Protein 3FG9 (pdb70)

Secondary structure (DSSP, 8-state):
-------------SSEEEE--S---HHHHHHHHHHHHHHHHHT--EEEEEEEPPPPTT---SSHHHHHHHHHHHHHHHHHHHHHHHHHHT-SSEEEEEEE-S-HHHHIIIIIHHHH--SEEEEETT---TTSSS-S-HHHHHHHH-SSEEEEE-/------------SSEEEE--S---HHHHHHHHHHHHHHHHHT--EEEEEEEEP--HHHHHHHHHHHHHHHHHHHHHHHHT-SSEEEEEEEES-HHHHIIIIIHHHH--SEEEEETT---TT-SS-S-HHHHHHHH-SSEEEEE-/--------SSEEEE--S---HHHHHHHHHHHHHHHHHT--EEEEEEE----TT---SSHHHHHHHHHHHHHHHHHHHHHHHHHTT-SSEEEEEEE-S-HHHHIIIIIHHHH--SEEEEETT-B-TTSSS-SBHHHHHHHH-SSEEEEE-/-----------SEEEE--S---HHHHHHHHHHHHHHHHHT--EEEEEEEEPPSS----HHHHHHHHHHHHHHHHHHHHHHHHHHT-SSEEEEEEEESSHHHHIIIIIHHHH--SEEEEETT---TT-SS-S-HHHHHHHH-SSEEEEE-/--------S-EEEE--S---HHHHHHHHHHHHHHHHHT--EEEEEEEPPP-TT---SSHHHHHHHHHHHHHHHHHHHHHHHHHHT-SSEEEEEEE-S-HHHHIIIIIHHHH--SEEEEETT-B-TTSSS-SBHHHHHHHH-SSEEEEE-/-----------SEEEE--S---HHHHHHHHHHHHHHHHHT--EEEEEEEE--HHHHHHHHHHHHHHHHHHHHHHHT-S-EEEEEEEES-HHHHIIIIIHHHH--SEEEEETT---TT-SS-S-HHHHHHHH-SSEEEEE-

Sequence (885 aa):
SNAENQKKQQEPLVYRRRIILLTTVDEDDNTTSSSERAFRYATTLAHDYDVPLGICCSVLESEDINIFDSLTPSKIQAKKRKHVEDVVAEYVQLAEQRGVNQVEPLVYEGGDVDDVILEQVIPEFKPDLLVTGADTEFPHSKIIAGAIGPRLARRKAPISVIVVRNAEENQKQEPLVYRRILLTVDEEDDNTSSSSERAFRYATTLAHDYDVPLGICCSVLESEPSKIQAKRKHVEDVVAEYVQLAEQRGVNQQVEPLVYEGGDVVDDVILEQVIPEFKPDLLVTGADTEFPHSKIAGAIGPRLARKAPISVIVVRQKQEPLVYRRILLTVDEDDNTTSSSERAFRYATTLAHDYDVPLGICCSVLESSEDINIFDSLTPSKIQAKRKHVEDVVAEYVQLAEQRGVNQVEPLVYEEGGDVDDVILEQVIPEFKKPDLLVTGADTEFPHSKIIAGAIGPRLARKAPISVIVVRENQKQEPLVYRRILLTVDEDDNTSSSERAFRYATTLAHDYDVPLGICCSVLESEDINIFLTPSKIQAKRKHVEDVVAEYVQLAEQRGVNQVVEPLVYEGGDVVDDVILEQVIPEFKPDLLVTGADTEFPHSKIAGAIGPRLARKAPISVIVVRQKQEPLVYRRRILLTVDEDDNTSSSERAFRYATTLLAHDYDVPLGICCSVLESEDINIFDSLTPSKKIQAKRRKKHVEDVVAEYVQLAEQRGVNQVEPLVYEGGDVDDVILEQVIPEFKPDLLVTGADTEFPHSKIAGAIGPRLARRKAPISSVIVVRENQKQEPLVYRRILLTVDEDDNTTSSSSERAFRYATTLAHDYDVPLGICCSSVLESSKIQAKRKHVEDVVAEYVQLAEQQRGVNQQVEPLVYEGGDVVDDVILEQVIPEFKPDLLVTGADTEFPHSKIAGAIGPRLARKAPISVIVVR

Radius of gyration: 36.17 Å; Cα contacts (8 Å, |Δi|>4): 1937; chains: 6; bounding box: 65×92×107 Å

InterPro domains:
  IPR006015 Universal stress protein A family [PR01438] (12-30)
  IPR006015 Universal stress protein A family [PR01438] (114-126)
  IPR006015 Universal stress protein A family [PR01438] (131-153)
  IPR006016 UspA [PF00582] (12-153)
  IPR014729 Rossmann-like alpha/beta/alpha sandwich fold [G3DSA:3.40.50.620] (14-153)

B-factor: mean 20.37, std 8.1, range [4.71, 50.46]

Organism: Lactiplantibacillus plantarum (strain ATCC BAA-793 / NCIMB 8826 / WCFS1) (NCBI:txid220668)

Structure (mmCIF, N/CA/C/O backbone):
data_3FG9
#
_entry.id   3FG9
#
_cell.length_a   38.355
_cell.length_b   118.949
_cell.length_c   191.974
_cell.angle_alpha   90.00
_cell.angle_beta   90.00
_cell.angle_gamma   90.00
#
_symmetry.space_group_name_H-M   'P 21 21 21'
#
loop_
_entity.id
_entity.type
_entity.pdbx_description
1 polymer 'protein of universal stress protein UspA family'
2 non-polymer 'MAGNESIUM ION'
3 non-polymer 'FORMIC ACID'
4 non-polymer 'ACETATE ION'
5 water water
#
loop_
_atom_site.group_PDB
_atom_site.id
_atom_site.type_symbol
_atom_site.label_atom_id
_atom_site.label_alt_id
_atom_site.label_comp_id
_atom_site.label_asym_id
_atom_site.label_entity_id
_atom_site.label_seq_id
_atom_site.pdbx_PDB_ins_code
_atom_site.Cartn_x
_atom_site.Cartn_y
_atom_site.Cartn_z
_atom_site.occupancy
_atom_site.B_iso_or_equiv
_atom_site.auth_seq_id
_atom_site.auth_comp_id
_atom_site.auth_asym_id
_atom_site.auth_atom_id
_atom_site.pdbx_PDB_model_num
ATOM 1 N N . SER A 1 1 ? 22.503 89.850 -0.895 1.00 27.14 -2 SER A N 1
ATOM 2 C CA . SER A 1 1 ? 22.321 88.532 -1.567 1.00 25.71 -2 SER A CA 1
ATOM 3 C C . SER A 1 1 ? 22.089 88.751 -3.060 1.00 24.39 -2 SER A C 1
ATOM 4 O O . SER A 1 1 ? 21.357 89.679 -3.460 1.00 25.70 -2 SER A O 1
ATOM 7 N N . ASN A 1 2 ? 22.697 87.902 -3.888 1.00 22.39 -1 ASN A N 1
ATOM 8 C CA . ASN A 1 2 ? 22.359 87.895 -5.316 1.00 20.66 -1 ASN A CA 1
ATOM 9 C C . ASN A 1 2 ? 20.962 87.274 -5.536 1.00 20.81 -1 ASN A C 1
ATOM 10 O O . ASN A 1 2 ? 20.305 86.864 -4.571 1.00 20.25 -1 ASN A O 1
ATOM 15 N N . ALA A 1 3 ? 20.483 87.240 -6.779 1.00 19.13 0 ALA A N 1
ATOM 16 C CA . ALA A 1 3 ? 19.110 86.756 -7.030 1.00 19.52 0 ALA A CA 1
ATOM 17 C C . ALA A 1 3 ? 18.877 85.303 -6.586 1.00 19.96 0 ALA A C 1
ATOM 18 O O . ALA A 1 3 ? 17.871 84.992 -5.910 1.00 20.56 0 ALA A O 1
ATOM 28 N N . GLU A 1 5 ? 20.696 83.517 -4.409 1.00 20.59 2 GLU A N 1
ATOM 29 C CA . GLU A 1 5 ? 20.815 83.504 -2.932 1.00 21.36 2 GLU A CA 1
ATOM 30 C C . GLU A 1 5 ? 19.547 83.991 -2.259 1.00 20.36 2 GLU A C 1
ATOM 31 O O . GLU A 1 5 ? 19.051 83.376 -1.305 1.00 19.24 2 GLU A O 1
ATOM 37 N N . ASN A 1 6 ? 19.027 85.128 -2.711 1.00 19.75 3 ASN A N 1
ATOM 38 C CA . ASN A 1 6 ? 17.795 85.680 -2.157 1.00 19.60 3 ASN A CA 1
ATOM 39 C C . ASN A 1 6 ? 16.681 84.650 -2.197 1.00 19.73 3 ASN A C 1
ATOM 40 O O . ASN A 1 6 ? 16.026 84.399 -1.170 1.00 20.83 3 ASN A O 1
ATOM 45 N N . GLN A 1 7 ? 16.516 83.983 -3.341 1.00 18.66 4 GLN A N 1
ATOM 46 C CA . GLN A 1 7 ? 15.439 83.018 -3.533 1.00 18.88 4 GLN A CA 1
ATOM 47 C C . GLN A 1 7 ? 15.659 81.849 -2.579 1.00 17.79 4 GLN A C 1
ATOM 48 O O . GLN A 1 7 ? 14.718 81.399 -1.922 1.00 18.18 4 GLN A O 1
ATOM 54 N N . LYS A 1 8 ? 16.897 81.381 -2.471 1.00 16.47 5 LYS A N 1
ATOM 55 C CA A LYS A 1 8 ? 17.174 80.242 -1.607 0.50 16.54 5 LYS A CA 1
ATOM 56 C CA B LYS A 1 8 ? 17.261 80.266 -1.599 0.50 16.48 5 LYS A CA 1
ATOM 57 C C . LYS A 1 8 ? 16.928 80.598 -0.149 1.00 15.24 5 LYS A C 1
ATOM 58 O O . LYS A 1 8 ? 16.377 79.775 0.584 1.00 14.72 5 LYS A O 1
ATOM 77 N N . GLN A 1 10 ? 14.724 82.505 1.022 1.00 13.29 7 GLN A N 1
ATOM 78 C CA A GLN A 1 10 ? 13.281 82.643 1.137 0.50 12.77 7 GLN A CA 1
ATOM 79 C CA B GLN A 1 10 ? 13.289 82.624 1.260 0.50 13.67 7 GLN A CA 1
ATOM 80 C C . GLN A 1 10 ? 12.519 81.305 1.146 1.00 12.38 7 GLN A C 1
ATOM 81 O O . GLN A 1 10 ? 11.327 81.270 1.467 1.00 12.97 7 GLN A O 1
ATOM 92 N N . GLU A 1 11 ? 13.185 80.225 0.720 1.00 12.47 8 GLU A N 1
ATOM 93 C CA . GLU A 1 11 ? 12.517 78.934 0.549 1.00 12.75 8 GLU A CA 1
ATOM 94 C C . GLU A 1 11 ? 12.010 78.490 1.933 1.00 11.14 8 GLU A C 1
ATOM 95 O O . GLU A 1 11 ? 12.778 78.467 2.893 1.00 11.70 8 GLU A O 1
ATOM 101 N N . PRO A 1 12 ? 10.742 78.098 2.044 1.00 11.62 9 PRO A N 1
ATOM 102 C CA . PRO A 1 12 ? 10.281 77.566 3.343 1.00 11.42 9 PRO A CA 1
ATOM 103 C C . PRO A 1 12 ? 11.114 76.380 3.805 1.00 11.55 9 PRO A C 1
ATOM 104 O O . PRO A 1 12 ? 11.581 75.576 2.984 1.00 11.26 9 PRO A O 1
ATOM 108 N N . LEU A 1 13 ? 11.285 76.248 5.124 1.00 10.37 10 LEU A N 1
ATOM 109 C CA . LEU A 1 13 ? 11.889 75.061 5.702 1.00 10.44 10 LEU A CA 1
ATOM 110 C C . LEU A 1 13 ? 10.909 74.469 6.675 1.00 10.77 10 LEU A C 1
ATOM 111 O O . LEU A 1 13 ? 10.515 75.103 7.655 1.00 12.60 10 LEU A O 1
ATOM 116 N N . VAL A 1 14 ? 10.438 73.287 6.314 1.00 10.76 11 VAL A N 1
ATOM 117 C CA . VAL A 1 14 ? 9.545 72.499 7.146 1.00 10.95 11 VAL A CA 1
ATOM 118 C C . VAL A 1 14 ? 10.216 71.131 7.253 1.00 10.50 11 VAL A C 1
ATOM 119 O O . VAL A 1 14 ? 10.435 70.462 6.239 1.00 12.31 11 VAL A O 1
ATOM 123 N N . TYR A 1 15 ? 10.552 70.715 8.465 1.00 10.24 12 TYR A N 1
ATOM 124 C CA . TYR A 1 15 ? 11.211 69.410 8.624 1.00 10.02 12 TYR A CA 1
ATOM 125 C C . TYR A 1 15 ? 10.298 68.263 8.139 1.00 10.36 12 TYR A C 1
ATOM 126 O O . TYR A 1 15 ? 9.069 68.312 8.327 1.00 11.49 12 TYR A O 1
ATOM 135 N N . ARG A 1 16 ? 10.911 67.297 7.471 1.00 10.55 13 ARG A N 1
ATOM 136 C CA B ARG A 1 16 ? 10.174 66.253 6.777 0.38 10.65 13 ARG A CA 1
ATOM 137 C CA C ARG A 1 16 ? 10.146 66.255 6.792 0.62 11.13 13 ARG A CA 1
ATOM 138 C C . ARG A 1 16 ? 9.921 64.984 7.594 1.00 10.83 13 ARG A C 1
ATOM 139 O O . ARG A 1 16 ? 8.985 64.256 7.309 1.00 10.87 13 ARG A O 1
ATOM 154 N N . ARG A 1 17 ? 10.778 64.700 8.571 1.00 10.08 14 ARG A N 1
ATOM 155 C CA . ARG A 1 17 ? 10.707 63.405 9.305 1.00 10.70 14 ARG A CA 1
ATOM 156 C C . ARG A 1 17 ? 11.263 63.664 10.689 1.00 8.91 14 ARG A C 1
ATOM 157 O O . ARG A 1 17 ? 12.452 64.011 10.856 1.00 10.17 14 ARG A O 1
ATOM 165 N N . ILE A 1 18 ? 10.387 63.538 11.683 1.00 8.86 15 ILE A N 1
ATOM 166 C CA A ILE A 1 18 ? 10.706 63.997 13.040 0.50 8.80 15 ILE A CA 1
ATOM 167 C CA B ILE A 1 18 ? 10.728 63.988 13.047 0.50 9.15 15 ILE A CA 1
ATOM 168 C C . ILE A 1 18 ? 11.002 62.786 13.936 1.00 8.67 15 ILE A C 1
ATOM 169 O O . ILE A 1 18 ? 10.184 61.853 13.988 1.00 9.95 15 ILE A O 1
ATOM 178 N N . LEU A 1 19 ? 12.125 62.838 14.661 1.00 8.27 16 LEU A N 1
ATOM 179 C CA . LEU A 1 19 ? 12.458 61.771 15.585 1.00 9.46 16 LEU A CA 1
ATOM 180 C C . LEU A 1 19 ? 12.424 62.329 17.004 1.00 8.51 16 LEU A C 1
ATOM 181 O O . LEU A 1 19 ? 13.230 63.169 17.343 1.00 10.86 16 LEU A O 1
ATOM 186 N N . LEU A 1 20 ? 11.484 61.853 17.821 1.00 8.94 17 LEU A N 1
ATOM 187 C CA . LEU A 1 20 ? 11.418 62.243 19.237 1.00 8.99 17 LEU A CA 1
ATOM 188 C C . LEU A 1 20 ? 12.108 61.183 20.066 1.00 9.80 17 LEU A C 1
ATOM 189 O O . LEU A 1 20 ? 11.781 60.027 19.930 1.00 11.29 17 LEU A O 1
ATOM 194 N N . THR A 1 21 ? 13.097 61.576 20.853 1.00 8.95 18 THR A N 1
ATOM 195 C CA A THR A 1 21 ? 13.834 60.662 21.732 0.50 9.30 18 THR A CA 1
ATOM 196 C CA B THR A 1 21 ? 13.783 60.629 21.723 0.50 10.49 18 THR A CA 1
ATOM 197 C C . THR A 1 21 ? 13.345 60.841 23.158 1.00 10.41 18 THR A C 1
ATOM 198 O O . THR A 1 21 ? 13.309 61.962 23.660 1.00 10.39 18 THR A O 1
ATOM 205 N N . VAL A 1 22 ? 12.956 59.741 23.806 1.00 10.19 19 VAL A N 1
ATOM 206 C CA . VAL A 1 22 ? 12.399 59.799 25.167 1.00 10.85 19 VAL A CA 1
ATOM 207 C C . VAL A 1 22 ? 13.078 58.809 26.107 1.00 11.27 19 VAL A C 1
ATOM 208 O O . VAL A 1 22 ? 13.633 57.792 25.667 1.00 12.14 19 VAL A O 1
ATOM 212 N N . ASP A 1 23 ? 13.023 59.129 27.400 1.00 11.88 20 ASP A N 1
ATOM 213 C CA . ASP A 1 23 ? 13.299 58.109 28.459 1.00 12.16 20 ASP A CA 1
ATOM 214 C C . ASP A 1 23 ? 11.989 57.875 29.212 1.00 13.00 20 ASP A C 1
ATOM 215 O O . ASP A 1 23 ? 10.912 58.257 28.738 1.00 13.94 20 ASP A O 1
ATOM 220 N N . GLU A 1 24 ? 12.058 57.240 30.379 1.00 13.97 21 GLU A N 1
ATOM 221 C CA . GLU A 1 24 ? 10.807 56.872 31.079 1.00 14.74 21 GLU A CA 1
ATOM 222 C C . GLU A 1 24 ? 10.233 57.991 31.955 1.00 15.32 21 GLU A C 1
ATOM 223 O O . GLU A 1 24 ? 9.119 57.870 32.476 1.00 17.00 21 GLU A O 1
ATOM 229 N N . ASP A 1 25 ? 10.996 59.064 32.136 1.00 14.82 22 ASP A N 1
ATOM 230 C CA . ASP A 1 25 ? 10.607 60.086 33.109 1.00 15.24 22 ASP A CA 1
ATOM 231 C C . ASP A 1 25 ? 9.634 61.082 32.519 1.00 15.19 22 ASP A C 1
ATOM 232 O O . ASP A 1 25 ? 9.813 61.525 31.384 1.00 16.89 22 ASP A O 1
ATOM 237 N N . ASP A 1 26 ? 8.656 61.457 33.325 1.00 15.45 23 ASP A N 1
ATOM 238 C CA . ASP A 1 26 ? 7.594 62.377 32.916 1.00 15.64 23 ASP A CA 1
ATOM 239 C C . ASP A 1 26 ? 7.859 63.705 33.636 1.00 15.79 23 ASP A C 1
ATOM 240 O O . ASP A 1 26 ? 7.596 63.868 34.824 1.00 17.98 23 ASP A O 1
ATOM 245 N N . ASN A 1 27 ? 8.402 64.674 32.898 1.00 13.30 24 ASN A N 1
ATOM 246 C CA . ASN A 1 27 ? 8.790 65.961 33.481 1.00 13.27 24 ASN A CA 1
ATOM 247 C C . ASN A 1 27 ? 8.374 67.105 32.532 1.00 13.41 24 ASN A C 1
ATOM 248 O O . ASN A 1 27 ? 7.810 66.857 31.468 1.00 13.90 24 ASN A O 1
ATOM 253 N N . THR A 1 28 ? 8.559 68.352 32.937 1.00 12.82 25 THR A N 1
ATOM 254 C CA A THR A 1 28 ? 8.131 69.488 32.103 0.50 13.13 25 THR A CA 1
ATOM 255 C CA B THR A 1 28 ? 8.078 69.428 32.071 0.50 13.86 25 THR A CA 1
ATOM 256 C C . THR A 1 28 ? 8.782 69.451 30.729 1.00 12.91 25 THR A C 1
ATOM 257 O O . THR A 1 28 ? 8.131 69.707 29.691 1.00 12.90 25 THR A O 1
ATOM 264 N N . SER A 1 29 ? 10.085 69.167 30.701 1.00 12.38 26 SER A N 1
ATOM 265 C CA A SER A 1 29 ? 10.792 69.150 29.417 0.50 11.74 26 SER A CA 1
ATOM 266 C CA B SER A 1 29 ? 10.788 69.157 29.408 0.50 11.43 26 SER A CA 1
ATOM 267 C C . SER A 1 29 ? 10.320 68.027 28.496 1.00 11.10 26 SER A C 1
ATOM 268 O O . SER A 1 29 ? 10.213 68.227 27.296 1.00 11.38 26 SER A O 1
ATOM 273 N N . SER A 1 30 ? 10.038 66.841 29.058 1.00 10.90 27 SER A N 1
ATOM 274 C CA . SER A 1 30 ? 9.592 65.757 28.202 1.00 10.69 27 SER A CA 1
ATOM 275 C C . SER A 1 30 ? 8.180 65.998 27.673 1.00 9.69 27 SER A C 1
ATOM 276 O O . SER A 1 30 ? 7.880 65.667 26.525 1.00 10.21 27 SER A O 1
ATOM 279 N N . GLU A 1 31 ? 7.331 66.610 28.499 1.00 9.60 28 GLU A N 1
ATOM 280 C CA . GLU A 1 31 ? 5.988 66.920 28.051 1.00 10.03 28 GLU A CA 1
ATOM 281 C C . GLU A 1 31 ? 6.057 67.927 26.912 1.00 9.55 28 GLU A C 1
ATOM 282 O O . GLU A 1 31 ? 5.386 67.760 25.882 1.00 10.38 28 GLU A O 1
ATOM 288 N N . ARG A 1 32 ? 6.859 68.965 27.104 1.00 10.05 29 ARG A N 1
ATOM 289 C CA . ARG A 1 32 ? 6.959 69.985 26.072 1.00 9.62 29 ARG A CA 1
ATOM 290 C C . ARG A 1 32 ? 7.632 69.452 24.817 1.00 9.10 29 ARG A C 1
ATOM 291 O O . ARG A 1 32 ? 7.242 69.810 23.712 1.00 9.56 29 ARG A O 1
ATOM 299 N N . ALA A 1 33 ? 8.617 68.564 24.970 1.00 8.68 30 ALA A N 1
ATOM 300 C CA . ALA A 1 33 ? 9.221 67.936 23.783 1.00 8.17 30 ALA A CA 1
ATOM 301 C C . ALA A 1 33 ? 8.179 67.149 22.966 1.00 9.42 30 ALA A C 1
ATOM 302 O O . ALA A 1 33 ? 8.138 67.251 21.714 1.00 8.64 30 ALA A O 1
ATOM 304 N N . PHE A 1 34 ? 7.362 66.367 23.681 1.00 8.69 31 PHE A N 1
ATOM 305 C CA . PHE A 1 34 ? 6.333 65.591 23.008 1.00 8.48 31 PHE A CA 1
ATOM 306 C C . PHE A 1 34 ? 5.323 66.521 22.318 1.00 8.74 31 PHE A C 1
ATOM 307 O O . PHE A 1 34 ? 4.941 66.293 21.177 1.00 9.12 31 PHE A O 1
ATOM 315 N N . ARG A 1 35 ? 4.896 67.566 23.025 1.00 8.87 32 ARG A N 1
ATOM 316 C CA . ARG A 1 35 ? 3.938 68.509 22.453 1.00 9.67 32 ARG A CA 1
ATOM 317 C C . ARG A 1 35 ? 4.515 69.251 21.242 1.00 8.90 32 ARG A C 1
ATOM 318 O O . ARG A 1 35 ? 3.806 69.399 20.255 1.00 8.73 32 ARG A O 1
ATOM 326 N N . TYR A 1 36 ? 5.791 69.651 21.290 1.00 8.76 33 TYR A N 1
ATOM 327 C CA . TYR A 1 36 ? 6.362 70.321 20.128 1.00 8.44 33 TYR A CA 1
ATOM 328 C C . TYR A 1 36 ? 6.415 69.343 18.935 1.00 9.35 33 TYR A C 1
ATOM 329 O O . TYR A 1 36 ? 6.026 69.678 17.824 1.00 10.03 33 TYR A O 1
ATOM 338 N N . ALA A 1 37 ? 6.944 68.132 19.160 1.00 8.56 34 ALA A N 1
ATOM 339 C CA . ALA A 1 37 ? 7.085 67.162 18.060 1.00 8.44 34 ALA A CA 1
ATOM 340 C C . ALA A 1 37 ? 5.762 66.808 17.434 1.00 8.92 34 ALA A C 1
ATOM 341 O O . ALA A 1 37 ? 5.667 66.675 16.200 1.00 9.96 34 ALA A O 1
ATOM 343 N N . THR A 1 38 ? 4.742 66.640 18.273 1.00 9.21 35 THR A N 1
ATOM 344 C CA . THR A 1 38 ? 3.437 66.239 17.733 1.00 9.13 35 THR A CA 1
ATOM 345 C C . THR A 1 38 ? 2.690 67.420 17.114 1.00 9.66 35 THR A C 1
ATOM 346 O O . THR A 1 38 ? 1.933 67.231 16.160 1.00 9.51 35 THR A O 1
ATOM 350 N N . THR A 1 39 ? 2.892 68.625 17.661 1.00 9.09 36 THR A N 1
ATOM 351 C CA . THR A 1 39 ? 2.317 69.792 17.015 1.00 9.84 36 THR A CA 1
ATOM 352 C C . THR A 1 39 ? 2.924 69.987 15.628 1.00 9.80 36 THR A C 1
ATOM 353 O O . THR A 1 39 ? 2.204 70.272 14.663 1.00 10.41 36 THR A O 1
ATOM 357 N N . LEU A 1 40 ? 4.244 69.873 15.527 1.00 10.21 37 LEU A N 1
ATOM 358 C CA . LEU A 1 40 ? 4.893 69.960 14.217 1.00 9.94 37 LEU A CA 1
ATOM 359 C C . LEU A 1 40 ? 4.363 68.888 13.266 1.00 9.47 37 LEU A C 1
ATOM 360 O O . LEU A 1 40 ? 3.939 69.199 12.121 1.00 11.29 37 LEU A O 1
ATOM 365 N N . ALA A 1 41 ? 4.336 67.632 13.710 1.00 9.63 38 ALA A N 1
ATOM 366 C CA . ALA A 1 41 ? 3.916 66.553 12.833 1.00 10.03 38 ALA A CA 1
ATOM 367 C C . ALA A 1 41 ? 2.458 66.721 12.412 1.00 10.57 38 ALA A C 1
ATOM 368 O O . ALA A 1 41 ? 2.100 66.391 11.275 1.00 11.84 38 ALA A O 1
ATOM 370 N N . HIS A 1 42 ? 1.616 67.187 13.334 1.00 10.45 39 HIS A N 1
ATOM 371 C CA . HIS A 1 42 ? 0.209 67.423 12.995 1.00 10.72 39 HIS A CA 1
ATOM 372 C C . HIS A 1 42 ? 0.039 68.626 12.056 1.00 11.66 39 HIS A C 1
ATOM 373 O O . HIS A 1 42 ? -0.682 68.555 11.051 1.00 12.46 39 HIS A O 1
ATOM 380 N N . ASP A 1 43 ? 0.663 69.746 12.394 1.00 10.84 40 ASP A N 1
ATOM 381 C CA . ASP A 1 43 ? 0.369 70.956 11.588 1.00 10.82 40 ASP A CA 1
ATOM 382 C C . ASP A 1 43 ? 0.929 70.849 10.184 1.00 12.35 40 ASP A C 1
ATOM 383 O O . ASP A 1 43 ? 0.345 71.398 9.237 1.00 13.20 40 ASP A O 1
ATOM 388 N N . TYR A 1 44 ? 2.054 70.145 10.038 1.00 11.82 41 TYR A N 1
ATOM 389 C CA . TYR A 1 44 ? 2.698 70.034 8.728 1.00 11.50 41 TYR A CA 1
ATOM 390 C C . TYR A 1 44 ? 2.487 68.691 8.020 1.00 11.83 41 TYR A C 1
ATOM 391 O O . TYR A 1 44 ? 2.934 68.509 6.872 1.00 13.09 41 TYR A O 1
ATOM 400 N N . ASP A 1 45 ? 1.797 67.771 8.700 1.00 11.99 42 ASP A N 1
ATOM 401 C CA . ASP A 1 45 ? 1.481 66.443 8.136 1.00 12.92 42 ASP A CA 1
ATOM 402 C C . ASP A 1 45 ? 2.751 65.696 7.699 1.00 12.74 42 ASP A C 1
ATOM 403 O O . ASP A 1 45 ? 2.938 65.316 6.523 1.00 14.41 42 ASP A O 1
ATOM 408 N N . VAL A 1 46 ? 3.627 65.497 8.680 1.00 11.39 43 VAL A N 1
ATOM 409 C CA . VAL A 1 46 ? 4.869 64.773 8.444 1.00 11.79 43 VAL A CA 1
ATOM 410 C C . VAL A 1 46 ? 5.029 63.626 9.450 1.00 11.15 43 VAL A C 1
ATOM 411 O O . VAL A 1 46 ? 4.459 63.654 10.538 1.00 11.62 43 VAL A O 1
ATOM 415 N N . PRO A 1 47 ? 5.767 62.578 9.055 1.00 10.89 44 PRO A N 1
ATOM 416 C CA . PRO A 1 47 ? 5.908 61.432 9.961 1.00 10.53 44 PRO A CA 1
ATOM 417 C C . PRO A 1 47 ? 6.700 61.709 11.220 1.00 10.60 44 PRO A C 1
ATOM 418 O O . PRO A 1 47 ? 7.626 62.545 11.210 1.00 10.54 44 PRO A O 1
ATOM 422 N N . LEU A 1 48 ? 6.320 60.980 12.273 1.00 10.20 45 LEU A N 1
ATOM 423 C CA . LEU A 1 48 ? 6.959 61.043 13.596 1.00 9.82 45 LEU A CA 1
ATOM 424 C C . LEU A 1 48 ? 7.401 59.643 14.005 1.00 10.29 45 LEU A C 1
ATOM 425 O O . LEU A 1 48 ? 6.628 58.670 13.883 1.00 11.69 45 LEU A O 1
ATOM 430 N N . GLY A 1 49 ? 8.621 59.545 14.523 1.00 9.31 46 GLY A N 1
ATOM 431 C CA . GLY A 1 49 ? 9.068 58.314 15.145 1.00 9.96 46 GLY A CA 1
ATOM 432 C C . GLY A 1 49 ? 9.384 58.609 16.575 1.00 10.03 46 GLY A C 1
ATOM 433 O O . GLY A 1 49 ? 9.890 59.687 16.881 1.00 11.31 46 GLY A O 1
ATOM 434 N N . ILE A 1 50 ? 9.072 57.674 17.475 1.00 10.07 47 ILE A N 1
ATOM 435 C CA . ILE A 1 50 ? 9.264 57.933 18.896 1.00 10.34 47 ILE A CA 1
ATOM 436 C C . ILE A 1 50 ? 10.188 56.843 19.373 1.00 10.22 47 ILE A C 1
ATOM 437 O O . ILE A 1 50 ? 9.797 55.660 19.382 1.00 12.22 47 ILE A O 1
ATOM 442 N N . CYS A 1 51 ? 11.374 57.240 19.801 1.00 10.61 48 CYS A N 1
ATOM 443 C CA A CYS A 1 51 ? 12.472 56.312 20.058 0.50 10.31 48 CYS A CA 1
ATOM 444 C CA B CYS A 1 51 ? 12.431 56.258 20.076 0.50 11.35 48 CYS A CA 1
ATOM 445 C C . CYS A 1 51 ? 12.902 56.273 21.514 1.00 11.12 48 CYS A C 1
ATOM 446 O O . CYS A 1 51 ? 12.894 57.293 22.173 1.00 11.20 48 CYS A O 1
ATOM 451 N N . SER A 1 52 ? 13.291 55.098 22.009 1.00 11.67 49 SER A N 1
ATOM 452 C CA . SER A 1 52 ? 14.075 55.022 23.211 1.00 12.96 49 SER A CA 1
ATOM 453 C C . SER A 1 52 ? 15.067 53.878 23.028 1.00 13.15 49 SER A C 1
ATOM 454 O O . SER A 1 52 ? 14.956 53.110 22.067 1.00 13.77 49 SER A O 1
ATOM 457 N N . VAL A 1 53 ? 16.060 53.824 23.918 1.00 12.93 50 VAL A N 1
ATOM 458 C CA . VAL A 1 53 ? 17.120 52.818 23.802 1.00 14.56 50 VAL A CA 1
ATOM 459 C C . VAL A 1 53 ? 17.186 52.123 25.139 1.00 14.89 50 VAL A C 1
ATOM 460 O O . VAL A 1 53 ? 17.420 52.763 26.189 1.00 16.28 50 VAL A O 1
ATOM 464 N N . LEU A 1 54 ? 16.980 50.808 25.078 1.00 15.41 51 LEU A N 1
ATOM 465 C CA . LEU A 1 54 ? 16.894 49.968 26.287 1.00 16.53 51 LEU A CA 1
ATOM 466 C C . LEU A 1 54 ? 18.257 49.499 26.770 1.00 16.61 51 LEU A C 1
ATOM 467 O O . LEU A 1 54 ? 19.137 49.280 25.962 1.00 16.91 51 LEU A O 1
ATOM 472 N N . GLU A 1 55 ? 18.399 49.260 28.079 1.00 17.82 52 GLU A N 1
ATOM 473 C CA . GLU A 1 55 ? 19.569 48.559 28.591 1.00 18.52 52 GLU A CA 1
ATOM 474 C C . GLU A 1 55 ? 19.370 47.039 28.341 1.00 18.66 52 GLU A C 1
ATOM 475 O O . GLU A 1 55 ? 18.255 46.524 28.439 1.00 18.12 52 GLU A O 1
ATOM 481 N N . SER A 1 56 ? 20.454 46.351 27.980 1.00 20.30 53 SER A N 1
ATOM 482 C CA . SER A 1 56 ? 20.407 44.905 27.811 1.00 21.73 53 SER A CA 1
ATOM 483 C C . SER A 1 56 ? 21.063 44.250 29.010 1.00 21.65 53 SER A C 1
ATOM 484 O O . SER A 1 56 ? 21.869 44.868 29.693 1.00 21.51 53 SER A O 1
ATOM 487 N N . GLU A 1 57 ? 20.707 42.998 29.262 1.00 21.73 54 GLU A N 1
ATOM 488 C CA . GLU A 1 57 ? 21.423 42.175 30.225 1.00 22.14 54 GLU A CA 1
ATOM 489 C C . GLU A 1 57 ? 22.871 41.944 29.763 1.00 22.58 54 GLU A C 1
ATOM 490 O O . GLU A 1 57 ? 23.142 41.848 28.551 1.00 22.31 54 GLU A O 1
ATOM 496 N N . ASP A 1 58 ? 23.782 41.921 30.729 1.00 23.25 55 ASP A N 1
ATOM 497 C CA . ASP A 1 58 ? 25.211 41.715 30.486 1.00 24.27 55 ASP A CA 1
ATOM 498 C C . ASP A 1 58 ? 25.503 40.256 30.792 1.00 25.17 55 ASP A C 1
ATOM 499 O O . ASP A 1 58 ? 25.231 39.780 31.894 1.00 22.79 55 ASP A O 1
ATOM 504 N N . ILE A 1 59 ? 26.075 39.556 29.812 1.00 26.43 56 ILE A N 1
ATOM 505 C CA . ILE A 1 59 ? 26.255 38.110 29.913 1.00 28.59 56 ILE A CA 1
ATOM 506 C C . ILE A 1 59 ? 27.245 37.719 31.026 1.00 28.74 56 ILE A C 1
ATOM 507 O O . ILE A 1 59 ? 27.235 36.577 31.484 1.00 30.82 56 ILE A O 1
ATOM 512 N N . ASN A 1 60 ? 28.063 38.679 31.461 1.00 28.81 57 ASN A N 1
ATOM 513 C CA . ASN A 1 60 ? 29.009 38.532 32.578 1.00 29.61 57 ASN A CA 1
ATOM 514 C C . ASN A 1 60 ? 28.464 38.891 33.978 1.00 29.34 57 ASN A C 1
ATOM 515 O O . ASN A 1 60 ? 29.195 38.844 34.998 1.00 29.33 57 ASN A O 1
ATOM 520 N N . ILE A 1 61 ? 27.193 39.280 34.045 1.00 28.38 58 ILE A N 1
ATOM 521 C CA . ILE A 1 61 ? 26.587 39.600 35.336 1.00 28.22 58 ILE A CA 1
ATOM 522 C C . ILE A 1 61 ? 25.493 38.591 35.550 1.00 27.14 58 ILE A C 1
ATOM 523 O O . ILE A 1 61 ? 24.480 38.615 34.822 1.00 28.42 58 ILE A O 1
ATOM 528 N N . PHE A 1 62 ? 25.704 37.694 36.515 1.00 25.40 59 PHE A N 1
ATOM 529 C CA . PHE A 1 62 ? 24.778 36.601 36.795 1.00 24.74 59 PHE A CA 1
ATOM 530 C C . PHE A 1 62 ? 24.389 36.575 38.254 1.00 22.06 59 PHE A C 1
ATOM 531 O O . PHE A 1 62 ? 25.213 36.297 39.096 1.00 20.98 59 PHE A O 1
ATOM 539 N N . ASP A 1 63 ? 23.119 36.861 38.534 1.00 20.00 60 ASP A N 1
ATOM 540 C CA . ASP A 1 63 ? 22.606 36.853 39.904 1.00 19.14 60 ASP A CA 1
ATOM 541 C C . ASP A 1 63 ? 21.082 36.753 39.825 1.00 18.69 60 ASP A C 1
ATOM 542 O O . ASP A 1 63 ? 20.521 36.732 38.733 1.00 20.14 60 ASP A O 1
ATOM 547 N N . SER A 1 64 ? 20.418 36.664 40.967 1.00 18.08 61 SER A N 1
ATOM 548 C CA . SER A 1 64 ? 18.983 36.407 40.939 1.00 18.62 61 SER A CA 1
ATOM 549 C C . SER A 1 64 ? 18.149 37.652 40.699 1.00 17.66 61 SER A C 1
ATOM 550 O O . SER A 1 64 ? 17.055 37.543 40.160 1.00 19.86 61 SER A O 1
ATOM 553 N N . LEU A 1 65 ? 18.658 38.825 41.073 1.00 15.58 62 LEU A N 1
ATOM 554 C CA . LEU A 1 65 ? 17.825 40.054 41.043 1.00 14.80 62 LEU A CA 1
ATOM 555 C C . LEU A 1 65 ? 17.997 40.864 39.752 1.00 14.14 62 LEU A C 1
ATOM 556 O O . LEU A 1 65 ? 17.018 41.385 39.211 1.00 14.01 62 LEU A O 1
ATOM 561 N N . THR A 1 66 ? 19.225 40.953 39.248 1.00 14.38 63 THR A N 1
ATOM 562 C CA . THR A 1 66 ? 19.494 41.721 38.015 1.00 14.78 63 THR A CA 1
ATOM 563 C C . THR A 1 66 ? 18.550 41.433 36.814 1.00 14.61 63 THR A C 1
ATOM 564 O O . THR A 1 66 ? 18.073 42.389 36.196 1.00 13.86 63 THR A O 1
ATOM 568 N N . PRO A 1 67 ? 18.246 40.154 36.488 1.00 14.53 64 PRO A N 1
ATOM 569 C CA . PRO A 1 67 ? 17.351 39.895 35.368 1.00 15.12 64 PRO A CA 1
ATOM 570 C C . PRO A 1 67 ? 15.979 40.513 35.559 1.00 14.05 64 PRO A C 1
ATOM 571 O O . PRO A 1 67 ? 15.441 41.116 34.608 1.00 15.49 64 PRO A O 1
ATOM 575 N N . SER A 1 68 ? 15.397 40.397 36.755 1.00 14.59 65 SER A N 1
ATOM 576 C CA . SER A 1 68 ? 14.110 41.046 37.010 1.00 13.95 65 SER A CA 1
ATOM 577 C C . SER A 1 68 ? 14.218 42.574 36.883 1.00 13.64 65 SER A C 1
ATOM 578 O O . SER A 1 68 ? 13.329 43.242 36.304 1.00 14.70 65 SER A O 1
ATOM 581 N N . LYS A 1 69 ? 15.281 43.147 37.434 1.00 12.91 66 LYS A N 1
ATOM 582 C CA . LYS A 1 69 ? 15.475 44.610 37.407 1.00 13.02 66 LYS A CA 1
ATOM 583 C C . LYS A 1 69 ? 15.549 45.084 35.966 1.00 13.64 66 LYS A C 1
ATOM 584 O O . LYS A 1 69 ? 14.868 46.045 35.578 1.00 14.80 66 LYS A O 1
ATOM 590 N N . ILE A 1 70 ? 16.337 44.387 35.135 1.00 13.41 67 ILE A N 1
ATOM 591 C CA . ILE A 1 70 ? 16.523 44.832 33.769 1.00 13.83 67 ILE A CA 1
ATOM 592 C C . ILE A 1 70 ? 15.271 44.592 32.931 1.00 13.45 67 ILE A C 1
ATOM 593 O O . ILE A 1 70 ? 14.838 45.468 32.168 1.00 14.15 67 ILE A O 1
ATOM 598 N N . GLN A 1 71 ? 14.655 43.432 33.091 1.00 13.60 68 GLN A N 1
ATOM 599 C CA . GLN A 1 71 ? 13.445 43.112 32.344 1.00 14.15 68 GLN A CA 1
ATOM 600 C C . GLN A 1 71 ? 12.306 44.068 32.679 1.00 14.13 68 GLN A C 1
ATOM 601 O O . GLN A 1 71 ? 11.590 44.515 31.764 1.00 14.67 68 GLN A O 1
ATOM 607 N N . ALA A 1 72 ? 12.150 44.405 33.950 1.00 14.11 69 ALA A N 1
ATOM 608 C CA . ALA A 1 72 ? 11.060 45.291 34.358 1.00 14.11 69 ALA A CA 1
ATOM 609 C C . ALA A 1 72 ? 11.322 46.703 33.810 1.00 14.84 69 ALA A C 1
ATOM 610 O O . ALA A 1 72 ? 10.366 47.380 33.410 1.00 15.76 69 ALA A O 1
ATOM 612 N N . LYS A 1 73 ? 12.586 47.140 33.781 1.00 14.57 70 LYS A N 1
ATOM 613 C CA A LYS A 1 73 ? 12.939 48.445 33.200 0.50 14.56 70 LYS A CA 1
ATOM 614 C CA B LYS A 1 73 ? 12.905 48.446 33.203 0.50 14.84 70 LYS A CA 1
ATOM 615 C C . LYS A 1 73 ? 12.619 48.481 31.706 1.00 15.02 70 LYS A C 1
ATOM 616 O O . LYS A 1 73 ? 12.048 49.477 31.197 1.00 14.35 70 LYS A O 1
ATOM 627 N N . ARG A 1 74 ? 12.988 47.413 30.994 1.00 14.14 71 ARG A N 1
ATOM 628 C CA . ARG A 1 74 ? 12.692 47.304 29.555 1.00 15.44 71 ARG A CA 1
ATOM 629 C C . ARG A 1 74 ? 11.197 47.403 29.294 1.00 15.43 71 ARG A C 1
ATOM 630 O O . ARG A 1 74 ? 10.765 48.160 28.405 1.00 15.78 71 ARG A O 1
ATOM 638 N N . LYS A 1 75 ? 10.394 46.657 30.052 1.00 14.78 72 LYS A N 1
ATOM 639 C CA . LYS A 1 75 ? 8.947 46.682 29.857 1.00 14.28 72 LYS A CA 1
ATOM 640 C C . LYS A 1 75 ? 8.396 48.082 30.151 1.00 14.46 72 LYS A C 1
ATOM 641 O O . LYS A 1 75 ? 7.467 48.532 29.450 1.00 14.95 72 LYS A O 1
ATOM 647 N N . HIS A 1 76 ? 8.938 48.754 31.174 1.00 14.34 73 HIS A N 1
ATOM 648 C CA . HIS A 1 76 ? 8.487 50.107 31.533 1.00 13.83 73 HIS A CA 1
ATOM 649 C C . HIS A 1 76 ? 8.743 51.065 30.373 1.00 13.97 73 HIS A C 1
ATOM 650 O O . HIS A 1 76 ? 7.833 51.812 29.964 1.00 14.51 73 HIS A O 1
ATOM 657 N N . VAL A 1 77 ? 9.953 51.029 29.817 1.00 13.91 74 VAL A N 1
ATOM 658 C CA . VAL A 1 77 ? 10.279 51.908 28.689 1.00 13.93 74 VAL A CA 1
ATOM 659 C C . VAL A 1 77 ? 9.416 51.587 27.461 1.00 14.12 74 VAL A C 1
ATOM 660 O O . VAL A 1 77 ? 8.932 52.524 26.780 1.00 13.97 74 VAL A O 1
ATOM 664 N N . GLU A 1 78 ? 9.212 50.292 27.167 1.00 13.92 75 GLU A N 1
ATOM 665 C CA . GLU A 1 78 ? 8.305 49.849 26.071 1.00 14.16 75 GLU A CA 1
ATOM 666 C C . GLU A 1 78 ? 6.892 50.402 26.279 1.00 14.19 75 GLU A C 1
ATOM 667 O O . GLU A 1 78 ? 6.257 50.920 25.311 1.00 14.35 75 GLU A O 1
ATOM 673 N N . ASP A 1 79 ? 6.418 50.383 27.535 1.00 14.43 76 ASP A N 1
ATOM 674 C CA . ASP A 1 79 ? 5.088 50.888 27.856 1.00 15.38 76 ASP A CA 1
ATOM 675 C C . ASP A 1 79 ? 5.022 52.394 27.599 1.00 14.24 76 ASP A C 1
ATOM 676 O O . ASP A 1 79 ? 4.027 52.908 27.065 1.00 14.48 76 ASP A O 1
ATOM 681 N N . VAL A 1 80 ? 6.063 53.097 28.025 1.00 13.77 77 VAL A N 1
ATOM 682 C CA . VAL A 1 80 ? 6.105 54.565 27.848 1.00 13.66 77 VAL A CA 1
ATOM 683 C C . VAL A 1 80 ? 6.115 54.933 26.367 1.00 13.46 77 VAL A C 1
ATOM 684 O O . VAL A 1 80 ? 5.361 55.800 25.945 1.00 12.70 77 VAL A O 1
ATOM 688 N N . VAL A 1 81 ? 6.928 54.243 25.573 1.00 11.88 78 VAL A N 1
ATOM 689 C CA . VAL A 1 81 ? 6.975 54.533 24.136 1.00 12.09 78 VAL A CA 1
ATOM 690 C C . VAL A 1 81 ? 5.594 54.244 23.522 1.00 11.68 78 VAL A C 1
ATOM 691 O O . VAL A 1 81 ? 5.100 55.037 22.709 1.00 13.01 78 VAL A O 1
ATOM 695 N N . ALA A 1 82 ? 4.987 53.105 23.870 1.00 12.86 79 ALA A N 1
ATOM 696 C CA . ALA A 1 82 ? 3.658 52.765 23.310 1.00 12.18 79 ALA A CA 1
ATOM 697 C C . ALA A 1 82 ? 2.592 53.796 23.689 1.00 12.71 79 ALA A C 1
ATOM 698 O O . ALA A 1 82 ? 1.700 54.126 22.861 1.00 13.18 79 ALA A O 1
ATOM 700 N N . GLU A 1 83 ? 2.698 54.339 24.901 1.00 12.99 80 GLU A N 1
ATOM 701 C CA . GLU A 1 83 ? 1.727 55.337 25.341 1.00 12.65 80 GLU A CA 1
ATOM 702 C C . GLU A 1 83 ? 1.933 56.656 24.582 1.00 11.92 80 GLU A C 1
ATOM 703 O O . GLU A 1 83 ? 0.944 57.294 24.171 1.00 13.16 80 GLU A O 1
ATOM 709 N N . TYR A 1 84 ? 3.192 57.068 24.420 1.00 11.73 81 TYR A N 1
ATOM 710 C CA . TYR A 1 84 ? 3.439 58.245 23.593 1.00 10.74 81 TYR A CA 1
ATOM 711 C C . TYR A 1 84 ? 2.886 58.075 22.173 1.00 11.37 81 TYR A C 1
ATOM 712 O O . TYR A 1 84 ? 2.330 59.020 21.611 1.00 11.50 81 TYR A O 1
ATOM 721 N N . VAL A 1 85 ? 3.051 56.893 21.584 1.00 11.14 82 VAL A N 1
ATOM 722 C CA . VAL A 1 85 ? 2.510 56.645 20.242 1.00 11.33 82 VAL A CA 1
ATOM 723 C C . VAL A 1 85 ? 0.992 56.807 20.243 1.00 11.63 82 VAL A C 1
ATOM 724 O O . VAL A 1 85 ? 0.447 57.473 19.368 1.00 11.70 82 VAL A O 1
ATOM 728 N N . GLN A 1 86 ? 0.302 56.225 21.215 1.00 12.15 83 GLN A N 1
ATOM 729 C CA . GLN A 1 86 ? -1.148 56.372 21.277 1.00 12.91 83 GLN A CA 1
ATOM 730 C C . GLN A 1 86 ? -1.573 57.826 21.472 1.00 12.74 83 GLN A C 1
ATOM 731 O O . GLN A 1 86 ? -2.542 58.291 20.838 1.00 12.81 83 GLN A O 1
ATOM 737 N N . LEU A 1 87 ? -0.860 58.556 22.331 1.00 11.72 84 LEU A N 1
ATOM 738 C CA . LEU A 1 87 ? -1.183 59.957 22.550 1.00 11.13 84 LEU A CA 1
ATOM 739 C C . LEU A 1 87 ? -0.984 60.770 21.272 1.00 11.63 84 LEU A C 1
ATOM 740 O O . LEU A 1 87 ? -1.769 61.674 20.992 1.00 11.97 84 LEU A O 1
ATOM 745 N N . ALA A 1 88 ? 0.032 60.428 20.496 1.00 11.65 85 ALA A N 1
ATOM 746 C CA . ALA A 1 88 ? 0.285 61.142 19.250 1.00 10.89 85 ALA A CA 1
ATOM 747 C C . ALA A 1 88 ? -0.814 60.839 18.224 1.00 11.99 85 ALA A C 1
ATOM 748 O O . ALA A 1 88 ? -1.238 61.714 17.463 1.00 11.72 85 ALA A O 1
ATOM 750 N N . GLU A 1 89 ? -1.279 59.591 18.174 1.00 12.37 86 GLU A N 1
ATOM 751 C CA . GLU A 1 89 ? -2.410 59.264 17.293 1.00 14.61 86 GLU A CA 1
ATOM 752 C C . GLU A 1 89 ? -3.665 60.029 17.723 1.00 13.95 86 GLU A C 1
ATOM 753 O O . GLU A 1 89 ? -4.389 60.605 16.864 1.00 15.19 86 GLU A O 1
ATOM 759 N N . GLN A 1 90 ? -3.924 60.100 19.032 1.00 14.43 87 GLN A N 1
ATOM 760 C CA . GLN A 1 90 ? -5.073 60.868 19.522 1.00 15.10 87 GLN A CA 1
ATOM 761 C C . GLN A 1 90 ? -4.961 62.363 19.165 1.00 14.68 87 GLN A C 1
ATOM 762 O O . GLN A 1 90 ? -5.963 63.024 18.921 1.00 16.82 87 GLN A O 1
ATOM 768 N N . ARG A 1 91 ? -3.734 62.878 19.183 1.00 13.83 88 ARG A N 1
ATOM 769 C CA . ARG A 1 91 ? -3.450 64.285 18.864 1.00 14.76 88 ARG A CA 1
ATOM 770 C C . ARG A 1 91 ? -3.757 64.580 17.397 1.00 15.80 88 ARG A C 1
ATOM 771 O O . ARG A 1 91 ? -3.888 65.764 17.019 1.00 17.01 88 ARG A O 1
ATOM 779 N N . GLY A 1 92 ? -3.854 63.539 16.581 1.00 15.29 89 GLY A N 1
ATOM 780 C CA . GLY A 1 92 ? -4.162 63.649 15.144 1.00 15.31 89 GLY A CA 1
ATOM 781 C C . GLY A 1 92 ? -2.965 63.480 14.247 1.00 14.03 89 GLY A C 1
ATOM 782 O O . GLY A 1 92 ? -3.038 63.799 13.065 1.00 17.73 89 GLY A O 1
ATOM 783 N N . VAL A 1 93 ? -1.841 62.981 14.780 1.00 12.83 90 VAL A N 1
ATOM 784 C CA . VAL A 1 93 ? -0.697 62.714 13.915 1.00 12.65 90 VAL A CA 1
ATOM 785 C C . VAL A 1 93 ? -1.005 61.531 13.037 1.00 13.85 90 VAL A C 1
ATOM 786 O O . VAL A 1 93 ? -1.332 60.467 13.552 1.00 15.11 90 VAL A O 1
ATOM 790 N N . ASN A 1 94 ? -0.899 61.721 11.725 1.00 13.82 91 ASN A N 1
ATOM 791 C CA . ASN A 1 94 ? -1.300 60.679 10.774 1.00 14.19 91 ASN A CA 1
ATOM 792 C C . ASN A 1 94 ? -0.325 59.512 10.697 1.00 14.78 91 ASN A C 1
ATOM 793 O O . ASN A 1 94 ? -0.738 58.362 10.488 1.00 17.85 91 ASN A O 1
ATOM 798 N N . GLN A 1 95 ? 0.971 59.783 10.845 1.00 14.03 92 GLN A N 1
ATOM 799 C CA . GLN A 1 95 ? 2.000 58.751 10.712 1.00 14.71 92 GLN A CA 1
ATOM 800 C C . GLN A 1 95 ? 2.909 58.809 11.911 1.00 14.08 92 GLN A C 1
ATOM 801 O O . GLN A 1 95 ? 3.723 59.716 12.021 1.00 13.69 92 GLN A O 1
ATOM 807 N N . VAL A 1 96 ? 2.746 57.856 12.817 1.00 13.47 93 VAL A N 1
ATOM 808 C CA . VAL A 1 96 ? 3.581 57.796 14.007 1.00 13.17 93 VAL A CA 1
ATOM 809 C C . VAL A 1 96 ? 3.951 56.353 14.279 1.00 13.02 93 VAL A C 1
ATOM 810 O O . VAL A 1 96 ? 3.133 55.421 14.091 1.00 15.40 93 VAL A O 1
ATOM 814 N N . GLU A 1 97 ? 5.219 56.142 14.615 1.00 12.58 94 GLU A N 1
ATOM 815 C CA . GLU A 1 97 ? 5.713 54.778 14.823 1.00 13.65 94 GLU A CA 1
ATOM 816 C C . GLU A 1 97 ? 6.670 54.705 15.970 1.00 13.56 94 GLU A C 1
ATOM 817 O O . GLU A 1 97 ? 7.429 55.639 16.231 1.00 13.60 94 GLU A O 1
ATOM 823 N N . PRO A 1 98 ? 6.636 53.590 16.688 1.00 13.47 95 PRO A N 1
ATOM 824 C CA . PRO A 1 98 ? 7.580 53.341 17.779 1.00 13.18 95 PRO A CA 1
ATOM 825 C C . PRO A 1 98 ? 8.931 52.906 17.236 1.00 13.49 95 PRO A C 1
ATOM 826 O O . PRO A 1 98 ? 8.980 52.179 16.240 1.00 14.74 95 PRO A O 1
ATOM 830 N N . LEU A 1 99 ? 10.012 53.299 17.902 1.00 12.71 96 LEU A N 1
ATOM 831 C CA . LEU A 1 99 ? 11.378 52.935 17.486 1.00 13.48 96 LEU A CA 1
ATOM 832 C C . LEU A 1 99 ? 12.151 52.560 18.732 1.00 13.86 96 LEU A C 1
ATOM 833 O O . LEU A 1 99 ? 12.912 53.344 19.287 1.00 14.29 96 LEU A O 1
ATOM 838 N N . VAL A 1 100 ? 11.943 51.319 19.182 1.00 14.82 97 VAL A N 1
ATOM 839 C CA . VAL A 1 100 ? 12.603 50.854 20.390 1.00 15.35 97 VAL A CA 1
ATOM 840 C C . VAL A 1 100 ? 13.842 50.064 20.013 1.00 15.09 97 VAL A C 1
ATOM 841 O O . VAL A 1 100 ? 13.762 49.008 19.311 1.00 17.70 97 VAL A O 1
ATOM 845 N N . TYR A 1 101 ? 14.985 50.570 20.453 1.00 14.17 98 TYR A N 1
ATOM 846 C CA . TYR A 1 101 ? 16.286 49.943 20.173 1.00 15.55 98 TYR A CA 1
ATOM 847 C C . TYR A 1 101 ? 16.960 49.586 21.509 1.00 16.23 98 TYR A C 1
ATOM 848 O O . TYR A 1 101 ? 16.420 49.867 22.570 1.00 16.66 98 TYR A O 1
ATOM 857 N N . GLU A 1 102 ? 18.154 49.008 21.463 1.00 18.55 99 GLU A N 1
ATOM 858 C CA . GLU A 1 102 ? 18.849 48.607 22.696 1.00 19.46 99 GLU A CA 1
ATOM 859 C C . GLU A 1 102 ? 20.356 48.703 22.509 1.00 19.22 99 GLU A C 1
ATOM 860 O O . GLU A 1 102 ? 20.859 48.586 21.382 1.00 20.53 99 GLU A O 1
ATOM 866 N N . GLY A 1 103 ? 21.052 48.921 23.617 1.00 19.41 100 GLY A N 1
ATOM 867 C CA . GLY A 1 103 ? 22.518 48.934 23.605 1.00 19.38 100 GLY A CA 1
ATOM 868 C C . GLY A 1 103 ? 23.111 49.754 24.725 1.00 20.25 100 GLY A C 1
ATOM 869 O O . GLY A 1 103 ? 22.438 50.607 25.340 1.00 20.12 100 GLY A O 1
ATOM 870 N N . GLY A 1 104 ? 24.389 49.514 24.987 1.00 19.88 101 GLY A N 1
ATOM 871 C CA . GLY A 1 104 ? 25.053 50.117 26.128 1.00 20.11 101 GLY A CA 1
ATOM 872 C C . GLY A 1 104 ? 25.568 51.504 25.908 1.00 19.56 101 GLY A C 1
ATOM 873 O O . GLY A 1 104 ? 25.869 52.217 26.870 1.00 22.12 101 GLY A O 1
ATOM 874 N N . ASP A 1 105 ? 25.666 51.893 24.636 1.00 19.68 102 ASP A N 1
ATOM 875 C CA . ASP A 1 105 ? 26.092 53.220 24.259 1.00 18.98 102 ASP A CA 1
ATOM 876 C C . ASP A 1 105 ? 24.955 53.864 23.473 1.00 17.50 102 ASP A C 1
ATOM 877 O O . ASP A 1 105 ? 24.831 53.688 22.253 1.00 18.03 102 ASP A O 1
ATOM 882 N N . VAL A 1 106 ? 24.138 54.616 24.195 1.00 16.88 103 VAL A N 1
ATOM 883 C CA . VAL A 1 106 ? 22.887 55.158 23.645 1.00 15.85 103 VAL A CA 1
ATOM 884 C C . VAL A 1 106 ? 23.191 56.199 22.568 1.00 15.14 103 VAL A C 1
ATOM 885 O O . VAL A 1 106 ? 22.553 56.178 21.543 1.00 14.94 103 VAL A O 1
ATOM 889 N N . ASP A 1 107 ? 24.194 57.060 22.778 1.00 15.72 104 ASP A N 1
ATOM 890 C CA . ASP A 1 107 ? 24.576 58.017 21.758 1.00 16.54 104 ASP A CA 1
ATOM 891 C C . ASP A 1 107 ? 24.872 57.284 20.444 1.00 16.12 104 ASP A C 1
ATOM 892 O O . ASP A 1 107 ? 24.410 57.689 19.369 1.00 16.75 104 ASP A O 1
ATOM 897 N N . ASP A 1 108 ? 25.667 56.212 20.526 1.00 16.76 105 ASP A N 1
ATOM 898 C CA . ASP A 1 108 ? 26.044 55.461 19.339 1.00 17.02 105 ASP A CA 1
ATOM 899 C C . ASP A 1 108 ? 24.862 54.751 18.674 1.00 16.27 105 ASP A C 1
ATOM 900 O O . ASP A 1 108 ? 24.767 54.717 17.451 1.00 16.09 105 ASP A O 1
ATOM 905 N N . VAL A 1 109 ? 23.966 54.171 19.482 1.00 15.16 106 VAL A N 1
ATOM 906 C CA . VAL A 1 109 ? 22.766 53.547 18.936 1.00 15.14 106 VAL A CA 1
ATOM 907 C C . VAL A 1 109 ? 21.929 54.562 18.153 1.00 14.25 106 VAL A C 1
ATOM 908 O O . VAL A 1 109 ? 21.474 54.283 17.063 1.00 13.74 106 VAL A O 1
ATOM 912 N N . ILE A 1 110 ? 21.737 55.753 18.727 1.00 14.38 107 ILE A N 1
ATOM 913 C CA . ILE A 1 110 ? 20.927 56.760 18.038 1.00 13.30 107 ILE A CA 1
ATOM 914 C C . ILE A 1 110 ? 21.635 57.223 16.754 1.00 13.54 107 ILE A C 1
ATOM 915 O O . ILE A 1 110 ? 21.008 57.251 15.698 1.00 13.55 107 ILE A O 1
ATOM 920 N N . LEU A 1 111 ? 22.931 57.509 16.856 1.00 13.80 108 LEU A N 1
ATOM 921 C CA . LEU A 1 111 ? 23.685 58.032 15.701 1.00 14.87 108 LEU A CA 1
ATOM 922 C C . LEU A 1 111 ? 23.907 57.006 14.593 1.00 15.43 108 LEU A C 1
ATOM 923 O O . LEU A 1 111 ? 23.895 57.357 13.407 1.00 17.22 108 LEU A O 1
ATOM 928 N N . GLU A 1 112 ? 24.135 55.741 14.963 1.00 16.31 109 GLU A N 1
ATOM 929 C CA . GLU A 1 112 ? 24.537 54.740 13.976 1.00 18.05 109 GLU A CA 1
ATOM 930 C C . GLU A 1 112 ? 23.439 53.758 13.583 1.00 17.59 109 GLU A C 1
ATOM 931 O O . GLU A 1 112 ? 23.546 53.124 12.521 1.00 20.00 109 GLU A O 1
ATOM 937 N N . GLN A 1 113 ? 22.393 53.614 14.409 1.00 16.45 110 GLN A N 1
ATOM 938 C CA . GLN A 1 113 ? 21.280 52.733 14.082 1.00 16.63 110 GLN A CA 1
ATOM 939 C C . GLN A 1 113 ? 19.998 53.512 13.817 1.00 15.67 110 GLN A C 1
ATOM 940 O O . GLN A 1 113 ? 19.433 53.416 12.721 1.00 17.93 110 GLN A O 1
ATOM 946 N N . VAL A 1 114 ? 19.555 54.339 14.784 1.00 13.94 111 VAL A N 1
ATOM 947 C CA . VAL A 1 114 ? 18.205 54.909 14.674 1.00 14.16 111 VAL A CA 1
ATOM 948 C C . VAL A 1 114 ? 18.137 55.939 13.542 1.00 14.01 111 VAL A C 1
ATOM 949 O O . VAL A 1 114 ? 17.237 55.879 12.702 1.00 15.02 111 VAL A O 1
ATOM 953 N N . ILE A 1 115 ? 19.077 56.888 13.535 1.00 14.46 112 ILE A N 1
ATOM 954 C CA . ILE A 1 115 ? 19.079 57.934 12.499 1.00 15.15 112 ILE A CA 1
ATOM 955 C C . ILE A 1 115 ? 19.245 57.338 11.085 1.00 15.22 112 ILE A C 1
ATOM 956 O O . ILE A 1 115 ? 18.478 57.690 10.189 1.00 15.27 112 ILE A O 1
ATOM 961 N N . PRO A 1 116 ? 20.210 56.413 10.869 1.00 16.00 113 PRO A N 1
ATOM 962 C CA . PRO A 1 116 ? 20.311 55.872 9.508 1.00 17.10 113 PRO A CA 1
ATOM 963 C C . PRO A 1 116 ? 19.115 55.031 9.060 1.00 17.08 113 PRO A C 1
ATOM 964 O O . PRO A 1 116 ? 18.847 54.959 7.844 1.00 19.53 113 PRO A O 1
ATOM 968 N N . GLU A 1 117 ? 18.431 54.379 10.002 1.00 17.27 114 GLU A N 1
ATOM 969 C CA . GLU A 1 117 ? 17.261 53.552 9.671 1.00 18.74 114 GLU A CA 1
ATOM 970 C C . GLU A 1 117 ? 15.970 54.353 9.458 1.00 17.99 114 GLU A C 1
ATOM 971 O O . GLU A 1 117 ? 15.239 54.160 8.458 1.00 19.02 114 GLU A O 1
ATOM 977 N N . PHE A 1 118 ? 15.684 55.270 10.392 1.00 15.33 115 PHE A N 1
ATOM 978 C CA . PHE A 1 118 ? 14.439 56.048 10.293 1.00 14.97 115 PHE A CA 1
ATOM 979 C C . PHE A 1 118 ? 14.593 57.290 9.386 1.00 12.98 115 PHE A C 1
ATOM 980 O O . PHE A 1 118 ? 13.605 57.788 8.834 1.00 13.90 115 PHE A O 1
ATOM 988 N N . LYS A 1 119 ? 15.823 57.768 9.247 1.00 13.62 116 LYS A N 1
ATOM 989 C CA . LYS A 1 119 ? 16.155 58.899 8.362 1.00 13.55 116 LYS A CA 1
ATOM 990 C C . LYS A 1 119 ? 15.387 60.189 8.719 1.00 12.09 116 LYS A C 1
ATOM 991 O O . LYS A 1 119 ? 14.782 60.853 7.862 1.00 12.07 116 LYS A O 1
ATOM 997 N N . PRO A 1 120 ? 15.425 60.575 10.002 1.00 10.97 117 PRO A N 1
ATOM 998 C CA . PRO A 1 120 ? 14.835 61.875 10.344 1.00 11.23 117 PRO A CA 1
ATOM 999 C C . PRO A 1 120 ? 15.696 63.024 9.877 1.00 10.23 117 PRO A C 1
ATOM 1000 O O . PRO A 1 120 ? 16.913 62.875 9.711 1.00 11.81 117 PRO A O 1
ATOM 1004 N N . ASP A 1 121 ? 15.082 64.189 9.745 1.00 10.28 118 ASP A N 1
ATOM 1005 C CA . ASP A 1 121 ? 15.869 65.416 9.582 1.00 9.47 118 ASP A CA 1
ATOM 1006 C C . ASP A 1 121 ? 15.837 66.340 10.789 1.00 9.20 118 ASP A C 1
ATOM 1007 O O . ASP A 1 121 ? 16.569 67.323 10.839 1.00 10.23 118 ASP A O 1
ATOM 1012 N N . LEU A 1 122 ? 15.041 65.968 11.784 1.00 8.99 119 LEU A N 1
ATOM 1013 C CA . LEU A 1 122 ? 15.042 66.691 13.068 1.00 8.40 119 LEU A CA 1
ATOM 1014 C C . LEU A 1 122 ? 14.956 65.689 14.194 1.00 8.13 119 LEU A C 1
ATOM 1015 O O . LEU A 1 122 ? 14.085 64.812 14.161 1.00 9.35 119 LEU A O 1
ATOM 1020 N N . LEU A 1 123 ? 15.845 65.831 15.173 1.00 8.31 120 LEU A N 1
ATOM 1021 C CA . LEU A 1 123 ? 15.737 65.073 16.425 1.00 8.17 120 LEU A CA 1
ATOM 1022 C C . LEU A 1 123 ? 15.267 66.041 17.531 1.00 8.11 120 LEU A C 1
ATOM 1023 O O . LEU A 1 123 ? 15.836 67.134 17.697 1.00 8.82 120 LEU A O 1
ATOM 1028 N N . VAL A 1 124 ? 14.205 65.634 18.237 1.00 8.22 121 VAL A N 1
ATOM 1029 C CA . VAL A 1 124 ? 13.622 66.409 19.327 1.00 7.30 121 VAL A CA 1
ATOM 1030 C C . VAL A 1 124 ? 13.858 65.616 20.605 1.00 7.16 121 VAL A C 1
ATOM 1031 O O . VAL A 1 124 ? 13.573 64.398 20.673 1.00 9.10 121 VAL A O 1
ATOM 1035 N N . THR A 1 125 ? 14.318 66.300 21.661 1.00 7.85 122 THR A N 1
ATOM 1036 C CA . THR A 1 125 ? 14.337 65.627 22.958 1.00 9.79 122 THR A CA 1
ATOM 1037 C C . THR A 1 125 ? 14.230 66.627 24.087 1.00 9.29 122 THR A C 1
ATOM 1038 O O . THR A 1 125 ? 14.675 67.745 23.938 1.00 10.28 122 THR A O 1
ATOM 1042 N N . GLY A 1 126 ? 13.640 66.218 25.211 1.00 9.65 123 GLY A N 1
ATOM 1043 C CA . GLY A 1 126 ? 13.639 67.112 26.353 1.00 9.48 123 GLY A CA 1
ATOM 1044 C C . GLY A 1 126 ? 15.016 67.283 26.958 1.00 11.10 123 GLY A C 1
ATOM 1045 O O . GLY A 1 126 ? 15.849 66.387 26.857 1.00 11.09 123 GLY A O 1
ATOM 1046 N N . ALA A 1 127 ? 15.230 68.446 27.572 1.00 10.04 124 ALA A N 1
ATOM 1047 C CA . ALA A 1 127 ? 16.502 68.760 28.173 1.00 11.21 124 ALA A CA 1
ATOM 1048 C C . ALA A 1 127 ? 16.868 67.827 29.332 1.00 11.07 124 ALA A C 1
ATOM 1049 O O . ALA A 1 127 ? 18.033 67.817 29.751 1.00 13.22 124 ALA A O 1
ATOM 1051 N N . ASP A 1 128 ? 15.892 67.121 29.882 1.00 12.05 125 ASP A N 1
ATOM 1052 C CA . ASP A 1 128 ? 16.183 66.217 30.994 1.00 12.83 125 ASP A CA 1
ATOM 1053 C C . ASP A 1 128 ? 16.419 64.775 30.585 1.00 13.07 125 ASP A C 1
ATOM 1054 O O . ASP A 1 128 ? 16.768 63.944 31.446 1.00 14.96 125 ASP A O 1
ATOM 1059 N N . THR A 1 129 ? 16.184 64.430 29.319 1.00 11.81 126 THR A N 1
ATOM 1060 C CA . THR A 1 129 ? 16.340 63.051 28.845 1.00 12.32 126 THR A CA 1
ATOM 1061 C C . THR A 1 129 ? 17.755 62.574 29.092 1.00 13.21 126 THR A C 1
ATOM 1062 O O . THR A 1 129 ? 18.730 63.226 28.724 1.00 12.55 126 THR A O 1
ATOM 1066 N N . GLU A 1 130 ? 17.840 61.421 29.747 1.00 13.87 127 GLU A N 1
ATOM 1067 C CA . GLU A 1 130 ? 19.129 60.863 30.120 1.00 15.06 127 GLU A CA 1
ATOM 1068 C C . GLU A 1 130 ? 19.052 59.358 30.248 1.00 15.45 127 GLU A C 1
ATOM 1069 O O . GLU A 1 130 ? 17.986 58.788 30.515 1.00 16.14 127 GLU A O 1
ATOM 1075 N N . PHE A 1 131 ? 20.189 58.735 29.982 1.00 15.57 128 PHE A N 1
ATOM 1076 C CA . PHE A 1 131 ? 20.319 57.279 30.046 1.00 16.58 128 PHE A CA 1
ATOM 1077 C C . PHE A 1 131 ? 21.502 56.926 30.956 1.00 17.10 128 PHE A C 1
ATOM 1078 O O . PHE A 1 131 ? 22.626 56.777 30.498 1.00 16.56 128 PHE A O 1
ATOM 1086 N N . PRO A 1 132 ? 21.235 56.789 32.272 1.00 17.95 129 PRO A N 1
ATOM 1087 C CA . PRO A 1 132 ? 22.324 56.480 33.202 1.00 18.72 129 PRO A CA 1
ATOM 1088 C C . PRO A 1 132 ? 23.044 55.160 32.889 1.00 19.37 129 PRO A C 1
ATOM 1089 O O . PRO A 1 132 ? 24.204 55.007 33.283 1.00 21.05 129 PRO A O 1
ATOM 1093 N N . HIS A 1 133 ? 22.401 54.266 32.142 1.00 18.97 130 HIS A N 1
ATOM 1094 C CA . HIS A 1 133 ? 23.045 52.985 31.808 1.00 19.41 130 HIS A CA 1
ATOM 1095 C C . HIS A 1 133 ? 24.125 53.122 30.756 1.00 20.07 130 HIS A C 1
ATOM 1096 O O . HIS A 1 133 ? 24.950 52.230 30.571 1.00 22.31 130 HIS A O 1
ATOM 1103 N N . SER A 1 134 ? 24.133 54.267 30.074 1.00 20.74 131 SER A N 1
ATOM 1104 C CA . SER A 1 134 ? 24.999 54.508 28.938 1.00 22.81 131 SER A CA 1
ATOM 1105 C C . SER A 1 134 ? 26.403 54.934 29.338 1.00 24.30 131 SER A C 1
ATOM 1106 O O . SER A 1 134 ? 26.633 55.327 30.465 1.00 25.38 131 SER A O 1
ATOM 1109 N N . LYS A 1 135 ? 27.323 54.844 28.383 1.00 26.11 132 LYS A N 1
ATOM 1110 C CA . LYS A 1 135 ? 28.735 55.219 28.549 1.00 28.14 132 LYS A CA 1
ATOM 1111 C C . LYS A 1 135 ? 28.957 56.615 29.121 1.00 28.12 132 LYS A C 1
ATOM 1112 O O . LYS A 1 135 ? 29.848 56.822 29.942 1.00 29.12 132 LYS A O 1
ATOM 1118 N N . ILE A 1 136 ? 28.160 57.585 28.675 1.00 27.38 133 ILE A N 1
ATOM 1119 C CA A ILE A 1 136 ? 28.319 58.981 29.101 0.50 26.96 133 ILE A CA 1
ATOM 1120 C CA B ILE A 1 136 ? 28.331 58.963 29.133 0.50 27.38 133 ILE A CA 1
ATOM 1121 C C . ILE A 1 136 ? 27.134 59.469 29.941 1.00 27.68 133 ILE A C 1
ATOM 1122 O O . ILE A 1 136 ? 25.985 59.304 29.538 1.00 27.92 133 ILE A O 1
ATOM 1131 N N . ALA A 1 137 ? 27.425 60.076 31.094 1.00 27.70 134 ALA A N 1
ATOM 1132 C CA . ALA A 1 137 ? 26.390 60.525 32.020 1.00 27.95 134 ALA A CA 1
ATOM 1133 C C . ALA A 1 137 ? 25.928 61.952 31.704 1.00 27.63 134 ALA A C 1
ATOM 1134 O O . ALA A 1 137 ? 26.685 62.768 31.140 1.00 28.49 134 ALA A O 1
ATOM 1136 N N . GLY A 1 138 ? 24.679 62.227 32.051 1.00 26.04 135 GLY A N 1
ATOM 1137 C CA . GLY A 1 138 ? 24.122 63.560 31.919 1.00 24.16 135 GLY A CA 1
ATOM 1138 C C . GLY A 1 138 ? 23.173 63.632 30.735 1.00 21.17 135 GLY A C 1
ATOM 1139 O O . GLY A 1 138 ? 22.987 62.647 30.004 1.00 21.67 135 GLY A O 1
ATOM 1140 N N . ALA A 1 139 ? 22.565 64.793 30.572 1.00 19.64 136 ALA A N 1
ATOM 1141 C CA . ALA A 1 139 ? 21.532 65.020 29.530 1.00 16.61 136 ALA A CA 1
ATOM 1142 C C . ALA A 1 139 ? 22.060 64.717 28.132 1.00 16.16 136 ALA A C 1
ATOM 1143 O O . ALA A 1 139 ? 23.070 65.282 27.696 1.00 16.40 136 ALA A O 1
ATOM 1145 N N . ILE A 1 140 ? 21.353 63.845 27.413 1.00 13.54 137 ILE A N 1
ATOM 1146 C CA . ILE A 1 140 ? 21.810 63.430 26.095 1.00 12.83 137 ILE A CA 1
ATOM 1147 C C . ILE A 1 140 ? 21.610 64.498 25.007 1.00 11.23 137 ILE A C 1
ATOM 1148 O O . ILE A 1 140 ? 22.368 64.534 24.032 1.00 11.85 137 ILE A O 1
ATOM 1153 N N . GLY A 1 141 ? 20.589 65.333 25.163 1.00 11.82 138 GLY A N 1
ATOM 1154 C CA . GLY A 1 141 ? 20.239 66.299 24.099 1.00 11.58 138 GLY A CA 1
ATOM 1155 C C . GLY A 1 141 ? 21.375 67.165 23.605 1.00 11.79 138 GLY A C 1
ATOM 1156 O O . GLY A 1 141 ? 21.626 67.234 22.402 1.00 11.24 138 GLY A O 1
ATOM 1157 N N . PRO A 1 142 ? 22.064 67.850 24.533 1.00 11.75 139 PRO A N 1
ATOM 1158 C CA . PRO A 1 142 ? 23.147 68.716 24.081 1.00 11.85 139 PRO A CA 1
ATOM 1159 C C . PRO A 1 142 ? 24.299 67.944 23.430 1.00 12.40 139 PRO A C 1
ATOM 1160 O O . PRO A 1 142 ? 24.908 68.465 22.507 1.00 13.96 139 PRO A O 1
ATOM 1164 N N . ARG A 1 143 ? 24.539 66.689 23.849 1.00 11.95 140 ARG A N 1
ATOM 1165 C CA . ARG A 1 143 ? 25.552 65.867 23.172 1.00 12.99 140 ARG A CA 1
ATOM 1166 C C . ARG A 1 143 ? 25.128 65.533 21.740 1.00 11.33 140 ARG A C 1
ATOM 1167 O O . ARG A 1 143 ? 25.936 65.592 20.800 1.00 12.05 140 ARG A O 1
ATOM 1175 N N . LEU A 1 144 ? 23.855 65.189 21.563 1.00 10.77 141 LEU A N 1
ATOM 1176 C CA . LEU A 1 144 ? 23.343 64.914 20.221 1.00 11.42 141 LEU A CA 1
ATOM 1177 C C . LEU A 1 144 ? 23.340 66.191 19.369 1.00 10.72 141 LEU A C 1
ATOM 1178 O O . LEU A 1 144 ? 23.652 66.157 18.170 1.00 10.92 141 LEU A O 1
ATOM 1183 N N . ALA A 1 145 ? 23.078 67.337 20.006 1.00 10.70 142 ALA A N 1
ATOM 1184 C CA . ALA A 1 145 ? 23.150 68.589 19.246 1.00 10.31 142 ALA A CA 1
ATOM 1185 C C . ALA A 1 145 ? 24.535 68.836 18.687 1.00 10.58 142 ALA A C 1
ATOM 1186 O O . ALA A 1 145 ? 24.676 69.366 17.583 1.00 11.71 142 ALA A O 1
ATOM 1188 N N . ARG A 1 146 ? 25.559 68.422 19.434 1.00 11.15 143 ARG A N 1
ATOM 1189 C CA A ARG A 1 146 ? 26.943 68.561 19.012 0.50 12.65 143 ARG A CA 1
ATOM 1190 C CA B ARG A 1 146 ? 26.924 68.589 18.975 0.50 12.89 143 ARG A CA 1
ATOM 1191 C C . ARG A 1 146 ? 27.315 67.537 17.937 1.00 11.90 143 ARG A C 1
ATOM 1192 O O . ARG A 1 146 ? 28.015 67.862 16.985 1.00 14.28 143 ARG A O 1
ATOM 1207 N N . LYS A 1 147 ? 26.890 66.279 18.143 1.00 12.52 144 LYS A N 1
ATOM 1208 C CA . LYS A 1 147 ? 27.410 65.162 17.344 1.00 12.46 144 LYS A CA 1
ATOM 1209 C C . LYS A 1 147 ? 26.571 64.740 16.127 1.00 12.69 144 LYS A C 1
ATOM 1210 O O . LYS A 1 147 ? 27.088 64.112 15.189 1.00 14.50 144 LYS A O 1
ATOM 1216 N N . ALA A 1 148 ? 25.271 65.009 16.147 1.00 12.24 145 ALA A N 1
ATOM 1217 C CA . ALA A 1 148 ? 24.414 64.491 15.081 1.00 11.91 145 ALA A CA 1
ATOM 1218 C C . ALA A 1 148 ? 24.658 65.196 13.753 1.00 11.70 145 ALA A C 1
ATOM 1219 O O . ALA A 1 148 ? 25.072 66.367 13.710 1.00 12.68 145 ALA A O 1
ATOM 1221 N N . PRO A 1 149 ? 24.359 64.516 12.651 1.00 11.89 146 PRO A N 1
ATOM 1222 C CA . PRO A 1 149 ? 24.493 65.127 11.315 1.00 12.16 146 PRO A CA 1
ATOM 1223 C C . PRO A 1 149 ? 23.253 65.870 10.876 1.00 12.72 146 PRO A C 1
ATOM 1224 O O . PRO A 1 149 ? 23.207 66.392 9.760 1.00 14.78 146 PRO A O 1
ATOM 1228 N N . ILE A 1 150 ? 22.248 65.912 11.764 1.00 10.87 147 ILE A N 1
ATOM 1229 C CA . ILE A 1 150 ? 20.963 66.549 11.464 1.00 10.48 147 ILE A CA 1
ATOM 1230 C C . ILE A 1 150 ? 20.666 67.608 12.524 1.00 8.90 147 ILE A C 1
ATOM 1231 O O . ILE A 1 150 ? 21.413 67.755 13.499 1.00 11.05 147 ILE A O 1
ATOM 1236 N N . SER A 1 151 ? 19.605 68.362 12.309 1.00 8.67 148 SER A N 1
ATOM 1237 C CA . SER A 1 151 ? 19.155 69.372 13.286 1.00 8.07 148 SER A CA 1
ATOM 1238 C C . SER A 1 151 ? 18.672 68.704 14.574 1.00 8.64 148 SER A C 1
ATOM 1239 O O . SER A 1 151 ? 18.093 67.611 14.517 1.00 9.03 148 SER A O 1
ATOM 1242 N N . VAL A 1 152 ? 18.943 69.335 15.715 1.00 7.85 149 VAL A N 1
ATOM 1243 C CA . VAL A 1 152 ? 18.554 68.803 17.023 1.00 7.45 149 VAL A CA 1
ATOM 1244 C C . VAL A 1 152 ? 17.958 69.950 17.849 1.00 7.76 149 VAL A C 1
ATOM 1245 O O . VAL A 1 152 ? 18.600 71.002 18.018 1.00 7.99 149 VAL A O 1
ATOM 1249 N N . ILE A 1 153 ? 16.736 69.736 18.351 1.00 7.28 150 ILE A N 1
ATOM 1250 C CA . ILE A 1 153 ? 16.154 70.703 19.297 1.00 7.23 150 ILE A CA 1
ATOM 1251 C C . ILE A 1 153 ? 16.098 70.059 20.681 1.00 6.97 150 ILE A C 1
ATOM 1252 O O . ILE A 1 153 ? 15.578 68.943 20.844 1.00 7.64 150 ILE A O 1
ATOM 1257 N N . VAL A 1 154 ? 16.668 70.783 21.646 1.00 7.16 151 VAL A N 1
ATOM 1258 C CA . VAL A 1 154 ? 16.652 70.393 23.045 1.00 7.14 151 VAL A CA 1
ATOM 1259 C C . VAL A 1 154 ? 15.577 71.273 23.699 1.00 8.03 151 VAL A C 1
ATOM 1260 O O . VAL A 1 154 ? 15.715 72.516 23.793 1.00 8.92 151 VAL A O 1
ATOM 1264 N N . VAL A 1 155 ? 14.492 70.637 24.108 1.00 8.53 152 VAL A N 1
ATOM 1265 C CA . VAL A 1 155 ? 13.295 71.345 24.557 1.00 9.57 152 VAL A CA 1
ATOM 1266 C C . VAL A 1 155 ? 13.252 71.503 26.059 1.00 9.92 152 VAL A C 1
ATOM 1267 O O . VAL A 1 155 ? 13.493 70.545 26.795 1.00 11.33 152 VAL A O 1
ATOM 1271 N N . ARG A 1 156 ? 12.937 72.727 26.504 1.00 11.32 153 ARG A N 1
ATOM 1272 C CA . ARG A 1 156 ? 12.673 73.055 27.906 1.00 13.19 153 ARG A CA 1
ATOM 1273 C C . ARG A 1 156 ? 11.317 73.642 28.062 1.00 15.90 153 ARG A C 1
ATOM 1274 O O . ARG A 1 156 ? 10.830 74.177 27.092 1.00 17.09 153 ARG A O 1
ATOM 1283 N N . ASN B 1 2 ? -2.707 54.490 30.411 1.00 32.29 -1 ASN B N 1
ATOM 1284 C CA . ASN B 1 2 ? -1.354 54.367 31.004 1.00 31.11 -1 ASN B CA 1
ATOM 1285 C C . ASN B 1 2 ? -1.170 55.576 31.969 1.00 29.98 -1 ASN B C 1
ATOM 1286 O O . ASN B 1 2 ? -2.132 56.018 32.627 1.00 31.67 -1 ASN B O 1
ATOM 1291 N N . ALA B 1 3 ? 0.033 56.126 32.048 1.00 28.61 0 ALA B N 1
ATOM 1292 C CA . ALA B 1 3 ? 0.465 56.887 33.225 1.00 27.25 0 ALA B CA 1
ATOM 1293 C C . ALA B 1 3 ? 0.594 58.412 33.056 1.00 26.88 0 ALA B C 1
ATOM 1294 O O . ALA B 1 3 ? 0.728 59.158 34.037 1.00 27.62 0 ALA B O 1
ATOM 1304 N N . GLU B 1 5 ? -0.783 62.249 31.890 1.00 25.56 2 GLU B N 1
ATOM 1305 C CA A GLU B 1 5 ? -2.050 62.969 31.934 0.50 25.88 2 GLU B CA 1
ATOM 1306 C CA B GLU B 1 5 ? -2.071 62.962 31.920 0.50 25.99 2 GLU B CA 1
ATOM 1307 C C . GLU B 1 5 ? -2.520 63.288 30.515 1.00 25.74 2 GLU B C 1
ATOM 1308 O O . GLU B 1 5 ? -1.991 64.196 29.871 1.00 25.29 2 GLU B O 1
ATOM 1319 N N . ASN B 1 6 ? -3.517 62.550 30.057 1.00 25.12 3 ASN B N 1
ATOM 1320 C CA . ASN B 1 6 ? -3.969 62.616 28.678 1.00 25.51 3 ASN B CA 1
ATOM 1321 C C . ASN B 1 6 ? -4.192 64.033 28.117 1.00 25.83 3 ASN B C 1
ATOM 1322 O O . ASN B 1 6 ? -3.581 64.397 27.108 1.00 25.18 3 ASN B O 1
ATOM 1327 N N . GLN B 1 7 ? -5.000 64.842 28.795 1.00 26.04 4 GLN B N 1
ATOM 1328 C CA . GLN B 1 7 ? -5.368 66.192 28.332 1.00 26.20 4 GLN B CA 1
ATOM 1329 C C . GLN B 1 7 ? -4.158 67.144 28.194 1.00 24.97 4 GLN B C 1
ATOM 1330 O O . GLN B 1 7 ? -4.016 67.837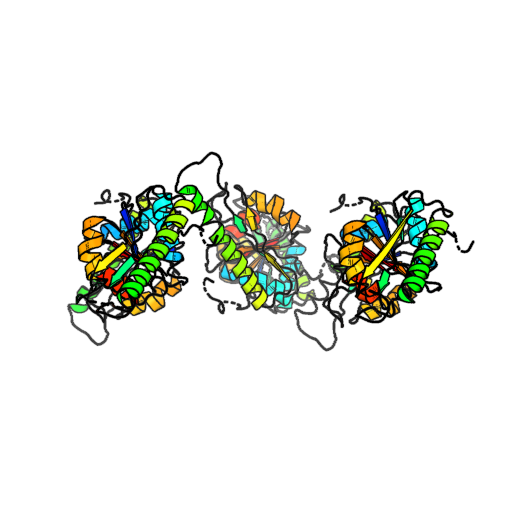 27.170 1.00 23.84 4 GLN B O 1
ATOM 1336 N N . LYS B 1 8 ? -3.295 67.171 29.207 1.00 22.97 5 LYS B N 1
ATOM 1337 C CA . LYS B 1 8 ? -2.112 68.020 29.215 1.00 22.17 5 LYS B CA 1
ATOM 1338 C C . LYS B 1 8 ? -1.184 67.648 28.044 1.00 20.55 5 LYS B C 1
ATOM 1339 O O . LYS B 1 8 ? -0.586 68.522 27.390 1.00 20.00 5 LYS B O 1
ATOM 1353 N N . GLN B 1 10 ? -1.973 66.566 25.203 1.00 15.55 7 GLN B N 1
ATOM 1354 C CA . GLN B 1 10 ? -2.602 66.926 23.935 1.00 14.99 7 GLN B CA 1
ATOM 1355 C C . GLN B 1 10 ? -2.497 68.416 23.604 1.00 13.98 7 GLN B C 1
ATOM 1356 O O . GLN B 1 10 ? -2.746 68.807 22.487 1.00 14.34 7 GLN B O 1
ATOM 1362 N N . GLU B 1 11 ? -2.170 69.258 24.568 1.00 13.24 8 GLU B N 1
ATOM 1363 C CA . GLU B 1 11 ? -2.228 70.707 24.299 1.00 12.64 8 GLU B CA 1
ATOM 1364 C C . GLU B 1 11 ? -1.181 71.070 23.224 1.00 11.99 8 GLU B C 1
ATOM 1365 O O . GLU B 1 11 ? -0.032 70.697 23.352 1.00 12.47 8 GLU B O 1
ATOM 1371 N N . PRO B 1 12 ? -1.580 71.823 22.193 1.00 11.77 9 PRO B N 1
ATOM 1372 C CA . PRO B 1 12 ? -0.558 72.269 21.222 1.00 11.23 9 PRO B CA 1
ATOM 1373 C C . PRO B 1 12 ? 0.559 73.069 21.863 1.00 11.80 9 PRO B C 1
ATOM 1374 O O . PRO B 1 12 ? 0.343 73.729 22.894 1.00 12.35 9 PRO B O 1
ATOM 1378 N N . LEU B 1 13 ? 1.749 73.010 21.260 1.00 10.68 10 LEU B N 1
ATOM 1379 C CA . LEU B 1 13 ? 2.855 73.832 21.698 1.00 9.71 10 LEU B CA 1
ATOM 1380 C C . LEU B 1 13 ? 3.379 74.601 20.517 1.00 10.30 10 LEU B C 1
ATOM 1381 O O . LEU B 1 13 ? 3.758 74.019 19.501 1.00 11.91 10 LEU B O 1
ATOM 1386 N N . VAL B 1 14 ? 3.333 75.929 20.655 1.00 9.50 11 VAL B N 1
ATOM 1387 C CA . VAL B 1 14 ? 3.871 76.865 19.640 1.00 11.17 11 VAL B CA 1
ATOM 1388 C C . VAL B 1 14 ? 4.839 77.779 20.386 1.00 10.51 11 VAL B C 1
ATOM 1389 O O . VAL B 1 14 ? 4.486 78.371 21.430 1.00 12.85 11 VAL B O 1
ATOM 1393 N N . TYR B 1 15 ? 6.055 77.898 19.873 1.00 10.03 12 TYR B N 1
ATOM 1394 C CA . TYR B 1 15 ? 6.992 78.876 20.414 1.00 10.44 12 TYR B CA 1
ATOM 1395 C C . TYR B 1 15 ? 6.542 80.301 20.085 1.00 11.64 12 TYR B C 1
ATOM 1396 O O . TYR B 1 15 ? 6.133 80.599 18.941 1.00 13.97 12 TYR B O 1
ATOM 1405 N N . ARG B 1 16 ? 6.582 81.156 21.104 1.00 11.79 13 ARG B N 1
ATOM 1406 C CA . ARG B 1 16 ? 5.968 82.481 21.056 1.00 12.07 13 ARG B CA 1
ATOM 1407 C C . ARG B 1 16 ? 6.911 83.617 20.716 1.00 10.63 13 ARG B C 1
ATOM 1408 O O . ARG B 1 16 ? 6.441 84.682 20.293 1.00 11.83 13 ARG B O 1
ATOM 1416 N N . ARG B 1 17 ? 8.218 83.441 20.930 1.00 10.11 14 ARG B N 1
ATOM 1417 C CA . ARG B 1 17 ? 9.166 84.538 20.692 1.00 9.66 14 ARG B CA 1
ATOM 1418 C C . ARG B 1 17 ? 10.504 83.861 20.318 1.00 9.33 14 ARG B C 1
ATOM 1419 O O . ARG B 1 17 ? 11.115 83.154 21.106 1.00 9.67 14 ARG B O 1
ATOM 1427 N N . ILE B 1 18 ? 10.944 84.092 19.084 1.00 9.19 15 ILE B N 1
ATOM 1428 C CA . ILE B 1 18 ? 12.045 83.345 18.512 1.00 8.86 15 ILE B CA 1
ATOM 1429 C C . ILE B 1 18 ? 13.283 84.225 18.432 1.00 8.76 15 ILE B C 1
ATOM 1430 O O . ILE B 1 18 ? 13.209 85.355 17.949 1.00 10.32 15 ILE B O 1
ATOM 1435 N N . LEU B 1 19 ? 14.411 83.710 18.888 1.00 8.80 16 LEU B N 1
ATOM 1436 C CA . LEU B 1 19 ? 15.694 84.394 18.796 1.00 8.44 16 LEU B CA 1
ATOM 1437 C C . LEU B 1 19 ? 16.622 83.594 17.884 1.00 8.06 16 LEU B C 1
ATOM 1438 O O . LEU B 1 19 ? 16.994 82.476 18.238 1.00 10.03 16 LEU B O 1
ATOM 1443 N N . LEU B 1 20 ? 16.984 84.188 16.750 1.00 8.33 17 LEU B N 1
ATOM 1444 C CA . LEU B 1 20 ? 17.957 83.613 15.836 1.00 9.03 17 LEU B CA 1
ATOM 1445 C C . LEU B 1 20 ? 19.308 84.242 16.078 1.00 8.69 17 LEU B C 1
ATOM 1446 O O . LEU B 1 20 ? 19.417 85.466 16.039 1.00 10.02 17 LEU B O 1
ATOM 1451 N N . THR B 1 21 ? 20.324 83.445 16.386 1.00 9.48 18 THR B N 1
ATOM 1452 C CA . THR B 1 21 ? 21.689 83.956 16.616 1.00 10.60 18 THR B CA 1
ATOM 1453 C C . THR B 1 21 ? 22.509 83.643 15.382 1.00 10.68 18 THR B C 1
ATOM 1454 O O . THR B 1 21 ? 22.487 82.517 14.860 1.00 10.77 18 THR B O 1
ATOM 1458 N N . VAL B 1 22 ? 23.167 84.656 14.851 1.00 10.31 19 VAL B N 1
ATOM 1459 C CA . VAL B 1 22 ? 23.936 84.546 13.611 1.00 10.22 19 VAL B CA 1
ATOM 1460 C C . VAL B 1 22 ? 25.361 85.040 13.788 1.00 11.14 19 VAL B C 1
ATOM 1461 O O . VAL B 1 22 ? 25.629 85.853 14.669 1.00 11.12 19 VAL B O 1
ATOM 1465 N N . ASP B 1 23 ? 26.272 84.504 12.975 1.00 12.76 20 ASP B N 1
ATOM 1466 C CA . ASP B 1 23 ? 27.622 85.095 12.824 1.00 14.02 20 ASP B CA 1
ATOM 1467 C C . ASP B 1 23 ? 27.733 85.628 11.407 1.00 14.98 20 ASP B C 1
ATOM 1468 O O . ASP B 1 23 ? 26.746 85.702 10.676 1.00 15.56 20 ASP B O 1
ATOM 1473 N N . GLU B 1 24 ? 28.952 85.982 10.993 1.00 16.69 21 GLU B N 1
ATOM 1474 C CA A GLU B 1 24 ? 29.145 86.600 9.680 0.50 17.67 21 GLU B CA 1
ATOM 1475 C CA B GLU B 1 24 ? 29.137 86.604 9.692 0.50 17.40 21 GLU B CA 1
ATOM 1476 C C . GLU B 1 24 ? 29.408 85.593 8.554 1.00 17.21 21 GLU B C 1
ATOM 1477 O O . GLU B 1 24 ? 29.601 85.981 7.395 1.00 20.37 21 GLU B O 1
ATOM 1488 N N . ASP B 1 25 ? 29.421 84.294 8.848 1.00 15.94 22 ASP B N 1
ATOM 1489 C CA . ASP B 1 25 ? 29.790 83.300 7.848 1.00 15.15 22 ASP B CA 1
ATOM 1490 C C . ASP B 1 25 ? 28.615 82.762 7.054 1.00 15.93 22 ASP B C 1
ATOM 1491 O O . ASP B 1 25 ? 27.466 82.748 7.535 1.00 18.05 22 ASP B O 1
ATOM 1496 N N . ASP B 1 26 ? 28.908 82.247 5.868 1.00 17.32 23 ASP B N 1
ATOM 1497 C CA . ASP B 1 26 ? 27.890 81.660 5.020 1.00 17.18 23 ASP B CA 1
ATOM 1498 C C . ASP B 1 26 ? 28.128 80.168 4.923 1.00 16.29 23 ASP B C 1
ATOM 1499 O O . ASP B 1 26 ? 29.261 79.742 4.700 1.00 16.12 23 ASP B O 1
ATOM 1504 N N . ASN B 1 27 ? 27.079 79.368 5.152 1.00 14.77 24 ASN B N 1
ATOM 1505 C CA . ASN B 1 27 ? 27.135 77.935 5.019 1.00 14.90 24 ASN B CA 1
ATOM 1506 C C . ASN B 1 27 ? 25.700 77.372 5.006 1.00 13.56 24 ASN B C 1
ATOM 1507 O O . ASN B 1 27 ? 24.716 78.096 5.223 1.00 13.72 24 ASN B O 1
ATOM 1512 N N . THR B 1 28 ? 25.574 76.077 4.740 1.00 14.15 25 THR B N 1
ATOM 1513 C CA . THR B 1 28 ? 24.264 75.463 4.662 1.00 14.46 25 THR B CA 1
ATOM 1514 C C . THR B 1 28 ? 23.543 75.539 6.015 1.00 12.68 25 THR B C 1
ATOM 1515 O O . THR B 1 28 ? 22.337 75.828 6.071 1.00 12.05 25 THR B O 1
ATOM 1519 N N . SER B 1 29 ? 24.257 75.341 7.131 1.00 12.08 26 SER B N 1
ATOM 1520 C CA A SER B 1 29 ? 23.573 75.413 8.421 0.50 12.49 26 SER B CA 1
ATOM 1521 C CA B SER B 1 29 ? 23.566 75.414 8.416 0.50 11.21 26 SER B CA 1
ATOM 1522 C C . SER B 1 29 ? 23.000 76.803 8.730 1.00 11.79 26 SER B C 1
ATOM 1523 O O . SER B 1 29 ? 21.919 76.903 9.290 1.00 10.73 26 SER B O 1
ATOM 1528 N N . SER B 1 30 ? 23.714 77.867 8.357 1.00 11.49 27 SER B N 1
ATOM 1529 C CA A SER B 1 30 ? 23.197 79.203 8.622 0.50 11.66 27 SER B CA 1
ATOM 1530 C CA B SER B 1 30 ? 23.234 79.235 8.553 0.50 11.70 27 SER B CA 1
ATOM 1531 C C . SER B 1 30 ? 21.981 79.492 7.735 1.00 11.13 27 SER B C 1
ATOM 1532 O O . SER B 1 30 ? 20.992 80.098 8.204 1.00 10.47 27 SER B O 1
ATOM 1537 N N . GLU B 1 31 ? 22.021 79.043 6.477 1.00 10.19 28 GLU B N 1
ATOM 1538 C CA . GLU B 1 31 ? 20.872 79.219 5.605 1.00 11.25 28 GLU B CA 1
ATOM 1539 C C . GLU B 1 31 ? 19.656 78.516 6.213 1.00 10.35 28 GLU B C 1
ATOM 1540 O O . GLU B 1 31 ? 18.560 79.092 6.298 1.00 10.50 28 GLU B O 1
ATOM 1546 N N . ARG B 1 32 ? 19.848 77.256 6.583 1.00 9.36 29 ARG B N 1
ATOM 1547 C CA . ARG B 1 32 ? 18.747 76.496 7.124 1.00 9.62 29 ARG B CA 1
ATOM 1548 C C . ARG B 1 32 ? 18.254 77.013 8.488 1.00 8.47 29 ARG B C 1
ATOM 1549 O O . ARG B 1 32 ? 17.055 77.022 8.714 1.00 9.37 29 ARG B O 1
ATOM 1557 N N . ALA B 1 33 ? 19.150 77.520 9.338 1.00 7.79 30 ALA B N 1
ATOM 1558 C CA . ALA B 1 33 ? 18.706 78.109 10.598 1.00 7.75 30 ALA B CA 1
ATOM 1559 C C . ALA B 1 33 ? 17.810 79.321 10.337 1.00 8.19 30 ALA B C 1
ATOM 1560 O O . ALA B 1 33 ? 16.757 79.471 10.977 1.00 8.82 30 ALA B O 1
ATOM 1562 N N . PHE B 1 34 ? 18.232 80.149 9.374 1.00 8.52 31 PHE B N 1
ATOM 1563 C CA . PHE B 1 34 ? 17.453 81.315 9.001 1.00 9.44 31 PHE B CA 1
ATOM 1564 C C . PHE B 1 34 ? 16.082 80.916 8.466 1.00 8.60 31 PHE B C 1
ATOM 1565 O O . PHE B 1 34 ? 15.046 81.512 8.862 1.00 9.31 31 PHE B O 1
ATOM 1573 N N . ARG B 1 35 ? 16.069 79.944 7.547 1.00 8.79 32 ARG B N 1
ATOM 1574 C CA . ARG B 1 35 ? 14.808 79.500 6.963 1.00 8.09 32 ARG B CA 1
ATOM 1575 C C . ARG B 1 35 ? 13.872 78.861 8.018 1.00 8.41 32 ARG B C 1
ATOM 1576 O O . ARG B 1 35 ? 12.648 79.061 7.982 1.00 8.50 32 ARG B O 1
ATOM 1584 N N . TYR B 1 36 ? 14.450 78.080 8.935 1.00 8.63 33 TYR B N 1
ATOM 1585 C CA . TYR B 1 36 ? 13.608 77.537 9.956 1.00 9.01 33 TYR B CA 1
ATOM 1586 C C . TYR B 1 36 ? 12.996 78.621 10.828 1.00 7.60 33 TYR B C 1
ATOM 1587 O O . TYR B 1 36 ? 11.775 78.612 11.104 1.00 9.02 33 TYR B O 1
ATOM 1596 N N . ALA B 1 37 ? 13.836 79.534 11.306 1.00 7.87 34 ALA B N 1
ATOM 1597 C CA . ALA B 1 37 ? 13.327 80.578 12.209 1.00 8.30 34 ALA B CA 1
ATOM 1598 C C . ALA B 1 37 ? 12.290 81.472 11.563 1.00 8.11 34 ALA B C 1
ATOM 1599 O O . ALA B 1 37 ? 11.284 81.835 12.197 1.00 8.95 34 ALA B O 1
ATOM 1601 N N . THR B 1 38 ? 12.532 81.806 10.303 1.00 7.99 35 THR B N 1
ATOM 1602 C CA . THR B 1 38 ? 11.599 82.712 9.632 1.00 8.57 35 THR B CA 1
ATOM 1603 C C . THR B 1 38 ? 10.349 81.989 9.149 1.00 8.42 35 THR B C 1
ATOM 1604 O O . THR B 1 38 ? 9.245 82.588 9.170 1.00 9.65 35 THR B O 1
ATOM 1608 N N . THR B 1 39 ? 10.482 80.705 8.757 1.00 8.81 36 THR B N 1
ATOM 1609 C CA . THR B 1 39 ? 9.271 79.911 8.479 1.00 8.98 36 THR B CA 1
ATOM 1610 C C . THR B 1 39 ? 8.394 79.786 9.713 1.00 8.74 36 THR B C 1
ATOM 1611 O O . THR B 1 39 ? 7.174 79.982 9.645 1.00 9.60 36 THR B O 1
ATOM 1615 N N . LEU B 1 40 ? 9.020 79.494 10.861 1.00 9.15 37 LEU B N 1
ATOM 1616 C CA . LEU B 1 40 ? 8.263 79.365 12.101 1.00 10.18 37 LEU B CA 1
ATOM 1617 C C . LEU B 1 40 ? 7.570 80.697 12.429 1.00 10.46 37 LEU B C 1
ATOM 1618 O O . LEU B 1 40 ? 6.351 80.749 12.711 1.00 11.65 37 LEU B O 1
ATOM 1623 N N . ALA B 1 41 ? 8.348 81.800 12.406 1.00 9.54 38 ALA B N 1
ATOM 1624 C CA . ALA B 1 41 ? 7.780 83.107 12.738 1.00 10.11 38 ALA B CA 1
ATOM 1625 C C . ALA B 1 41 ? 6.667 83.532 11.756 1.00 9.69 38 ALA B C 1
ATOM 1626 O O . ALA B 1 41 ? 5.643 84.125 12.158 1.00 11.00 38 ALA B O 1
ATOM 1628 N N . HIS B 1 42 ? 6.835 83.221 10.483 1.00 9.85 39 HIS B N 1
ATOM 1629 C CA . HIS B 1 42 ? 5.782 83.497 9.507 1.00 9.77 39 HIS B CA 1
ATOM 1630 C C . HIS B 1 42 ? 4.542 82.626 9.741 1.00 10.00 39 HIS B C 1
ATOM 1631 O O . HIS B 1 42 ? 3.401 83.128 9.799 1.00 10.96 39 HIS B O 1
ATOM 1638 N N . ASP B 1 43 ? 4.760 81.318 9.903 1.00 10.02 40 ASP B N 1
ATOM 1639 C CA . ASP B 1 43 ? 3.643 80.407 9.913 1.00 9.90 40 ASP B CA 1
ATOM 1640 C C . ASP B 1 43 ? 2.778 80.542 11.149 1.00 10.53 40 ASP B C 1
ATOM 1641 O O . ASP B 1 43 ? 1.579 80.345 11.055 1.00 11.90 40 ASP B O 1
ATOM 1646 N N . TYR B 1 44 ? 3.404 80.886 12.288 1.00 10.41 41 TYR B N 1
ATOM 1647 C CA . TYR B 1 44 ? 2.670 81.027 13.543 1.00 10.46 41 TYR B CA 1
ATOM 1648 C C . TYR B 1 44 ? 2.439 82.478 13.965 1.00 10.42 41 TYR B C 1
ATOM 1649 O O . TYR B 1 44 ? 1.822 82.739 15.000 1.00 11.91 41 TYR B O 1
ATOM 1658 N N . ASP B 1 45 ? 2.925 83.429 13.151 1.00 11.59 42 ASP B N 1
ATOM 1659 C CA . ASP B 1 45 ? 2.727 84.873 13.367 1.00 12.25 42 ASP B CA 1
ATOM 1660 C C . ASP B 1 45 ? 3.241 85.288 14.742 1.00 11.45 42 ASP B C 1
ATOM 1661 O O . ASP B 1 45 ? 2.507 85.815 15.585 1.00 12.69 42 ASP B O 1
ATOM 1666 N N . VAL B 1 46 ? 4.530 85.047 14.951 1.00 10.61 43 VAL B N 1
ATOM 1667 C CA . VAL B 1 46 ? 5.178 85.339 16.240 1.00 10.63 43 VAL B CA 1
ATOM 1668 C C . VAL B 1 46 ? 6.432 86.157 16.010 1.00 10.86 43 VAL B C 1
ATOM 1669 O O . VAL B 1 46 ? 7.032 86.070 14.939 1.00 10.56 43 VAL B O 1
ATOM 1673 N N . PRO B 1 47 ? 6.840 86.955 17.016 1.00 10.93 44 PRO B N 1
ATOM 1674 C CA . PRO B 1 47 ? 8.005 87.834 16.816 1.00 10.51 44 PRO B CA 1
ATOM 1675 C C . PRO B 1 47 ? 9.334 87.082 16.702 1.00 9.66 44 PRO B C 1
ATOM 1676 O O . PRO B 1 47 ? 9.534 86.021 17.317 1.00 10.14 44 PRO B O 1
ATOM 1680 N N . LEU B 1 48 ? 10.221 87.666 15.903 1.00 9.95 45 LEU B N 1
ATOM 1681 C CA . LEU B 1 48 ? 11.558 87.153 15.663 1.00 9.48 45 LEU B CA 1
ATOM 1682 C C . LEU B 1 48 ? 12.567 88.235 16.014 1.00 10.29 45 LEU B C 1
ATOM 1683 O O . LEU B 1 48 ? 12.395 89.400 15.618 1.00 12.76 45 LEU B O 1
ATOM 1688 N N . GLY B 1 49 ? 13.602 87.856 16.743 1.00 9.92 46 GLY B N 1
ATOM 1689 C CA . GLY B 1 49 ? 14.749 88.710 16.984 1.00 10.00 46 GLY B CA 1
ATOM 1690 C C . GLY B 1 49 ? 15.950 88.069 16.307 1.00 9.89 46 GLY B C 1
ATOM 1691 O O . GLY B 1 49 ? 16.105 86.846 16.369 1.00 10.29 46 GLY B O 1
ATOM 1692 N N . ILE B 1 50 ? 16.771 88.880 15.643 1.00 10.36 47 ILE B N 1
ATOM 1693 C CA . ILE B 1 50 ? 17.978 88.379 14.962 1.00 10.90 47 ILE B CA 1
ATOM 1694 C C . ILE B 1 50 ? 19.184 89.026 15.627 1.00 10.73 47 ILE B C 1
ATOM 1695 O O . ILE B 1 50 ? 19.359 90.254 15.588 1.00 11.94 47 ILE B O 1
ATOM 1700 N N . CYS B 1 51 ? 19.984 88.212 16.296 1.00 11.44 48 CYS B N 1
ATOM 1701 C CA A CYS B 1 51 ? 21.055 88.674 17.162 0.50 10.85 48 CYS B CA 1
ATOM 1702 C CA B CYS B 1 51 ? 21.064 88.749 17.101 0.50 12.24 48 CYS B CA 1
ATOM 1703 C C . CYS B 1 51 ? 22.441 88.338 16.626 1.00 11.97 48 CYS B C 1
ATOM 1704 O O . CYS B 1 51 ? 22.663 87.231 16.113 1.00 11.36 48 CYS B O 1
ATOM 1709 N N . SER B 1 52 ? 23.387 89.236 16.830 1.00 12.74 49 SER B N 1
ATOM 1710 C CA . SER B 1 52 ? 24.796 88.863 16.719 1.00 13.20 49 SER B CA 1
ATOM 1711 C C . SER B 1 52 ? 25.517 89.704 17.758 1.00 13.45 49 SER B C 1
ATOM 1712 O O . SER B 1 52 ? 24.941 90.653 18.363 1.00 14.50 49 SER B O 1
ATOM 1715 N N . VAL B 1 53 ? 26.771 89.358 17.996 1.00 13.98 50 VAL B N 1
ATOM 1716 C CA . VAL B 1 53 ? 27.532 89.947 19.082 1.00 16.26 50 VAL B CA 1
ATOM 1717 C C . VAL B 1 53 ? 28.867 90.431 18.556 1.00 17.14 50 VAL B C 1
ATOM 1718 O O . VAL B 1 53 ? 29.584 89.704 17.856 1.00 18.41 50 VAL B O 1
ATOM 1722 N N . LEU B 1 54 ? 29.192 91.672 18.909 1.00 19.07 51 LEU B N 1
ATOM 1723 C CA . LEU B 1 54 ? 30.491 92.253 18.603 1.00 20.94 51 LEU B CA 1
ATOM 1724 C C . LEU B 1 54 ? 31.391 91.900 19.760 1.00 21.56 51 LEU B C 1
ATOM 1725 O O . LEU B 1 54 ? 31.072 92.158 20.926 1.00 22.43 51 LEU B O 1
ATOM 1730 N N . GLU B 1 55 ? 32.524 91.291 19.452 1.00 23.65 52 GLU B N 1
ATOM 1731 C CA . GLU B 1 55 ? 33.397 90.833 20.516 1.00 25.44 52 GLU B CA 1
ATOM 1732 C C . GLU B 1 55 ? 34.358 91.941 20.858 1.00 26.71 52 GLU B C 1
ATOM 1733 O O . GLU B 1 55 ? 34.941 92.550 19.958 1.00 28.85 52 GLU B O 1
ATOM 1739 N N . SER B 1 56 ? 34.490 92.205 22.154 1.00 28.07 53 SER B N 1
ATOM 1740 C CA . SER B 1 56 ? 35.480 93.151 22.697 1.00 29.87 53 SER B CA 1
ATOM 1741 C C . SER B 1 56 ? 36.875 92.853 22.154 1.00 30.78 53 SER B C 1
ATOM 1742 O O . SER B 1 56 ? 37.236 91.687 21.969 1.00 32.64 53 SER B O 1
ATOM 1745 N N . GLU B 1 57 ? 37.652 93.901 21.867 1.00 31.67 54 GLU B N 1
ATOM 1746 C CA . GLU B 1 57 ? 38.883 93.700 21.093 1.00 32.21 54 GLU B CA 1
ATOM 1747 C C . GLU B 1 57 ? 40.004 92.996 21.861 1.00 32.40 54 GLU B C 1
ATOM 1748 O O . GLU B 1 57 ? 40.185 93.220 23.062 1.00 34.51 54 GLU B O 1
ATOM 1754 N N . PRO B 1 67 ? 40.427 102.054 15.350 1.00 33.57 64 PRO B N 1
ATOM 1755 C CA . PRO B 1 67 ? 39.249 102.597 16.052 1.00 32.94 64 PRO B CA 1
ATOM 1756 C C . PRO B 1 67 ? 38.243 103.122 15.021 1.00 33.40 64 PRO B C 1
ATOM 1757 O O . PRO B 1 67 ? 37.016 103.051 15.211 1.00 34.04 64 PRO B O 1
ATOM 1761 N N . SER B 1 68 ? 38.785 103.624 13.918 1.00 33.87 65 SER B N 1
ATOM 1762 C CA . SER B 1 68 ? 38.095 103.579 12.640 1.00 34.00 65 SER B CA 1
ATOM 1763 C C . SER B 1 68 ? 37.917 102.092 12.345 1.00 34.01 65 SER B C 1
ATOM 1764 O O . SER B 1 68 ? 36.973 101.693 11.662 1.00 34.51 65 SER B O 1
ATOM 1767 N N . LYS B 1 69 ? 38.849 101.287 12.863 1.00 34.35 66 LYS B N 1
ATOM 1768 C CA . LYS B 1 69 ? 38.748 99.833 12.831 1.00 33.93 66 LYS B CA 1
ATOM 1769 C C . LYS B 1 69 ? 37.576 99.331 13.689 1.00 33.67 66 LYS B C 1
ATOM 1770 O O . LYS B 1 69 ? 36.783 98.521 13.207 1.00 33.97 66 LYS B O 1
ATOM 1776 N N . ILE B 1 70 ? 37.444 99.801 14.936 1.00 32.72 67 ILE B N 1
ATOM 1777 C CA . ILE B 1 70 ? 36.316 99.344 15.769 1.00 32.57 67 ILE B CA 1
ATOM 1778 C C . ILE B 1 70 ? 34.953 99.742 15.206 1.00 32.11 67 ILE B C 1
ATOM 1779 O O . ILE B 1 70 ? 34.017 98.924 15.226 1.00 32.74 67 ILE B O 1
ATOM 1784 N N . GLN B 1 71 ? 34.826 100.965 14.691 1.00 31.53 68 GLN B N 1
ATOM 1785 C CA . GLN B 1 71 ? 33.570 101.353 14.063 1.00 30.95 68 GLN B CA 1
ATOM 1786 C C . GLN B 1 71 ? 33.307 100.576 12.773 1.00 29.78 68 GLN B C 1
ATOM 1787 O O . GLN B 1 71 ? 32.150 100.342 12.436 1.00 29.67 68 GLN B O 1
ATOM 1793 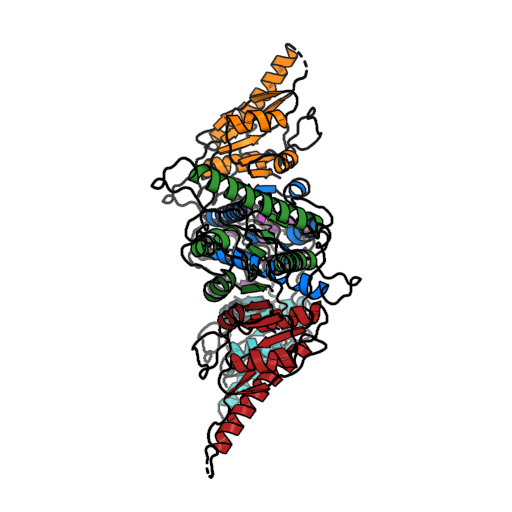N N . ALA B 1 72 ? 34.366 100.158 12.080 1.00 28.38 69 ALA B N 1
ATOM 1794 C CA . ALA B 1 72 ? 34.196 99.349 10.863 1.00 27.39 69 ALA B CA 1
ATOM 1795 C C . ALA B 1 72 ? 33.712 97.947 11.239 1.00 26.90 69 ALA B C 1
ATOM 1796 O O . ALA B 1 72 ? 32.833 97.398 10.554 1.00 25.54 69 ALA B O 1
ATOM 1798 N N . LYS B 1 73 ? 34.282 97.374 12.305 1.00 26.49 70 LYS B N 1
ATOM 1799 C CA . LYS B 1 73 ? 33.867 96.052 12.792 1.00 26.45 70 LYS B CA 1
ATOM 1800 C C . LYS B 1 73 ? 32.414 96.097 13.250 1.00 25.76 70 LYS B C 1
ATOM 1801 O O . LYS B 1 73 ? 31.624 95.192 12.952 1.00 24.72 70 LYS B O 1
ATOM 1807 N N . ARG B 1 74 ? 32.066 97.166 13.958 1.00 25.62 71 ARG B N 1
ATOM 1808 C CA . ARG B 1 74 ? 30.701 97.366 14.423 1.00 25.49 71 ARG B CA 1
ATOM 1809 C C . ARG B 1 74 ? 29.750 97.509 13.243 1.00 24.70 71 ARG B C 1
ATOM 1810 O O . ARG B 1 74 ? 28.706 96.851 13.185 1.00 23.78 71 ARG B O 1
ATOM 1818 N N . LYS B 1 75 ? 30.129 98.304 12.243 1.00 24.28 72 LYS B N 1
ATOM 1819 C CA . LYS B 1 75 ? 29.300 98.436 11.058 1.00 23.72 72 LYS B CA 1
ATOM 1820 C C . LYS B 1 75 ? 29.112 97.084 10.350 1.00 22.80 72 LYS B C 1
ATOM 1821 O O . LYS B 1 75 ? 28.020 96.791 9.847 1.00 21.28 72 LYS B O 1
ATOM 1827 N N . HIS B 1 76 ? 30.161 96.269 10.329 1.00 21.29 73 HIS B N 1
ATOM 1828 C CA . HIS B 1 76 ? 30.074 94.975 9.685 1.00 21.27 73 HIS B CA 1
ATOM 1829 C C . HIS B 1 76 ? 29.010 94.102 10.362 1.00 19.73 73 HIS B C 1
ATOM 1830 O O . HIS B 1 76 ? 28.166 93.488 9.665 1.00 19.20 73 HIS B O 1
ATOM 1837 N N . VAL B 1 77 ? 29.060 94.039 11.693 1.00 18.87 74 VAL B N 1
ATOM 1838 C CA . VAL B 1 77 ? 28.072 93.216 12.444 1.00 18.69 74 VAL B CA 1
ATOM 1839 C C . VAL B 1 77 ? 26.672 93.775 12.217 1.00 17.29 74 VAL B C 1
ATOM 1840 O O . VAL B 1 77 ? 25.704 93.022 11.976 1.00 16.09 74 VAL B O 1
ATOM 1844 N N . GLU B 1 78 ? 26.545 95.093 12.318 1.00 17.94 75 GLU B N 1
ATOM 1845 C CA . GLU B 1 78 ? 25.276 95.743 12.042 1.00 18.18 75 GLU B CA 1
ATOM 1846 C C . GLU B 1 78 ? 24.761 95.417 10.664 1.00 17.59 75 GLU B C 1
ATOM 1847 O O . GLU B 1 78 ? 23.569 95.135 10.507 1.00 16.93 75 GLU B O 1
ATOM 1853 N N . ASP B 1 79 ? 25.653 95.417 9.668 1.00 17.99 76 ASP B N 1
ATOM 1854 C CA . ASP B 1 79 ? 25.251 95.122 8.302 1.00 18.31 76 ASP B CA 1
ATOM 1855 C C . ASP B 1 79 ? 24.798 93.670 8.139 1.00 16.75 76 ASP B C 1
ATOM 1856 O O . ASP B 1 79 ? 23.844 93.402 7.407 1.00 16.07 76 ASP B O 1
ATOM 1861 N N . VAL B 1 80 ? 25.500 92.744 8.797 1.00 16.11 77 VAL B N 1
ATOM 1862 C CA . VAL B 1 80 ? 25.152 91.328 8.698 1.00 15.45 77 VAL B CA 1
ATOM 1863 C C . VAL B 1 80 ? 23.737 91.153 9.246 1.00 14.15 77 VAL B C 1
ATOM 1864 O O . VAL B 1 80 ? 22.873 90.548 8.593 1.00 14.32 77 VAL B O 1
ATOM 1868 N N . VAL B 1 81 ? 23.483 91.724 10.417 1.00 14.18 78 VAL B N 1
ATOM 1869 C CA . VAL B 1 81 ? 22.160 91.580 11.046 1.00 14.31 78 VAL B CA 1
ATOM 1870 C C . VAL B 1 81 ? 21.093 92.302 10.221 1.00 13.17 78 VAL B C 1
ATOM 1871 O O . VAL B 1 81 ? 20.010 91.748 10.001 1.00 14.62 78 VAL B O 1
ATOM 1875 N N . ALA B 1 82 ? 21.432 93.490 9.686 1.00 14.30 79 ALA B N 1
ATOM 1876 C CA . ALA B 1 82 ? 20.450 94.216 8.900 1.00 13.76 79 ALA B CA 1
ATOM 1877 C C . ALA B 1 82 ? 20.016 93.454 7.647 1.00 14.74 79 ALA B C 1
ATOM 1878 O O . ALA B 1 82 ? 18.838 93.482 7.273 1.00 14.66 79 ALA B O 1
ATOM 1880 N N . GLU B 1 83 ? 20.964 92.736 7.020 1.00 15.16 80 GLU B N 1
ATOM 1881 C CA . GLU B 1 83 ? 20.656 91.971 5.827 1.00 15.46 80 GLU B CA 1
ATOM 1882 C C . GLU B 1 83 ? 19.693 90.815 6.163 1.00 14.15 80 GLU B C 1
ATOM 1883 O O . GLU B 1 83 ? 18.743 90.561 5.449 1.00 14.51 80 GLU B O 1
ATOM 1889 N N . TYR B 1 84 ? 19.976 90.108 7.249 1.00 13.14 81 TYR B N 1
ATOM 1890 C CA . TYR B 1 84 ? 19.071 89.049 7.704 1.00 12.61 81 TYR B CA 1
ATOM 1891 C C . TYR B 1 84 ? 17.690 89.593 8.034 1.00 12.68 81 TYR B C 1
ATOM 1892 O O . TYR B 1 84 ? 16.691 88.954 7.700 1.00 12.27 81 TYR B O 1
ATOM 1901 N N . VAL B 1 85 ? 17.621 90.763 8.679 1.00 12.20 82 VAL B N 1
ATOM 1902 C CA . VAL B 1 85 ? 16.308 91.352 8.977 1.00 12.56 82 VAL B CA 1
ATOM 1903 C C . VAL B 1 85 ? 15.554 91.666 7.682 1.00 13.37 82 VAL B C 1
ATOM 1904 O O . VAL B 1 85 ? 14.349 91.389 7.547 1.00 12.70 82 VAL B O 1
ATOM 1908 N N . GLN B 1 86 ? 16.257 92.275 6.714 1.00 13.97 83 GLN B N 1
ATOM 1909 C CA . GLN B 1 86 ? 15.636 92.547 5.406 1.00 16.31 83 GLN B CA 1
ATOM 1910 C C . GLN B 1 86 ? 15.076 91.266 4.758 1.00 14.14 83 GLN B C 1
ATOM 1911 O O . GLN B 1 86 ? 13.948 91.246 4.260 1.00 14.90 83 GLN B O 1
ATOM 1917 N N . LEU B 1 87 ? 15.873 90.194 4.748 1.00 13.30 84 LEU B N 1
ATOM 1918 C CA . LEU B 1 87 ? 15.393 88.923 4.181 1.00 13.44 84 LEU B CA 1
ATOM 1919 C C . LEU B 1 87 ? 14.180 88.361 4.944 1.00 12.84 84 LEU B C 1
ATOM 1920 O O . LEU B 1 87 ? 13.261 87.820 4.331 1.00 12.14 84 LEU B O 1
ATOM 1925 N N . ALA B 1 88 ? 14.187 88.520 6.264 1.00 11.38 85 ALA B N 1
ATOM 1926 C CA . ALA B 1 88 ? 13.043 88.084 7.059 1.00 11.96 85 ALA B CA 1
ATOM 1927 C C . ALA B 1 88 ? 11.772 88.865 6.743 1.00 12.74 85 ALA B C 1
ATOM 1928 O O . ALA B 1 88 ? 10.676 88.313 6.697 1.00 12.25 85 ALA B O 1
ATOM 1930 N N . GLU B 1 89 ? 11.930 90.170 6.515 1.00 12.58 86 GLU B N 1
ATOM 1931 C CA . GLU B 1 89 ? 10.821 91.025 6.092 1.00 14.42 86 GLU B CA 1
ATOM 1932 C C . GLU B 1 89 ? 10.294 90.587 4.740 1.00 13.72 86 GLU B C 1
ATOM 1933 O O . GLU B 1 89 ? 9.067 90.427 4.548 1.00 14.45 86 GLU B O 1
ATOM 1939 N N . GLN B 1 90 ? 11.210 90.258 3.823 1.00 14.31 87 GLN B N 1
ATOM 1940 C CA . GLN B 1 90 ? 10.796 89.795 2.483 1.00 15.25 87 GLN B CA 1
ATOM 1941 C C . GLN B 1 90 ? 10.032 88.472 2.560 1.00 14.39 87 GLN B C 1
ATOM 1942 O O . GLN B 1 90 ? 9.093 88.261 1.783 1.00 15.93 87 GLN B O 1
ATOM 1948 N N . ARG B 1 91 ? 10.412 87.627 3.532 1.00 13.76 88 ARG B N 1
ATOM 1949 C CA . ARG B 1 91 ? 9.760 86.349 3.745 1.00 13.31 88 ARG B CA 1
ATOM 1950 C C . ARG B 1 91 ? 8.332 86.505 4.254 1.00 13.05 88 ARG B C 1
ATOM 1951 O O . ARG B 1 91 ? 7.538 85.561 4.154 1.00 13.78 88 ARG B O 1
ATOM 1959 N N . GLY B 1 92 ? 8.034 87.678 4.815 1.00 14.02 89 GLY B N 1
ATOM 1960 C CA . GLY B 1 92 ? 6.697 88.015 5.304 1.00 14.01 89 GLY B CA 1
ATOM 1961 C C . GLY B 1 92 ? 6.552 87.966 6.808 1.00 12.98 89 GLY B C 1
ATOM 1962 O O . GLY B 1 92 ? 5.446 88.051 7.318 1.00 13.79 89 GLY B O 1
ATOM 1963 N N . VAL B 1 93 ? 7.664 87.854 7.534 1.00 12.16 90 VAL B N 1
ATOM 1964 C CA . VAL B 1 93 ? 7.577 87.858 9.001 1.00 11.66 90 VAL B CA 1
ATOM 1965 C C . VAL B 1 93 ? 7.076 89.252 9.455 1.00 12.54 90 VAL B C 1
ATOM 1966 O O . VAL B 1 93 ? 7.656 90.279 9.098 1.00 13.18 90 VAL B O 1
ATOM 1970 N N . ASN B 1 94 ? 5.995 89.267 10.217 1.00 11.27 91 ASN B N 1
ATOM 1971 C CA . ASN B 1 94 ? 5.354 90.529 10.634 1.00 12.63 91 ASN B CA 1
ATOM 1972 C C . ASN B 1 94 ? 6.135 91.362 11.648 1.00 12.76 91 ASN B C 1
ATOM 1973 O O . ASN B 1 94 ? 6.123 92.601 11.610 1.00 16.19 91 ASN B O 1
ATOM 1978 N N . GLN B 1 95 ? 6.846 90.704 12.546 1.00 12.57 92 GLN B N 1
ATOM 1979 C CA A GLN B 1 95 ? 7.600 91.428 13.539 0.50 12.97 92 GLN B CA 1
ATOM 1980 C CA B GLN B 1 95 ? 7.561 91.393 13.589 0.50 12.90 92 GLN B CA 1
ATOM 1981 C C . GLN B 1 95 ? 8.972 90.836 13.665 1.00 12.77 92 GLN B C 1
ATOM 1982 O O . GLN B 1 95 ? 9.158 89.720 14.165 1.00 12.77 92 GLN B O 1
ATOM 1993 N N . VAL B 1 96 ? 9.947 91.577 13.173 1.00 12.55 93 VAL B N 1
ATOM 1994 C CA . VAL B 1 96 ? 11.334 91.143 13.177 1.00 14.35 93 VAL B CA 1
ATOM 1995 C C . VAL B 1 96 ? 12.200 92.307 13.634 1.00 14.64 93 VAL B C 1
ATOM 1996 O O . VAL B 1 96 ? 12.030 93.449 13.170 1.00 17.27 93 VAL B O 1
ATOM 2000 N N . GLU B 1 97 ? 13.101 92.054 14.568 1.00 15.06 94 GLU B N 1
ATOM 2001 C CA . GLU B 1 97 ? 13.982 93.137 14.997 1.00 16.38 94 GLU B CA 1
ATOM 2002 C C . GLU B 1 97 ? 15.439 92.755 15.136 1.00 15.45 94 GLU B C 1
ATOM 2003 O O . GLU B 1 97 ? 15.773 91.601 15.515 1.00 15.43 94 GLU B O 1
ATOM 2009 N N . PRO B 1 98 ? 16.323 93.718 14.836 1.00 14.57 95 PRO B N 1
ATOM 2010 C CA . PRO B 1 98 ? 17.752 93.510 14.997 1.00 14.77 95 PRO B CA 1
ATOM 2011 C C . PRO B 1 98 ? 18.161 93.600 16.449 1.00 15.08 95 PRO B C 1
ATOM 2012 O O . PRO B 1 98 ? 17.687 94.479 17.185 1.00 16.32 95 PRO B O 1
ATOM 2016 N N . LEU B 1 99 ? 19.078 92.725 16.853 1.00 13.70 96 LEU B N 1
ATOM 2017 C CA . LEU B 1 99 ? 19.590 92.677 18.224 1.00 13.49 96 LEU B CA 1
ATOM 2018 C C . LEU B 1 99 ? 21.123 92.597 18.210 1.00 15.09 96 LEU B C 1
ATOM 2019 O O . LEU B 1 99 ? 21.703 91.533 18.331 1.00 16.57 96 LEU B O 1
ATOM 2024 N N . VAL B 1 100 ? 21.800 93.733 18.080 1.00 13.71 97 VAL B N 1
ATOM 2025 C CA . VAL B 1 100 ? 23.250 93.764 18.075 1.00 15.07 97 VAL B CA 1
ATOM 2026 C C . VAL B 1 100 ? 23.746 94.095 19.471 1.00 14.96 97 VAL B C 1
ATOM 2027 O O . VAL B 1 100 ? 23.424 95.155 20.012 1.00 16.82 97 VAL B O 1
ATOM 2031 N N . TYR B 1 101 ? 24.498 93.172 20.066 1.00 15.23 98 TYR B N 1
ATOM 2032 C CA . TYR B 1 101 ? 25.025 93.310 21.412 1.00 16.36 98 TYR B CA 1
ATOM 2033 C C . TYR B 1 101 ? 26.540 93.267 21.422 1.00 18.70 98 TYR B C 1
ATOM 2034 O O . TYR B 1 101 ? 27.158 92.851 20.440 1.00 18.78 98 TYR B O 1
ATOM 2043 N N . GLU B 1 102 ? 27.141 93.721 22.517 1.00 20.99 99 GLU B N 1
ATOM 2044 C CA . GLU B 1 102 ? 28.598 93.828 22.575 1.00 23.52 99 GLU B CA 1
ATOM 2045 C C . GLU B 1 102 ? 29.083 93.202 23.873 1.00 23.98 99 GLU B C 1
ATOM 2046 O O . GLU B 1 102 ? 28.452 93.357 24.900 1.00 24.57 99 GLU B O 1
ATOM 2052 N N . GLY B 1 103 ? 30.193 92.471 23.839 1.00 24.56 100 GLY B N 1
ATOM 2053 C CA . GLY B 1 103 ? 30.717 91.959 25.100 1.00 25.17 100 GLY B CA 1
ATOM 2054 C C . GLY B 1 103 ? 31.960 91.110 24.964 1.00 26.14 100 GLY B C 1
ATOM 2055 O O . GLY B 1 103 ? 32.389 90.794 23.850 1.00 27.07 100 GLY B O 1
ATOM 2056 N N . GLY B 1 104 ? 32.500 90.726 26.114 1.00 26.50 101 GLY B N 1
ATOM 2057 C CA . GLY B 1 104 ? 33.715 89.906 26.232 1.00 26.96 101 GLY B CA 1
ATOM 2058 C C . GLY B 1 104 ? 33.548 88.457 25.834 1.00 26.48 101 GLY B C 1
ATOM 2059 O O . GLY B 1 104 ? 34.319 87.945 25.019 1.00 28.18 101 GLY B O 1
ATOM 2060 N N . ASP B 1 105 ? 32.554 87.795 26.422 1.00 25.54 102 ASP B N 1
ATOM 2061 C CA . ASP B 1 105 ? 32.239 86.427 26.064 1.00 23.41 102 ASP B CA 1
ATOM 2062 C C . ASP B 1 105 ? 30.837 86.371 25.515 1.00 20.80 102 ASP B C 1
ATOM 2063 O O . ASP B 1 105 ? 29.849 86.662 26.211 1.00 20.52 102 ASP B O 1
ATOM 2068 N N . VAL B 1 106 ? 30.773 85.942 24.272 1.00 18.71 103 VAL B N 1
ATOM 2069 C CA A VAL B 1 106 ? 29.501 85.846 23.569 0.50 17.91 103 VAL B CA 1
ATOM 2070 C CA B VAL B 1 106 ? 29.511 85.843 23.569 0.50 17.57 103 VAL B CA 1
ATOM 2071 C C . VAL B 1 106 ? 28.484 84.993 24.333 1.00 16.88 103 VAL B C 1
ATOM 2072 O O . VAL B 1 106 ? 27.303 85.319 24.351 1.00 14.66 103 VAL B O 1
ATOM 2079 N N . ASP B 1 107 ? 28.921 83.897 24.964 1.00 15.98 104 ASP B N 1
ATOM 2080 C CA . ASP B 1 107 ? 27.940 83.012 25.632 1.00 15.10 104 ASP B CA 1
ATOM 2081 C C . ASP B 1 107 ? 27.260 83.777 26.744 1.00 14.43 104 ASP B C 1
ATOM 2082 O O . ASP B 1 107 ? 26.027 83.696 26.905 1.00 14.63 104 ASP B O 1
ATOM 2087 N N . ASP B 1 108 ? 28.055 84.502 27.530 1.00 15.05 105 ASP B N 1
ATOM 2088 C CA . ASP B 1 108 ? 27.469 85.295 28.608 1.00 15.60 105 ASP B CA 1
ATOM 2089 C C . ASP B 1 108 ? 26.619 86.460 28.103 1.00 14.79 105 ASP B C 1
ATOM 2090 O O . ASP B 1 108 ? 25.602 86.786 28.716 1.00 14.85 105 ASP B O 1
ATOM 2095 N N . VAL B 1 109 ? 27.005 87.065 26.994 1.00 14.36 106 VAL B N 1
ATOM 2096 C CA . VAL B 1 109 ? 26.191 88.136 26.419 1.00 14.19 106 VAL B CA 1
ATOM 2097 C C . VAL B 1 109 ? 24.799 87.578 26.048 1.00 13.52 106 VAL B C 1
ATOM 2098 O O . VAL B 1 109 ? 23.762 88.179 26.385 1.00 13.72 106 VAL B O 1
ATOM 2102 N N . ILE B 1 110 ? 24.771 86.411 25.406 1.00 13.28 107 ILE B N 1
ATOM 2103 C CA . ILE B 1 110 ? 23.493 85.827 25.026 1.00 12.20 107 ILE B CA 1
ATOM 2104 C C . ILE B 1 110 ? 22.678 85.408 26.256 1.00 12.08 107 ILE B C 1
ATOM 2105 O O . ILE B 1 110 ? 21.462 85.676 26.340 1.00 12.20 107 ILE B O 1
ATOM 2110 N N . LEU B 1 111 ? 23.334 84.746 27.202 1.00 13.02 108 LEU B N 1
ATOM 2111 C CA . LEU B 1 111 ? 22.609 84.202 28.344 1.00 13.52 108 LEU B CA 1
ATOM 2112 C C . LEU B 1 111 ? 22.203 85.251 29.381 1.00 14.66 108 LEU B C 1
ATOM 2113 O O . LEU B 1 111 ? 21.123 85.131 29.995 1.00 15.27 108 LEU B O 1
ATOM 2118 N N . GLU B 1 112 ? 23.067 86.256 29.583 1.00 13.82 109 GLU B N 1
ATOM 2119 C CA . GLU B 1 112 ? 22.849 87.271 30.639 1.00 16.34 109 GLU B CA 1
ATOM 2120 C C . GLU B 1 112 ? 22.220 88.557 30.179 1.00 16.06 109 GLU B C 1
ATOM 2121 O O . GLU B 1 112 ? 21.644 89.286 31.015 1.00 18.70 109 GLU B O 1
ATOM 2127 N N . GLN B 1 113 ? 22.317 88.868 28.892 1.00 16.09 110 GLN B N 1
ATOM 2128 C CA . GLN B 1 113 ? 21.763 90.094 28.346 1.00 16.68 110 GLN B CA 1
ATOM 2129 C C . GLN B 1 113 ? 20.662 89.823 27.319 1.00 15.69 110 GLN B C 1
ATOM 2130 O O . GLN B 1 113 ? 19.525 90.257 27.486 1.00 16.28 110 GLN B O 1
ATOM 2136 N N . VAL B 1 114 ? 20.963 89.077 26.252 1.00 14.60 111 VAL B N 1
ATOM 2137 C CA . VAL B 1 114 ? 19.981 88.983 25.150 1.00 14.00 111 VAL B CA 1
ATOM 2138 C C . VAL B 1 114 ? 18.740 88.212 25.559 1.00 14.07 111 VAL B C 1
ATOM 2139 O O . VAL B 1 114 ? 17.614 88.685 25.333 1.00 14.80 111 VAL B O 1
ATOM 2143 N N . ILE B 1 115 ? 18.930 87.025 26.136 1.00 13.89 112 ILE B N 1
ATOM 2144 C CA . ILE B 1 115 ? 17.774 86.214 26.521 1.00 13.95 112 ILE B CA 1
ATOM 2145 C C . ILE B 1 115 ? 16.907 86.938 27.556 1.00 14.43 112 ILE B C 1
ATOM 2146 O O . ILE B 1 115 ? 15.707 87.058 27.354 1.00 14.75 112 ILE B O 1
ATOM 2151 N N . PRO B 1 116 ? 17.517 87.481 28.628 1.00 14.94 113 PRO B N 1
ATOM 2152 C CA . PRO B 1 116 ? 16.609 88.170 29.573 1.00 15.89 113 PRO B CA 1
ATOM 2153 C C . PRO B 1 116 ? 15.928 89.424 29.046 1.00 17.13 113 PRO B C 1
ATOM 2154 O O . PRO B 1 116 ? 14.829 89.772 29.549 1.00 19.28 113 PRO B O 1
ATOM 2158 N N . GLU B 1 117 ? 16.546 90.118 28.097 1.00 15.65 114 GLU B N 1
ATOM 2159 C CA . GLU B 1 117 ? 15.976 91.366 27.576 1.00 16.95 114 GLU B CA 1
ATOM 2160 C C . GLU B 1 117 ? 14.923 91.101 26.516 1.00 15.88 114 GLU B C 1
ATOM 2161 O O . GLU B 1 117 ? 13.825 91.684 26.556 1.00 18.37 114 GLU B O 1
ATOM 2167 N N . PHE B 1 118 ? 15.236 90.213 25.572 1.00 15.63 115 PHE B N 1
ATOM 2168 C CA . PHE B 1 118 ? 14.316 89.931 24.489 1.00 14.56 115 PHE B CA 1
ATOM 2169 C C . PHE B 1 118 ? 13.241 88.884 24.882 1.00 13.38 115 PHE B C 1
ATOM 2170 O O . PHE B 1 118 ? 12.148 88.862 24.301 1.00 14.86 115 PHE B O 1
ATOM 2178 N N . LYS B 1 119 ? 13.522 88.075 25.902 1.00 13.53 116 LYS B N 1
ATOM 2179 C CA . LYS B 1 119 ? 12.584 87.044 26.399 1.00 13.74 116 LYS B CA 1
ATOM 2180 C C . LYS B 1 119 ? 12.086 86.061 25.346 1.00 12.61 116 LYS B C 1
ATOM 2181 O O . LYS B 1 119 ? 10.905 85.823 25.221 1.00 13.42 116 LYS B O 1
ATOM 2187 N N . PRO B 1 120 ? 13.019 85.468 24.591 1.00 10.45 117 PRO B N 1
ATOM 2188 C CA . PRO B 1 120 ? 12.559 84.450 23.657 1.00 9.79 117 PRO B CA 1
ATOM 2189 C C . PRO B 1 120 ? 12.224 83.177 24.424 1.00 9.52 117 PRO B C 1
ATOM 2190 O O . PRO B 1 120 ? 12.755 82.942 25.532 1.00 10.72 117 PRO B O 1
ATOM 2194 N N . ASP B 1 121 ? 11.442 82.302 23.808 1.00 9.55 118 ASP B N 1
ATOM 2195 C CA . ASP B 1 121 ? 11.254 80.961 24.375 1.00 9.39 118 ASP B CA 1
ATOM 2196 C C . ASP B 1 121 ? 11.936 79.897 23.500 1.00 9.48 118 ASP B C 1
ATOM 2197 O O . ASP B 1 121 ? 11.994 78.725 23.882 1.00 10.27 118 ASP B O 1
ATOM 2202 N N . LEU B 1 122 ? 12.488 80.316 22.365 1.00 8.42 119 LEU B N 1
ATOM 2203 C CA . LEU B 1 122 ? 13.271 79.419 21.496 1.00 8.31 119 LEU B CA 1
ATOM 2204 C C . LEU B 1 122 ? 14.476 80.168 20.951 1.00 7.68 119 LEU B C 1
ATOM 2205 O O . LEU B 1 122 ? 14.327 81.285 20.422 1.00 9.15 119 LEU B O 1
ATOM 2210 N N . LEU B 1 123 ? 15.671 79.577 21.101 1.00 8.21 120 LEU B N 1
ATOM 2211 C CA . LEU B 1 123 ? 16.894 80.074 20.467 1.00 8.38 120 LEU B CA 1
ATOM 2212 C C . LEU B 1 123 ? 17.228 79.166 19.310 1.00 7.47 120 LEU B C 1
ATOM 2213 O O . LEU B 1 123 ? 17.240 77.943 19.471 1.00 8.76 120 LEU B O 1
ATOM 2218 N N . VAL B 1 124 ? 17.394 79.767 18.126 1.00 8.58 121 VAL B N 1
ATOM 2219 C CA . VAL B 1 124 ? 17.746 79.022 16.921 1.00 8.46 121 VAL B CA 1
ATOM 2220 C C . VAL B 1 124 ? 19.146 79.423 16.498 1.00 8.53 121 VAL B C 1
ATOM 2221 O O . VAL B 1 124 ? 19.440 80.634 16.433 1.00 9.03 121 VAL B O 1
ATOM 2225 N N . THR B 1 125 ? 19.998 78.467 16.131 1.00 7.96 122 THR B N 1
ATOM 2226 C CA . THR B 1 125 ? 21.273 78.852 15.512 1.00 10.13 122 THR B CA 1
ATOM 2227 C C . THR B 1 125 ? 21.788 77.751 14.644 1.00 9.53 122 THR B C 1
ATOM 2228 O O . THR B 1 125 ? 21.515 76.586 14.910 1.00 10.48 122 THR B O 1
ATOM 2232 N N . GLY B 1 126 ? 22.536 78.101 13.606 1.00 9.59 123 GLY B N 1
ATOM 2233 C CA . GLY B 1 126 ? 23.146 77.069 12.785 1.00 9.87 123 GLY B CA 1
ATOM 2234 C C . GLY B 1 126 ? 24.233 76.341 13.548 1.00 10.25 123 GLY B C 1
ATOM 2235 O O . GLY B 1 126 ? 24.897 76.909 14.433 1.00 10.67 123 GLY B O 1
ATOM 2236 N N . ALA B 1 127 ? 24.449 75.096 13.163 1.00 9.01 124 ALA B N 1
ATOM 2237 C CA . ALA B 1 127 ? 25.502 74.294 13.809 1.00 9.87 124 ALA B CA 1
ATOM 2238 C C . ALA B 1 127 ? 26.906 74.836 13.619 1.00 10.69 124 ALA B C 1
ATOM 2239 O O . ALA B 1 127 ? 27.803 74.483 14.375 1.00 12.66 124 ALA B O 1
ATOM 2241 N N . ASP B 1 128 ? 27.097 75.702 12.621 1.00 11.29 125 ASP B N 1
ATOM 2242 C CA . ASP B 1 128 ? 28.441 76.230 12.349 1.00 12.82 125 ASP B CA 1
ATOM 2243 C C . ASP B 1 128 ? 28.689 77.570 13.019 1.00 11.86 125 ASP B C 1
ATOM 2244 O O . ASP B 1 128 ? 29.824 78.057 12.980 1.00 15.07 125 ASP B O 1
ATOM 2249 N N . THR B 1 129 ? 27.640 78.186 13.586 1.00 10.42 126 THR B N 1
ATOM 2250 C CA . THR B 1 129 ? 27.790 79.537 14.184 1.00 10.34 126 THR B CA 1
ATOM 2251 C C . THR B 1 129 ? 28.843 79.512 15.288 1.00 10.69 126 THR B C 1
ATOM 2252 O O . THR B 1 129 ? 28.797 78.682 16.204 1.00 10.52 126 THR B O 1
ATOM 2256 N N . GLU B 1 130 ? 29.789 80.434 15.205 1.00 11.27 127 GLU B N 1
ATOM 2257 C CA . GLU B 1 130 ? 30.874 80.501 16.161 1.00 12.54 127 GLU B CA 1
ATOM 2258 C C . GLU B 1 130 ? 31.474 81.896 16.142 1.00 12.43 127 GLU B C 1
ATOM 2259 O O . GLU B 1 130 ? 31.310 82.660 15.176 1.00 13.25 127 GLU B O 1
ATOM 2265 N N . PHE B 1 131 ? 32.132 82.223 17.232 1.00 12.44 128 PHE B N 1
ATOM 2266 C CA . PHE B 1 131 ? 32.756 83.535 17.404 1.00 11.72 128 PHE B CA 1
ATOM 2267 C C . PHE B 1 131 ? 34.166 83.290 17.836 1.00 12.20 128 PHE B C 1
ATOM 2268 O O . PHE B 1 131 ? 34.379 82.534 18.746 1.00 13.33 128 PHE B O 1
ATOM 2276 N N . PRO B 1 132 ? 35.145 83.906 17.171 1.00 12.38 129 PRO B N 1
ATOM 2277 C CA . PRO B 1 132 ? 36.523 83.457 17.346 1.00 14.20 129 PRO B CA 1
ATOM 2278 C C . PRO B 1 132 ? 37.102 83.748 18.699 1.00 15.84 129 PRO B C 1
ATOM 2279 O O . PRO B 1 132 ? 38.050 83.080 19.082 1.00 17.93 129 PRO B O 1
ATOM 2283 N N . HIS B 1 133 ? 36.527 84.682 19.453 1.00 16.41 130 HIS B N 1
ATOM 2284 C CA . HIS B 1 133 ? 37.114 84.963 20.741 1.00 18.32 130 HIS B CA 1
ATOM 2285 C C . HIS B 1 133 ? 36.260 84.550 21.917 1.00 16.84 130 HIS B C 1
ATOM 2286 O O . HIS B 1 133 ? 36.465 85.022 23.049 1.00 18.58 130 HIS B O 1
ATOM 2293 N N . SER B 1 134 ? 35.302 83.653 21.661 1.00 15.87 131 SER B N 1
ATOM 2294 C CA . SER B 1 134 ? 34.537 83.066 22.757 1.00 15.42 131 SER B CA 1
ATOM 2295 C C . SER B 1 134 ? 35.442 82.319 23.750 1.00 15.53 131 SER B C 1
ATOM 2296 O O . SER B 1 134 ? 36.459 81.697 23.367 1.00 15.77 131 SER B O 1
ATOM 2299 N N . LYS B 1 135 ? 35.072 82.369 25.026 1.00 15.69 132 LYS B N 1
ATOM 2300 C CA . LYS B 1 135 ? 35.907 81.747 26.057 1.00 16.71 132 LYS B CA 1
ATOM 2301 C C . LYS B 1 135 ? 36.156 80.270 25.768 1.00 15.83 132 LYS B C 1
ATOM 2302 O O . LYS B 1 135 ? 37.301 79.794 25.847 1.00 17.47 132 LYS B O 1
ATOM 2308 N N . ILE B 1 136 ? 35.091 79.557 25.399 1.00 14.51 133 ILE B N 1
ATOM 2309 C CA . ILE B 1 136 ? 35.206 78.193 24.925 1.00 14.18 133 ILE B CA 1
ATOM 2310 C C . ILE B 1 136 ? 35.133 78.274 23.412 1.00 13.22 133 ILE B C 1
ATOM 2311 O O . ILE B 1 136 ? 34.218 78.893 22.875 1.00 13.50 133 ILE B O 1
ATOM 2316 N N . ALA B 1 137 ? 36.094 77.659 22.731 1.00 12.46 134 ALA B N 1
ATOM 2317 C CA . ALA B 1 137 ? 36.168 77.728 21.277 1.00 12.35 134 ALA B CA 1
ATOM 2318 C C . ALA B 1 137 ? 35.149 76.812 20.614 1.00 12.14 134 ALA B C 1
ATOM 2319 O O . ALA B 1 137 ? 34.803 75.736 21.159 1.00 12.64 134 ALA B O 1
ATOM 2321 N N . GLY B 1 138 ? 34.684 77.215 19.441 1.00 11.99 135 GLY B N 1
ATOM 2322 C CA . GLY B 1 138 ? 33.913 76.307 18.583 1.00 12.58 135 GLY B CA 1
ATOM 2323 C C . GLY B 1 138 ? 32.438 76.633 18.511 1.00 11.54 135 GLY B C 1
ATOM 2324 O O . GLY B 1 138 ? 32.017 77.731 18.910 1.00 11.97 135 GLY B O 1
ATOM 2325 N N . ALA B 1 139 ? 31.648 75.692 17.996 1.00 12.02 136 ALA B N 1
ATOM 2326 C CA . ALA B 1 139 ? 30.235 75.987 17.696 1.00 11.00 136 ALA B CA 1
ATOM 2327 C C . ALA B 1 139 ? 29.443 76.352 18.959 1.00 11.62 136 ALA B C 1
ATOM 2328 O O . ALA B 1 139 ? 29.416 75.591 19.947 1.00 12.30 136 ALA B O 1
ATOM 2330 N N . ILE B 1 140 ? 28.810 77.526 18.927 1.00 10.86 137 ILE B N 1
ATOM 2331 C CA . ILE B 1 140 ? 28.099 78.021 20.103 1.00 10.83 137 ILE B CA 1
ATOM 2332 C C . ILE B 1 140 ? 26.773 77.261 20.359 1.00 9.88 137 ILE B C 1
ATOM 2333 O O . ILE B 1 140 ? 26.344 77.146 21.514 1.00 10.05 137 ILE B O 1
ATOM 2338 N N . GLY B 1 141 ? 26.123 76.744 19.293 1.00 9.61 138 GLY B N 1
ATOM 2339 C CA . GLY B 1 141 ? 24.780 76.167 19.477 1.00 9.72 138 GLY B CA 1
ATOM 2340 C C . GLY B 1 141 ? 24.699 75.086 20.535 1.00 9.68 138 GLY B C 1
ATOM 2341 O O . GLY B 1 141 ? 23.848 75.143 21.414 1.00 10.16 138 GLY B O 1
ATOM 2342 N N . PRO B 1 142 ? 25.568 74.081 20.458 1.00 10.03 139 PRO B N 1
ATOM 2343 C CA . PRO B 1 142 ? 25.488 73.017 21.463 1.00 10.47 139 PRO B CA 1
ATOM 2344 C C . PRO B 1 142 ? 25.790 73.509 22.874 1.00 11.76 139 PRO B C 1
ATOM 2345 O O . PRO B 1 142 ? 25.241 72.947 23.824 1.00 11.87 139 PRO B O 1
ATOM 2349 N N . ARG B 1 143 ? 26.649 74.523 23.021 1.00 10.12 140 ARG B N 1
ATOM 2350 C CA . ARG B 1 143 ? 26.919 75.093 24.347 1.00 10.84 140 ARG B CA 1
ATOM 2351 C C . ARG B 1 143 ? 25.657 75.748 24.901 1.00 10.32 140 ARG B C 1
ATOM 2352 O O . ARG B 1 143 ? 25.299 75.564 26.070 1.00 12.10 140 ARG B O 1
ATOM 2360 N N . LEU B 1 144 ? 24.967 76.512 24.041 1.00 9.86 141 LEU B N 1
ATOM 2361 C CA . LEU B 1 144 ? 23.712 77.113 24.447 1.00 10.48 141 LEU B CA 1
ATOM 2362 C C . LEU B 1 144 ? 22.631 76.060 24.745 1.00 9.81 141 LEU B C 1
ATOM 2363 O O . LEU B 1 144 ? 21.833 76.199 25.674 1.00 10.34 141 LEU B O 1
ATOM 2368 N N . ALA B 1 145 ? 22.601 74.993 23.952 1.00 9.21 142 ALA B N 1
ATOM 2369 C CA . ALA B 1 145 ? 21.667 73.908 24.236 1.00 10.43 142 ALA B CA 1
ATOM 2370 C C . ALA B 1 145 ? 21.847 73.355 25.637 1.00 10.09 142 ALA B C 1
ATOM 2371 O O . ALA B 1 145 ? 20.854 72.989 26.282 1.00 10.95 142 ALA B O 1
ATOM 2373 N N . ARG B 1 146 ? 23.105 73.296 26.097 1.00 10.99 143 ARG B N 1
ATOM 2374 C CA . ARG B 1 146 ? 23.413 72.797 27.434 1.00 12.24 143 ARG B CA 1
ATOM 2375 C C . ARG B 1 146 ? 23.039 73.819 28.553 1.00 11.65 143 ARG B C 1
ATOM 2376 O O . ARG B 1 146 ? 22.486 73.432 29.583 1.00 13.20 143 ARG B O 1
ATOM 2384 N N . LYS B 1 147 ? 23.347 75.106 28.333 1.00 11.92 144 LYS B N 1
ATOM 2385 C CA . LYS B 1 147 ? 23.367 76.121 29.383 1.00 11.96 144 LYS B CA 1
ATOM 2386 C C . LYS B 1 147 ? 22.129 77.007 29.449 1.00 12.58 144 LYS B C 1
ATOM 2387 O O . LYS B 1 147 ? 21.896 77.634 30.464 1.00 13.39 144 LYS B O 1
ATOM 2393 N N . ALA B 1 148 ? 21.397 77.146 28.337 1.00 12.12 145 ALA B N 1
ATOM 2394 C CA . ALA B 1 148 ? 20.276 78.090 28.308 1.00 12.54 145 ALA B CA 1
ATOM 2395 C C . ALA B 1 148 ? 19.082 77.552 29.060 1.00 12.13 145 ALA B C 1
ATOM 2396 O O . ALA B 1 148 ? 18.852 76.352 29.053 1.00 12.87 145 ALA B O 1
ATOM 2398 N N . PRO B 1 149 ? 18.258 78.450 29.642 1.00 11.76 146 PRO B N 1
ATOM 2399 C CA . PRO B 1 149 ? 17.065 78.001 30.369 1.00 11.95 146 PRO B CA 1
ATOM 2400 C C . PRO B 1 149 ? 15.840 77.868 29.501 1.00 12.31 146 PRO B C 1
ATOM 2401 O O . PRO B 1 149 ? 14.763 77.600 30.018 1.00 14.97 146 PRO B O 1
ATOM 2405 N N . ILE B 1 150 ? 16.031 77.977 28.190 1.00 10.65 147 ILE B N 1
ATOM 2406 C CA . ILE B 1 150 ? 14.947 77.876 27.224 1.00 10.73 147 ILE B CA 1
ATOM 2407 C C . ILE B 1 150 ? 15.283 76.778 26.217 1.00 8.97 147 ILE B C 1
ATOM 2408 O O . ILE B 1 150 ? 16.398 76.265 26.200 1.00 10.33 147 ILE B O 1
ATOM 2413 N N . SER B 1 151 ? 14.327 76.474 25.357 1.00 8.51 148 SER B N 1
ATOM 2414 C CA . SER B 1 151 ? 14.557 75.516 24.266 1.00 7.77 148 SER B CA 1
ATOM 2415 C C . SER B 1 151 ? 15.612 76.077 23.275 1.00 7.50 148 SER B C 1
ATOM 2416 O O . SER B 1 151 ? 15.635 77.292 23.000 1.00 8.00 148 SER B O 1
ATOM 2419 N N . VAL B 1 152 ? 16.440 75.185 22.712 1.00 7.65 149 VAL B N 1
ATOM 2420 C CA . VAL B 1 152 ? 17.490 75.565 21.768 1.00 7.59 149 VAL B CA 1
ATOM 2421 C C . VAL B 1 152 ? 17.494 74.564 20.635 1.00 6.74 149 VAL B C 1
ATOM 2422 O O . VAL B 1 152 ? 17.579 73.354 20.860 1.00 8.51 149 VAL B O 1
ATOM 2426 N N . ILE B 1 153 ? 17.397 75.059 19.401 1.00 7.16 150 ILE B N 1
ATOM 2427 C CA . ILE B 1 153 ? 17.562 74.190 18.249 1.00 7.27 150 ILE B CA 1
ATOM 2428 C C . ILE B 1 153 ? 18.852 74.579 17.541 1.00 7.90 150 ILE B C 1
ATOM 2429 O O . ILE B 1 153 ? 19.072 75.763 17.176 1.00 7.89 150 ILE B O 1
ATOM 2434 N N . VAL B 1 154 ? 19.649 73.550 17.283 1.00 7.56 151 VAL B N 1
ATOM 2435 C CA . VAL B 1 154 ? 20.883 73.660 16.541 1.00 8.05 151 VAL B CA 1
ATOM 2436 C C . VAL B 1 154 ? 20.586 73.081 15.175 1.00 8.11 151 VAL B C 1
ATOM 2437 O O . VAL B 1 154 ? 20.336 71.862 15.042 1.00 9.01 151 VAL B O 1
ATOM 2441 N N . VAL B 1 155 ? 20.589 73.949 14.160 1.00 7.94 152 VAL B N 1
ATOM 2442 C CA . VAL B 1 155 ? 20.110 73.572 12.823 1.00 8.44 152 VAL B CA 1
ATOM 2443 C C . VAL B 1 155 ? 21.261 73.163 11.919 1.00 9.37 152 VAL B C 1
ATOM 2444 O O . VAL B 1 155 ? 22.279 73.855 11.857 1.00 10.33 152 VAL B O 1
ATOM 2448 N N . ARG B 1 156 ? 21.076 72.050 11.206 1.00 10.78 153 ARG B N 1
ATOM 2449 C CA . ARG B 1 156 ? 22.019 71.636 10.163 1.00 12.28 153 ARG B CA 1
ATOM 2450 C C . ARG B 1 156 ? 21.304 71.553 8.847 1.00 14.91 153 ARG B C 1
ATOM 2451 O O . ARG B 1 156 ? 20.088 71.355 8.835 1.00 15.94 153 ARG B O 1
ATOM 2460 N N . GLN C 1 7 ? 3.595 33.636 30.840 1.00 36.18 4 GLN C N 1
ATOM 2461 C CA . GLN C 1 7 ? 3.093 34.815 30.083 1.00 35.24 4 GLN C CA 1
ATOM 2462 C C . GLN C 1 7 ? 3.087 36.103 30.936 1.00 34.24 4 GLN C C 1
ATOM 2463 O O . GLN C 1 7 ? 4.132 36.572 31.418 1.00 34.15 4 GLN C O 1
ATOM 2469 N N . LYS C 1 8 ? 1.893 36.666 31.107 1.00 33.57 5 LYS C N 1
ATOM 2470 C CA . LYS C 1 8 ? 1.675 37.806 31.982 1.00 32.89 5 LYS C CA 1
ATOM 2471 C C . LYS C 1 8 ? 1.869 37.389 33.434 1.00 31.50 5 LYS C C 1
ATOM 2472 O O . LYS C 1 8 ? 2.446 38.157 34.195 1.00 31.68 5 LYS C O 1
ATOM 2486 N N . GLN C 1 10 ? 3.957 35.470 34.538 1.00 24.64 7 GLN C N 1
ATOM 2487 C CA . GLN C 1 10 ? 5.391 35.325 34.717 1.00 23.78 7 GLN C CA 1
ATOM 2488 C C . GLN C 1 10 ? 6.210 36.607 34.641 1.00 22.45 7 GLN C C 1
ATOM 2489 O O . GLN C 1 10 ? 7.395 36.600 34.990 1.00 21.94 7 GLN C O 1
ATOM 2495 N N . GLU C 1 11 ? 5.595 37.685 34.165 1.00 20.89 8 GLU C N 1
ATOM 2496 C CA . GLU C 1 11 ? 6.330 38.934 33.943 1.00 19.94 8 GLU C CA 1
ATOM 2497 C C . GLU C 1 11 ? 6.789 39.492 35.285 1.00 18.45 8 GLU C C 1
ATOM 2498 O O . GLU C 1 11 ? 5.972 39.604 36.193 1.00 18.77 8 GLU C O 1
ATOM 2504 N N . PRO C 1 12 ? 8.079 39.849 35.420 1.00 17.76 9 PRO C N 1
ATOM 2505 C CA . PRO C 1 12 ? 8.533 40.452 36.672 1.00 16.13 9 PRO C CA 1
ATOM 2506 C C . PRO C 1 12 ? 7.693 41.667 37.057 1.00 15.43 9 PRO C C 1
ATOM 2507 O O . PRO C 1 12 ? 7.246 42.457 36.193 1.00 16.59 9 PRO C O 1
ATOM 2511 N N . LEU C 1 13 ? 7.419 41.796 38.345 1.00 13.78 10 LEU C N 1
ATOM 2512 C CA . LEU C 1 13 ? 6.832 43.047 38.859 1.00 12.98 10 LEU C CA 1
ATOM 2513 C C . LEU C 1 13 ? 7.831 43.710 39.783 1.00 13.76 10 LEU C C 1
ATOM 2514 O O . LEU C 1 13 ? 8.170 43.187 40.858 1.00 14.47 10 LEU C O 1
ATOM 2519 N N . VAL C 1 14 ? 8.309 44.863 39.339 1.00 12.87 11 VAL C N 1
ATOM 2520 C CA . VAL C 1 14 ? 9.197 45.704 40.099 1.00 13.48 11 VAL C CA 1
ATOM 2521 C C . VAL C 1 14 ? 8.559 47.091 40.095 1.00 13.03 11 VAL C C 1
ATOM 2522 O O . VAL C 1 14 ? 8.375 47.703 39.027 1.00 14.21 11 VAL C O 1
ATOM 2526 N N . TYR C 1 15 ? 8.183 47.590 41.265 1.00 11.83 12 TYR C N 1
ATOM 2527 C CA . TYR C 1 15 ? 7.550 48.906 41.336 1.00 11.17 12 TYR C CA 1
ATOM 2528 C C . TYR C 1 15 ? 8.481 49.982 40.757 1.00 11.50 12 TYR C C 1
ATOM 2529 O O . TYR C 1 15 ? 9.692 49.984 40.997 1.00 13.06 12 TYR C O 1
ATOM 2538 N N . ARG C 1 16 ? 7.885 50.921 40.031 1.00 11.11 13 ARG C N 1
ATOM 2539 C CA . ARG C 1 16 ? 8.664 51.912 39.293 1.00 11.02 13 ARG C CA 1
ATOM 2540 C C . ARG C 1 16 ? 8.933 53.225 40.029 1.00 10.80 13 ARG C C 1
ATOM 2541 O O . ARG C 1 16 ? 9.895 53.905 39.703 1.00 11.57 13 ARG C O 1
ATOM 2549 N N . ARG C 1 17 ? 8.074 53.586 40.982 1.00 10.49 14 ARG C N 1
ATOM 2550 C CA . ARG C 1 17 ? 8.167 54.894 41.639 1.00 10.28 14 ARG C CA 1
ATOM 2551 C C . ARG C 1 17 ? 7.607 54.748 43.032 1.00 9.71 14 ARG C C 1
ATOM 2552 O O . ARG C 1 17 ? 6.415 54.448 43.215 1.00 10.63 14 ARG C O 1
ATOM 2560 N N . ILE C 1 18 ? 8.483 54.922 44.012 1.00 10.51 15 ILE C N 1
ATOM 2561 C CA . ILE C 1 18 ? 8.144 54.600 45.404 1.00 9.80 15 ILE C CA 1
ATOM 2562 C C . ILE C 1 18 ? 7.884 55.876 46.206 1.00 10.24 15 ILE C C 1
ATOM 2563 O O . ILE C 1 18 ? 8.711 56.801 46.191 1.00 11.27 15 ILE C O 1
ATOM 2568 N N . LEU C 1 19 ? 6.761 55.908 46.909 1.00 10.21 16 LEU C N 1
ATOM 2569 C CA . LEU C 1 19 ? 6.404 57.022 47.800 1.00 10.07 16 LEU C CA 1
ATOM 2570 C C . LEU C 1 19 ? 6.442 56.538 49.234 1.00 10.92 16 LEU C C 1
ATOM 2571 O O . LEU C 1 19 ? 5.614 55.715 49.629 1.00 12.87 16 LEU C O 1
ATOM 2576 N N . LEU C 1 20 ? 7.382 57.066 50.018 1.00 11.03 17 LEU C N 1
ATOM 2577 C CA . LEU C 1 20 ? 7.438 56.762 51.448 1.00 11.26 17 LEU C CA 1
ATOM 2578 C C . LEU C 1 20 ? 6.764 57.891 52.216 1.00 11.36 17 LEU C C 1
ATOM 2579 O O . LEU C 1 20 ? 7.124 59.051 52.044 1.00 12.54 17 LEU C O 1
ATOM 2584 N N . THR C 1 21 ? 5.760 57.571 53.034 1.00 11.71 18 THR C N 1
ATOM 2585 C CA . THR C 1 21 ? 5.074 58.607 53.833 1.00 12.45 18 THR C CA 1
ATOM 2586 C C . THR C 1 21 ? 5.563 58.493 55.253 1.00 12.50 18 THR C C 1
ATOM 2587 O O . THR C 1 21 ? 5.583 57.404 55.803 1.00 13.83 18 THR C O 1
ATOM 2591 N N . VAL C 1 22 ? 5.976 59.627 55.830 1.00 11.93 19 VAL C N 1
ATOM 2592 C CA . VAL C 1 22 ? 6.527 59.617 57.181 1.00 11.88 19 VAL C CA 1
ATOM 2593 C C . VAL C 1 22 ? 5.880 60.698 58.066 1.00 12.92 19 VAL C C 1
ATOM 2594 O O . VAL C 1 22 ? 5.310 61.678 57.565 1.00 13.87 19 VAL C O 1
ATOM 2598 N N . ASP C 1 23 ? 5.959 60.471 59.377 1.00 13.94 20 ASP C N 1
ATOM 2599 C CA . ASP C 1 23 ? 5.727 61.539 60.372 1.00 15.02 20 ASP C CA 1
ATOM 2600 C C . ASP C 1 23 ? 7.031 61.826 61.092 1.00 16.13 20 ASP C C 1
ATOM 2601 O O . ASP C 1 23 ? 8.079 61.380 60.647 1.00 17.01 20 ASP C O 1
ATOM 2606 N N . GLU C 1 24 ? 6.981 62.587 62.187 1.00 16.89 21 GLU C N 1
ATOM 2607 C CA . GLU C 1 24 ? 8.211 63.005 62.894 1.00 17.95 21 GLU C CA 1
ATOM 2608 C C . GLU C 1 24 ? 8.787 61.927 63.839 1.00 18.63 21 GLU C C 1
ATOM 2609 O O . GLU C 1 24 ? 9.907 62.075 64.351 1.00 19.97 21 GLU C O 1
ATOM 2615 N N . ASP C 1 25 ? 8.033 60.863 64.083 1.00 18.26 22 ASP C N 1
ATOM 2616 C CA . ASP C 1 25 ? 8.416 59.870 65.116 1.00 19.54 22 ASP C CA 1
ATOM 2617 C C . ASP C 1 25 ? 9.344 58.792 64.568 1.00 19.88 22 ASP C C 1
ATOM 2618 O O . ASP C 1 25 ? 9.103 58.217 63.500 1.00 21.08 22 ASP C O 1
ATOM 2623 N N . ASP C 1 26 ? 10.373 58.485 65.345 1.00 20.21 23 ASP C N 1
ATOM 2624 C CA . ASP C 1 26 ? 11.376 57.497 64.976 1.00 20.22 23 ASP C CA 1
ATOM 2625 C C . ASP C 1 26 ? 11.112 56.236 65.808 1.00 19.89 23 ASP C C 1
ATOM 2626 O O . ASP C 1 26 ? 11.455 56.192 66.993 1.00 22.03 23 ASP C O 1
ATOM 2631 N N . ASN C 1 27 ? 10.512 55.211 65.206 1.00 18.74 24 ASN C N 1
ATOM 2632 C CA . ASN C 1 27 ? 10.123 53.970 65.902 1.00 17.61 24 ASN C CA 1
ATOM 2633 C C . ASN C 1 27 ? 10.531 52.769 65.047 1.00 17.23 24 ASN C C 1
ATOM 2634 O O . ASN C 1 27 ? 11.017 52.954 63.924 1.00 17.36 24 ASN C O 1
ATOM 2639 N N . THR C 1 28 ? 10.331 51.545 65.531 1.00 16.61 25 THR C N 1
ATOM 2640 C CA A THR C 1 28 ? 10.736 50.354 64.781 0.50 16.63 25 THR C CA 1
ATOM 2641 C CA B THR C 1 28 ? 10.789 50.399 64.758 0.50 17.13 25 THR C CA 1
ATOM 2642 C C . THR C 1 28 ? 10.085 50.332 63.397 1.00 16.39 25 THR C C 1
ATOM 2643 O O . THR C 1 28 ? 10.723 50.004 62.396 1.00 16.81 25 THR C O 1
ATOM 2650 N N . SER C 1 29 ? 8.793 50.659 63.353 1.00 15.36 26 SER C N 1
ATOM 2651 C CA A SER C 1 29 ? 8.045 50.554 62.096 0.50 15.22 26 SER C CA 1
ATOM 2652 C CA B SER C 1 29 ? 8.061 50.535 62.087 0.50 15.06 26 SER C CA 1
ATOM 2653 C C . SER C 1 29 ? 8.532 51.578 61.079 1.00 14.96 26 SER C C 1
ATOM 2654 O O . SER C 1 29 ? 8.648 51.277 59.888 1.00 14.86 26 SER C O 1
ATOM 2659 N N . SER C 1 30 ? 8.805 52.797 61.546 1.00 14.13 27 SER C N 1
ATOM 2660 C CA . SER C 1 30 ? 9.254 53.865 60.635 1.00 13.93 27 SER C CA 1
ATOM 2661 C C . SER C 1 30 ? 10.664 53.556 60.104 1.00 14.48 27 SER C C 1
ATOM 2662 O O . SER C 1 30 ? 10.966 53.804 58.916 1.00 13.83 27 SER C O 1
ATOM 2665 N N . GLU C 1 31 ? 11.515 53.007 60.963 1.00 14.15 28 GLU C N 1
ATOM 2666 C CA . GLU C 1 31 ? 12.868 52.629 60.546 1.00 14.33 28 GLU C CA 1
ATOM 2667 C C . GLU C 1 31 ? 12.785 51.556 59.475 1.00 13.15 28 GLU C C 1
ATOM 2668 O O . GLU C 1 31 ? 13.444 51.650 58.434 1.00 12.57 28 GLU C O 1
ATOM 2674 N N . ARG C 1 32 ? 11.985 50.522 59.738 1.00 12.72 29 ARG C N 1
ATOM 2675 C CA . ARG C 1 32 ? 11.837 49.442 58.764 1.00 12.54 29 ARG C CA 1
ATOM 2676 C C . ARG C 1 32 ? 11.178 49.940 57.468 1.00 12.01 29 ARG C C 1
ATOM 2677 O O . ARG C 1 32 ? 11.572 49.514 56.400 1.00 12.45 29 ARG C O 1
ATOM 2685 N N . ALA C 1 33 ? 10.207 50.848 57.554 1.00 11.82 30 ALA C N 1
ATOM 2686 C CA . ALA C 1 33 ? 9.594 51.392 56.340 1.00 11.67 30 ALA C CA 1
ATOM 2687 C C . ALA C 1 33 ? 10.633 52.100 55.474 1.00 11.64 30 ALA C C 1
ATOM 2688 O O . ALA C 1 33 ? 10.676 51.893 54.252 1.00 12.16 30 ALA C O 1
ATOM 2690 N N . PHE C 1 34 ? 11.453 52.945 56.108 1.00 11.03 31 PHE C N 1
ATOM 2691 C CA . PHE C 1 34 ? 12.500 53.651 55.384 1.00 11.56 31 PHE C CA 1
ATOM 2692 C C . PHE C 1 34 ? 13.495 52.662 54.762 1.00 11.41 31 PHE C C 1
ATOM 2693 O O . PHE C 1 34 ? 13.895 52.830 53.603 1.00 11.52 31 PHE C O 1
ATOM 2701 N N . ARG C 1 35 ? 13.929 51.676 55.544 1.00 11.93 32 ARG C N 1
ATOM 2702 C CA . ARG C 1 35 ? 14.863 50.697 55.040 1.00 12.26 32 ARG C CA 1
ATOM 2703 C C . ARG C 1 35 ? 14.279 49.868 53.894 1.00 12.30 32 ARG C C 1
ATOM 2704 O O . ARG C 1 35 ? 14.991 49.612 52.925 1.00 11.70 32 ARG C O 1
ATOM 2712 N N . TYR C 1 36 ? 13.000 49.488 53.967 1.00 11.97 33 TYR C N 1
ATOM 2713 C CA . TYR C 1 36 ? 12.418 48.745 52.854 1.00 11.76 33 TYR C CA 1
ATOM 2714 C C . TYR C 1 36 ? 12.366 49.651 51.612 1.00 11.30 33 TYR C C 1
ATOM 2715 O O . TYR C 1 36 ? 12.718 49.220 50.515 1.00 12.28 33 TYR C O 1
ATOM 2724 N N . ALA C 1 37 ? 11.868 50.884 51.780 1.00 11.17 34 ALA C N 1
ATOM 2725 C CA . ALA C 1 37 ? 11.692 51.773 50.629 1.00 11.38 34 ALA C CA 1
ATOM 2726 C C . ALA C 1 37 ? 13.044 52.057 49.971 1.00 11.33 34 ALA C C 1
ATOM 2727 O O . ALA C 1 37 ? 13.138 52.043 48.721 1.00 12.09 34 ALA C O 1
ATOM 2729 N N . THR C 1 38 ? 14.076 52.318 50.794 1.00 10.88 35 THR C N 1
ATOM 2730 C CA . THR C 1 38 ? 15.373 52.632 50.218 1.00 11.95 35 THR C CA 1
ATOM 2731 C C . THR C 1 38 ? 16.104 51.414 49.653 1.00 11.97 35 THR C C 1
ATOM 2732 O O . THR C 1 38 ? 16.872 51.544 48.700 1.00 12.22 35 THR C O 1
ATOM 2736 N N . THR C 1 39 ? 15.867 50.220 50.233 1.00 12.26 36 THR C N 1
ATOM 2737 C CA . THR C 1 39 ? 16.434 48.987 49.680 1.00 12.73 36 THR C CA 1
ATOM 2738 C C . THR C 1 39 ? 15.830 48.690 48.325 1.00 12.60 36 THR C C 1
ATOM 2739 O O . THR C 1 39 ? 16.546 48.375 47.380 1.00 12.71 36 THR C O 1
ATOM 2743 N N . LEU C 1 40 ? 14.515 48.809 48.218 1.00 12.69 37 LEU C N 1
ATOM 2744 C CA . LEU C 1 40 ? 13.841 48.665 46.919 1.00 12.77 37 LEU C CA 1
ATOM 2745 C C . LEU C 1 40 ? 14.410 49.669 45.904 1.00 12.98 37 LEU C C 1
ATOM 2746 O O . LEU C 1 40 ? 14.838 49.298 44.800 1.00 14.30 37 LEU C O 1
ATOM 2751 N N . ALA C 1 41 ? 14.436 50.946 46.276 1.00 12.27 38 ALA C N 1
ATOM 2752 C CA . ALA C 1 41 ? 14.891 51.987 45.339 1.00 12.53 38 ALA C CA 1
ATOM 2753 C C . ALA C 1 41 ? 16.358 51.796 44.941 1.00 13.49 38 ALA C C 1
ATOM 2754 O O . ALA C 1 41 ? 16.733 52.020 43.771 1.00 13.90 38 ALA C O 1
ATOM 2756 N N . HIS C 1 42 ? 17.203 51.409 45.894 1.00 13.13 39 HIS C N 1
ATOM 2757 C CA . HIS C 1 42 ? 18.601 51.118 45.561 1.00 13.81 39 HIS C CA 1
ATOM 2758 C C . HIS C 1 42 ? 18.755 49.850 44.700 1.00 14.51 39 HIS C C 1
ATOM 2759 O O . HIS C 1 42 ? 19.456 49.885 43.679 1.00 15.35 39 HIS C O 1
ATOM 2766 N N . ASP C 1 43 ? 18.139 48.741 45.121 1.00 14.47 40 ASP C N 1
ATOM 2767 C CA . ASP C 1 43 ? 18.368 47.466 44.433 1.00 14.11 40 ASP C CA 1
ATOM 2768 C C . ASP C 1 43 ? 17.834 47.474 43.005 1.00 14.86 40 ASP C C 1
ATOM 2769 O O . ASP C 1 43 ? 18.417 46.839 42.124 1.00 14.88 40 ASP C O 1
ATOM 2774 N N . TYR C 1 44 ? 16.723 48.179 42.775 1.00 13.28 41 TYR C N 1
ATOM 2775 C CA . TYR C 1 44 ? 16.083 48.160 41.457 1.00 13.10 41 TYR C CA 1
ATOM 2776 C C . TYR C 1 44 ? 16.309 49.450 40.672 1.00 13.53 41 TYR C C 1
ATOM 2777 O O . TYR C 1 44 ? 15.853 49.540 39.530 1.00 15.26 41 TYR C O 1
ATOM 2786 N N . ASP C 1 45 ? 16.978 50.425 41.307 1.00 14.03 42 ASP C N 1
ATOM 2787 C CA . ASP C 1 45 ? 17.321 51.705 40.675 1.00 13.94 42 ASP C CA 1
ATOM 2788 C C . ASP C 1 45 ? 16.075 52.426 40.179 1.00 13.78 42 ASP C C 1
ATOM 2789 O O . ASP C 1 45 ? 15.900 52.715 38.977 1.00 14.75 42 ASP C O 1
ATOM 2794 N N . VAL C 1 46 ? 15.213 52.748 41.138 1.00 13.38 43 VAL C N 1
ATOM 2795 C CA . VAL C 1 46 ? 13.970 53.464 40.847 1.00 12.35 43 VAL C CA 1
ATOM 2796 C C . VAL C 1 46 ? 13.815 54.675 41.753 1.00 11.38 43 VAL C C 1
ATOM 2797 O O . VAL C 1 46 ? 14.381 54.704 42.849 1.00 12.47 43 VAL C O 1
ATOM 2801 N N . PRO C 1 47 ? 13.067 55.699 41.304 1.00 11.44 44 PRO C N 1
ATOM 2802 C CA . PRO C 1 47 ? 12.972 56.882 42.140 1.00 11.85 44 PRO C CA 1
ATOM 2803 C C . PRO C 1 47 ? 12.166 56.717 43.408 1.00 11.44 44 PRO C C 1
ATOM 2804 O O . PRO C 1 47 ? 11.181 55.972 43.433 1.00 12.01 44 PRO C O 1
ATOM 2808 N N . LEU C 1 48 ? 12.536 57.533 44.391 1.00 11.53 45 LEU C N 1
ATOM 2809 C CA . LEU C 1 48 ? 11.910 57.556 45.710 1.00 11.06 45 LEU C CA 1
ATOM 2810 C C . LEU C 1 48 ? 11.496 58.971 46.073 1.00 12.06 45 LEU C C 1
ATOM 2811 O O . LEU C 1 48 ? 12.264 59.925 45.875 1.00 13.14 45 LEU C O 1
ATOM 2816 N N . GLY C 1 49 ? 10.271 59.108 46.584 1.00 10.81 46 GLY C N 1
ATOM 2817 C CA . GLY C 1 49 ? 9.820 60.395 47.122 1.00 11.61 46 GLY C CA 1
ATOM 2818 C C . GLY C 1 49 ? 9.539 60.180 48.587 1.00 11.58 46 GLY C C 1
ATOM 2819 O O . GLY C 1 49 ? 9.021 59.118 48.969 1.00 12.38 46 GLY C O 1
ATOM 2820 N N . ILE C 1 50 ? 9.851 61.179 49.422 1.00 11.26 47 ILE C N 1
ATOM 2821 C CA . ILE C 1 50 ? 9.633 61.018 50.863 1.00 11.73 47 ILE C CA 1
ATOM 2822 C C . ILE C 1 50 ? 8.728 62.165 51.276 1.00 12.30 47 ILE C C 1
ATOM 2823 O O . ILE C 1 50 ? 9.124 63.327 51.215 1.00 13.55 47 ILE C O 1
ATOM 2828 N N . CYS C 1 51 ? 7.511 61.810 51.662 1.00 12.69 48 CYS C N 1
ATOM 2829 C CA A CYS C 1 51 ? 6.450 62.762 51.903 0.50 12.55 48 CYS C CA 1
ATOM 2830 C CA B CYS C 1 51 ? 6.499 62.820 51.928 0.50 12.95 48 CYS C CA 1
ATOM 2831 C C . CYS C 1 51 ? 6.057 62.884 53.355 1.00 12.73 48 CYS C C 1
ATOM 2832 O O . CYS C 1 51 ? 6.094 61.913 54.090 1.00 13.10 48 CYS C O 1
ATOM 2837 N N . SER C 1 52 ? 5.672 64.100 53.742 1.00 13.34 49 SER C N 1
ATOM 2838 C CA . SER C 1 52 ? 4.906 64.267 54.964 1.00 14.35 49 SER C CA 1
ATOM 2839 C C . SER C 1 52 ? 3.895 65.382 54.740 1.00 14.92 49 SER C C 1
ATOM 2840 O O . SER C 1 52 ? 3.991 66.101 53.744 1.00 15.97 49 SER C O 1
ATOM 2843 N N . VAL C 1 53 ? 2.931 65.492 55.652 1.00 15.80 50 VAL C N 1
ATOM 2844 C CA . VAL C 1 53 ? 1.881 66.505 55.512 1.00 16.13 50 VAL C CA 1
ATOM 2845 C C . VAL C 1 53 ? 1.798 67.304 56.794 1.00 17.01 50 VAL C C 1
ATOM 2846 O O . VAL C 1 53 ? 1.539 66.734 57.864 1.00 19.03 50 VAL C O 1
ATOM 2850 N N . LEU C 1 54 ? 2.050 68.609 56.658 1.00 17.96 51 LEU C N 1
ATOM 2851 C CA . LEU C 1 54 ? 2.076 69.557 57.782 1.00 19.42 51 LEU C CA 1
ATOM 2852 C C . LEU C 1 54 ? 0.694 70.074 58.171 1.00 19.59 51 LEU C C 1
ATOM 2853 O O . LEU C 1 54 ? -0.202 70.236 57.338 1.00 19.33 51 LEU C O 1
ATOM 2858 N N . GLU C 1 55 ? 0.562 70.398 59.449 1.00 20.44 52 GLU C N 1
ATOM 2859 C CA . GLU C 1 55 ? -0.580 71.178 59.900 1.00 21.22 52 GLU C CA 1
ATOM 2860 C C . GLU C 1 55 ? -0.361 72.646 59.539 1.00 21.63 52 GLU C C 1
ATOM 2861 O O . GLU C 1 55 ? 0.753 73.168 59.622 1.00 22.09 52 GLU C O 1
ATOM 2867 N N . SER C 1 56 ? -1.427 73.312 59.117 1.00 22.53 53 SER C N 1
ATOM 2868 C CA A SER C 1 56 ? -1.330 74.745 58.866 0.50 23.19 53 SER C CA 1
ATOM 2869 C CA B SER C 1 56 ? -1.381 74.740 58.832 0.50 23.19 53 SER C CA 1
ATOM 2870 C C . SER C 1 56 ? -2.001 75.514 59.981 1.00 23.43 53 SER C C 1
ATOM 2871 O O . SER C 1 56 ? -2.795 74.970 60.735 1.00 23.38 53 SER C O 1
ATOM 2876 N N . GLU C 1 57 ? -1.629 76.772 6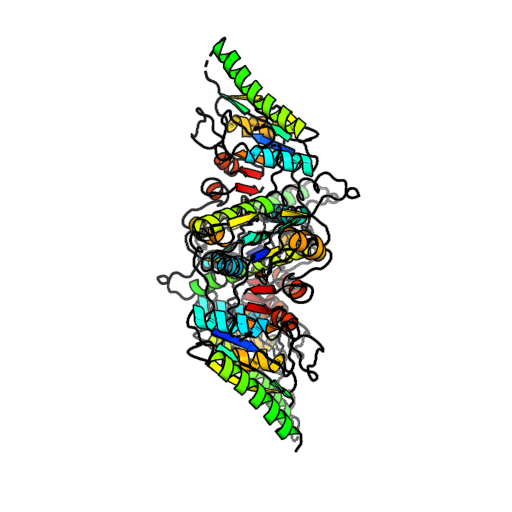0.099 1.00 23.62 54 GLU C N 1
ATOM 2877 C CA . GLU C 1 57 ? -2.317 77.667 61.031 1.00 24.60 54 GLU C CA 1
ATOM 2878 C C . GLU C 1 57 ? -3.754 77.911 60.534 1.00 25.26 54 GLU C C 1
ATOM 2879 O O . GLU C 1 57 ? -4.042 77.851 59.335 1.00 25.32 54 GLU C O 1
ATOM 2885 N N . ASP C 1 58 ? -4.650 78.146 61.485 1.00 25.69 55 ASP C N 1
ATOM 2886 C CA . ASP C 1 58 ? -6.073 78.353 61.206 1.00 26.69 55 ASP C CA 1
ATOM 2887 C C . ASP C 1 58 ? -6.360 79.802 61.555 1.00 27.00 55 ASP C C 1
ATOM 2888 O O . ASP C 1 58 ? -6.118 80.219 62.684 1.00 25.07 55 ASP C O 1
ATOM 2893 N N . ILE C 1 59 ? -6.838 80.582 60.577 1.00 28.20 56 ILE C N 1
ATOM 2894 C CA . ILE C 1 59 ? -7.053 82.026 60.809 1.00 30.25 56 ILE C CA 1
ATOM 2895 C C . ILE C 1 59 ? -8.069 82.307 61.910 1.00 30.39 56 ILE C C 1
ATOM 2896 O O . ILE C 1 59 ? -8.074 83.400 62.488 1.00 32.37 56 ILE C O 1
ATOM 2901 N N . ASN C 1 60 ? -8.913 81.320 62.218 1.00 29.92 57 ASN C N 1
ATOM 2902 C CA . ASN C 1 60 ? -9.917 81.455 63.265 1.00 30.24 57 ASN C CA 1
ATOM 2903 C C . ASN C 1 60 ? -9.405 81.102 64.668 1.00 29.93 57 ASN C C 1
ATOM 2904 O O . ASN C 1 60 ? -10.142 81.218 65.657 1.00 30.27 57 ASN C O 1
ATOM 2909 N N . ILE C 1 61 ? -8.163 80.619 64.759 1.00 28.73 58 ILE C N 1
ATOM 2910 C CA . ILE C 1 61 ? -7.557 80.236 66.053 1.00 27.89 58 ILE C CA 1
ATOM 2911 C C . ILE C 1 61 ? -6.394 81.169 66.280 1.00 27.19 58 ILE C C 1
ATOM 2912 O O . ILE C 1 61 ? -5.335 81.013 65.635 1.00 26.76 58 ILE C O 1
ATOM 2917 N N . PHE C 1 62 ? -6.602 82.136 67.181 1.00 25.20 59 PHE C N 1
ATOM 2918 C CA . PHE C 1 62 ? -5.649 83.200 67.446 1.00 25.38 59 PHE C CA 1
ATOM 2919 C C . PHE C 1 62 ? -5.329 83.311 68.931 1.00 23.57 59 PHE C C 1
ATOM 2920 O O . PHE C 1 62 ? -6.182 83.620 69.765 1.00 23.23 59 PHE C O 1
ATOM 2928 N N . ASP C 1 63 ? -4.068 83.045 69.247 1.00 21.86 60 ASP C N 1
ATOM 2929 C CA . ASP C 1 63 ? -3.561 83.190 70.613 1.00 20.88 60 ASP C CA 1
ATOM 2930 C C . ASP C 1 63 ? -2.044 83.292 70.536 1.00 20.30 60 ASP C C 1
ATOM 2931 O O . ASP C 1 63 ? -1.485 83.216 69.442 1.00 20.47 60 ASP C O 1
ATOM 2936 N N . SER C 1 64 ? -1.384 83.496 71.670 1.00 20.17 61 SER C N 1
ATOM 2937 C CA . SER C 1 64 ? 0.075 83.723 71.634 1.00 19.65 61 SER C CA 1
ATOM 2938 C C . SER C 1 64 ? 0.917 82.453 71.482 1.00 19.38 61 SER C C 1
ATOM 2939 O O . SER C 1 64 ? 2.052 82.543 71.076 1.00 20.20 61 SER C O 1
ATOM 2942 N N . LEU C 1 65 ? 0.388 81.293 71.850 1.00 17.04 62 LEU C N 1
ATOM 2943 C CA . LEU C 1 65 ? 1.217 80.076 71.876 1.00 16.37 62 LEU C CA 1
ATOM 2944 C C . LEU C 1 65 ? 1.073 79.240 70.613 1.00 16.52 62 LEU C C 1
ATOM 2945 O O . LEU C 1 65 ? 2.060 78.693 70.105 1.00 15.66 62 LEU C O 1
ATOM 2950 N N . THR C 1 66 ? -0.153 79.138 70.122 1.00 15.87 63 THR C N 1
ATOM 2951 C CA . THR C 1 66 ? -0.452 78.289 68.979 1.00 16.43 63 THR C CA 1
ATOM 2952 C C . THR C 1 66 ? 0.498 78.505 67.783 1.00 16.37 63 THR C C 1
ATOM 2953 O O . THR C 1 66 ? 0.988 77.516 67.220 1.00 15.65 63 THR C O 1
ATOM 2957 N N . PRO C 1 67 ? 0.757 79.775 67.381 1.00 17.05 64 PRO C N 1
ATOM 2958 C CA . PRO C 1 67 ? 1.691 79.965 66.259 1.00 16.48 64 PRO C CA 1
ATOM 2959 C C . PRO C 1 67 ? 3.081 79.362 66.492 1.00 16.46 64 PRO C C 1
ATOM 2960 O O . PRO C 1 67 ? 3.642 78.775 65.570 1.00 16.83 64 PRO C O 1
ATOM 2964 N N . SER C 1 68 ? 3.637 79.477 67.692 1.00 15.74 65 SER C N 1
ATOM 2965 C CA . SER C 1 68 ? 4.954 78.887 67.941 1.00 15.17 65 SER C CA 1
ATOM 2966 C C . SER C 1 68 ? 4.878 77.384 67.876 1.00 14.95 65 SER C C 1
ATOM 2967 O O . SER C 1 68 ? 5.750 76.752 67.271 1.00 15.23 65 SER C O 1
ATOM 2970 N N . LYS C 1 69 ? 3.847 76.813 68.503 1.00 14.02 66 LYS C N 1
ATOM 2971 C CA . LYS C 1 69 ? 3.629 75.374 68.460 1.00 14.71 66 LYS C CA 1
ATOM 2972 C C . LYS C 1 69 ? 3.560 74.840 67.048 1.00 15.60 66 LYS C C 1
ATOM 2973 O O . LYS C 1 69 ? 4.283 73.928 66.690 1.00 16.01 66 LYS C O 1
ATOM 2979 N N . ILE C 1 70 ? 2.724 75.456 66.214 1.00 14.45 67 ILE C N 1
ATOM 2980 C CA . ILE C 1 70 ? 2.553 74.937 64.848 1.00 15.30 67 ILE C CA 1
ATOM 2981 C C . ILE C 1 70 ? 3.809 75.179 64.011 1.00 15.38 67 ILE C C 1
ATOM 2982 O O . ILE C 1 70 ? 4.242 74.284 63.283 1.00 15.59 67 ILE C O 1
ATOM 2987 N N . GLN C 1 71 ? 4.414 76.361 64.139 1.00 15.90 68 GLN C N 1
ATOM 2988 C CA . GLN C 1 71 ? 5.626 76.652 63.377 1.00 15.64 68 GLN C CA 1
ATOM 2989 C C . GLN C 1 71 ? 6.783 75.743 63.747 1.00 15.92 68 GLN C C 1
ATOM 2990 O O . GLN C 1 71 ? 7.521 75.278 62.865 1.00 17.07 68 GLN C O 1
ATOM 2996 N N . ALA C 1 72 ? 6.915 75.424 65.034 1.00 15.92 69 ALA C N 1
ATOM 2997 C CA . ALA C 1 72 ? 8.002 74.547 65.472 1.00 15.99 69 ALA C CA 1
ATOM 2998 C C . ALA C 1 72 ? 7.753 73.111 64.984 1.00 15.98 69 ALA C C 1
ATOM 2999 O O . ALA C 1 72 ? 8.680 72.414 64.605 1.00 18.22 69 ALA C O 1
ATOM 3001 N N . LYS C 1 73 ? 6.497 72.705 64.979 1.00 15.91 70 LYS C N 1
ATOM 3002 C CA . LYS C 1 73 ? 6.178 71.352 64.505 1.00 15.55 70 LYS C CA 1
ATOM 3003 C C . LYS C 1 73 ? 6.480 71.252 63.005 1.00 16.34 70 LYS C C 1
ATOM 3004 O O . LYS C 1 73 ? 7.046 70.242 62.547 1.00 16.02 70 LYS C O 1
ATOM 3010 N N . ARG C 1 74 ? 6.147 72.298 62.248 1.00 16.05 71 ARG C N 1
ATOM 3011 C CA . ARG C 1 74 ? 6.389 72.291 60.800 1.00 16.67 71 ARG C CA 1
ATOM 3012 C C . ARG C 1 74 ? 7.884 72.201 60.522 1.00 16.22 71 ARG C C 1
ATOM 3013 O O . ARG C 1 74 ? 8.335 71.416 59.691 1.00 16.64 71 ARG C O 1
ATOM 3021 N N . LYS C 1 75 ? 8.678 72.974 61.248 1.00 16.26 72 LYS C N 1
ATOM 3022 C CA . LYS C 1 75 ? 10.116 72.922 61.082 1.00 16.06 72 LYS C CA 1
ATOM 3023 C C . LYS C 1 75 ? 10.678 71.550 61.464 1.00 16.07 72 LYS C C 1
ATOM 3024 O O . LYS C 1 75 ? 11.573 71.040 60.771 1.00 16.84 72 LYS C O 1
ATOM 3030 N N . HIS C 1 76 ? 10.161 70.954 62.534 1.00 16.35 73 HIS C N 1
ATOM 3031 C CA . HIS C 1 76 ? 10.575 69.624 62.940 1.00 16.00 73 HIS C CA 1
ATOM 3032 C C . HIS C 1 76 ? 10.322 68.604 61.825 1.00 15.59 73 HIS C C 1
ATOM 3033 O O . HIS C 1 76 ? 11.201 67.805 61.483 1.00 15.96 73 HIS C O 1
ATOM 3040 N N . VAL C 1 77 ? 9.125 68.639 61.265 1.00 15.14 74 VAL C N 1
ATOM 3041 C CA . VAL C 1 77 ? 8.791 67.691 60.182 1.00 15.32 74 VAL C CA 1
ATOM 3042 C C . VAL C 1 77 ? 9.673 67.950 58.937 1.00 15.15 74 VAL C C 1
ATOM 3043 O O . VAL C 1 77 ? 10.158 67.000 58.305 1.00 14.67 74 VAL C O 1
ATOM 3047 N N . GLU C 1 78 ? 9.860 69.212 58.571 1.00 15.58 75 GLU C N 1
ATOM 3048 C CA . GLU C 1 78 ? 10.759 69.565 57.459 1.00 15.36 75 GLU C CA 1
ATOM 3049 C C . GLU C 1 78 ? 12.154 69.024 57.700 1.00 16.10 75 GLU C C 1
ATOM 3050 O O . GLU C 1 78 ? 12.758 68.423 56.782 1.00 16.73 75 GLU C O 1
ATOM 3056 N N . ASP C 1 79 ? 12.641 69.160 58.938 1.00 16.31 76 ASP C N 1
ATOM 3057 C CA . ASP C 1 79 ? 13.954 68.658 59.302 1.00 16.86 76 ASP C CA 1
ATOM 3058 C C . ASP C 1 79 ? 14.034 67.136 59.120 1.00 15.79 76 ASP C C 1
ATOM 3059 O O . ASP C 1 79 ? 15.043 66.602 58.605 1.00 17.41 76 ASP C O 1
ATOM 3064 N N . VAL C 1 80 ? 12.987 66.437 59.558 1.00 14.44 77 VAL C N 1
ATOM 3065 C CA . VAL C 1 80 ? 12.947 64.972 59.515 1.00 14.55 77 VAL C CA 1
ATOM 3066 C C . VAL C 1 80 ? 12.939 64.505 58.051 1.00 13.84 77 VAL C C 1
ATOM 3067 O O . VAL C 1 80 ? 13.671 63.601 57.683 1.00 13.93 77 VAL C O 1
ATOM 3071 N N . VAL C 1 81 ? 12.131 65.147 57.212 1.00 13.23 78 VAL C N 1
ATOM 3072 C CA . VAL C 1 81 ? 12.076 64.777 55.803 1.00 13.39 78 VAL C CA 1
ATOM 3073 C C . VAL C 1 81 ? 13.438 65.014 55.140 1.00 13.46 78 VAL C C 1
ATOM 3074 O O . VAL C 1 81 ? 13.946 64.166 54.407 1.00 13.94 78 VAL C O 1
ATOM 3078 N N . ALA C 1 82 ? 14.047 66.160 55.420 1.00 13.34 79 ALA C N 1
ATOM 3079 C CA . ALA C 1 82 ? 15.383 66.448 54.879 1.00 13.43 79 ALA C CA 1
ATOM 3080 C C . ALA C 1 82 ? 16.405 65.411 55.322 1.00 14.21 79 ALA C C 1
ATOM 3081 O O . ALA C 1 82 ? 17.259 64.959 54.529 1.00 15.54 79 ALA C O 1
ATOM 3083 N N . GLU C 1 83 ? 16.308 64.994 56.583 1.00 14.81 80 GLU C N 1
ATOM 3084 C CA . GLU C 1 83 ? 17.259 64.016 57.088 1.00 14.68 80 GLU C CA 1
ATOM 3085 C C . GLU C 1 83 ? 17.057 62.648 56.410 1.00 13.78 80 GLU C C 1
ATOM 3086 O O . GLU C 1 83 ? 18.030 61.985 56.013 1.00 13.50 80 GLU C O 1
ATOM 3092 N N . TYR C 1 84 ? 15.806 62.238 56.248 1.00 13.84 81 TYR C N 1
ATOM 3093 C CA . TYR C 1 84 ? 15.522 61.005 55.527 1.00 12.84 81 TYR C CA 1
ATOM 3094 C C . TYR C 1 84 ? 16.066 61.050 54.084 1.00 13.77 81 TYR C C 1
ATOM 3095 O O . TYR C 1 84 ? 16.619 60.069 53.578 1.00 12.98 81 TYR C O 1
ATOM 3104 N N . VAL C 1 85 ? 15.900 62.175 53.404 1.00 13.23 82 VAL C N 1
ATOM 3105 C CA . VAL C 1 85 ? 16.425 62.288 52.039 1.00 14.30 82 VAL C CA 1
ATOM 3106 C C . VAL C 1 85 ? 17.941 62.146 52.037 1.00 14.16 82 VAL C C 1
ATOM 3107 O O . VAL C 1 85 ? 18.485 61.415 51.199 1.00 14.84 82 VAL C O 1
ATOM 3111 N N . GLN C 1 86 ? 18.641 62.821 52.963 1.00 14.87 83 GLN C N 1
ATOM 3112 C CA . GLN C 1 86 ? 20.090 62.686 53.021 1.00 15.29 83 GLN C CA 1
ATOM 3113 C C . GLN C 1 86 ? 20.541 61.251 53.333 1.00 14.19 83 GLN C C 1
ATOM 3114 O O . GLN C 1 86 ? 21.513 60.768 52.726 1.00 15.52 83 GLN C O 1
ATOM 3120 N N . LEU C 1 87 ? 19.814 60.569 54.226 1.00 13.54 84 LEU C N 1
ATOM 3121 C CA . LEU C 1 87 ? 20.118 59.164 54.545 1.00 13.18 84 LEU C CA 1
ATOM 3122 C C . LEU C 1 87 ? 19.919 58.278 53.322 1.00 14.15 84 LEU C C 1
ATOM 3123 O O . LEU C 1 87 ? 20.684 57.341 53.097 1.00 14.77 84 LEU C O 1
ATOM 3128 N N . ALA C 1 88 ? 18.871 58.565 52.541 1.00 12.95 85 ALA C N 1
ATOM 3129 C CA . ALA C 1 88 ? 18.606 57.767 51.336 1.00 13.66 85 ALA C CA 1
ATOM 3130 C C . ALA C 1 88 ? 19.721 57.978 50.295 1.00 13.53 85 ALA C C 1
ATOM 3131 O O . ALA C 1 88 ? 20.157 57.024 49.662 1.00 14.09 85 ALA C O 1
ATOM 3133 N N . GLU C 1 89 ? 20.214 59.214 50.157 1.00 14.97 86 GLU C N 1
ATOM 3134 C CA . GLU C 1 89 ? 21.362 59.452 49.274 1.00 16.18 86 GLU C CA 1
ATOM 3135 C C . GLU C 1 89 ? 22.597 58.703 49.779 1.00 16.47 86 GLU C C 1
ATOM 3136 O O . GLU C 1 89 ? 23.314 58.093 48.972 1.00 17.14 86 GLU C O 1
ATOM 3142 N N . GLN C 1 90 ? 22.853 58.718 51.086 1.00 16.04 87 GLN C N 1
ATOM 3143 C CA . GLN C 1 90 ? 24.003 57.979 51.634 1.00 17.31 87 GLN C CA 1
ATOM 3144 C C . GLN C 1 90 ? 23.872 56.493 51.371 1.00 16.66 87 GLN C C 1
ATOM 3145 O O . GLN C 1 90 ? 24.861 55.798 51.213 1.00 19.24 87 GLN C O 1
ATOM 3151 N N . ARG C 1 91 ? 22.635 56.005 51.376 1.00 16.88 88 ARG C N 1
ATOM 3152 C CA . ARG C 1 91 ? 22.356 54.585 51.160 1.00 17.21 88 ARG C CA 1
ATOM 3153 C C . ARG C 1 91 ? 22.635 54.183 49.726 1.00 17.35 88 ARG C C 1
ATOM 3154 O O . ARG C 1 91 ? 22.713 52.972 49.410 1.00 19.18 88 ARG C O 1
ATOM 3162 N N . GLY C 1 92 ? 22.774 55.188 48.857 1.00 16.43 89 GLY C N 1
ATOM 3163 C CA . GLY C 1 92 ? 23.053 54.965 47.428 1.00 17.68 89 GLY C CA 1
ATOM 3164 C C . GLY C 1 92 ? 21.822 55.037 46.537 1.00 16.45 89 GLY C C 1
ATOM 3165 O O . GLY C 1 92 ? 21.873 54.608 45.376 1.00 18.86 89 GLY C O 1
ATOM 3166 N N . VAL C 1 93 ? 20.695 55.555 47.058 1.00 15.23 90 VAL C N 1
ATOM 3167 C CA . VAL C 1 93 ? 19.549 55.817 46.186 1.00 14.57 90 VAL C CA 1
ATOM 3168 C C . VAL C 1 93 ? 19.881 56.956 45.223 1.00 14.61 90 VAL C C 1
ATOM 3169 O O . VAL C 1 93 ? 20.238 58.064 45.662 1.00 16.76 90 VAL C O 1
ATOM 3173 N N . ASN C 1 94 ? 19.790 56.670 43.923 1.00 15.67 91 ASN C N 1
ATOM 3174 C CA . ASN C 1 94 ? 20.202 57.644 42.909 1.00 16.15 91 ASN C CA 1
ATOM 3175 C C . ASN C 1 94 ? 19.246 58.809 42.730 1.00 16.36 91 ASN C C 1
ATOM 3176 O O . ASN C 1 94 ? 19.665 59.929 42.409 1.00 18.57 91 ASN C O 1
ATOM 3181 N N . GLN C 1 95 ? 17.954 58.558 42.928 1.00 14.84 92 GLN C N 1
ATOM 3182 C CA . GLN C 1 95 ? 16.930 59.588 42.754 1.00 15.56 92 GLN C CA 1
ATOM 3183 C C . GLN C 1 95 ? 15.989 59.620 43.943 1.00 14.66 92 GLN C C 1
ATOM 3184 O O . GLN C 1 95 ? 15.145 58.716 44.115 1.00 14.67 92 GLN C O 1
ATOM 3190 N N . VAL C 1 96 ? 16.118 60.665 44.753 1.00 14.22 93 VAL C N 1
ATOM 3191 C CA . VAL C 1 96 ? 15.289 60.811 45.951 1.00 14.49 93 VAL C CA 1
ATOM 3192 C C . VAL C 1 96 ? 14.933 62.261 46.113 1.00 14.53 93 VAL C C 1
ATOM 3193 O O . VAL C 1 96 ? 15.780 63.147 45.903 1.00 16.24 93 VAL C O 1
ATOM 3197 N N . GLU C 1 97 ? 13.670 62.508 46.441 1.00 14.56 94 GLU C N 1
ATOM 3198 C CA . GLU C 1 97 ? 13.219 63.889 46.579 1.00 15.20 94 GLU C CA 1
ATOM 3199 C C . GLU C 1 97 ? 12.267 64.041 47.743 1.00 14.87 94 GLU C C 1
ATOM 3200 O O . GLU C 1 97 ? 11.506 63.111 48.072 1.00 15.28 94 GLU C O 1
ATOM 3206 N N . PRO C 1 98 ? 12.285 65.231 48.362 1.00 13.89 95 PRO C N 1
ATOM 3207 C CA . PRO C 1 98 ? 11.341 65.527 49.448 1.00 14.28 95 PRO C CA 1
ATOM 3208 C C . PRO C 1 98 ? 9.988 65.982 48.893 1.00 13.99 95 PRO C C 1
ATOM 3209 O O . PRO C 1 98 ? 9.935 66.649 47.861 1.00 16.51 95 PRO C O 1
ATOM 3213 N N . LEU C 1 99 ? 8.913 65.628 49.583 1.00 14.05 96 LEU C N 1
ATOM 3214 C CA . LEU C 1 99 ? 7.560 65.971 49.179 1.00 14.30 96 LEU C CA 1
ATOM 3215 C C . LEU C 1 99 ? 6.773 66.466 50.390 1.00 14.79 96 LEU C C 1
ATOM 3216 O O . LEU C 1 99 ? 5.960 65.746 50.961 1.00 15.20 96 LEU C O 1
ATOM 3221 N N . VAL C 1 100 ? 7.015 67.714 50.787 1.00 16.06 97 VAL C N 1
ATOM 3222 C CA . VAL C 1 100 ? 6.373 68.241 51.978 1.00 16.16 97 VAL C CA 1
ATOM 3223 C C . VAL C 1 100 ? 5.129 69.018 51.546 1.00 16.43 97 VAL C C 1
ATOM 3224 O O . VAL C 1 100 ? 5.234 70.032 50.823 1.00 18.96 97 VAL C O 1
ATOM 3228 N N . TYR C 1 101 ? 3.973 68.566 52.008 1.00 16.54 98 TYR C N 1
ATOM 3229 C CA . TYR C 1 101 ? 2.686 69.182 51.677 1.00 17.59 98 TYR C CA 1
ATOM 3230 C C . TYR C 1 101 ? 2.034 69.631 52.975 1.00 19.16 98 TYR C C 1
ATOM 3231 O O . TYR C 1 101 ? 2.570 69.400 54.025 1.00 18.54 98 TYR C O 1
ATOM 3240 N N . GLU C 1 102 ? 0.864 70.258 52.895 1.00 20.91 99 GLU C N 1
ATOM 3241 C CA A GLU C 1 102 ? 0.155 70.750 54.089 0.50 21.73 99 GLU C CA 1
ATOM 3242 C CA B GLU C 1 102 ? 0.151 70.662 54.111 0.50 21.64 99 GLU C CA 1
ATOM 3243 C C . GLU C 1 102 ? -1.360 70.610 53.926 1.00 21.67 99 GLU C C 1
ATOM 3244 O O . GLU C 1 102 ? -1.873 70.668 52.802 1.00 22.86 99 GLU C O 1
ATOM 3255 N N . GLY C 1 103 ? -2.064 70.444 55.039 1.00 21.11 100 GLY C N 1
ATOM 3256 C CA . GLY C 1 103 ? -3.535 70.420 54.999 1.00 21.65 100 GLY C CA 1
ATOM 3257 C C . GLY C 1 103 ? -4.134 69.728 56.194 1.00 21.99 100 GLY C C 1
ATOM 3258 O O . GLY C 1 103 ? -3.463 68.926 56.854 1.00 22.50 100 GLY C O 1
ATOM 3259 N N . GLY C 1 104 ? -5.412 70.006 56.456 1.00 22.54 101 GLY C N 1
ATOM 3260 C CA . GLY C 1 104 ? -6.117 69.416 57.589 1.00 23.38 101 GLY C CA 1
ATOM 3261 C C . GLY C 1 104 ? -6.646 68.009 57.395 1.00 23.09 101 GLY C C 1
ATOM 3262 O O . GLY C 1 104 ? -7.006 67.336 58.364 1.00 24.42 101 GLY C O 1
ATOM 3263 N N . ASP C 1 105 ? -6.732 67.572 56.143 1.00 22.58 102 ASP C N 1
ATOM 3264 C CA . ASP C 1 105 ? -7.169 66.219 55.838 1.00 22.31 102 ASP C CA 1
ATOM 3265 C C . ASP C 1 105 ? -6.015 65.526 55.136 1.00 21.05 102 ASP C C 1
ATOM 3266 O O . ASP C 1 105 ? -5.885 65.591 53.908 1.00 20.86 102 ASP C O 1
ATOM 3271 N N . VAL C 1 106 ? -5.191 64.849 55.925 1.00 19.25 103 VAL C N 1
ATOM 3272 C CA . VAL C 1 106 ? -3.959 64.265 55.399 1.00 18.41 103 VAL C CA 1
ATOM 3273 C C . VAL C 1 106 ? -4.280 63.189 54.377 1.00 17.39 103 VAL C C 1
ATOM 3274 O O . VAL C 1 106 ? -3.602 63.105 53.369 1.00 17.49 103 VAL C O 1
ATOM 3278 N N . ASP C 1 107 ? -5.293 62.368 54.639 1.00 18.67 104 ASP C N 1
ATOM 3279 C CA . ASP C 1 107 ? -5.694 61.329 53.690 1.00 18.61 104 ASP C CA 1
ATOM 3280 C C . ASP C 1 107 ? -5.980 61.953 52.312 1.00 18.32 104 ASP C C 1
ATOM 3281 O O . ASP C 1 107 ? -5.472 61.491 51.292 1.00 18.02 104 ASP C O 1
ATOM 3286 N N . ASP C 1 108 ? -6.771 63.030 52.300 1.00 18.61 105 ASP C N 1
ATOM 3287 C CA . ASP C 1 108 ? -7.116 63.724 51.090 1.00 19.61 105 ASP C CA 1
ATOM 3288 C C . ASP C 1 108 ? -5.896 64.372 50.424 1.00 18.26 105 ASP C C 1
ATOM 3289 O O . ASP C 1 108 ? -5.759 64.338 49.201 1.00 19.31 105 ASP C O 1
ATOM 3294 N N . VAL C 1 109 ? -4.994 64.941 51.210 1.00 16.92 106 VAL C N 1
ATOM 3295 C CA . VAL C 1 109 ? -3.781 65.550 50.654 1.00 16.27 106 VAL C CA 1
ATOM 3296 C C . VAL C 1 109 ? -2.946 64.466 49.941 1.00 15.65 106 VAL C C 1
ATOM 3297 O O . VAL C 1 109 ? -2.483 64.671 48.817 1.00 15.27 106 VAL C O 1
ATOM 3301 N N . ILE C 1 110 ? -2.789 63.306 50.571 1.00 14.75 107 ILE C N 1
ATOM 3302 C CA . ILE C 1 110 ? -1.995 62.231 49.949 1.00 14.74 107 ILE C CA 1
ATOM 3303 C C . ILE C 1 110 ? -2.693 61.715 48.688 1.00 14.69 107 ILE C C 1
ATOM 3304 O O . ILE C 1 110 ? -2.062 61.580 47.620 1.00 15.06 107 ILE C O 1
ATOM 3309 N N . LEU C 1 111 ? -3.992 61.470 48.799 1.00 15.06 108 LEU C N 1
ATOM 3310 C CA . LEU C 1 111 ? -4.756 60.874 47.683 1.00 16.38 108 LEU C CA 1
ATOM 3311 C C . LEU C 1 111 ? -4.958 61.819 46.506 1.00 16.78 108 LEU C C 1
ATOM 3312 O O . LEU C 1 111 ? -4.917 61.365 45.357 1.00 18.79 108 LEU C O 1
ATOM 3317 N N . GLU C 1 112 ? -5.156 63.109 46.788 1.00 17.96 109 GLU C N 1
ATOM 3318 C CA . GLU C 1 112 ? -5.569 64.074 45.747 1.00 18.83 109 GLU C CA 1
ATOM 3319 C C . GLU C 1 112 ? -4.460 64.982 45.293 1.00 18.21 109 GLU C C 1
ATOM 3320 O O . GLU C 1 112 ? -4.569 65.604 44.235 1.00 20.35 109 GLU C O 1
ATOM 3326 N N . GLN C 1 113 ? -3.407 65.122 46.092 1.00 17.20 110 GLN C N 1
ATOM 3327 C CA . GLN C 1 113 ? -2.315 66.002 45.721 1.00 17.35 110 GLN C CA 1
ATOM 3328 C C . GLN C 1 113 ? -1.011 65.215 45.534 1.00 17.71 110 GLN C C 1
ATOM 3329 O O . GLN C 1 113 ? -0.413 65.286 44.473 1.00 18.47 110 GLN C O 1
ATOM 3335 N N . VAL C 1 114 ? -0.576 64.478 46.559 1.00 15.91 111 VAL C N 1
ATOM 3336 C CA . VAL C 1 114 ? 0.760 63.856 46.484 1.00 15.47 111 VAL C CA 1
ATOM 3337 C C . VAL C 1 114 ? 0.829 62.781 45.402 1.00 15.40 111 VAL C C 1
ATOM 3338 O O . VAL C 1 114 ? 1.749 62.782 44.573 1.00 15.70 111 VAL C O 1
ATOM 3342 N N . ILE C 1 115 ? -0.107 61.830 45.447 1.00 15.49 112 ILE C N 1
ATOM 3343 C CA . ILE C 1 115 ? -0.117 60.742 44.488 1.00 15.78 112 ILE C CA 1
ATOM 3344 C C . ILE C 1 115 ? -0.263 61.245 43.034 1.00 17.05 112 ILE C C 1
ATOM 3345 O O . ILE C 1 115 ? 0.547 60.870 42.196 1.00 17.03 112 ILE C O 1
ATOM 3350 N N . PRO C 1 116 ? -1.268 62.096 42.740 1.00 17.87 113 PRO C N 1
ATOM 3351 C CA . PRO C 1 116 ? -1.349 62.603 41.357 1.00 18.57 113 PRO C CA 1
ATOM 3352 C C . PRO C 1 116 ? -0.111 63.398 40.900 1.00 18.97 113 PRO C C 1
ATOM 3353 O O . PRO C 1 116 ? 0.191 63.413 39.700 1.00 21.20 113 PRO C O 1
ATOM 3357 N N . GLU C 1 117 ? 0.621 64.019 41.819 1.00 18.73 114 GLU C N 1
ATOM 3358 C CA . GLU C 1 117 ? 1.801 64.789 41.467 1.0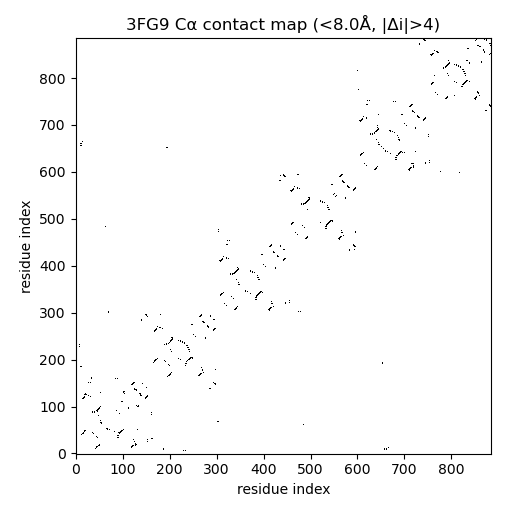0 19.13 114 GLU C CA 1
ATOM 3359 C C . GLU C 1 117 ? 3.079 63.973 41.265 1.00 17.27 114 GLU C C 1
ATOM 3360 O O . GLU C 1 117 ? 3.795 64.123 40.257 1.00 18.73 114 GLU C O 1
ATOM 3366 N N . PHE C 1 118 ? 3.395 63.117 42.234 1.00 16.43 115 PHE C N 1
ATOM 3367 C CA . PHE C 1 118 ? 4.607 62.327 42.195 1.00 15.00 115 PHE C CA 1
ATOM 3368 C C . PHE C 1 118 ? 4.397 61.058 41.358 1.00 13.68 115 PHE C C 1
ATOM 3369 O O . PHE C 1 118 ? 5.356 60.519 40.827 1.00 15.24 115 PHE C O 1
ATOM 3377 N N . LYS C 1 119 ? 3.142 60.611 41.248 1.00 13.61 116 LYS C N 1
ATOM 3378 C CA A LYS C 1 119 ? 2.768 59.441 40.445 0.50 13.24 116 LYS C CA 1
ATOM 3379 C CA B LYS C 1 119 ? 2.769 59.444 40.441 0.50 13.15 116 LYS C CA 1
ATOM 3380 C C . LYS C 1 119 ? 3.524 58.176 40.868 1.00 12.20 116 LYS C C 1
ATOM 3381 O O . LYS C 1 119 ? 4.127 57.483 40.054 1.00 12.71 116 LYS C O 1
ATOM 3392 N N . PRO C 1 120 ? 3.453 57.839 42.163 1.00 11.70 117 PRO C N 1
ATOM 3393 C CA . PRO C 1 120 ? 4.021 56.560 42.580 1.00 11.97 117 PRO C CA 1
ATOM 3394 C C . PRO C 1 120 ? 3.158 55.380 42.156 1.00 11.24 117 PRO C C 1
ATOM 3395 O O . PRO C 1 120 ? 1.958 55.538 41.948 1.00 12.20 117 PRO C O 1
ATOM 3399 N N . ASP C 1 121 ? 3.764 54.196 42.076 1.00 10.72 118 ASP C N 1
ATOM 3400 C CA . ASP C 1 121 ? 2.957 52.966 41.999 1.00 10.22 118 ASP C CA 1
ATOM 3401 C C . ASP C 1 121 ? 2.980 52.129 43.283 1.00 10.23 118 ASP C C 1
ATOM 3402 O O . ASP C 1 121 ? 2.254 51.146 43.374 1.00 11.64 118 ASP C O 1
ATOM 3407 N N . LEU C 1 122 ? 3.765 52.564 44.258 1.00 10.21 119 LEU C N 1
ATOM 3408 C CA . LEU C 1 122 ? 3.774 51.907 45.586 1.00 9.33 119 LEU C CA 1
ATOM 3409 C C . LEU C 1 122 ? 3.879 52.990 46.638 1.00 9.55 119 LEU C C 1
ATOM 3410 O O . LEU C 1 122 ? 4.748 53.873 46.533 1.00 11.40 119 LEU C O 1
ATOM 3415 N N . LEU C 1 123 ? 3.007 52.919 47.645 1.00 9.88 120 LEU C N 1
ATOM 3416 C CA . LEU C 1 123 ? 3.099 53.775 48.830 1.00 10.45 120 LEU C CA 1
ATOM 3417 C C . LEU C 1 123 ? 3.583 52.903 49.983 1.00 9.99 120 LEU C C 1
ATOM 3418 O O . LEU C 1 123 ? 3.006 51.844 50.230 1.00 11.04 120 LEU C O 1
ATOM 3423 N N . VAL C 1 124 ? 4.626 53.361 50.666 1.00 9.54 121 VAL C N 1
ATOM 3424 C CA . VAL C 1 124 ? 5.204 52.641 51.809 1.00 9.58 121 VAL C CA 1
ATOM 3425 C C . VAL C 1 124 ? 4.995 53.525 53.027 1.00 10.79 121 VAL C C 1
ATOM 3426 O O . VAL C 1 124 ? 5.310 54.712 52.992 1.00 11.67 121 VAL C O 1
ATOM 3430 N N . THR C 1 125 ? 4.516 52.936 54.127 1.00 10.62 122 THR C N 1
ATOM 3431 C CA . THR C 1 125 ? 4.507 53.684 55.367 1.00 12.41 122 THR C CA 1
ATOM 3432 C C . THR C 1 125 ? 4.608 52.745 56.561 1.00 12.34 122 THR C C 1
ATOM 3433 O O . THR C 1 125 ? 4.152 51.604 56.526 1.00 13.18 122 THR C O 1
ATOM 3437 N N . GLY C 1 126 ? 5.233 53.236 57.619 1.00 12.04 123 GLY C N 1
ATOM 3438 C CA . GLY C 1 126 ? 5.232 52.452 58.863 1.00 13.08 123 GLY C CA 1
ATOM 3439 C C . GLY C 1 126 ? 3.843 52.304 59.459 1.00 13.41 123 GLY C C 1
ATOM 3440 O O . GLY C 1 126 ? 2.994 53.181 59.314 1.00 14.66 123 GLY C O 1
ATOM 3441 N N . ALA C 1 127 ? 3.626 51.195 60.177 1.00 14.37 124 ALA C N 1
ATOM 3442 C CA . ALA C 1 127 ? 2.339 50.954 60.825 1.00 14.59 124 ALA C CA 1
ATOM 3443 C C . ALA C 1 127 ? 1.987 51.955 61.921 1.00 15.15 124 ALA C C 1
ATOM 3444 O O . ALA C 1 127 ? 0.813 52.065 62.287 1.00 16.67 124 ALA C O 1
ATOM 3446 N N . ASP C 1 128 ? 2.972 52.635 62.469 1.00 15.62 125 ASP C N 1
ATOM 3447 C CA . ASP C 1 128 ? 2.702 53.636 63.489 1.00 17.00 125 ASP C CA 1
ATOM 3448 C C . ASP C 1 128 ? 2.559 55.062 62.961 1.00 17.02 125 ASP C C 1
ATOM 3449 O O . ASP C 1 128 ? 2.293 56.001 63.744 1.00 18.95 125 ASP C O 1
ATOM 3454 N N . THR C 1 129 ? 2.715 55.256 61.654 1.00 16.13 126 THR C N 1
ATOM 3455 C CA . THR C 1 129 ? 2.619 56.611 61.092 1.00 16.38 126 THR C CA 1
ATOM 3456 C C . THR C 1 129 ? 1.214 57.165 61.315 1.00 16.97 126 THR C C 1
ATOM 3457 O O . THR C 1 129 ? 0.232 56.508 60.981 1.00 17.07 126 THR C O 1
ATOM 3461 N N . GLU C 1 130 ? 1.140 58.365 61.886 1.00 17.84 127 GLU C N 1
ATOM 3462 C CA . GLU C 1 130 ? -0.158 58.934 62.207 1.00 19.02 127 GLU C CA 1
ATOM 3463 C C . GLU C 1 130 ? -0.074 60.435 62.245 1.00 18.95 127 GLU C C 1
ATOM 3464 O O . GLU C 1 130 ? 0.981 60.999 62.548 1.00 20.89 127 GLU C O 1
ATOM 3470 N N . PHE C 1 131 ? -1.200 61.064 61.954 1.00 18.88 128 PHE C N 1
ATOM 3471 C CA . PHE C 1 131 ? -1.308 62.517 61.933 1.00 19.83 128 PHE C CA 1
ATOM 3472 C C . PHE C 1 131 ? -2.475 62.983 62.812 1.00 20.29 128 PHE C C 1
ATOM 3473 O O . PHE C 1 131 ? -3.585 63.126 62.341 1.00 20.28 128 PHE C O 1
ATOM 3481 N N . PRO C 1 132 ? -2.224 63.189 64.115 1.00 21.68 129 PRO C N 1
ATOM 3482 C CA . PRO C 1 132 ? -3.302 63.596 65.029 1.00 22.16 129 PRO C CA 1
ATOM 3483 C C . PRO C 1 132 ? -4.000 64.903 64.670 1.00 22.88 129 PRO C C 1
ATOM 3484 O O . PRO C 1 132 ? -5.145 65.080 65.114 1.00 23.97 129 PRO C O 1
ATOM 3488 N N . HIS C 1 133 ? -3.373 65.780 63.873 1.00 22.68 130 HIS C N 1
ATOM 3489 C CA . HIS C 1 133 ? -4.046 67.006 63.415 1.00 22.94 130 HIS C CA 1
ATOM 3490 C C . HIS C 1 133 ? -5.106 66.733 62.356 1.00 23.88 130 HIS C C 1
ATOM 3491 O O . HIS C 1 133 ? -5.908 67.617 62.034 1.00 24.91 130 HIS C O 1
ATOM 3498 N N . SER C 1 134 ? -5.092 65.528 61.794 1.00 23.49 131 SER C N 1
ATOM 3499 C CA . SER C 1 134 ? -5.966 65.222 60.677 1.00 24.95 131 SER C CA 1
ATOM 3500 C C . SER C 1 134 ? -7.367 64.884 61.108 1.00 26.23 131 SER C C 1
ATOM 3501 O O . SER C 1 134 ? -7.598 64.499 62.257 1.00 26.24 131 SER C O 1
ATOM 3504 N N . LYS C 1 135 ? -8.279 64.993 60.142 1.00 27.50 132 LYS C N 1
ATOM 3505 C CA . LYS C 1 135 ? -9.692 64.647 60.303 1.00 29.27 132 LYS C CA 1
ATOM 3506 C C . LYS C 1 135 ? -9.957 63.300 60.969 1.00 29.24 132 LYS C C 1
ATOM 3507 O O . LYS C 1 135 ? -10.814 63.222 61.848 1.00 29.89 132 LYS C O 1
ATOM 3513 N N . ILE C 1 136 ? -9.258 62.241 60.537 1.00 29.22 133 ILE C N 1
ATOM 3514 C CA A ILE C 1 136 ? -9.453 60.894 61.090 0.50 29.35 133 ILE C CA 1
ATOM 3515 C CA B ILE C 1 136 ? -9.460 60.916 61.124 0.50 29.62 133 ILE C CA 1
ATOM 3516 C C . ILE C 1 136 ? -8.249 60.473 61.931 1.00 29.94 133 ILE C C 1
ATOM 3517 O O . ILE C 1 136 ? -7.112 60.558 61.469 1.00 30.42 133 ILE C O 1
ATOM 3526 N N . ALA C 1 137 ? -8.500 60.007 63.157 1.00 30.36 134 ALA C N 1
ATOM 3527 C CA . ALA C 1 137 ? -7.414 59.620 64.056 1.00 30.65 134 ALA C CA 1
ATOM 3528 C C . ALA C 1 137 ? -7.013 58.168 63.841 1.00 29.77 134 ALA C C 1
ATOM 3529 O O . ALA C 1 137 ? -7.801 57.351 63.342 1.00 30.92 134 ALA C O 1
ATOM 3531 N N . GLY C 1 138 ? -5.777 57.860 64.213 1.00 29.01 135 GLY C N 1
ATOM 3532 C CA . GLY C 1 138 ? -5.268 56.507 64.114 1.00 26.71 135 GLY C CA 1
ATOM 3533 C C . GLY C 1 138 ? -4.250 56.366 62.998 1.00 24.27 135 GLY C C 1
ATOM 3534 O O . GLY C 1 138 ? -4.002 57.319 62.248 1.00 25.18 135 GLY C O 1
ATOM 3535 N N . ALA C 1 139 ? -3.645 55.187 62.927 1.00 23.33 136 ALA C N 1
ATOM 3536 C CA . ALA C 1 139 ? -2.616 54.883 61.925 1.00 21.54 136 ALA C CA 1
ATOM 3537 C C . ALA C 1 139 ? -3.178 55.077 60.510 1.00 20.60 136 ALA C C 1
ATOM 3538 O O . ALA C 1 139 ? -4.243 54.535 60.148 1.00 20.47 136 ALA C O 1
ATOM 3540 N N . ILE C 1 140 ? -2.450 55.840 59.699 1.00 18.36 137 ILE C N 1
ATOM 3541 C CA . ILE C 1 140 ? -2.920 56.170 58.359 1.00 17.45 137 ILE C CA 1
ATOM 3542 C C . ILE C 1 140 ? -2.729 55.023 57.351 1.00 16.15 137 ILE C C 1
ATOM 3543 O O . ILE C 1 140 ? -3.471 54.919 56.388 1.00 16.33 137 ILE C O 1
ATOM 3548 N N . GLY C 1 141 ? -1.748 54.172 57.600 1.00 16.14 138 GLY C N 1
ATOM 3549 C CA . GLY C 1 141 ? -1.395 53.149 56.627 1.00 14.75 138 GLY C CA 1
ATOM 3550 C C . GLY C 1 141 ? -2.527 52.248 56.179 1.00 15.75 138 GLY C C 1
ATOM 3551 O O . GLY C 1 141 ? -2.768 52.086 54.973 1.00 14.10 138 GLY C O 1
ATOM 3552 N N . PRO C 1 142 ? -3.222 51.623 57.137 1.00 16.09 139 PRO C N 1
ATOM 3553 C CA . PRO C 1 142 ? -4.311 50.724 56.706 1.00 16.48 139 PRO C CA 1
ATOM 3554 C C . PRO C 1 142 ? -5.448 51.441 55.984 1.00 15.28 139 PRO C C 1
ATOM 3555 O O . PRO C 1 142 ? -6.050 50.852 55.096 1.00 15.97 139 PRO C O 1
ATOM 3559 N N . ARG C 1 143 ? -5.724 52.697 56.348 1.00 15.86 140 ARG C N 1
ATOM 3560 C CA . ARG C 1 143 ? -6.700 53.535 55.614 1.00 16.00 140 ARG C CA 1
ATOM 3561 C C . ARG C 1 143 ? -6.276 53.763 54.160 1.00 15.26 140 ARG C C 1
ATOM 3562 O O . ARG C 1 143 ? -7.090 53.633 53.255 1.00 15.85 140 ARG C O 1
ATOM 3570 N N . LEU C 1 144 ? -5.007 54.119 53.963 1.00 13.97 141 LEU C N 1
ATOM 3571 C CA . LEU C 1 144 ? -4.479 54.264 52.601 1.00 14.09 141 LEU C CA 1
ATOM 3572 C C . LEU C 1 144 ? -4.491 52.930 51.849 1.00 13.26 141 LEU C C 1
ATOM 3573 O O . LEU C 1 144 ? -4.800 52.889 50.654 1.00 12.54 141 LEU C O 1
ATOM 3578 N N . ALA C 1 145 ? -4.233 51.815 52.553 1.00 13.27 142 ALA C N 1
ATOM 3579 C CA . ALA C 1 145 ? -4.277 50.506 51.905 1.00 13.31 142 ALA C CA 1
ATOM 3580 C C . ALA C 1 145 ? -5.666 50.250 51.360 1.00 12.66 142 ALA C C 1
ATOM 3581 O O . ALA C 1 145 ? -5.816 49.622 50.317 1.00 14.01 142 ALA C O 1
ATOM 3583 N N . ARG C 1 146 ? -6.687 50.743 52.066 1.00 14.14 143 ARG C N 1
ATOM 3584 C CA . ARG C 1 146 ? -8.072 50.561 51.619 1.00 15.30 143 ARG C CA 1
ATOM 3585 C C . ARG C 1 146 ? -8.448 51.509 50.472 1.00 15.45 143 ARG C C 1
ATOM 3586 O O . ARG C 1 146 ? -9.133 51.107 49.529 1.00 17.55 143 ARG C O 1
ATOM 3594 N N . LYS C 1 147 ? -8.023 52.773 50.571 1.00 14.47 144 LYS C N 1
ATOM 3595 C CA . LYS C 1 147 ? -8.578 53.849 49.721 1.00 14.50 144 LYS C CA 1
ATOM 3596 C C . LYS C 1 147 ? -7.725 54.212 48.512 1.00 14.12 144 LYS C C 1
ATOM 3597 O O . LYS C 1 147 ? -8.239 54.790 47.554 1.00 16.94 144 LYS C O 1
ATOM 3603 N N . ALA C 1 148 ? -6.426 53.933 48.554 1.00 14.12 145 ALA C N 1
ATOM 3604 C CA . ALA C 1 148 ? -5.555 54.385 47.479 1.00 13.78 145 ALA C CA 1
ATOM 3605 C C . ALA C 1 148 ? -5.773 53.569 46.218 1.00 13.61 145 ALA C C 1
ATOM 3606 O O . ALA C 1 148 ? -6.180 52.418 46.269 1.00 14.41 145 ALA C O 1
ATOM 3608 N N . PRO C 1 149 ? -5.492 54.159 45.053 1.00 13.21 146 PRO C N 1
ATOM 3609 C CA . PRO C 1 149 ? -5.639 53.449 43.793 1.00 13.76 146 PRO C CA 1
ATOM 3610 C C . PRO C 1 149 ? -4.417 52.651 43.357 1.00 13.65 146 PRO C C 1
ATOM 3611 O O . PRO C 1 149 ? -4.452 52.022 42.304 1.00 15.65 146 PRO C O 1
ATOM 3615 N N . ILE C 1 150 ? -3.406 52.627 44.211 1.00 12.51 147 ILE C N 1
ATOM 3616 C CA . ILE C 1 150 ? -2.135 51.975 43.979 1.00 12.15 147 ILE C CA 1
ATOM 3617 C C . ILE C 1 150 ? -1.847 50.982 45.106 1.00 11.62 147 ILE C C 1
ATOM 3618 O O . ILE C 1 150 ? -2.569 50.952 46.123 1.00 12.39 147 ILE C O 1
ATOM 3623 N N . SER C 1 151 ? -0.778 50.220 44.933 1.00 10.15 148 SER C N 1
ATOM 3624 C CA . SER C 1 151 ? -0.323 49.281 45.965 1.00 10.65 148 SER C CA 1
ATOM 3625 C C . SER C 1 151 ? 0.142 50.033 47.208 1.00 10.67 148 SER C C 1
ATOM 3626 O O . SER C 1 151 ? 0.742 51.103 47.102 1.00 10.31 148 SER C O 1
ATOM 3629 N N . VAL C 1 152 ? -0.140 49.475 48.397 1.00 10.02 149 VAL C N 1
ATOM 3630 C CA . VAL C 1 152 ? 0.273 50.094 49.656 1.00 9.58 149 VAL C CA 1
ATOM 3631 C C . VAL C 1 152 ? 0.868 49.001 50.554 1.00 10.39 149 VAL C C 1
ATOM 3632 O O . VAL C 1 152 ? 0.240 47.961 50.755 1.00 11.64 149 VAL C O 1
ATOM 3636 N N . ILE C 1 153 ? 2.060 49.261 51.092 1.00 10.16 150 ILE C N 1
ATOM 3637 C CA . ILE C 1 153 ? 2.639 48.366 52.089 1.00 10.21 150 ILE C CA 1
ATOM 3638 C C . ILE C 1 153 ? 2.709 49.095 53.407 1.00 10.85 150 ILE C C 1
ATOM 3639 O O . ILE C 1 153 ? 3.248 50.213 53.516 1.00 11.24 150 ILE C O 1
ATOM 3644 N N . VAL C 1 154 ? 2.138 48.435 54.416 1.00 11.22 151 VAL C N 1
ATOM 3645 C CA . VAL C 1 154 ? 2.179 48.924 55.799 1.00 11.50 151 VAL C CA 1
ATOM 3646 C C . VAL C 1 154 ? 3.244 48.086 56.490 1.00 11.95 151 VAL C C 1
ATOM 3647 O O . VAL C 1 154 ? 3.094 46.856 56.661 1.00 11.89 151 VAL C O 1
ATOM 3651 N N . VAL C 1 155 ? 4.326 48.753 56.885 1.00 11.32 152 VAL C N 1
ATOM 3652 C CA . VAL C 1 155 ? 5.534 48.081 57.347 1.00 13.20 152 VAL C CA 1
ATOM 3653 C C . VAL C 1 155 ? 5.551 48.010 58.860 1.00 12.88 152 VAL C C 1
ATOM 3654 O O . VAL C 1 155 ? 5.312 49.010 59.535 1.00 13.58 152 VAL C O 1
ATOM 3658 N N . ARG C 1 156 ? 5.854 46.827 59.379 1.00 14.87 153 ARG C N 1
ATOM 3659 C CA . ARG C 1 156 ? 6.100 46.615 60.810 1.00 17.25 153 ARG C CA 1
ATOM 3660 C C . ARG C 1 156 ? 7.469 46.009 60.969 1.00 19.23 153 ARG C C 1
ATOM 3661 O O . ARG C 1 156 ? 7.997 45.425 60.020 1.00 20.97 153 ARG C O 1
ATOM 3670 N N . GLU D 1 5 ? 22.744 55.330 64.939 1.00 34.08 2 GLU D N 1
ATOM 3671 C CA . GLU D 1 5 ? 21.501 55.739 64.211 1.00 32.80 2 GLU D CA 1
ATOM 3672 C C . GLU D 1 5 ? 21.700 55.841 62.702 1.00 32.23 2 GLU D C 1
ATOM 3673 O O . GLU D 1 5 ? 20.944 55.237 61.970 1.00 30.36 2 GLU D O 1
ATOM 3679 N N . ASN D 1 6 ? 22.679 56.641 62.254 1.00 31.34 3 ASN D N 1
ATOM 3680 C CA . ASN D 1 6 ? 23.034 56.692 60.844 1.00 30.76 3 ASN D CA 1
ATOM 3681 C C . ASN D 1 6 ? 23.205 55.268 60.326 1.00 30.17 3 ASN D C 1
ATOM 3682 O O . ASN D 1 6 ? 22.582 54.898 59.327 1.00 29.22 3 ASN D O 1
ATOM 3687 N N . GLN D 1 7 ? 24.001 54.463 61.033 1.00 29.31 4 GLN D N 1
ATOM 3688 C CA . GLN D 1 7 ? 24.285 53.077 60.648 1.00 29.55 4 GLN D CA 1
ATOM 3689 C C . GLN D 1 7 ? 23.022 52.202 60.601 1.00 28.19 4 GLN D C 1
ATOM 3690 O O . GLN D 1 7 ? 22.827 51.416 59.664 1.00 27.98 4 GLN D O 1
ATOM 3696 N N . LYS D 1 8 ? 22.184 52.340 61.624 1.00 26.59 5 LYS D N 1
ATOM 3697 C CA . LYS D 1 8 ? 20.944 51.586 61.739 1.00 25.45 5 LYS D CA 1
ATOM 3698 C C . LYS D 1 8 ? 20.075 51.866 60.516 1.00 23.31 5 LYS D C 1
ATOM 3699 O O . LYS D 1 8 ? 19.511 50.942 59.908 1.00 22.97 5 LYS D O 1
ATOM 3713 N N . GLN D 1 10 ? 20.805 52.737 57.622 1.00 19.40 7 GLN D N 1
ATOM 3714 C CA . GLN D 1 10 ? 21.431 52.345 56.361 1.00 18.71 7 GLN D CA 1
ATOM 3715 C C . GLN D 1 10 ? 21.371 50.831 56.138 1.00 17.36 7 GLN D C 1
ATOM 3716 O O . GLN D 1 10 ? 21.655 50.360 55.040 1.00 17.69 7 GLN D O 1
ATOM 3722 N N . GLU D 1 11 ? 21.037 50.044 57.165 1.00 17.74 8 GLU D N 1
ATOM 3723 C CA . GLU D 1 11 ? 21.057 48.577 56.999 1.00 17.27 8 GLU D CA 1
ATOM 3724 C C . GLU D 1 11 ? 19.992 48.139 55.971 1.00 16.18 8 GLU D C 1
ATOM 3725 O O . GLU D 1 11 ? 18.845 48.537 56.097 1.00 15.90 8 GLU D O 1
ATOM 3731 N N . PRO D 1 12 ? 20.364 47.334 54.959 1.00 14.83 9 PRO D N 1
ATOM 3732 C CA . PRO D 1 12 ? 19.340 46.840 54.021 1.00 15.31 9 PRO D CA 1
ATOM 3733 C C . PRO D 1 12 ? 18.220 46.094 54.718 1.00 15.19 9 PRO D C 1
ATOM 3734 O O . PRO D 1 12 ? 18.445 45.473 55.773 1.00 15.96 9 PRO D O 1
ATOM 3738 N N . LEU D 1 13 ? 17.026 46.133 54.125 1.00 14.66 10 LEU D N 1
ATOM 3739 C CA . LEU D 1 13 ? 15.901 45.338 54.638 1.00 14.79 10 LEU D CA 1
ATOM 3740 C C . LEU D 1 13 ? 15.380 44.488 53.510 1.00 15.30 10 LEU D C 1
ATOM 3741 O O . LEU D 1 13 ? 14.956 45.017 52.485 1.00 16.11 10 LEU D O 1
ATOM 3746 N N . VAL D 1 14 ? 15.405 43.166 53.719 1.00 14.48 11 VAL D N 1
ATOM 3747 C CA . VAL D 1 14 ? 14.861 42.177 52.793 1.00 15.89 11 VAL D CA 1
ATOM 3748 C C . VAL D 1 14 ? 13.898 41.305 53.590 1.00 14.93 11 VAL D C 1
ATOM 3749 O O . VAL D 1 14 ? 14.263 40.793 54.651 1.00 17.67 11 VAL D O 1
ATOM 3753 N N . TYR D 1 15 ? 12.681 41.140 53.088 1.00 14.50 12 TYR D N 1
ATOM 3754 C CA . TYR D 1 15 ? 11.734 40.217 53.730 1.00 14.95 12 TYR D CA 1
ATOM 3755 C C . TYR D 1 15 ? 12.185 38.769 53.479 1.00 15.93 12 TYR D C 1
ATOM 3756 O O . TYR D 1 15 ? 12.549 38.395 52.342 1.00 17.61 12 TYR D O 1
ATOM 3765 N N . ARG D 1 16 ? 12.166 37.984 54.563 1.00 16.34 13 ARG D N 1
ATOM 3766 C CA . ARG D 1 16 ? 12.758 36.651 54.562 1.00 16.52 13 ARG D CA 1
ATOM 3767 C C . ARG D 1 16 ? 11.788 35.513 54.331 1.00 15.42 13 ARG D C 1
ATOM 3768 O O . ARG D 1 16 ? 12.216 34.440 53.927 1.00 15.97 13 ARG D O 1
ATOM 3776 N N . ARG D 1 17 ? 10.498 35.723 54.588 1.00 14.04 14 ARG D N 1
ATOM 3777 C CA . ARG D 1 17 ? 9.557 34.623 54.429 1.00 14.13 14 ARG D CA 1
ATOM 3778 C C . ARG D 1 17 ? 8.220 35.236 54.003 1.00 14.07 14 ARG D C 1
ATOM 3779 O O . ARG D 1 17 ? 7.609 35.982 54.747 1.00 14.62 14 ARG D O 1
ATOM 3787 N N . ILE D 1 18 ? 7.796 34.906 52.797 1.00 13.36 15 ILE D N 1
ATOM 3788 C CA . ILE D 1 18 ? 6.673 35.609 52.144 1.00 13.80 15 ILE D CA 1
ATOM 3789 C C . ILE D 1 18 ? 5.418 34.751 52.128 1.00 14.09 15 ILE D C 1
ATOM 3790 O O . ILE D 1 18 ? 5.455 33.595 51.702 1.00 14.96 15 ILE D O 1
ATOM 3795 N N . LEU D 1 19 ? 4.315 35.331 52.582 1.00 13.82 16 LEU D N 1
ATOM 3796 C CA . LEU D 1 19 ? 3.027 34.656 52.555 1.00 14.41 16 LEU D CA 1
ATOM 3797 C C . LEU D 1 19 ? 2.082 35.361 51.598 1.00 14.13 16 LEU D C 1
ATOM 3798 O O . LEU D 1 19 ? 1.683 36.469 51.878 1.00 15.56 16 LEU D O 1
ATOM 3803 N N . LEU D 1 20 ? 1.749 34.711 50.499 1.00 13.44 17 LEU D N 1
ATOM 3804 C CA . LEU D 1 20 ? 0.747 35.213 49.549 1.00 13.37 17 LEU D CA 1
ATOM 3805 C C . LEU D 1 20 ? -0.606 34.591 49.863 1.00 14.43 17 LEU D C 1
ATOM 3806 O O . LEU D 1 20 ? -0.716 33.342 49.908 1.00 15.23 17 LEU D O 1
ATOM 3811 N N . THR D 1 21 ? -1.616 35.414 50.101 1.00 13.95 18 THR D N 1
ATOM 3812 C CA . THR D 1 21 ? -2.975 34.929 50.326 1.00 15.62 18 THR D CA 1
ATOM 3813 C C . THR D 1 21 ? -3.794 35.095 49.049 1.00 14.99 18 THR D C 1
ATOM 3814 O O . THR D 1 21 ? -3.810 36.176 48.448 1.00 14.98 18 THR D O 1
ATOM 3818 N N . VAL D 1 22 ? -4.478 34.032 48.626 1.00 15.32 19 VAL D N 1
ATOM 3819 C CA . VAL D 1 22 ? -5.243 34.025 47.380 1.00 15.14 19 VAL D CA 1
ATOM 3820 C C . VAL D 1 22 ? -6.690 33.554 47.569 1.00 15.49 19 VAL D C 1
ATOM 3821 O O . VAL D 1 22 ? -6.984 32.804 48.497 1.00 16.20 19 VAL D O 1
ATOM 3825 N N . ASP D 1 23 ? -7.587 34.027 46.721 1.00 16.85 20 ASP D N 1
ATOM 3826 C CA . ASP D 1 23 ? -8.949 33.494 46.633 1.00 17.87 20 ASP D CA 1
ATOM 3827 C C . ASP D 1 23 ? -9.082 32.810 45.273 1.00 19.39 20 ASP D C 1
ATOM 3828 O O . ASP D 1 23 ? -8.075 32.589 44.599 1.00 20.11 20 ASP D O 1
ATOM 3833 N N . GLU D 1 24 ? -10.309 32.512 44.834 1.00 20.82 21 GLU D N 1
ATOM 3834 C CA . GLU D 1 24 ? -10.487 31.802 43.566 1.00 22.24 21 GLU D CA 1
ATOM 3835 C C . GLU D 1 24 ? -10.757 32.734 42.384 1.00 21.45 21 GLU D C 1
ATOM 3836 O O . GLU D 1 24 ? -10.943 32.282 41.272 1.00 22.78 21 GLU D O 1
ATOM 3842 N N . ASP D 1 25 ? -10.795 34.041 42.630 1.00 20.37 22 ASP D N 1
ATOM 3843 C CA . ASP D 1 25 ? -11.158 35.004 41.586 1.00 20.65 22 ASP D CA 1
ATOM 3844 C C . ASP D 1 25 ? -9.939 35.458 40.812 1.00 20.83 22 ASP D C 1
ATOM 3845 O O . ASP D 1 25 ? -8.813 35.435 41.333 1.00 22.67 22 ASP D O 1
ATOM 3850 N N . ASP D 1 26 ? -10.182 35.898 39.580 1.00 20.78 23 ASP D N 1
ATOM 3851 C CA . ASP D 1 26 ? -9.161 36.452 38.716 1.00 21.04 23 ASP D CA 1
ATOM 3852 C C . ASP D 1 26 ? -9.403 37.948 38.523 1.00 19.13 23 ASP D C 1
ATOM 3853 O O . ASP D 1 26 ? -10.522 38.403 38.278 1.00 18.07 23 ASP D O 1
ATOM 3858 N N . ASN D 1 27 ? -8.358 38.732 38.717 1.00 17.78 24 ASN D N 1
ATOM 3859 C CA . ASN D 1 27 ? -8.424 40.169 38.440 1.00 16.35 24 ASN D CA 1
ATOM 3860 C C . ASN D 1 27 ? -7.015 40.723 38.408 1.00 16.89 24 ASN D C 1
ATOM 3861 O O . ASN D 1 27 ? -6.041 40.012 38.695 1.00 16.42 24 ASN D O 1
ATOM 3866 N N . THR D 1 28 ? -6.897 41.992 38.041 1.00 17.00 25 THR D N 1
ATOM 3867 C CA . THR D 1 28 ? -5.605 42.615 37.873 1.00 18.64 25 THR D CA 1
ATOM 3868 C C . THR D 1 28 ? -4.824 42.625 39.186 1.00 17.26 25 THR D C 1
ATOM 3869 O O . THR D 1 28 ? -3.600 42.368 39.186 1.00 16.62 25 THR D O 1
ATOM 3873 N N . SER D 1 29 ? -5.532 42.879 40.294 1.00 16.16 26 SER D N 1
ATOM 3874 C CA . SER D 1 29 ? -4.852 42.926 41.588 1.00 15.26 26 SER D CA 1
ATOM 3875 C C . SER D 1 29 ? -4.301 41.559 42.013 1.00 14.30 26 SER D C 1
ATOM 3876 O O . SER D 1 29 ? -3.186 41.495 42.567 1.00 14.02 26 SER D O 1
ATOM 3879 N N . SER D 1 30 ? -5.030 40.483 41.704 1.00 14.74 27 SER D N 1
ATOM 3880 C CA A SER D 1 30 ? -4.530 39.153 42.050 0.50 15.16 27 SER D CA 1
ATOM 3881 C CA B SER D 1 30 ? -4.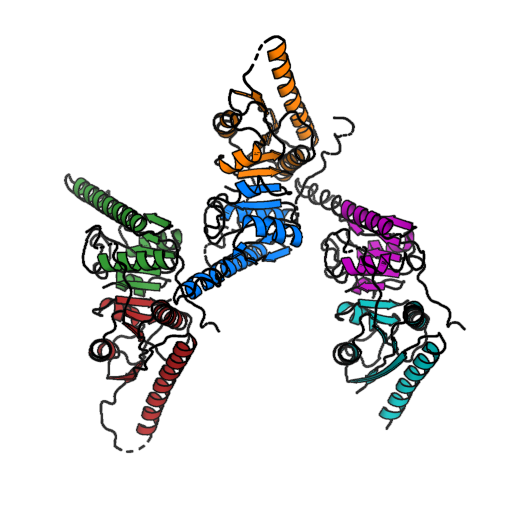569 39.106 41.968 0.50 14.61 27 SER D CA 1
ATOM 3882 C C . SER D 1 30 ? -3.309 38.779 41.202 1.00 15.03 27 SER D C 1
ATOM 3883 O O . SER D 1 30 ? -2.361 38.189 41.722 1.00 15.03 27 SER D O 1
ATOM 3888 N N . GLU D 1 31 ? -3.317 39.127 39.922 1.00 14.96 28 GLU D N 1
ATOM 3889 C CA . GLU D 1 31 ? -2.181 38.844 39.059 1.00 15.07 28 GLU D CA 1
ATOM 3890 C C . GLU D 1 31 ? -0.962 39.597 39.572 1.00 14.01 28 GLU D C 1
ATOM 3891 O O . GLU D 1 31 ? 0.130 39.031 39.688 1.00 14.27 28 GLU D O 1
ATOM 3897 N N . ARG D 1 32 ? -1.155 40.878 39.911 1.00 12.81 29 ARG D N 1
ATOM 3898 C CA . ARG D 1 32 ? -0.030 41.689 40.354 1.00 13.05 29 ARG D CA 1
ATOM 3899 C C . ARG D 1 32 ? 0.471 41.264 41.750 1.00 11.97 29 ARG D C 1
ATOM 3900 O O . ARG D 1 32 ? 1.660 41.286 41.997 1.00 12.93 29 ARG D O 1
ATOM 3908 N N . ALA D 1 33 ? -0.432 40.835 42.631 1.00 12.09 30 ALA D N 1
ATOM 3909 C CA . ALA D 1 33 ? 0.011 40.319 43.932 1.00 11.75 30 ALA D CA 1
ATOM 3910 C C . ALA D 1 33 ? 0.895 39.089 43.745 1.00 11.89 30 ALA D C 1
ATOM 3911 O O . ALA D 1 33 ? 1.935 38.982 44.386 1.00 11.60 30 ALA D O 1
ATOM 3913 N N . PHE D 1 34 ? 0.468 38.202 42.856 1.00 12.25 31 PHE D N 1
ATOM 3914 C CA . PHE D 1 34 ? 1.248 37.004 42.548 1.00 12.43 31 PHE D CA 1
ATOM 3915 C C . PHE D 1 34 ? 2.608 37.368 41.971 1.00 12.67 31 PHE D C 1
ATOM 3916 O O . PHE D 1 34 ? 3.641 36.847 42.410 1.00 12.90 31 PHE D O 1
ATOM 3924 N N . ARG D 1 35 ? 2.622 38.291 41.002 1.00 12.03 32 ARG D N 1
ATOM 3925 C CA . ARG D 1 35 ? 3.894 38.681 40.411 1.00 13.26 32 ARG D CA 1
ATOM 3926 C C . ARG D 1 35 ? 4.824 39.386 41.407 1.00 12.32 32 ARG D C 1
ATOM 3927 O O . ARG D 1 35 ? 6.044 39.180 41.395 1.00 12.31 32 ARG D O 1
ATOM 3935 N N . TYR D 1 36 ? 4.275 40.237 42.272 1.00 12.41 33 TYR D N 1
ATOM 3936 C CA . TYR D 1 36 ? 5.144 40.897 43.245 1.00 13.24 33 TYR D CA 1
ATOM 3937 C C . TYR D 1 36 ? 5.746 39.840 44.193 1.00 12.45 33 TYR D C 1
ATOM 3938 O O . TYR D 1 36 ? 6.949 39.869 44.454 1.00 12.85 33 TYR D O 1
ATOM 3947 N N . ALA D 1 37 ? 4.906 38.953 44.740 1.00 12.24 34 ALA D N 1
ATOM 3948 C CA . ALA D 1 37 ? 5.369 37.964 45.713 1.00 12.47 34 ALA D CA 1
ATOM 3949 C C . ALA D 1 37 ? 6.408 37.046 45.104 1.00 12.41 34 ALA D C 1
ATOM 3950 O O . ALA D 1 37 ? 7.417 36.715 45.764 1.00 12.75 34 ALA D O 1
ATOM 3952 N N . THR D 1 38 ? 6.167 36.609 43.869 1.00 11.97 35 THR D N 1
ATOM 3953 C CA . THR D 1 38 ? 7.086 35.659 43.245 1.00 11.99 35 THR D CA 1
ATOM 3954 C C . THR D 1 38 ? 8.349 36.349 42.732 1.00 12.28 35 THR D C 1
ATOM 3955 O O . THR D 1 38 ? 9.447 35.759 42.765 1.00 14.62 35 THR D O 1
ATOM 3959 N N . THR D 1 39 ? 8.229 37.603 42.271 1.00 12.71 36 THR D N 1
ATOM 3960 C CA . THR D 1 39 ? 9.440 38.374 41.934 1.00 12.54 36 THR D CA 1
ATOM 3961 C C . THR D 1 39 ? 10.309 38.584 43.176 1.00 12.92 36 THR D C 1
ATOM 3962 O O . THR D 1 39 ? 11.530 38.400 43.121 1.00 13.00 36 THR D O 1
ATOM 3966 N N . LEU D 1 40 ? 9.688 38.950 44.306 1.00 13.32 37 LEU D N 1
ATOM 3967 C CA . LEU D 1 40 ? 10.453 39.150 45.541 1.00 14.68 37 LEU D CA 1
ATOM 3968 C C . LEU D 1 40 ? 11.134 37.830 45.944 1.00 14.55 37 LEU D C 1
ATOM 3969 O O . LEU D 1 40 ? 12.349 37.791 46.196 1.00 14.72 37 LEU D O 1
ATOM 3974 N N . ALA D 1 41 ? 10.348 36.750 45.986 1.00 14.12 38 ALA D N 1
ATOM 3975 C CA . ALA D 1 41 ? 10.880 35.466 46.437 1.00 14.73 38 ALA D CA 1
ATOM 3976 C C . ALA D 1 41 ? 11.997 34.956 45.498 1.00 14.53 38 ALA D C 1
ATOM 3977 O O . ALA D 1 41 ? 13.005 34.421 45.965 1.00 15.49 38 ALA D O 1
ATOM 3979 N N . HIS D 1 42 ? 11.833 35.106 44.182 1.00 14.57 39 HIS D N 1
ATOM 3980 C CA . HIS D 1 42 ? 12.889 34.799 43.218 1.00 14.81 39 HIS D CA 1
ATOM 3981 C C . HIS D 1 42 ? 14.147 35.660 43.387 1.00 15.18 39 HIS D C 1
ATOM 3982 O O . HIS D 1 42 ? 15.273 35.136 43.504 1.00 15.93 39 HIS D O 1
ATOM 3989 N N . ASP D 1 43 ? 13.955 36.982 43.410 1.00 14.36 40 ASP D N 1
ATOM 3990 C CA . ASP D 1 43 ? 15.088 37.916 43.374 1.00 14.59 40 ASP D CA 1
ATOM 3991 C C . ASP D 1 43 ? 15.931 37.880 44.629 1.00 14.37 40 ASP D C 1
ATOM 3992 O O . ASP D 1 43 ? 17.139 38.111 44.573 1.00 15.77 40 ASP D O 1
ATOM 3997 N N . TYR D 1 44 ? 15.292 37.588 45.767 1.00 15.03 41 TYR D N 1
ATOM 3998 C CA . TYR D 1 44 ? 16.021 37.518 47.035 1.00 15.85 41 TYR D CA 1
ATOM 3999 C C . TYR D 1 44 ? 16.265 36.085 47.522 1.00 16.55 41 TYR D C 1
ATOM 4000 O O . TYR D 1 44 ? 16.897 35.902 48.559 1.00 17.03 41 TYR D O 1
ATOM 4009 N N . ASP D 1 45 ? 15.782 35.094 46.771 1.00 16.68 42 ASP D N 1
ATOM 4010 C CA . ASP D 1 45 ? 15.957 33.671 47.123 1.00 18.40 42 ASP D CA 1
ATOM 4011 C C . ASP D 1 45 ? 15.448 33.370 48.539 1.00 18.03 42 ASP D C 1
ATOM 4012 O O . ASP D 1 45 ? 16.208 32.916 49.438 1.00 19.81 42 ASP D O 1
ATOM 4017 N N . VAL D 1 46 ? 14.155 33.642 48.742 1.00 16.95 43 VAL D N 1
ATOM 4018 C CA . VAL D 1 46 ? 13.514 33.417 50.036 1.00 17.19 43 VAL D CA 1
ATOM 4019 C C . VAL D 1 46 ? 12.248 32.579 49.867 1.00 16.24 43 VAL D C 1
ATOM 4020 O O . VAL D 1 46 ? 11.653 32.552 48.786 1.00 16.10 43 VAL D O 1
ATOM 4024 N N . PRO D 1 47 ? 11.825 31.863 50.930 1.00 16.52 44 PRO D N 1
ATOM 4025 C CA . PRO D 1 47 ? 10.660 31.009 50.846 1.00 16.33 44 PRO D CA 1
ATOM 4026 C C . PRO D 1 47 ? 9.355 31.768 50.650 1.00 15.64 44 PRO D C 1
ATOM 4027 O O . PRO D 1 47 ? 9.170 32.854 51.215 1.00 16.08 44 PRO D O 1
ATOM 4031 N N . LEU D 1 48 ? 8.472 31.139 49.907 1.00 16.10 45 LEU D N 1
ATOM 4032 C CA . LEU D 1 48 ? 7.141 31.628 49.623 1.00 15.45 45 LEU D CA 1
ATOM 4033 C C . LEU D 1 48 ? 6.113 30.588 50.059 1.00 15.79 45 LEU D C 1
ATOM 4034 O O . LEU D 1 48 ? 6.264 29.387 49.774 1.00 18.68 45 LEU D O 1
ATOM 4039 N N . GLY D 1 49 ? 5.091 31.032 50.771 1.00 14.92 46 GLY D N 1
ATOM 4040 C CA . GLY D 1 49 ? 3.940 30.170 51.060 1.00 14.98 46 GLY D CA 1
ATOM 4041 C C . GLY D 1 49 ? 2.735 30.758 50.359 1.00 15.33 46 GLY D C 1
ATOM 4042 O O . GLY D 1 49 ? 2.552 32.004 50.351 1.00 15.79 46 GLY D O 1
ATOM 4043 N N . ILE D 1 50 ? 1.916 29.901 49.748 1.00 15.32 47 ILE D N 1
ATOM 4044 C CA . ILE D 1 50 ? 0.702 30.370 49.084 1.00 16.40 47 ILE D CA 1
ATOM 4045 C C . ILE D 1 50 ? -0.506 29.775 49.784 1.00 17.49 47 ILE D C 1
ATOM 4046 O O . ILE D 1 50 ? -0.654 28.545 49.812 1.00 18.78 47 ILE D O 1
ATOM 4051 N N . CYS D 1 51 ? -1.336 30.646 50.354 1.00 17.96 48 CYS D N 1
ATOM 4052 C CA A CYS D 1 51 ? -2.405 30.264 51.263 0.50 16.99 48 CYS D CA 1
ATOM 4053 C CA B CYS D 1 51 ? -2.410 30.176 51.200 0.50 17.97 48 CYS D CA 1
ATOM 4054 C C . CYS D 1 51 ? -3.783 30.582 50.740 1.00 17.26 48 CYS D C 1
ATOM 4055 O O . CYS D 1 51 ? -3.981 31.626 50.108 1.00 15.79 48 CYS D O 1
ATOM 4060 N N . SER D 1 52 ? -4.725 29.702 51.036 1.00 18.10 49 SER D N 1
ATOM 4061 C CA . SER D 1 52 ? -6.129 30.002 50.913 1.00 18.61 49 SER D CA 1
ATOM 4062 C C . SER D 1 52 ? -6.868 29.300 52.030 1.00 19.84 49 SER D C 1
ATOM 4063 O O . SER D 1 52 ? -6.300 28.431 52.692 1.00 21.30 49 SER D O 1
ATOM 4066 N N . VAL D 1 53 ? -8.111 29.684 52.258 1.00 21.16 50 VAL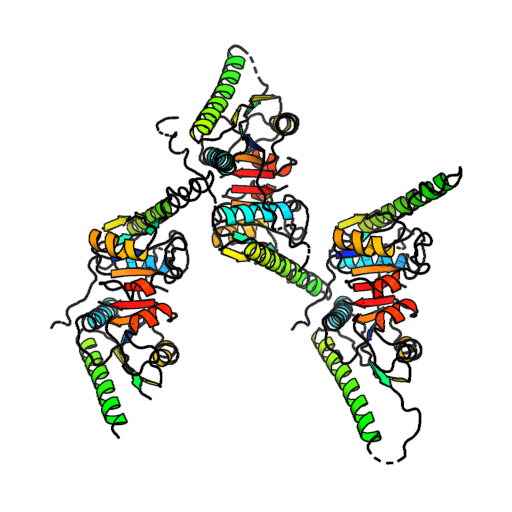 D N 1
ATOM 4067 C CA . VAL D 1 53 ? -8.843 29.208 53.440 1.00 22.84 50 VAL D CA 1
ATOM 4068 C C . VAL D 1 53 ? -10.205 28.681 53.055 1.00 24.62 50 VAL D C 1
ATOM 4069 O O . VAL D 1 53 ? -10.866 29.247 52.188 1.00 25.30 50 VAL D O 1
ATOM 4073 N N . LEU D 1 54 ? -10.629 27.636 53.761 1.00 26.25 51 LEU D N 1
ATOM 4074 C CA . LEU D 1 54 ? -11.958 27.028 53.613 1.00 27.94 51 LEU D CA 1
ATOM 4075 C C . LEU D 1 54 ? -12.791 27.254 54.880 1.00 28.53 51 LEU D C 1
ATOM 4076 O O . LEU D 1 54 ? -12.253 27.473 55.955 1.00 28.60 51 LEU D O 1
ATOM 4081 N N . GLU D 1 55 ? -14.112 27.225 54.726 1.00 30.34 52 GLU D N 1
ATOM 4082 C CA . GLU D 1 55 ? -15.096 27.211 55.817 1.00 31.36 52 GLU D CA 1
ATOM 4083 C C . GLU D 1 55 ? -15.142 25.821 56.442 1.00 31.17 52 GLU D C 1
ATOM 4084 O O . GLU D 1 55 ? -15.265 24.846 55.727 1.00 31.07 52 GLU D O 1
ATOM 4090 N N . SER D 1 56 ? -15.048 25.744 57.764 1.00 30.97 53 SER D N 1
ATOM 4091 C CA . SER D 1 56 ? -15.184 24.456 58.470 1.00 31.33 53 SER D CA 1
ATOM 4092 C C . SER D 1 56 ? -16.658 24.137 58.752 1.00 30.52 53 SER D C 1
ATOM 4093 O O . SER D 1 56 ? -17.488 25.033 58.793 1.00 30.82 53 SER D O 1
ATOM 4096 N N . GLU D 1 57 ? -16.976 22.854 58.938 1.00 29.75 54 GLU D N 1
ATOM 4097 C CA . GLU D 1 57 ? -18.344 22.429 59.236 1.00 29.25 54 GLU D CA 1
ATOM 4098 C C . GLU D 1 57 ? -18.613 22.515 60.737 1.00 28.62 54 GLU D C 1
ATOM 4099 O O . GLU D 1 57 ? -17.831 21.997 61.550 1.00 28.99 54 GLU D O 1
ATOM 4105 N N . ASP D 1 58 ? -19.696 23.194 61.101 1.00 26.97 55 ASP D N 1
ATOM 4106 C CA . ASP D 1 58 ? -20.006 23.407 62.517 1.00 26.19 55 ASP D CA 1
ATOM 4107 C C . ASP D 1 58 ? -20.827 22.280 63.120 1.00 25.23 55 ASP D C 1
ATOM 4108 O O . ASP D 1 58 ? -20.775 22.082 64.308 1.00 23.53 55 ASP D O 1
ATOM 4113 N N . ILE D 1 59 ? -21.602 21.577 62.297 1.00 24.53 56 ILE D N 1
ATOM 4114 C CA . ILE D 1 59 ? -22.483 20.505 62.767 1.00 24.14 56 ILE D CA 1
ATOM 4115 C C . ILE D 1 59 ? -22.234 19.237 61.940 1.00 24.12 56 ILE D C 1
ATOM 4116 O O . ILE D 1 59 ? -22.297 19.269 60.700 1.00 25.29 56 ILE D O 1
ATOM 4121 N N . ASN D 1 60 ? -21.975 18.111 62.613 1.00 23.83 57 ASN D N 1
ATOM 4122 C CA . ASN D 1 60 ? -21.798 16.840 61.908 1.00 24.28 57 ASN D CA 1
ATOM 4123 C C . ASN D 1 60 ? -23.082 16.437 61.160 1.00 25.78 57 ASN D C 1
ATOM 4124 O O . ASN D 1 60 ? -24.168 16.527 61.713 1.00 26.69 57 ASN D O 1
ATOM 4129 N N . ILE D 1 61 ? -22.932 15.970 59.921 1.00 28.36 58 ILE D N 1
ATOM 4130 C CA . ILE D 1 61 ? -24.081 15.560 59.105 1.00 29.89 58 ILE D CA 1
ATOM 4131 C C . ILE D 1 61 ? -24.008 14.060 58.855 1.00 30.08 58 ILE D C 1
ATOM 4132 O O . ILE D 1 61 ? -22.919 13.509 58.667 1.00 31.72 58 ILE D O 1
ATOM 4137 N N . PHE D 1 62 ? -25.170 13.414 58.842 1.00 31.96 59 PHE D N 1
ATOM 4138 C CA . PHE D 1 62 ? -25.264 11.951 58.685 1.00 32.00 59 PHE D CA 1
ATOM 4139 C C . PHE D 1 62 ? -26.233 11.582 57.568 1.00 32.41 59 PHE D C 1
ATOM 4140 O O . PHE D 1 62 ? -27.443 11.749 57.718 1.00 33.98 59 PHE D O 1
ATOM 4148 N N . LEU D 1 65 ? -25.752 13.960 50.255 1.00 34.90 62 LEU D N 1
ATOM 4149 C CA . LEU D 1 65 ? -25.326 14.902 49.214 1.00 34.81 62 LEU D CA 1
ATOM 4150 C C . LEU D 1 65 ? -24.381 16.019 49.713 1.00 34.74 62 LEU D C 1
ATOM 4151 O O . LEU D 1 65 ? -23.431 16.382 49.010 1.00 35.85 62 LEU D O 1
ATOM 4156 N N . THR D 1 66 ? -24.625 16.549 50.919 1.00 34.73 63 THR D N 1
ATOM 4157 C CA . THR D 1 66 ? -23.756 17.615 51.503 1.00 34.32 63 THR D CA 1
ATOM 4158 C C . THR D 1 66 ? -22.253 17.265 51.559 1.00 33.96 63 THR D C 1
ATOM 4159 O O . THR D 1 66 ? -21.409 18.100 51.157 1.00 34.73 63 THR D O 1
ATOM 4163 N N . PRO D 1 67 ? -21.903 16.050 52.066 1.00 33.93 64 PRO D N 1
ATOM 4164 C CA . PRO D 1 67 ? -20.483 15.647 52.146 1.00 33.86 64 PRO D CA 1
ATOM 4165 C C . PRO D 1 67 ? -19.726 15.722 50.819 1.00 34.31 64 PRO D C 1
ATOM 4166 O O . PRO D 1 67 ? -18.568 16.176 50.794 1.00 35.49 64 PRO D O 1
ATOM 4170 N N . SER D 1 68 ? -20.377 15.272 49.741 1.00 34.97 65 SER D N 1
ATOM 4171 C CA . SER D 1 68 ? -19.817 15.313 48.379 1.00 35.17 65 SER D CA 1
ATOM 4172 C C . SER D 1 68 ? -19.543 16.751 47.933 1.00 35.06 65 SER D C 1
ATOM 4173 O O . SER D 1 68 ? -18.546 17.019 47.249 1.00 35.53 65 SER D O 1
ATOM 4176 N N . LYS D 1 69 ? -20.441 17.655 48.324 1.00 35.40 66 LYS D N 1
ATOM 4177 C CA . LYS D 1 69 ? -20.342 19.073 47.993 1.00 35.34 66 LYS D CA 1
ATOM 4178 C C . LYS D 1 69 ? -19.206 19.789 48.748 1.00 35.67 66 LYS D C 1
ATOM 4179 O O . LYS D 1 69 ? -18.545 20.674 48.172 1.00 36.46 66 LYS D O 1
ATOM 4185 N N . ILE D 1 70 ? -18.975 19.429 50.015 1.00 35.67 67 ILE D N 1
ATOM 4186 C CA . ILE D 1 70 ? -17.830 20.008 50.753 1.00 35.99 67 ILE D CA 1
ATOM 4187 C C . ILE D 1 70 ? -16.491 19.447 50.276 1.00 36.11 67 ILE D C 1
ATOM 4188 O O . ILE D 1 70 ? -15.500 20.193 50.158 1.00 37.53 67 ILE D O 1
ATOM 4193 N N . GLN D 1 71 ? -16.448 18.153 49.969 1.00 36.38 68 GLN D N 1
ATOM 4194 C CA . GLN D 1 71 ? -15.248 17.611 49.344 1.00 36.38 68 GLN D CA 1
ATOM 4195 C C . GLN D 1 71 ? -14.971 18.302 47.995 1.00 36.04 68 GLN D C 1
ATOM 4196 O O . GLN D 1 71 ? -13.806 18.525 47.643 1.00 36.91 68 GLN D O 1
ATOM 4202 N N . ALA D 1 72 ? -16.032 18.681 47.280 1.00 35.73 69 ALA D N 1
ATOM 4203 C CA . ALA D 1 72 ? -15.911 19.434 46.030 1.00 35.26 69 ALA D CA 1
ATOM 4204 C C . ALA D 1 72 ? -15.288 20.823 46.228 1.00 35.42 69 ALA D C 1
ATOM 4205 O O . ALA D 1 72 ? -14.467 21.257 45.416 1.00 36.03 69 ALA D O 1
ATOM 4207 N N . LYS D 1 73 ? -15.694 21.509 47.294 1.00 35.32 70 LYS D N 1
ATOM 4208 C CA . LYS D 1 73 ? -15.203 22.863 47.596 1.00 35.57 70 LYS D CA 1
ATOM 4209 C C . LYS D 1 73 ? -13.730 22.801 48.021 1.00 35.28 70 LYS D C 1
ATOM 4210 O O . LYS D 1 73 ? -12.912 23.633 47.588 1.00 35.46 70 LYS D O 1
ATOM 4216 N N . ARG D 1 74 ? -13.397 21.802 48.842 1.00 35.29 71 ARG D N 1
ATOM 4217 C CA . ARG D 1 74 ? -12.027 21.576 49.289 1.00 35.12 71 ARG D CA 1
ATOM 4218 C C . ARG D 1 74 ? -11.108 21.222 48.123 1.00 35.19 71 ARG D C 1
ATOM 4219 O O . ARG D 1 74 ? -10.003 21.778 48.001 1.00 35.19 71 ARG D O 1
ATOM 4227 N N . LYS D 1 75 ? -11.558 20.307 47.267 1.00 34.81 72 LYS D N 1
ATOM 4228 C CA . LYS D 1 75 ? -10.780 19.927 46.092 1.00 34.81 72 LYS D CA 1
ATOM 4229 C C . LYS D 1 75 ? -10.462 21.151 45.220 1.00 34.09 72 LYS D C 1
ATOM 4230 O O . LYS D 1 75 ? -9.334 21.302 44.739 1.00 33.94 72 LYS D O 1
ATOM 4236 N N . HIS D 1 76 ? -11.466 22.010 45.026 1.00 33.94 73 HIS D N 1
ATOM 4237 C CA . HIS D 1 76 ? -11.342 23.190 44.171 1.00 33.29 73 HIS D CA 1
ATOM 4238 C C . HIS D 1 76 ? -10.292 24.174 44.687 1.00 32.37 73 HIS D C 1
ATOM 4239 O O . HIS D 1 76 ? -9.437 24.638 43.923 1.00 32.46 73 HIS D O 1
ATOM 4246 N N . VAL D 1 77 ? -10.367 24.476 45.980 1.00 31.30 74 VAL D N 1
ATOM 4247 C CA . VAL D 1 77 ? -9.425 25.399 46.631 1.00 30.15 74 VAL D CA 1
ATOM 4248 C C . VAL D 1 77 ? -8.016 24.800 46.639 1.00 29.60 74 VAL D C 1
ATOM 4249 O O . VAL D 1 77 ? -7.034 25.517 46.395 1.00 29.28 74 VAL D O 1
ATOM 4253 N N . GLU D 1 78 ? -7.911 23.497 46.906 1.00 29.44 75 GLU D N 1
ATOM 4254 C CA . GLU D 1 78 ? -6.618 22.797 46.819 1.00 29.27 75 GLU D CA 1
ATOM 4255 C C . GLU D 1 78 ? -5.979 22.905 45.439 1.00 28.20 75 GLU D C 1
ATOM 4256 O O . GLU D 1 78 ? -4.768 23.106 45.335 1.00 27.42 75 GLU D O 1
ATOM 4262 N N . ASP D 1 79 ? -6.801 22.774 44.399 1.00 28.23 76 ASP D N 1
ATOM 4263 C CA . ASP D 1 79 ? -6.384 22.921 43.011 1.00 27.84 76 ASP D CA 1
ATOM 4264 C C . ASP D 1 79 ? -5.978 24.363 42.686 1.00 26.97 76 ASP D C 1
ATOM 4265 O O . ASP D 1 79 ? -4.987 24.579 41.990 1.00 26.77 76 ASP D O 1
ATOM 4270 N N . VAL D 1 80 ? -6.741 25.335 43.187 1.00 25.06 77 VAL D N 1
ATOM 4271 C CA . VAL D 1 80 ? -6.405 26.747 42.985 1.00 24.03 77 VAL D CA 1
ATOM 4272 C C . VAL D 1 80 ? -5.005 26.995 43.532 1.00 22.96 77 VAL D C 1
ATOM 4273 O O . VAL D 1 80 ? -4.140 27.519 42.827 1.00 22.84 77 VAL D O 1
ATOM 4277 N N . VAL D 1 81 ? -4.774 26.597 44.783 1.00 22.04 78 VAL D N 1
ATOM 4278 C CA . VAL D 1 81 ? -3.472 26.823 45.418 1.00 21.42 78 VAL D CA 1
ATOM 4279 C C . VAL D 1 81 ? -2.358 26.059 44.684 1.00 21.29 78 VAL D C 1
ATOM 4280 O O . VAL D 1 81 ? -1.271 26.597 44.472 1.00 21.25 78 VAL D O 1
ATOM 4284 N N . ALA D 1 82 ? -2.628 24.805 44.298 1.00 21.60 79 ALA D N 1
ATOM 4285 C CA . ALA D 1 82 ? -1.643 23.993 43.581 1.00 22.00 79 ALA D CA 1
ATOM 4286 C C . ALA D 1 82 ? -1.236 24.621 42.252 1.00 22.21 79 ALA D C 1
ATOM 4287 O O . ALA D 1 82 ? -0.062 24.619 41.886 1.00 22.23 79 ALA D O 1
ATOM 4289 N N . GLU D 1 83 ? -2.209 25.188 41.546 1.00 22.60 80 GLU D N 1
ATOM 4290 C CA . GLU D 1 83 ? -1.953 25.891 40.297 1.00 22.62 80 GLU D CA 1
ATOM 4291 C C . GLU D 1 83 ? -1.001 27.084 40.530 1.00 21.61 80 GLU D C 1
ATOM 4292 O O . GLU D 1 83 ? -0.032 27.285 39.788 1.00 21.62 80 GLU D O 1
ATOM 4298 N N . TYR D 1 84 ? -1.297 27.877 41.557 1.00 20.80 81 TYR D N 1
ATOM 4299 C CA . TYR D 1 84 ? -0.420 28.998 41.892 1.00 19.67 81 TYR D CA 1
ATOM 4300 C C . TYR D 1 84 ? 1.001 28.536 42.248 1.00 18.99 81 TYR D C 1
ATOM 4301 O O . TYR D 1 84 ? 2.003 29.179 41.898 1.00 18.84 81 TYR D O 1
ATOM 4310 N N . VAL D 1 85 ? 1.096 27.437 42.986 1.00 19.61 82 VAL D N 1
ATOM 4311 C CA . VAL D 1 85 ? 2.402 26.940 43.376 1.00 19.29 82 VAL D CA 1
ATOM 4312 C C . VAL D 1 85 ? 3.205 26.494 42.146 1.00 19.65 82 VAL D C 1
ATOM 4313 O O . VAL D 1 85 ? 4.385 26.799 42.016 1.00 19.73 82 VAL D O 1
ATOM 4317 N N . GLN D 1 86 ? 2.537 25.824 41.219 1.00 20.15 83 GLN D N 1
ATOM 4318 C CA . GLN D 1 86 ? 3.157 25.473 39.948 1.00 22.04 83 GLN D CA 1
ATOM 4319 C C . GLN D 1 86 ? 3.685 26.688 39.171 1.00 21.15 83 GLN D C 1
ATOM 4320 O O . GLN D 1 86 ? 4.826 26.690 38.695 1.00 21.46 83 GLN D O 1
ATOM 4326 N N . LEU D 1 87 ? 2.867 27.744 39.083 1.00 21.74 84 LEU D N 1
ATOM 4327 C CA . LEU D 1 87 ? 3.297 28.961 38.375 1.00 20.77 84 LEU D CA 1
ATOM 4328 C C . LEU D 1 87 ? 4.475 29.654 39.068 1.00 19.87 84 LEU D C 1
ATOM 4329 O O . LEU D 1 87 ? 5.340 30.202 38.414 1.00 19.84 84 LEU D O 1
ATOM 4334 N N . ALA D 1 88 ? 4.509 29.614 40.396 1.00 18.42 85 ALA D N 1
ATOM 4335 C CA . ALA D 1 88 ? 5.629 30.172 41.154 1.00 18.77 85 ALA D CA 1
ATOM 4336 C C . ALA D 1 88 ? 6.922 29.385 40.899 1.00 19.00 85 ALA D C 1
ATOM 4337 O O . ALA D 1 88 ? 8.009 29.962 40.815 1.00 19.13 85 ALA D O 1
ATOM 4339 N N . GLU D 1 89 ? 6.800 28.062 40.781 1.00 20.15 86 GLU D N 1
ATOM 4340 C CA . GLU D 1 89 ? 7.955 27.218 40.452 1.00 20.74 86 GLU D CA 1
ATOM 4341 C C . GLU D 1 89 ? 8.457 27.525 39.047 1.00 20.75 86 GLU D C 1
ATOM 4342 O O . GLU D 1 89 ? 9.669 27.611 38.838 1.00 22.04 86 GLU D O 1
ATOM 4348 N N . GLN D 1 90 ? 7.529 27.740 38.113 1.00 21.54 87 GLN D N 1
ATOM 4349 C CA . GLN D 1 90 ? 7.848 28.160 36.744 1.00 22.56 87 GLN D CA 1
ATOM 4350 C C . GLN D 1 90 ? 8.577 29.512 36.684 1.00 23.08 87 GLN D C 1
ATOM 4351 O O . GLN D 1 90 ? 9.449 29.719 35.832 1.00 24.24 87 GLN D O 1
ATOM 4357 N N . ARG D 1 91 ? 8.216 30.423 37.583 1.00 22.27 88 ARG D N 1
ATOM 4358 C CA . ARG D 1 91 ? 8.833 31.754 37.679 1.00 22.41 88 ARG D CA 1
ATOM 4359 C C . ARG D 1 91 ? 10.261 31.615 38.154 1.00 21.82 88 ARG D C 1
ATOM 4360 O O . ARG D 1 91 ? 11.091 32.509 37.947 1.00 23.06 88 ARG D O 1
ATOM 4368 N N . GLY D 1 92 ? 10.528 30.522 38.860 1.00 21.97 89 GLY D N 1
ATOM 4369 C CA . GLY D 1 92 ? 11.864 30.220 39.358 1.00 21.14 89 GLY D CA 1
ATOM 4370 C C . GLY D 1 92 ? 12.036 30.382 40.851 1.00 20.67 89 GLY D C 1
ATOM 4371 O O . GLY D 1 92 ? 13.155 30.486 41.350 1.00 21.08 89 GLY D O 1
ATOM 4372 N N . VAL D 1 93 ? 10.927 30.455 41.578 1.00 19.76 90 VAL D N 1
ATOM 4373 C CA . VAL D 1 93 ? 11.015 30.484 43.020 1.00 19.40 90 VAL D CA 1
ATOM 4374 C C . VAL D 1 93 ? 11.458 29.103 43.495 1.00 20.61 90 VAL D C 1
ATOM 4375 O O . VAL D 1 93 ? 10.802 28.106 43.194 1.00 21.19 90 VAL D O 1
ATOM 4379 N N . ASN D 1 94 ? 12.564 29.078 44.226 1.00 20.76 91 ASN D N 1
ATOM 4380 C CA . ASN D 1 94 ? 13.177 27.817 44.656 1.00 22.68 91 ASN D CA 1
ATOM 4381 C C . ASN D 1 94 ? 12.372 27.086 45.725 1.00 23.01 91 ASN D C 1
ATOM 4382 O O . ASN D 1 94 ? 12.337 25.858 45.725 1.00 23.63 91 ASN D O 1
ATOM 4387 N N . GLN D 1 95 ? 11.767 27.820 46.664 1.00 21.44 92 GLN D N 1
ATOM 4388 C CA . GLN D 1 95 ? 11.065 27.226 47.779 1.00 22.27 92 GLN D CA 1
ATOM 4389 C C . GLN D 1 95 ? 9.676 27.833 47.847 1.00 21.27 92 GLN D C 1
ATOM 4390 O O . GLN D 1 95 ? 9.509 28.984 48.288 1.00 20.91 92 GLN D O 1
ATOM 4396 N N . VAL D 1 96 ? 8.691 27.048 47.421 1.00 21.03 93 VAL D N 1
ATOM 4397 C CA A VAL D 1 96 ? 7.309 27.478 47.521 0.50 21.72 93 VAL D CA 1
ATOM 4398 C CA B VAL D 1 96 ? 7.267 27.439 47.394 0.50 21.66 93 VAL D CA 1
ATOM 4399 C C . VAL D 1 96 ? 6.442 26.338 48.026 1.00 22.22 93 VAL D C 1
ATOM 4400 O O . VAL D 1 96 ? 6.621 25.173 47.661 1.00 22.91 93 VAL D O 1
ATOM 4407 N N . GLU D 1 97 ? 5.521 26.683 48.909 1.00 21.42 94 GLU D N 1
ATOM 4408 C CA . GLU D 1 97 ? 4.674 25.669 49.501 1.00 22.26 94 GLU D CA 1
ATOM 4409 C C . GLU D 1 97 ? 3.206 26.066 49.567 1.00 21.97 94 GLU D C 1
ATOM 4410 O O . GLU D 1 97 ? 2.893 27.248 49.806 1.00 20.27 94 GLU D O 1
ATOM 4416 N N . PRO D 1 98 ? 2.308 25.086 49.325 1.00 22.03 95 PRO D N 1
ATOM 4417 C CA . PRO D 1 98 ? 0.880 25.270 49.488 1.00 22.03 95 PRO D CA 1
ATOM 4418 C C . PRO D 1 98 ? 0.496 25.308 50.970 1.00 21.84 95 PRO D C 1
ATOM 4419 O O . PRO D 1 98 ? 1.036 24.545 51.788 1.00 22.90 95 PRO D O 1
ATOM 4423 N N . LEU D 1 99 ? -0.439 26.185 51.307 1.00 20.75 96 LEU D N 1
ATOM 4424 C CA . LEU D 1 99 ? -0.950 26.358 52.679 1.00 21.37 96 LEU D CA 1
ATOM 4425 C C . LEU D 1 99 ? -2.473 26.479 52.681 1.00 22.43 96 LEU D C 1
ATOM 4426 O O . LEU D 1 99 ? -3.033 27.586 52.755 1.00 22.11 96 LEU D O 1
ATOM 4431 N N . VAL D 1 100 ? -3.152 25.334 52.626 1.00 22.72 97 VAL D N 1
ATOM 4432 C CA . VAL D 1 100 ? -4.612 25.271 52.613 1.00 23.39 97 VAL D CA 1
ATOM 4433 C C . VAL D 1 100 ? -5.085 25.000 54.032 1.00 24.30 97 VAL D C 1
ATOM 4434 O O . VAL D 1 100 ? -4.780 23.945 54.602 1.00 24.81 97 VAL D O 1
ATOM 4438 N N . TYR D 1 101 ? -5.813 25.943 54.606 1.00 23.54 98 TYR D N 1
ATOM 4439 C CA . TYR D 1 101 ? -6.298 25.857 55.964 1.00 24.94 98 TYR D CA 1
ATOM 4440 C C . TYR D 1 101 ? -7.791 25.971 55.997 1.00 26.29 98 TYR D C 1
ATOM 4441 O O . TYR D 1 101 ? -8.413 26.375 55.016 1.00 26.17 98 TYR D O 1
ATOM 4450 N N . GLU D 1 102 ? -8.379 25.630 57.137 1.00 28.03 99 GLU D N 1
ATOM 4451 C CA . GLU D 1 102 ? -9.822 25.785 57.288 1.00 29.46 99 GLU D CA 1
ATOM 4452 C C . GLU D 1 102 ? -10.170 26.249 58.686 1.00 29.92 99 GLU D C 1
ATOM 4453 O O . GLU D 1 102 ? -9.443 25.985 59.632 1.00 30.60 99 GLU D O 1
ATOM 4459 N N . GLY D 1 103 ? -11.262 26.988 58.807 1.00 30.63 100 GLY D N 1
ATOM 4460 C CA . GLY D 1 103 ? -11.687 27.487 60.105 1.00 31.48 100 GLY D CA 1
ATOM 4461 C C . GLY D 1 103 ? -12.982 28.180 59.831 1.00 31.64 100 GLY D C 1
ATOM 4462 O O . GLY D 1 103 ? -13.558 27.999 58.764 1.00 32.78 100 GLY D O 1
ATOM 4463 N N . GLY D 1 104 ? -13.465 28.971 60.766 1.00 32.18 101 GLY D N 1
ATOM 4464 C CA . GLY D 1 104 ? -14.605 29.803 60.426 1.00 32.14 101 GLY D CA 1
ATOM 4465 C C . GLY D 1 104 ? -14.046 31.020 59.715 1.00 31.67 101 GLY D C 1
ATOM 4466 O O . GLY D 1 104 ? -13.752 31.004 58.502 1.00 32.98 101 GLY D O 1
ATOM 4467 N N . ASP D 1 105 ? -13.857 32.056 60.512 1.00 30.31 102 ASP D N 1
ATOM 4468 C CA . ASP D 1 105 ? -13.506 33.370 60.007 1.00 28.35 102 ASP D CA 1
ATOM 4469 C C . ASP D 1 105 ? -12.096 33.364 59.464 1.00 26.71 102 ASP D C 1
ATOM 4470 O O . ASP D 1 105 ? -11.138 33.028 60.185 1.00 25.64 102 ASP D O 1
ATOM 4475 N N . VAL D 1 106 ? -11.985 33.714 58.186 1.00 24.99 103 VAL D N 1
ATOM 4476 C CA A VAL D 1 106 ? -10.710 33.679 57.478 0.50 24.41 103 VAL D CA 1
ATOM 4477 C CA B VAL D 1 106 ? -10.711 33.670 57.480 0.50 24.44 103 VAL D CA 1
ATOM 4478 C C . VAL D 1 106 ? -9.649 34.538 58.170 1.00 23.51 103 VAL D C 1
ATOM 4479 O O . VAL D 1 106 ? -8.482 34.138 58.256 1.00 20.96 103 VAL D O 1
ATOM 4486 N N . ASP D 1 107 ? -10.046 35.715 58.672 1.00 23.02 104 ASP D N 1
ATOM 4487 C CA . ASP D 1 107 ? -9.107 36.616 59.365 1.00 23.18 104 ASP D CA 1
ATOM 4488 C C . ASP D 1 107 ? -8.411 35.905 60.510 1.00 22.72 104 ASP D C 1
ATOM 4489 O O . ASP D 1 107 ? -7.187 35.934 60.590 1.00 22.86 104 ASP D O 1
ATOM 4494 N N . ASP D 1 108 ? -9.203 35.255 61.367 1.00 21.92 105 ASP D N 1
ATOM 4495 C CA . ASP D 1 108 ? -8.653 34.510 62.510 1.00 22.02 105 ASP D CA 1
ATOM 4496 C C . ASP D 1 108 ? -7.857 33.298 62.059 1.00 19.68 105 ASP D C 1
ATOM 4497 O O . ASP D 1 108 ? -6.843 32.946 62.675 1.00 20.05 105 ASP D O 1
ATOM 4502 N N . VAL D 1 109 ? -8.274 32.643 60.992 1.00 18.51 106 VAL D N 1
ATOM 4503 C CA . VAL D 1 109 ? -7.461 31.552 60.470 1.00 17.72 106 VAL D CA 1
ATOM 4504 C C . VAL D 1 109 ? -6.063 32.043 60.075 1.00 17.91 106 VAL D C 1
ATOM 4505 O O . VAL D 1 109 ? -5.060 31.414 60.399 1.00 17.78 106 VAL D O 1
ATOM 4509 N N . ILE D 1 110 ? -5.983 33.147 59.331 1.00 18.12 107 ILE D N 1
ATOM 4510 C CA . ILE D 1 110 ? -4.672 33.637 58.921 1.00 17.97 107 ILE D CA 1
ATOM 4511 C C . ILE D 1 110 ? -3.849 34.129 60.111 1.00 17.40 107 ILE D C 1
ATOM 4512 O O . ILE D 1 110 ? -2.677 33.766 60.244 1.00 17.74 107 ILE D O 1
ATOM 4517 N N . LEU D 1 111 ? -4.470 34.884 60.999 1.00 18.04 108 LEU D N 1
ATOM 4518 C CA . LEU D 1 111 ? -3.766 35.496 62.117 1.00 19.28 108 LEU D CA 1
ATOM 4519 C C . LEU D 1 111 ? -3.395 34.490 63.210 1.00 20.11 108 LEU D C 1
ATOM 4520 O O . LEU D 1 111 ? -2.341 34.619 63.846 1.00 21.27 108 LEU D O 1
ATOM 4525 N N . GLU D 1 112 ? -4.269 33.513 63.442 1.00 20.32 109 GLU D N 1
ATOM 4526 C CA . GLU D 1 112 ? -4.077 32.578 64.572 1.00 21.39 109 GLU D CA 1
ATOM 4527 C C . GLU D 1 112 ? -3.446 31.247 64.187 1.00 21.16 109 GLU D C 1
ATOM 4528 O O . GLU D 1 112 ? -2.861 30.578 65.056 1.00 21.88 109 GLU D O 1
ATOM 4534 N N . GLN D 1 113 ? -3.598 30.833 62.933 1.00 19.86 110 GLN D N 1
ATOM 4535 C CA . GLN D 1 113 ? -3.071 29.559 62.465 1.00 20.67 110 GLN D CA 1
ATOM 4536 C C . GLN D 1 113 ? -1.960 29.734 61.436 1.00 20.54 110 GLN D C 1
ATOM 4537 O O . GLN D 1 113 ? -0.849 29.282 61.644 1.00 21.58 110 GLN D O 1
ATOM 4543 N N . VAL D 1 114 ? -2.250 30.408 60.319 1.00 19.55 111 VAL D N 1
ATOM 4544 C CA . VAL D 1 114 ? -1.257 30.491 59.247 1.00 18.68 111 VAL D CA 1
ATOM 4545 C C . VAL D 1 114 ? 0.024 31.253 59.624 1.00 19.32 111 VAL D C 1
ATOM 4546 O O . VAL D 1 114 ? 1.132 30.738 59.459 1.00 18.99 111 VAL D O 1
ATOM 4550 N N . ILE D 1 115 ? -0.127 32.457 60.146 1.00 18.87 112 ILE D N 1
ATOM 4551 C CA . ILE D 1 115 ? 1.045 33.269 60.487 1.00 20.42 112 ILE D CA 1
ATOM 4552 C C . ILE D 1 115 ? 1.897 32.555 61.551 1.00 20.78 112 ILE D C 1
ATOM 4553 O O . ILE D 1 115 ? 3.102 32.401 61.356 1.00 21.03 112 ILE D O 1
ATOM 4558 N N . PRO D 1 116 ? 1.278 32.082 62.655 1.00 21.17 113 PRO D N 1
ATOM 4559 C CA . PRO D 1 116 ? 2.112 31.370 63.660 1.00 22.29 113 PRO D CA 1
ATOM 4560 C C . PRO D 1 116 ? 2.821 30.109 63.156 1.00 22.67 113 PRO D C 1
ATOM 4561 O O . PRO D 1 116 ? 3.940 29.779 63.654 1.00 23.78 113 PRO D O 1
ATOM 4565 N N . GLU D 1 117 ? 2.215 29.394 62.212 1.00 22.21 114 GLU D N 1
ATOM 4566 C CA . GLU D 1 117 ? 2.797 28.173 61.672 1.00 23.64 114 GLU D CA 1
ATOM 4567 C C . GLU D 1 117 ? 3.871 28.438 60.622 1.00 22.56 114 GLU D C 1
ATOM 4568 O O . GLU D 1 117 ? 4.994 27.914 60.713 1.00 23.38 114 GLU D O 1
ATOM 4574 N N . PHE D 1 118 ? 3.549 29.279 59.634 1.00 21.30 115 PHE D N 1
ATOM 4575 C CA . PHE D 1 118 ? 4.461 29.472 58.525 1.00 19.90 115 PHE D CA 1
ATOM 4576 C C . PHE D 1 118 ? 5.523 30.521 58.874 1.00 19.21 115 PHE D C 1
ATOM 4577 O O . PHE D 1 118 ? 6.616 30.521 58.292 1.00 19.07 115 PHE D O 1
ATOM 4585 N N . LYS D 1 119 ? 5.198 31.405 59.817 1.00 18.38 116 LYS D N 1
ATOM 4586 C CA . LYS D 1 119 ? 6.104 32.445 60.290 1.00 19.30 116 LYS D CA 1
ATOM 4587 C C . LYS D 1 119 ? 6.625 33.348 59.169 1.00 17.85 116 LYS D C 1
ATOM 4588 O O . LYS D 1 119 ? 7.828 33.546 59.022 1.00 19.45 116 LYS D O 1
ATOM 4594 N N . PRO D 1 120 ? 5.710 33.910 58.388 1.00 17.21 117 PRO D N 1
ATOM 4595 C CA . PRO D 1 120 ? 6.160 34.894 57.399 1.00 16.21 117 PRO D CA 1
ATOM 4596 C C . PRO D 1 120 ? 6.515 36.232 58.047 1.00 14.67 117 PRO D C 1
ATOM 4597 O O . PRO D 1 120 ? 6.010 36.542 59.140 1.00 15.97 117 PRO D O 1
ATOM 4601 N N . ASP D 1 121 ? 7.349 37.050 57.387 1.00 14.49 118 ASP D N 1
ATOM 4602 C CA . ASP D 1 121 ? 7.506 38.432 57.844 1.00 13.56 118 ASP D CA 1
ATOM 4603 C C . ASP D 1 121 ? 6.814 39.440 56.895 1.00 13.48 118 ASP D C 1
ATOM 4604 O O . ASP D 1 121 ? 6.780 40.627 57.193 1.00 14.78 118 ASP D O 1
ATOM 4609 N N . LEU D 1 122 ? 6.226 38.930 55.815 1.00 13.39 119 LEU D N 1
ATOM 4610 C CA . LEU D 1 122 ? 5.451 39.796 54.908 1.00 12.80 119 LEU D CA 1
ATOM 4611 C C . LEU D 1 122 ? 4.239 39.022 54.433 1.00 12.70 119 LEU D C 1
ATOM 4612 O O . LEU D 1 122 ? 4.356 37.862 53.981 1.00 13.79 119 LEU D O 1
ATOM 4617 N N . LEU D 1 123 ? 3.071 39.638 54.557 1.00 11.88 120 LEU D N 1
ATOM 4618 C CA . LEU D 1 123 ? 1.864 39.083 53.941 1.00 12.38 120 LEU D CA 1
ATOM 4619 C C . LEU D 1 123 ? 1.555 39.907 52.688 1.00 11.56 120 LEU D C 1
ATOM 4620 O O . LEU D 1 123 ? 1.506 41.147 52.750 1.00 12.21 120 LEU D O 1
ATOM 4625 N N . VAL D 1 124 ? 1.367 39.206 51.577 1.00 11.26 121 VAL D N 1
ATOM 4626 C CA . VAL D 1 124 ? 0.998 39.819 50.289 1.00 11.73 121 VAL D CA 1
ATOM 4627 C C . VAL D 1 124 ? -0.405 39.388 49.923 1.00 11.71 121 VAL D C 1
ATOM 4628 O O . VAL D 1 124 ? -0.720 38.202 49.973 1.00 12.62 121 VAL D O 1
ATOM 4632 N N . THR D 1 125 ? -1.241 40.334 49.477 1.00 12.90 122 THR D N 1
ATOM 4633 C CA . THR D 1 125 ? -2.520 39.940 48.924 1.00 12.92 122 THR D CA 1
ATOM 4634 C C . THR D 1 125 ? -3.008 41.001 47.967 1.00 12.76 122 THR D C 1
ATOM 4635 O O . THR D 1 125 ? -2.722 42.179 48.158 1.00 12.63 122 THR D O 1
ATOM 4639 N N . GLY D 1 126 ? -3.774 40.580 46.978 1.00 12.91 123 GLY D N 1
ATOM 4640 C CA . GLY D 1 126 ? -4.395 41.549 46.089 1.00 13.38 123 GLY D CA 1
ATOM 4641 C C . GLY D 1 126 ? -5.469 42.325 46.814 1.00 13.24 123 GLY D C 1
ATOM 4642 O O . GLY D 1 126 ? -6.124 41.813 47.721 1.00 14.19 123 GLY D O 1
ATOM 4643 N N . ALA D 1 127 ? -5.713 43.539 46.347 1.00 12.97 124 ALA D N 1
ATOM 4644 C CA . ALA D 1 127 ? -6.733 44.420 46.928 1.00 12.93 124 ALA D CA 1
ATOM 4645 C C . ALA D 1 127 ? -8.142 43.861 46.768 1.00 13.45 124 ALA D C 1
ATOM 4646 O O . ALA D 1 127 ? -9.043 44.291 47.468 1.00 15.40 124 ALA D O 1
ATOM 4648 N N . ASP D 1 128 ? -8.343 42.918 45.845 1.00 14.34 125 ASP D N 1
ATOM 4649 C CA . ASP D 1 128 ? -9.694 42.406 45.619 1.00 17.05 125 ASP D CA 1
ATOM 4650 C C . ASP D 1 128 ? -9.957 41.092 46.364 1.00 16.25 125 ASP D C 1
ATOM 4651 O O . ASP D 1 128 ? -11.098 40.603 46.381 1.00 18.26 125 ASP D O 1
ATOM 4656 N N . THR D 1 129 ? -8.919 40.520 46.978 1.00 15.76 126 THR D N 1
ATOM 4657 C CA . THR D 1 129 ? -9.036 39.208 47.645 1.00 15.73 126 THR D CA 1
ATOM 4658 C C . THR D 1 129 ? -10.076 39.243 48.736 1.00 15.95 126 THR D C 1
ATOM 4659 O O . THR D 1 129 ? -10.025 40.087 49.604 1.00 15.99 126 THR D O 1
ATOM 4663 N N . GLU D 1 130 ? -11.018 38.291 48.704 1.00 15.84 127 GLU D N 1
ATOM 4664 C CA . GLU D 1 130 ? -12.101 38.263 49.679 1.00 17.67 127 GLU D CA 1
ATOM 4665 C C . GLU D 1 130 ? -12.671 36.865 49.729 1.00 17.27 127 GLU D C 1
ATOM 4666 O O . GLU D 1 130 ? -12.516 36.085 48.784 1.00 18.15 127 GLU D O 1
ATOM 4672 N N . PHE D 1 131 ? -13.323 36.581 50.846 1.00 18.17 128 PHE D N 1
ATOM 4673 C CA . PHE D 1 131 ? -13.947 35.289 51.081 1.00 18.90 128 PHE D CA 1
ATOM 4674 C C . PHE D 1 131 ? -15.377 35.552 51.488 1.00 19.92 128 PHE D C 1
ATOM 4675 O O . PHE D 1 131 ? -15.610 36.338 52.401 1.00 20.15 128 PHE D O 1
ATOM 4683 N N . PRO D 1 132 ? -16.348 34.878 50.837 1.00 21.04 129 PRO D N 1
ATOM 4684 C CA . PRO D 1 132 ? -17.755 35.269 51.004 1.00 22.57 129 PRO D CA 1
ATOM 4685 C C . PRO D 1 132 ? -18.311 34.930 52.378 1.00 23.64 129 PRO D C 1
ATOM 4686 O O . PRO D 1 132 ? -19.364 35.436 52.755 1.00 25.77 129 PRO D O 1
ATOM 4690 N N . HIS D 1 133 ? -17.587 34.103 53.129 1.00 24.53 130 HIS D N 1
ATOM 4691 C CA . HIS D 1 133 ? -17.997 33.673 54.470 1.00 26.14 130 HIS D CA 1
ATOM 4692 C C . HIS D 1 133 ? -17.327 34.424 55.614 1.00 25.34 130 HIS D C 1
ATOM 4693 O O . HIS D 1 133 ? -17.636 34.167 56.786 1.00 26.69 130 HIS D O 1
ATOM 4700 N N . SER D 1 134 ? -16.443 35.374 55.294 1.00 23.14 131 SER D N 1
ATOM 4701 C CA . SER D 1 134 ? -15.758 36.138 56.331 1.00 22.40 131 SER D CA 1
ATOM 4702 C C . SER D 1 134 ? -16.706 36.912 57.258 1.00 22.28 131 SER D C 1
ATOM 4703 O O . SER D 1 134 ? -17.764 37.399 56.821 1.00 22.32 131 SER D O 1
ATOM 4706 N N . LYS D 1 135 ? -16.347 37.026 58.539 1.00 21.70 132 LYS D N 1
ATOM 4707 C CA . LYS D 1 135 ? -17.189 37.723 59.512 1.00 22.85 132 LYS D CA 1
ATOM 4708 C C . LYS D 1 135 ? -17.444 39.164 59.073 1.00 22.16 132 LYS D C 1
ATOM 4709 O O . LYS D 1 135 ? -18.600 39.625 59.081 1.00 21.44 132 LYS D O 1
ATOM 4715 N N . ILE D 1 136 ? -16.373 39.863 58.671 1.00 20.17 133 ILE D N 1
ATOM 4716 C CA . ILE D 1 136 ? -16.507 41.200 58.120 1.00 19.98 133 ILE D CA 1
ATOM 4717 C C . ILE D 1 136 ? -16.393 40.975 56.637 1.00 18.74 133 ILE D C 1
ATOM 4718 O O . ILE D 1 136 ? -15.443 40.336 56.182 1.00 18.65 133 ILE D O 1
ATOM 4723 N N . ALA D 1 137 ? -17.365 41.506 55.896 1.00 17.12 134 ALA D N 1
ATOM 4724 C CA . ALA D 1 137 ? -17.400 41.374 54.433 1.00 16.48 134 ALA D CA 1
ATOM 4725 C C . ALA D 1 137 ? -16.388 42.284 53.743 1.00 16.92 134 ALA D C 1
ATOM 4726 O O . ALA D 1 137 ? -16.053 43.347 54.255 1.00 17.78 134 ALA D O 1
ATOM 4728 N N . GLY D 1 138 ? -15.931 41.810 52.594 1.00 17.60 135 GLY D N 1
ATOM 4729 C CA . GLY D 1 138 ? -15.147 42.620 51.678 1.00 17.25 135 GLY D CA 1
ATOM 4730 C C . GLY D 1 138 ? -13.669 42.275 51.695 1.00 16.36 135 GLY D C 1
ATOM 4731 O O . GLY D 1 138 ? -13.254 41.225 52.200 1.00 17.71 135 GLY D O 1
ATOM 4732 N N . ALA D 1 139 ? -12.869 43.172 51.130 1.00 16.12 136 ALA D N 1
ATOM 4733 C CA . ALA D 1 139 ? -11.465 42.883 50.886 1.00 15.36 136 ALA D CA 1
ATOM 4734 C C . ALA D 1 139 ? -10.669 42.672 52.169 1.00 15.65 136 ALA D C 1
ATOM 4735 O O . ALA D 1 139 ? -10.636 43.506 53.067 1.00 17.68 136 ALA D O 1
ATOM 4737 N N . ILE D 1 140 ? -10.016 41.532 52.241 1.00 14.98 137 ILE D N 1
ATOM 4738 C CA . ILE D 1 140 ? -9.300 41.151 53.439 1.00 15.22 137 ILE D CA 1
ATOM 4739 C C . ILE D 1 140 ? -7.979 41.916 53.645 1.00 14.84 137 ILE D C 1
ATOM 4740 O O . ILE D 1 140 ? -7.579 42.149 54.776 1.00 15.10 137 ILE D O 1
ATOM 4745 N N . GLY D 1 141 ? -7.331 42.318 52.558 1.00 14.71 138 GLY D N 1
ATOM 4746 C CA . GLY D 1 141 ? -5.997 42.918 52.655 1.00 13.67 138 GLY D CA 1
ATOM 4747 C C . GLY D 1 141 ? -5.910 44.094 53.626 1.00 14.27 138 GLY D C 1
ATOM 4748 O O . GLY D 1 141 ? -5.066 44.104 54.507 1.00 14.14 138 GLY D O 1
ATOM 4749 N N . PRO D 1 142 ? -6.760 45.112 53.462 1.00 13.90 139 PRO D N 1
ATOM 4750 C CA . PRO D 1 142 ? -6.672 46.228 54.388 1.00 14.06 139 PRO D CA 1
ATOM 4751 C C . PRO D 1 142 ? -6.966 45.883 55.854 1.00 14.88 139 PRO D C 1
ATOM 4752 O O . PRO D 1 142 ? -6.383 46.519 56.742 1.00 15.64 139 PRO D O 1
ATOM 4756 N N . ARG D 1 143 ? -7.840 44.886 56.076 1.00 14.91 140 ARG D N 1
ATOM 4757 C CA . ARG D 1 143 ? -8.124 44.384 57.431 1.00 15.88 140 ARG D CA 1
ATOM 4758 C C . ARG D 1 143 ? -6.846 43.810 58.035 1.00 15.64 140 ARG D C 1
ATOM 4759 O O . ARG D 1 143 ? -6.498 44.134 59.179 1.00 16.55 140 ARG D O 1
ATOM 4767 N N . LEU D 1 144 ? -6.181 42.948 57.267 1.00 15.37 141 LEU D N 1
ATOM 4768 C CA . LEU D 1 144 ? -4.926 42.350 57.726 1.00 15.82 141 LEU D CA 1
ATOM 4769 C C . LEU D 1 144 ? -3.855 43.420 57.926 1.00 15.69 141 LEU D C 1
ATOM 4770 O O . LEU D 1 144 ? -3.047 43.351 58.840 1.00 15.56 141 LEU D O 1
ATOM 4775 N N . ALA D 1 145 ? -3.830 44.425 57.050 1.00 14.87 142 ALA D N 1
ATOM 4776 C CA . ALA D 1 145 ? -2.870 45.496 57.233 1.00 15.10 142 ALA D CA 1
ATOM 4777 C C . ALA D 1 145 ? -3.032 46.184 58.580 1.00 15.30 142 ALA D C 1
ATOM 4778 O O . ALA D 1 145 ? -2.056 46.581 59.188 1.00 16.10 142 ALA D O 1
ATOM 4780 N N . ARG D 1 146 ? -4.273 46.307 59.042 1.00 15.97 143 ARG D N 1
ATOM 4781 C CA . ARG D 1 146 ? -4.549 46.901 60.348 1.00 17.02 143 ARG D CA 1
ATOM 4782 C C . ARG D 1 146 ? -4.202 45.961 61.518 1.00 16.97 143 ARG D C 1
ATOM 4783 O O . ARG D 1 146 ? -3.671 46.404 62.528 1.00 18.40 143 ARG D O 1
ATOM 4791 N N . LYS D 1 147 ? -4.537 44.683 61.372 1.00 17.18 144 LYS D N 1
ATOM 4792 C CA . LYS D 1 147 ? -4.558 43.734 62.502 1.00 18.80 144 LYS D CA 1
ATOM 4793 C C . LYS D 1 147 ? -3.334 42.845 62.623 1.00 18.30 144 LYS D C 1
ATOM 4794 O O . LYS D 1 147 ? -3.065 42.304 63.700 1.00 20.14 144 LYS D O 1
ATOM 4800 N N . ALA D 1 148 ? -2.606 42.625 61.531 1.00 17.89 145 ALA D N 1
ATOM 4801 C CA . ALA D 1 148 ? -1.463 41.709 61.570 1.00 17.53 145 ALA D CA 1
ATOM 4802 C C . ALA D 1 148 ? -0.266 42.260 62.316 1.00 17.71 145 ALA D C 1
ATOM 4803 O O . ALA D 1 148 ? -0.061 43.462 62.372 1.00 19.19 145 ALA D O 1
ATOM 4805 N N . PRO D 1 149 ? 0.542 41.371 62.893 1.00 17.65 146 PRO D N 1
ATOM 4806 C CA . PRO D 1 149 ? 1.697 41.829 63.632 1.00 17.50 146 PRO D CA 1
ATOM 4807 C C . PRO D 1 149 ? 2.936 41.986 62.759 1.00 17.46 146 PRO D C 1
ATOM 4808 O O . PRO D 1 149 ? 4.029 42.301 63.279 1.00 18.53 146 PRO D O 1
ATOM 4812 N N . ILE D 1 150 ? 2.775 41.722 61.459 1.00 16.69 147 ILE D N 1
ATOM 4813 C CA . ILE D 1 150 ? 3.865 41.740 60.484 1.00 15.63 147 ILE D CA 1
ATOM 4814 C C . ILE D 1 150 ? 3.505 42.762 59.417 1.00 14.49 147 ILE D C 1
ATOM 4815 O O . ILE D 1 150 ? 2.367 43.249 59.361 1.00 14.95 147 ILE D O 1
ATOM 4820 N N . SER D 1 151 ? 4.457 43.028 58.534 1.00 13.68 148 SER D N 1
ATOM 4821 C CA . SER D 1 151 ? 4.198 43.876 57.367 1.00 12.89 148 SER D CA 1
ATOM 4822 C C . SER D 1 151 ? 3.158 43.253 56.436 1.00 13.33 148 SER D C 1
ATOM 4823 O O . SER D 1 151 ? 3.131 42.038 56.255 1.00 12.96 148 SER D O 1
ATOM 4826 N N . VAL D 1 152 ? 2.340 44.109 55.800 1.00 12.29 149 VAL D N 1
ATOM 4827 C CA . VAL D 1 152 ? 1.303 43.639 54.876 1.00 11.96 149 VAL D CA 1
ATOM 4828 C C . VAL D 1 152 ? 1.296 44.570 53.677 1.00 10.64 149 VAL D C 1
ATOM 4829 O O . VAL D 1 152 ? 1.228 45.795 53.836 1.00 11.37 149 VAL D O 1
ATOM 4833 N N . ILE D 1 153 ? 1.394 43.995 52.486 1.00 10.50 150 ILE D N 1
ATOM 4834 C CA . ILE D 1 153 ? 1.243 44.806 51.258 1.00 10.57 150 ILE D CA 1
ATOM 4835 C C . ILE D 1 153 ? -0.035 44.385 50.574 1.00 11.10 150 ILE D C 1
ATOM 4836 O O . ILE D 1 153 ? -0.282 43.181 50.331 1.00 11.81 150 ILE D O 1
ATOM 4841 N N . VAL D 1 154 ? -0.838 45.406 50.266 1.00 10.89 151 VAL D N 1
ATOM 4842 C CA . VAL D 1 154 ? -2.095 45.248 49.535 1.00 11.09 151 VAL D CA 1
ATOM 4843 C C . VAL D 1 154 ? -1.787 45.691 48.126 1.00 10.54 151 VAL D C 1
ATOM 4844 O O . VAL D 1 154 ? -1.526 46.887 47.895 1.00 10.70 151 VAL D O 1
ATOM 4848 N N . VAL D 1 155 ? -1.792 44.732 47.192 1.00 10.91 152 VAL D N 1
ATOM 4849 C CA . VAL D 1 155 ? -1.344 45.024 45.820 1.00 11.17 152 VAL D CA 1
ATOM 4850 C C . VAL D 1 155 ? -2.511 45.347 44.895 1.00 12.75 152 VAL D C 1
ATOM 4851 O O . VAL D 1 155 ? -3.537 44.674 44.898 1.00 13.44 152 VAL D O 1
ATOM 4855 N N . ARG D 1 156 ? -2.307 46.377 44.079 1.00 13.19 153 ARG D N 1
ATOM 4856 C CA . ARG D 1 156 ? -3.248 46.751 43.031 1.00 15.43 153 ARG D CA 1
ATOM 4857 C C . ARG D 1 156 ? -2.515 46.793 41.730 1.00 17.47 153 ARG D C 1
ATOM 4858 O O . ARG D 1 156 ? -1.301 47.026 41.716 1.00 18.47 153 ARG D O 1
ATOM 4867 N N . GLN E 1 7 ? 2.239 33.554 -35.492 1.00 36.46 4 GLN E N 1
ATOM 4868 C CA . GLN E 1 7 ? 3.518 34.306 -35.399 1.00 36.18 4 GLN E CA 1
ATOM 4869 C C . GLN E 1 7 ? 3.337 35.478 -34.442 1.00 35.52 4 GLN E C 1
ATOM 4870 O O . GLN E 1 7 ? 4.302 35.954 -33.830 1.00 35.74 4 GLN E O 1
ATOM 4876 N N . LYS E 1 8 ? 2.092 35.919 -34.311 1.00 34.60 5 LYS E N 1
ATOM 4877 C CA . LYS E 1 8 ? 1.719 36.978 -33.382 1.00 33.98 5 LYS E CA 1
ATOM 4878 C C . LYS E 1 8 ? 1.973 36.551 -31.940 1.00 32.82 5 LYS E C 1
ATOM 4879 O O . LYS E 1 8 ? 2.502 37.339 -31.159 1.00 32.90 5 LYS E O 1
ATOM 4893 N N . GLN E 1 10 ? 4.114 34.649 -30.790 1.00 26.49 7 GLN E N 1
ATOM 4894 C CA . GLN E 1 10 ? 5.536 34.430 -30.583 1.00 25.44 7 GLN E CA 1
ATOM 4895 C C . GLN E 1 10 ? 6.356 35.730 -30.627 1.00 23.42 7 GLN E C 1
ATOM 4896 O O . GLN E 1 10 ? 7.525 35.728 -30.242 1.00 23.79 7 GLN E O 1
ATOM 4902 N N . GLU E 1 11 ? 5.747 36.823 -31.092 1.00 21.79 8 GLU E N 1
ATOM 4903 C CA . GLU E 1 11 ? 6.440 38.100 -31.249 1.00 20.61 8 GLU E CA 1
ATOM 4904 C C . GLU E 1 11 ? 6.936 38.556 -29.859 1.00 18.71 8 GLU E C 1
ATOM 4905 O O . GLU E 1 11 ? 6.155 38.577 -28.917 1.00 18.55 8 GLU E O 1
ATOM 4911 N N . PRO E 1 12 ? 8.212 38.945 -29.746 1.00 18.01 9 PRO E N 1
ATOM 4912 C CA . PRO E 1 12 ? 8.657 39.462 -28.434 1.00 16.83 9 PRO E CA 1
ATOM 4913 C C . PRO E 1 12 ? 7.831 40.659 -27.987 1.00 15.59 9 PRO E C 1
ATOM 4914 O O . PRO E 1 12 ? 7.381 41.484 -28.822 1.00 16.56 9 PRO E O 1
ATOM 4918 N N . LEU E 1 13 ? 7.587 40.734 -26.685 1.00 13.58 10 LEU E N 1
ATOM 4919 C CA . LEU E 1 13 ? 6.968 41.925 -26.105 1.00 13.07 10 LEU E CA 1
ATOM 4920 C C . LEU E 1 13 ? 7.951 42.568 -25.184 1.00 13.98 10 LEU E C 1
ATOM 4921 O O . LEU E 1 13 ? 8.333 41.970 -24.157 1.00 15.54 10 LEU E O 1
ATOM 4926 N N . VAL E 1 14 ? 8.361 43.771 -25.573 1.00 13.54 11 VAL E N 1
ATOM 4927 C CA . VAL E 1 14 ? 9.266 44.589 -24.767 1.00 13.84 11 VAL E CA 1
ATOM 4928 C C . VAL E 1 14 ? 8.636 45.963 -24.673 1.00 13.50 11 VAL E C 1
ATOM 4929 O O . VAL E 1 14 ? 8.434 46.601 -25.691 1.00 15.46 11 VAL E O 1
ATOM 4933 N N . TYR E 1 15 ? 8.308 46.414 -23.471 1.00 12.51 12 TYR E N 1
ATOM 4934 C CA . TYR E 1 15 ? 7.660 47.717 -23.310 1.00 12.39 12 TYR E CA 1
ATOM 4935 C C . TYR E 1 15 ? 8.591 48.818 -23.794 1.00 12.63 12 TYR E C 1
ATOM 4936 O O . TYR E 1 15 ? 9.808 48.770 -23.571 1.00 14.41 12 TYR E O 1
ATOM 4945 N N . ARG E 1 16 ? 7.996 49.761 -24.518 1.00 11.99 13 ARG E N 1
ATOM 4946 C CA . ARG E 1 16 ? 8.743 50.809 -25.207 1.00 12.07 13 ARG E CA 1
ATOM 4947 C C . ARG E 1 16 ? 9.012 52.066 -24.400 1.00 12.07 13 ARG E C 1
ATOM 4948 O O . ARG E 1 16 ? 9.977 52.770 -24.677 1.00 13.10 13 ARG E O 1
ATOM 4956 N N . ARG E 1 17 ? 8.133 52.371 -23.454 1.00 11.87 14 ARG E N 1
ATOM 4957 C CA A ARG E 1 17 ? 8.215 53.635 -22.708 0.50 10.32 14 ARG E CA 1
ATOM 4958 C CA B ARG E 1 17 ? 8.223 53.626 -22.696 0.50 11.17 14 ARG E CA 1
ATOM 4959 C C . ARG E 1 17 ? 7.667 53.402 -21.307 1.00 10.97 14 ARG E C 1
ATOM 4960 O O . ARG E 1 17 ? 6.479 53.077 -21.144 1.00 11.39 14 ARG E O 1
ATOM 4975 N N . ILE E 1 18 ? 8.531 53.563 -20.307 1.00 10.61 15 ILE E N 1
ATOM 4976 C CA . ILE E 1 18 ? 8.182 53.136 -18.950 1.00 10.63 15 ILE E CA 1
ATOM 4977 C C . ILE E 1 18 ? 7.912 54.378 -18.099 1.00 11.09 15 ILE E C 1
ATOM 4978 O O . ILE E 1 18 ? 8.724 55.311 -18.072 1.00 11.91 15 ILE E O 1
ATOM 4983 N N . LEU E 1 19 ? 6.806 54.367 -17.365 1.00 11.80 16 LEU E N 1
ATOM 4984 C CA . LEU E 1 19 ? 6.473 55.494 -16.455 1.00 11.66 16 LEU E CA 1
ATOM 4985 C C . LEU E 1 19 ? 6.492 54.948 -15.020 1.00 12.51 16 LEU E C 1
ATOM 4986 O O . LEU E 1 19 ? 5.679 54.082 -14.696 1.00 13.75 16 LEU E O 1
ATOM 4991 N N . LEU E 1 20 ? 7.418 55.423 -14.185 1.00 12.27 17 LEU E N 1
ATOM 4992 C CA . LEU E 1 20 ? 7.466 55.034 -12.782 1.00 11.49 17 LEU E CA 1
ATOM 4993 C C . LEU E 1 20 ? 6.768 56.144 -12.002 1.00 12.37 17 LEU E C 1
ATOM 4994 O O . LEU E 1 20 ? 7.131 57.298 -12.158 1.00 13.25 17 LEU E O 1
ATOM 4999 N N . THR E 1 21 ? 5.782 55.780 -11.188 1.00 12.57 18 THR E N 1
ATOM 5000 C CA . THR E 1 21 ? 5.082 56.745 -10.345 1.00 14.09 18 THR E CA 1
ATOM 5001 C C . THR E 1 21 ? 5.572 56.574 -8.918 1.00 13.92 18 THR E C 1
ATOM 5002 O O . THR E 1 21 ? 5.578 55.448 -8.397 1.00 14.29 18 THR E O 1
ATOM 5006 N N . VAL E 1 22 ? 5.977 57.695 -8.297 1.00 14.55 19 VAL E N 1
ATOM 5007 C CA . VAL E 1 22 ? 6.565 57.692 -6.952 1.00 15.28 19 VAL E CA 1
ATOM 5008 C C . VAL E 1 22 ? 5.887 58.703 -6.039 1.00 15.17 19 VAL E C 1
ATOM 5009 O O . VAL E 1 22 ? 5.330 59.676 -6.513 1.00 15.19 19 VAL E O 1
ATOM 5013 N N . ASP E 1 23 ? 5.927 58.426 -4.744 1.00 16.37 20 ASP E N 1
ATOM 5014 C CA . ASP E 1 23 ? 5.657 59.480 -3.743 1.00 16.20 20 ASP E CA 1
ATOM 5015 C C . ASP E 1 23 ? 6.945 59.762 -2.986 1.00 17.78 20 ASP E C 1
ATOM 5016 O O . ASP E 1 23 ? 8.022 59.341 -3.409 1.00 17.67 20 ASP E O 1
ATOM 5021 N N . GLU E 1 24 ? 6.850 60.509 -1.891 1.00 18.11 21 GLU E N 1
ATOM 5022 C CA . GLU E 1 24 ? 8.056 60.897 -1.160 1.00 20.32 21 GLU E CA 1
ATOM 5023 C C . GLU E 1 24 ? 8.616 59.814 -0.229 1.00 20.11 21 GLU E C 1
ATOM 5024 O O . GLU E 1 24 ? 9.724 59.967 0.281 1.00 21.48 21 GLU E O 1
ATOM 5030 N N . ASP E 1 25 ? 7.869 58.734 -0.009 1.00 20.23 22 ASP E N 1
ATOM 5031 C CA . ASP E 1 25 ? 8.259 57.736 0.980 1.00 20.80 22 ASP E CA 1
ATOM 5032 C C . ASP E 1 25 ? 9.235 56.719 0.411 1.00 20.82 22 ASP E C 1
ATOM 5033 O O . ASP E 1 25 ? 9.079 56.247 -0.715 1.00 22.09 22 ASP E O 1
ATOM 5038 N N . ASP E 1 26 ? 10.232 56.363 1.210 1.00 21.15 23 ASP E N 1
ATOM 5039 C CA . ASP E 1 26 ? 11.277 55.423 0.807 1.00 21.57 23 ASP E CA 1
ATOM 5040 C C . ASP E 1 26 ? 10.978 54.126 1.569 1.00 21.48 23 ASP E C 1
ATOM 5041 O O . ASP E 1 26 ? 11.241 54.029 2.765 1.00 24.62 23 ASP E O 1
ATOM 5046 N N . ASN E 1 27 ? 10.439 53.116 0.887 1.00 19.81 24 ASN E N 1
ATOM 5047 C CA . ASN E 1 27 ? 10.096 51.861 1.498 1.00 19.09 24 ASN E CA 1
ATOM 5048 C C . ASN E 1 27 ? 10.507 50.649 0.620 1.00 19.15 24 ASN E C 1
ATOM 5049 O O . ASN E 1 27 ? 11.053 50.826 -0.458 1.00 19.35 24 ASN E O 1
ATOM 5054 N N . THR E 1 28 ? 10.269 49.423 1.061 1.00 18.80 25 THR E N 1
ATOM 5055 C CA . THR E 1 28 ? 10.744 48.253 0.320 1.00 20.20 25 THR E CA 1
ATOM 5056 C C . THR E 1 28 ? 10.102 48.175 -1.062 1.00 18.94 25 THR E C 1
ATOM 5057 O O . THR E 1 28 ? 10.772 47.852 -2.055 1.00 19.22 25 THR E O 1
ATOM 5061 N N . SER E 1 29 ? 8.811 48.456 -1.133 1.00 18.11 26 SER E N 1
ATOM 5062 C CA A SER E 1 29 ? 8.096 48.433 -2.410 0.50 17.76 26 SER E CA 1
ATOM 5063 C CA B SER E 1 29 ? 8.119 48.415 -2.425 0.50 17.65 26 SER E CA 1
ATOM 5064 C C . SER E 1 29 ? 8.570 49.508 -3.390 1.00 17.04 26 SER E C 1
ATOM 5065 O O . SER E 1 29 ? 8.679 49.259 -4.606 1.00 16.48 26 SER E O 1
ATOM 5070 N N . SER E 1 30 ? 8.843 50.706 -2.873 1.00 17.10 27 SER E N 1
ATOM 5071 C CA . SER E 1 30 ? 9.255 51.805 -3.716 1.00 16.31 27 SER E CA 1
ATOM 5072 C C . SER E 1 30 ? 10.659 51.538 -4.275 1.00 15.86 27 SER E C 1
ATOM 5073 O O . SER E 1 30 ? 10.953 51.828 -5.442 1.00 14.64 27 SER E O 1
ATOM 5076 N N . GLU E 1 31 ? 11.513 50.985 -3.432 1.00 15.81 28 GLU E N 1
ATOM 5077 C CA . GLU E 1 31 ? 12.854 50.608 -3.864 1.00 16.08 28 GLU E CA 1
ATOM 5078 C C . GLU E 1 31 ? 12.784 49.552 -4.962 1.00 15.36 28 GLU E C 1
ATOM 5079 O O . GLU E 1 31 ? 13.449 49.684 -6.012 1.00 15.33 28 GLU E O 1
ATOM 5085 N N . ARG E 1 32 ? 11.986 48.508 -4.739 1.00 14.81 29 ARG E N 1
ATOM 5086 C CA . ARG E 1 32 ? 11.845 47.463 -5.755 1.00 13.35 29 ARG E CA 1
ATOM 5087 C C . ARG E 1 32 ? 11.200 47.975 -7.042 1.00 13.09 29 ARG E C 1
ATOM 5088 O O . ARG E 1 32 ? 11.590 47.542 -8.149 1.00 13.51 29 ARG E O 1
ATOM 5096 N N . ALA E 1 33 ? 10.243 48.885 -6.916 1.00 13.02 30 ALA E N 1
ATOM 5097 C CA . ALA E 1 33 ? 9.607 49.475 -8.103 1.00 12.34 30 ALA E CA 1
ATOM 5098 C C . ALA E 1 33 ? 10.645 50.233 -8.944 1.00 12.78 30 ALA E C 1
ATOM 5099 O O . ALA E 1 33 ? 10.678 50.117 -10.158 1.00 12.52 30 ALA E O 1
ATOM 5101 N N . PHE E 1 34 ? 11.482 51.033 -8.282 1.00 12.33 31 PHE E N 1
ATOM 5102 C CA . PHE E 1 34 ? 12.527 51.759 -8.965 1.00 12.96 31 PHE E CA 1
ATOM 5103 C C . PHE E 1 34 ? 13.516 50.805 -9.633 1.00 13.19 31 PHE E C 1
ATOM 5104 O O . PHE E 1 34 ? 13.913 51.027 -10.770 1.00 13.59 31 PHE E O 1
ATOM 5112 N N . ARG E 1 35 ? 13.918 49.761 -8.903 1.00 12.83 32 ARG E N 1
ATOM 5113 C CA . ARG E 1 35 ? 14.880 48.804 -9.445 1.00 13.11 32 ARG E CA 1
ATOM 5114 C C . ARG E 1 35 ? 14.295 48.042 -10.622 1.00 12.27 32 ARG E C 1
ATOM 5115 O O . ARG E 1 35 ? 14.991 47.837 -11.613 1.00 13.22 32 ARG E O 1
ATOM 5123 N N . TYR E 1 36 ? 13.021 47.646 -10.541 1.00 12.94 33 TYR E N 1
ATOM 5124 C CA . TYR E 1 36 ? 12.438 46.963 -11.705 1.00 12.61 33 TYR E CA 1
ATOM 5125 C C . TYR E 1 36 ? 12.402 47.917 -12.925 1.00 12.25 33 TYR E C 1
ATOM 5126 O O . TYR E 1 36 ? 12.788 47.554 -14.042 1.00 11.94 33 TYR E O 1
ATOM 5135 N N . ALA E 1 37 ? 11.890 49.128 -12.730 1.00 12.75 34 ALA E N 1
ATOM 5136 C CA . ALA E 1 37 ? 11.747 50.071 -13.852 1.00 12.36 34 ALA E CA 1
ATOM 5137 C C . ALA E 1 37 ? 13.084 50.393 -14.484 1.00 12.84 34 ALA E C 1
ATOM 5138 O O . ALA E 1 37 ? 13.180 50.441 -15.726 1.00 12.93 34 ALA E O 1
ATOM 5140 N N . THR E 1 38 ? 14.116 50.583 -13.656 1.00 12.52 35 THR E N 1
ATOM 5141 C CA . THR E 1 38 ? 15.421 50.971 -14.216 1.00 12.84 35 THR E CA 1
ATOM 5142 C C . THR E 1 38 ? 16.159 49.770 -14.803 1.00 12.78 35 THR E C 1
ATOM 5143 O O . THR E 1 38 ? 16.897 49.931 -15.769 1.00 12.79 35 THR E O 1
ATOM 5147 N N . THR E 1 39 ? 15.909 48.569 -14.269 1.00 12.97 36 THR E N 1
ATOM 5148 C CA . THR E 1 39 ? 16.504 47.363 -14.846 1.00 12.53 36 THR E CA 1
ATOM 5149 C C . THR E 1 39 ? 15.901 47.135 -16.236 1.00 13.30 36 THR E C 1
ATOM 5150 O O . THR E 1 39 ? 16.634 46.869 -17.211 1.00 14.02 36 THR E O 1
ATOM 5154 N N . LEU E 1 40 ? 14.574 47.253 -16.330 1.00 12.97 37 LEU E N 1
ATOM 5155 C CA A LEU E 1 40 ? 13.907 47.128 -17.619 0.50 13.59 37 LEU E CA 1
ATOM 5156 C CA B LEU E 1 40 ? 13.888 47.137 -17.614 0.50 13.63 37 LEU E CA 1
ATOM 5157 C C . LEU E 1 40 ? 14.440 48.164 -18.607 1.00 13.77 37 LEU E C 1
ATOM 5158 O O . LEU E 1 40 ? 14.866 47.817 -19.728 1.00 14.55 37 LEU E O 1
ATOM 5167 N N . ALA E 1 41 ? 14.477 49.426 -18.192 1.00 12.31 38 ALA E N 1
ATOM 5168 C CA . ALA E 1 41 ? 14.925 50.498 -19.080 1.00 12.77 38 ALA E CA 1
ATOM 5169 C C . ALA E 1 41 ? 16.386 50.321 -19.500 1.00 13.32 38 ALA E C 1
ATOM 5170 O O . ALA E 1 41 ? 16.725 50.554 -20.661 1.00 13.81 38 ALA E O 1
ATOM 5172 N N . HIS E 1 42 ? 17.255 49.933 -18.566 1.00 13.56 39 HIS E N 1
ATOM 5173 C CA . HIS E 1 42 ? 18.642 49.654 -18.894 1.00 13.46 39 HIS E CA 1
ATOM 5174 C C . HIS E 1 42 ? 18.800 48.443 -19.825 1.00 14.26 39 HIS E C 1
ATOM 5175 O O . HIS E 1 42 ? 19.491 48.514 -20.837 1.00 15.01 39 HIS E O 1
ATOM 5182 N N . ASP E 1 43 ? 18.203 47.318 -19.453 1.00 13.50 40 ASP E N 1
ATOM 5183 C CA . ASP E 1 43 ? 18.415 46.076 -20.223 1.00 14.60 40 ASP E CA 1
ATOM 5184 C C . ASP E 1 43 ? 17.894 46.179 -21.637 1.00 14.53 40 ASP E C 1
ATOM 5185 O O . ASP E 1 43 ? 18.491 45.597 -22.576 1.00 15.55 40 ASP E O 1
ATOM 5190 N N . TYR E 1 44 ? 16.762 46.866 -21.807 1.00 14.23 41 TYR E N 1
ATOM 5191 C CA . TYR E 1 44 ? 16.125 46.940 -23.132 1.00 14.18 41 TYR E CA 1
ATOM 5192 C C . TYR E 1 44 ? 16.398 48.232 -23.851 1.00 14.54 41 TYR E C 1
ATOM 5193 O O . TYR E 1 44 ? 15.960 48.393 -24.984 1.00 14.69 41 TYR E O 1
ATOM 5202 N N . ASP E 1 45 ? 17.052 49.186 -23.158 1.00 14.12 42 ASP E N 1
ATOM 5203 C CA . ASP E 1 45 ? 17.405 50.496 -23.730 1.00 14.90 42 ASP E CA 1
ATOM 5204 C C . ASP E 1 45 ? 16.164 51.246 -24.203 1.00 14.17 42 ASP E C 1
ATOM 5205 O O . ASP E 1 45 ? 16.016 51.611 -25.386 1.00 14.89 42 ASP E O 1
ATOM 5210 N N . VAL E 1 46 ? 15.270 51.506 -23.252 1.00 13.13 43 VAL E N 1
ATOM 5211 C CA . VAL E 1 46 ? 14.052 52.238 -23.532 1.00 12.60 43 VAL E CA 1
ATOM 5212 C C . VAL E 1 46 ? 13.902 53.406 -22.548 1.00 11.76 43 VAL E C 1
ATOM 5213 O O . VAL E 1 46 ? 14.467 53.379 -21.463 1.00 13.13 43 VAL E O 1
ATOM 5217 N N . PRO E 1 47 ? 13.168 54.454 -22.961 1.00 12.04 44 PRO E N 1
ATOM 5218 C CA . PRO E 1 47 ? 13.034 55.616 -22.082 1.00 11.92 44 PRO E CA 1
ATOM 5219 C C . PRO E 1 47 ? 12.202 55.387 -20.834 1.00 12.15 44 PRO E C 1
ATOM 5220 O O . PRO E 1 47 ? 11.244 54.608 -20.829 1.00 12.27 44 PRO E O 1
ATOM 5224 N N . LEU E 1 48 ? 12.583 56.126 -19.800 1.00 12.17 45 LEU E N 1
ATOM 5225 C CA . LEU E 1 48 ? 11.958 56.056 -18.512 1.00 11.54 45 LEU E CA 1
ATOM 5226 C C . LEU E 1 48 ? 11.525 57.480 -18.083 1.00 12.07 45 LEU E C 1
ATOM 5227 O O . LEU E 1 48 ? 12.278 58.463 -18.213 1.00 13.41 45 LEU E O 1
ATOM 5232 N N . GLY E 1 49 ? 10.314 57.567 -17.559 1.00 11.95 46 GLY E N 1
ATOM 5233 C CA . GLY E 1 49 ? 9.834 58.801 -16.943 1.00 11.74 46 GLY E CA 1
ATOM 5234 C C . GLY E 1 49 ? 9.531 58.546 -15.481 1.00 12.23 46 GLY E C 1
ATOM 5235 O O . GLY E 1 49 ? 9.010 57.476 -15.137 1.00 12.57 46 GLY E O 1
ATOM 5236 N N . ILE E 1 50 ? 9.885 59.517 -14.615 1.00 13.26 47 ILE E N 1
ATOM 5237 C CA . ILE E 1 50 ? 9.672 59.347 -13.177 1.00 14.07 47 ILE E CA 1
ATOM 5238 C C . ILE E 1 50 ? 8.763 60.467 -12.719 1.00 13.76 47 ILE E C 1
ATOM 5239 O O . ILE E 1 50 ? 9.145 61.635 -12.743 1.00 14.35 47 ILE E O 1
ATOM 5244 N N . CYS E 1 51 ? 7.548 60.085 -12.336 1.00 13.36 48 CYS E N 1
ATOM 5245 C CA A CYS E 1 51 ? 6.457 61.016 -12.103 0.50 14.11 48 CYS E CA 1
ATOM 5246 C CA B CYS E 1 51 ? 6.506 61.072 -12.077 0.50 14.86 48 CYS E CA 1
ATOM 5247 C C . CYS E 1 51 ? 6.040 61.066 -10.649 1.00 14.35 48 CYS E C 1
ATOM 5248 O O . CYS E 1 51 ? 6.066 60.049 -9.977 1.00 13.76 48 CYS E O 1
ATOM 5253 N N . SER E 1 52 ? 5.638 62.248 -10.197 1.00 15.15 49 SER E N 1
ATOM 5254 C CA . SER E 1 52 ? 4.843 62.363 -8.972 1.00 15.54 49 SER E CA 1
ATOM 5255 C C . SER E 1 52 ? 3.839 63.483 -9.188 1.00 16.07 49 SER E C 1
ATOM 5256 O O . SER E 1 52 ? 3.945 64.239 -10.146 1.00 16.69 49 SER E O 1
ATOM 5259 N N . VAL E 1 53 ? 2.827 63.557 -8.315 1.00 16.38 50 VAL E N 1
ATOM 5260 C CA . VAL E 1 53 ? 1.760 64.551 -8.443 1.00 17.01 50 VAL E CA 1
ATOM 5261 C C . VAL E 1 53 ? 1.626 65.278 -7.100 1.00 17.80 50 VAL E C 1
ATOM 5262 O O . VAL E 1 53 ? 1.442 64.641 -6.063 1.00 18.35 50 VAL E O 1
ATOM 5266 N N . LEU E 1 54 ? 1.736 66.600 -7.172 1.00 18.57 51 LEU E N 1
ATOM 5267 C CA . LEU E 1 54 ? 1.771 67.493 -5.994 1.00 20.83 51 LEU E CA 1
ATOM 5268 C C . LEU E 1 54 ? 0.398 68.028 -5.702 1.00 21.55 51 LEU E C 1
ATOM 5269 O O . LEU E 1 54 ? -0.426 68.179 -6.603 1.00 21.30 51 LEU E O 1
ATOM 5274 N N . GLU E 1 55 ? 0.193 68.407 -4.443 1.00 22.78 52 GLU E N 1
ATOM 5275 C CA . GLU E 1 55 ? -0.940 69.207 -4.041 1.00 23.20 52 GLU E CA 1
ATOM 5276 C C . GLU E 1 55 ? -0.651 70.655 -4.424 1.00 23.48 52 GLU E C 1
ATOM 5277 O O . GLU E 1 55 ? 0.482 71.158 -4.313 1.00 23.36 52 GLU E O 1
ATOM 5283 N N . SER E 1 56 ? -1.693 71.292 -4.929 1.00 24.20 53 SER E N 1
ATOM 5284 C CA . SER E 1 56 ? -1.668 72.723 -5.243 1.00 25.42 53 SER E CA 1
ATOM 5285 C C . SER E 1 56 ? -2.301 73.519 -4.109 1.00 25.05 53 SER E C 1
ATOM 5286 O O . SER E 1 56 ? -3.161 73.005 -3.403 1.00 24.30 53 SER E O 1
ATOM 5289 N N . GLU E 1 57 ? -1.900 74.775 -3.958 1.00 25.14 54 GLU E N 1
ATOM 5290 C CA . GLU E 1 57 ? -2.601 75.654 -3.027 1.00 25.93 54 GLU E CA 1
ATOM 5291 C C . GLU E 1 57 ? -4.026 75.898 -3.530 1.00 26.23 54 GLU E C 1
ATOM 5292 O O . GLU E 1 57 ? -4.300 75.843 -4.738 1.00 26.52 54 GLU E O 1
ATOM 5298 N N . ASP E 1 58 ? -4.921 76.151 -2.590 1.00 27.22 55 ASP E N 1
ATOM 5299 C CA . ASP E 1 58 ? -6.339 76.362 -2.878 1.00 27.80 55 ASP E CA 1
ATOM 5300 C C . ASP E 1 58 ? -6.665 77.812 -2.541 1.00 28.67 55 ASP E C 1
ATOM 5301 O O . ASP E 1 58 ? -6.416 78.271 -1.426 1.00 27.09 55 ASP E O 1
ATOM 5306 N N . ILE E 1 59 ? -7.226 78.531 -3.510 1.00 30.24 56 ILE E N 1
ATOM 5307 C CA . ILE E 1 59 ? -7.563 79.949 -3.322 1.00 31.44 56 ILE E CA 1
ATOM 5308 C C . ILE E 1 59 ? -8.537 80.197 -2.170 1.00 31.22 56 ILE E C 1
ATOM 5309 O O . ILE E 1 59 ? -8.490 81.255 -1.529 1.00 32.97 56 ILE E O 1
ATOM 5314 N N . ASN E 1 60 ? -9.375 79.203 -1.873 1.00 29.97 57 ASN E N 1
ATOM 5315 C CA . ASN E 1 60 ? -10.326 79.302 -0.773 1.00 29.15 57 ASN E CA 1
ATOM 5316 C C . ASN E 1 60 ? -9.730 79.041 0.600 1.00 27.52 57 ASN E C 1
ATOM 5317 O O . ASN E 1 60 ? -10.430 79.121 1.615 1.00 27.62 57 ASN E O 1
ATOM 5322 N N . ILE E 1 61 ? -8.462 78.658 0.641 1.00 25.94 58 ILE E N 1
ATOM 5323 C CA . ILE E 1 61 ? -7.819 78.370 1.931 1.00 25.49 58 ILE E CA 1
ATOM 5324 C C . ILE E 1 61 ? -6.709 79.364 2.074 1.00 24.78 58 ILE E C 1
ATOM 5325 O O . ILE E 1 61 ? -5.671 79.233 1.391 1.00 25.37 58 ILE E O 1
ATOM 5330 N N . PHE E 1 62 ? -6.938 80.372 2.926 1.00 21.87 59 PHE E N 1
ATOM 5331 C CA . PHE E 1 62 ? -5.990 81.470 3.162 1.00 21.56 59 PHE E CA 1
ATOM 5332 C C . PHE E 1 62 ? -5.644 81.549 4.651 1.00 19.55 59 PHE E C 1
ATOM 5333 O O . PHE E 1 62 ? -6.483 81.914 5.501 1.00 18.57 59 PHE E O 1
ATOM 5341 N N . ASP E 1 63 ? -4.397 81.202 4.953 1.00 17.92 60 ASP E N 1
ATOM 5342 C CA . ASP E 1 63 ? -3.842 81.272 6.311 1.00 16.30 60 ASP E CA 1
ATOM 5343 C C . ASP E 1 63 ? -2.323 81.335 6.211 1.00 16.12 60 ASP E C 1
ATOM 5344 O O . ASP E 1 63 ? -1.769 81.195 5.121 1.00 18.07 60 ASP E O 1
ATOM 5349 N N . SER E 1 64 ? -1.645 81.612 7.319 1.00 14.14 61 SER E N 1
ATOM 5350 C CA . SER E 1 64 ? -0.207 81.746 7.257 1.00 14.67 61 SER E CA 1
ATOM 5351 C C . SER E 1 64 ? 0.592 80.461 7.097 1.00 14.74 61 SER E C 1
ATOM 5352 O O . SER E 1 64 ? 1.675 80.474 6.509 1.00 16.90 61 SER E O 1
ATOM 5355 N N . LEU E 1 65 ? 0.100 79.354 7.621 1.00 13.14 62 LEU E N 1
ATOM 5356 C CA . LEU E 1 65 ? 0.939 78.134 7.661 1.00 11.74 62 LEU E CA 1
ATOM 5357 C C . LEU E 1 65 ? 0.799 77.258 6.407 1.00 11.95 62 LEU E C 1
ATOM 5358 O O . LEU E 1 65 ? 1.786 76.705 5.909 1.00 11.93 62 LEU E O 1
ATOM 5363 N N . THR E 1 66 ? -0.418 77.165 5.875 1.00 11.65 63 THR E N 1
ATOM 5364 C CA . THR E 1 66 ? -0.686 76.277 4.746 1.00 12.56 63 THR E CA 1
ATOM 5365 C C . THR E 1 66 ? 0.277 76.524 3.557 1.00 12.43 63 THR E C 1
ATOM 5366 O O . THR E 1 66 ? 0.749 75.560 2.965 1.00 11.85 63 THR E O 1
ATOM 5370 N N . PRO E 1 67 ? 0.546 77.805 3.171 1.00 12.28 64 PRO E N 1
ATOM 5371 C CA . PRO E 1 67 ? 1.455 77.983 2.035 1.00 12.23 64 PRO E CA 1
ATOM 5372 C C . PRO E 1 67 ? 2.858 77.410 2.258 1.00 12.43 64 PRO E C 1
ATOM 5373 O O . PRO E 1 67 ? 3.442 76.849 1.327 1.00 12.57 64 PRO E O 1
ATOM 5377 N N . SER E 1 68 ? 3.386 77.531 3.478 1.00 11.76 65 SER E N 1
ATOM 5378 C CA . SER E 1 68 ? 4.708 76.953 3.751 1.00 11.17 65 SER E CA 1
ATOM 5379 C C . SER E 1 68 ? 4.646 75.433 3.712 1.00 11.93 65 SER E C 1
ATOM 5380 O O . SER E 1 68 ? 5.548 74.795 3.157 1.00 12.14 65 SER E O 1
ATOM 5383 N N . LYS E 1 69 ? 3.607 74.869 4.303 1.00 11.31 66 LYS E N 1
ATOM 5384 C CA A LYS E 1 69 ? 3.402 73.424 4.273 0.50 12.63 66 LYS E CA 1
ATOM 5385 C CA B LYS E 1 69 ? 3.379 73.422 4.279 0.50 12.56 66 LYS E CA 1
ATOM 5386 C C . LYS E 1 69 ? 3.360 72.887 2.842 1.00 12.54 66 LYS E C 1
ATOM 5387 O O . LYS E 1 69 ? 4.076 71.941 2.493 1.00 13.07 66 LYS E O 1
ATOM 5398 N N . ILE E 1 70 ? 2.532 73.496 2.008 1.00 11.98 67 ILE E N 1
ATOM 5399 C CA . ILE E 1 70 ? 2.364 72.985 0.653 1.00 12.32 67 ILE E CA 1
ATOM 5400 C C . ILE E 1 70 ? 3.638 73.186 -0.152 1.00 12.42 67 ILE E C 1
ATOM 5401 O O . ILE E 1 70 ? 4.080 72.288 -0.877 1.00 13.74 67 ILE E O 1
ATOM 5406 N N . GLN E 1 71 ? 4.254 74.352 -0.012 1.00 12.66 68 GLN E N 1
ATOM 5407 C CA . GLN E 1 71 ? 5.474 74.637 -0.788 1.00 12.99 68 GLN E CA 1
ATOM 5408 C C . GLN E 1 71 ? 6.640 73.772 -0.363 1.00 13.05 68 GLN E C 1
ATOM 5409 O O . GLN E 1 71 ? 7.385 73.257 -1.207 1.00 13.92 68 GLN E O 1
ATOM 5415 N N . ALA E 1 72 ? 6.756 73.518 0.930 1.00 13.06 69 ALA E N 1
ATOM 5416 C CA . ALA E 1 72 ? 7.812 72.635 1.398 1.00 13.15 69 ALA E CA 1
ATOM 5417 C C . ALA E 1 72 ? 7.611 71.195 0.911 1.00 13.39 69 ALA E C 1
ATOM 5418 O O . ALA E 1 72 ? 8.600 70.500 0.588 1.00 14.38 69 ALA E O 1
ATOM 5420 N N . LYS E 1 73 ? 6.347 70.752 0.875 1.00 13.26 70 LYS E N 1
ATOM 5421 C CA . LYS E 1 73 ? 6.078 69.401 0.364 1.00 13.79 70 LYS E CA 1
ATOM 5422 C C . LYS E 1 73 ? 6.414 69.319 -1.105 1.00 13.32 70 LYS E C 1
ATOM 5423 O O . LYS E 1 73 ? 6.979 68.309 -1.550 1.00 13.50 70 LYS E O 1
ATOM 5429 N N . ARG E 1 74 ? 6.081 70.379 -1.852 1.00 13.04 71 ARG E N 1
ATOM 5430 C CA A ARG E 1 74 ? 6.376 70.405 -3.279 0.50 13.92 71 ARG E CA 1
ATOM 5431 C CA B ARG E 1 74 ? 6.387 70.434 -3.293 0.50 13.72 71 ARG E CA 1
ATOM 5432 C C . ARG E 1 74 ? 7.878 70.290 -3.513 1.00 14.47 71 ARG E C 1
ATOM 5433 O O . ARG E 1 74 ? 8.323 69.508 -4.327 1.00 15.26 71 ARG E O 1
ATOM 5448 N N . LYS E 1 75 ? 8.663 71.047 -2.754 1.00 13.58 72 LYS E N 1
ATOM 5449 C CA A LYS E 1 75 ? 10.107 71.030 -2.911 0.50 14.04 72 LYS E CA 1
ATOM 5450 C CA B LYS E 1 75 ? 10.100 71.027 -2.931 0.50 13.90 72 LYS E CA 1
ATOM 5451 C C . LYS E 1 75 ? 10.654 69.654 -2.544 1.00 14.23 72 LYS E C 1
ATOM 5452 O O . LYS E 1 75 ? 11.560 69.123 -3.233 1.00 14.95 72 LYS E O 1
ATOM 5463 N N . HIS E 1 76 ? 10.096 69.055 -1.486 1.00 13.91 73 HIS E N 1
ATOM 5464 C CA . HIS E 1 76 ? 10.528 67.705 -1.062 1.00 14.86 73 HIS E CA 1
ATOM 5465 C C . HIS E 1 76 ? 10.310 66.689 -2.209 1.00 14.98 73 HIS E C 1
ATOM 5466 O O . HIS E 1 76 ? 11.222 65.921 -2.551 1.00 15.71 73 HIS E O 1
ATOM 5473 N N . VAL E 1 77 ? 9.110 66.692 -2.776 1.00 13.85 74 VAL E N 1
ATOM 5474 C CA . VAL E 1 77 ? 8.770 65.746 -3.859 1.00 13.50 74 VAL E CA 1
ATOM 5475 C C . VAL E 1 77 ? 9.669 66.020 -5.066 1.00 13.69 74 VAL E C 1
ATOM 5476 O O . VAL E 1 77 ? 10.177 65.081 -5.701 1.00 13.43 74 VAL E O 1
ATOM 5480 N N . GLU E 1 78 ? 9.875 67.283 -5.407 1.00 13.73 75 GLU E N 1
ATOM 5481 C CA . GLU E 1 78 ? 10.749 67.623 -6.526 1.00 14.15 75 GLU E CA 1
ATOM 5482 C C . GLU E 1 78 ? 12.140 67.097 -6.293 1.00 14.27 75 GLU E C 1
ATOM 5483 O O . GLU E 1 78 ? 12.786 66.589 -7.227 1.00 15.60 75 GLU E O 1
ATOM 5489 N N . ASP E 1 79 ? 12.617 67.216 -5.051 1.00 16.12 76 ASP E N 1
ATOM 5490 C CA . ASP E 1 79 ? 13.946 66.728 -4.685 1.00 16.79 76 ASP E CA 1
ATOM 5491 C C . ASP E 1 79 ? 14.037 65.213 -4.832 1.00 16.21 76 ASP E C 1
ATOM 5492 O O . ASP E 1 79 ? 15.033 64.684 -5.322 1.00 16.64 76 ASP E O 1
ATOM 5497 N N . VAL E 1 80 ? 12.995 64.540 -4.392 1.00 14.80 77 VAL E N 1
ATOM 5498 C CA . VAL E 1 80 ? 12.908 63.077 -4.482 1.00 15.10 77 VAL E CA 1
ATOM 5499 C C . VAL E 1 80 ? 12.927 62.621 -5.953 1.00 14.60 77 VAL E C 1
ATOM 5500 O O . VAL E 1 80 ? 13.692 61.725 -6.329 1.00 14.56 77 VAL E O 1
ATOM 5504 N N . VAL E 1 81 ? 12.134 63.267 -6.784 1.00 13.35 78 VAL E N 1
ATOM 5505 C CA . VAL E 1 81 ? 12.086 62.894 -8.182 1.00 14.12 78 VAL E CA 1
ATOM 5506 C C . VAL E 1 81 ? 13.456 63.136 -8.815 1.00 13.91 78 VAL E C 1
ATOM 5507 O O . VAL E 1 81 ? 13.981 62.255 -9.530 1.00 14.20 78 VAL E O 1
ATOM 5511 N N . ALA E 1 82 ? 14.075 64.288 -8.523 1.00 14.43 79 ALA E N 1
ATOM 5512 C CA . ALA E 1 82 ? 15.396 64.572 -9.088 1.00 15.43 79 ALA E CA 1
ATOM 5513 C C . ALA E 1 82 ? 16.432 63.544 -8.657 1.00 15.71 79 ALA E C 1
ATOM 5514 O O . ALA E 1 82 ? 17.303 63.138 -9.460 1.00 15.75 79 ALA E O 1
ATOM 5516 N N . GLU E 1 83 ? 16.334 63.099 -7.405 1.00 15.87 80 GLU E N 1
ATOM 5517 C CA . GLU E 1 83 ? 17.259 62.079 -6.913 1.00 15.57 80 GLU E CA 1
ATOM 5518 C C . GLU E 1 83 ? 17.033 60.736 -7.628 1.00 14.86 80 GLU E C 1
ATOM 5519 O O . GLU E 1 83 ? 17.998 60.074 -8.021 1.00 15.44 80 GLU E O 1
ATOM 5525 N N . TYR E 1 84 ? 15.781 60.351 -7.785 1.00 13.54 81 TYR E N 1
ATOM 5526 C CA . TYR E 1 84 ? 15.525 59.136 -8.555 1.00 12.95 81 TYR E CA 1
ATOM 5527 C C . TYR E 1 84 ? 16.104 59.242 -9.968 1.00 13.87 81 TYR E C 1
ATOM 5528 O O . TYR E 1 84 ? 16.635 58.249 -10.495 1.00 14.14 81 TYR E O 1
ATOM 5537 N N . VAL E 1 85 ? 15.926 60.386 -10.612 1.00 13.44 82 VAL E N 1
ATOM 5538 C CA . VAL E 1 85 ? 16.470 60.574 -11.963 1.00 14.35 82 VAL E CA 1
ATOM 5539 C C . VAL E 1 85 ? 17.982 60.382 -11.961 1.00 14.76 82 VAL E C 1
ATOM 5540 O O . VAL E 1 85 ? 18.527 59.675 -12.816 1.00 15.58 82 VAL E O 1
ATOM 5544 N N . GLN E 1 86 ? 18.675 61.010 -11.012 1.00 14.76 83 GLN E N 1
ATOM 5545 C CA . GLN E 1 86 ? 20.116 60.845 -10.946 1.00 16.40 83 GLN E CA 1
ATOM 5546 C C . GLN E 1 86 ? 20.525 59.403 -10.714 1.00 15.87 83 GLN E C 1
ATOM 5547 O O . GLN E 1 86 ? 21.496 58.935 -11.318 1.00 16.48 83 GLN E O 1
ATOM 5553 N N . LEU E 1 87 ? 19.805 58.702 -9.840 1.00 14.88 84 LEU E N 1
ATOM 5554 C CA . LEU E 1 87 ? 20.108 57.314 -9.549 1.00 14.80 84 LEU E CA 1
ATOM 5555 C C . LEU E 1 87 ? 19.896 56.460 -10.811 1.00 15.22 84 LEU E C 1
ATOM 5556 O O . LEU E 1 87 ? 20.657 55.506 -11.064 1.00 15.24 84 LEU E O 1
ATOM 5561 N N . ALA E 1 88 ? 18.863 56.782 -11.579 1.00 14.50 85 ALA E N 1
ATOM 5562 C CA . ALA E 1 88 ? 18.618 56.046 -12.813 1.00 14.74 85 ALA E CA 1
ATOM 5563 C C . ALA E 1 88 ? 19.737 56.265 -13.831 1.00 15.32 85 ALA E C 1
ATOM 5564 O O . ALA E 1 88 ? 20.147 55.309 -14.526 1.00 14.93 85 ALA E O 1
ATOM 5566 N N . GLU E 1 89 ? 20.218 57.506 -13.945 1.00 15.73 86 GLU E N 1
ATOM 5567 C CA . GLU E 1 89 ? 21.368 57.769 -14.814 1.00 17.41 86 GLU E CA 1
ATOM 5568 C C . GLU E 1 89 ? 22.604 57.005 -14.356 1.00 17.90 86 GLU E C 1
ATOM 5569 O O . GLU E 1 89 ? 23.326 56.443 -15.188 1.00 17.88 86 GLU E O 1
ATOM 5575 N N . GLN E 1 90 ? 22.858 56.960 -13.059 1.00 17.88 87 GLN E N 1
ATOM 5576 C CA . GLN E 1 90 ? 24.012 56.227 -12.545 1.00 18.71 87 GLN E CA 1
ATOM 5577 C C . GLN E 1 90 ? 23.889 54.729 -12.827 1.00 18.18 87 GLN E C 1
ATOM 5578 O O . GLN E 1 90 ? 24.888 54.035 -13.005 1.00 19.52 87 GLN E O 1
ATOM 5584 N N . ARG E 1 91 ? 22.652 54.231 -12.819 1.00 17.86 88 ARG E N 1
ATOM 5585 C CA . ARG E 1 91 ? 22.339 52.831 -13.134 1.00 18.43 88 ARG E CA 1
ATOM 5586 C C . ARG E 1 91 ? 22.629 52.492 -14.594 1.00 18.62 88 ARG E C 1
ATOM 5587 O O . ARG E 1 91 ? 22.752 51.316 -14.949 1.00 21.56 88 ARG E O 1
ATOM 5595 N N . GLY E 1 92 ? 22.762 53.514 -15.426 1.00 17.79 89 GLY E N 1
ATOM 5596 C CA . GLY E 1 92 ? 23.063 53.330 -16.830 1.00 18.82 89 GLY E CA 1
ATOM 5597 C C . GLY E 1 92 ? 21.878 53.497 -17.745 1.00 18.06 89 GLY E C 1
ATOM 5598 O O . GLY E 1 92 ? 21.989 53.177 -18.916 1.00 20.92 89 GLY E O 1
ATOM 5599 N N . VAL E 1 93 ? 20.751 54.027 -17.238 1.00 16.01 90 VAL E N 1
ATOM 5600 C CA . VAL E 1 93 ? 19.604 54.295 -18.080 1.00 15.55 90 VAL E CA 1
ATOM 5601 C C . VAL E 1 93 ? 19.915 55.505 -18.976 1.00 16.28 90 VAL E C 1
ATOM 5602 O O . VAL E 1 93 ? 20.230 56.596 -18.490 1.00 17.72 90 VAL E O 1
ATOM 5606 N N . ASN E 1 94 ? 19.871 55.293 -20.287 1.00 16.65 91 ASN E N 1
ATOM 5607 C CA . ASN E 1 94 ? 20.267 56.327 -21.243 1.00 17.45 91 ASN E CA 1
ATOM 5608 C C . ASN E 1 94 ? 19.290 57.501 -21.338 1.00 17.85 91 ASN E C 1
ATOM 5609 O O . ASN E 1 94 ? 19.688 58.646 -21.594 1.00 20.07 91 ASN E O 1
ATOM 5614 N N . GLN E 1 95 ? 18.000 57.227 -21.167 1.00 16.68 92 GLN E N 1
ATOM 5615 C CA . GLN E 1 95 ? 16.986 58.279 -21.321 1.00 17.06 92 GLN E CA 1
ATOM 5616 C C . GLN E 1 95 ? 16.027 58.249 -20.156 1.00 16.47 92 GLN E C 1
ATOM 5617 O O . GLN E 1 95 ? 15.195 57.383 -20.056 1.00 16.83 92 GLN E O 1
ATOM 5623 N N . VAL E 1 96 ? 16.189 59.197 -19.242 1.00 16.12 93 VAL E N 1
ATOM 5624 C CA . VAL E 1 96 ? 15.337 59.261 -18.054 1.00 15.39 93 VAL E CA 1
ATOM 5625 C C . VAL E 1 96 ? 14.981 60.726 -17.817 1.00 15.54 93 VAL E C 1
ATOM 5626 O O . VAL E 1 96 ? 15.835 61.621 -17.944 1.00 17.41 93 VAL E O 1
ATOM 5630 N N . GLU E 1 97 ? 13.721 60.972 -17.485 1.00 15.88 94 GLU E N 1
ATOM 5631 C CA . GLU E 1 97 ? 13.269 62.365 -17.313 1.00 16.45 94 GLU E CA 1
ATOM 5632 C C . GLU E 1 97 ? 12.287 62.485 -16.158 1.00 15.73 94 GLU E C 1
ATOM 5633 O O . GLU E 1 97 ? 11.553 61.513 -15.846 1.00 15.78 94 GLU E O 1
ATOM 5639 N N . PRO E 1 98 ? 12.292 63.653 -15.505 1.00 15.75 95 PRO E N 1
ATOM 5640 C CA . PRO E 1 98 ? 11.362 63.917 -14.407 1.00 15.50 95 PRO E CA 1
ATOM 5641 C C . PRO E 1 98 ? 10.023 64.392 -14.959 1.00 16.06 95 PRO E C 1
ATOM 5642 O O . PRO E 1 98 ? 9.993 65.145 -15.961 1.00 17.69 95 PRO E O 1
ATOM 5646 N N . LEU E 1 99 ? 8.946 64.001 -14.286 1.00 16.13 96 LEU E N 1
ATOM 5647 C CA . LEU E 1 99 ? 7.567 64.364 -14.654 1.00 16.42 96 LEU E CA 1
ATOM 5648 C C . LEU E 1 99 ? 6.776 64.792 -13.417 1.00 17.78 96 LEU E C 1
ATOM 5649 O O . LEU E 1 99 ? 6.023 64.009 -12.836 1.00 18.33 96 LEU E O 1
ATOM 5654 N N . VAL E 1 100 ? 6.939 66.049 -13.014 1.00 18.09 97 VAL E N 1
ATOM 5655 C CA . VAL E 1 100 ? 6.276 66.551 -11.819 1.00 18.37 97 VAL E CA 1
ATOM 5656 C C . VAL E 1 100 ? 5.019 67.329 -12.206 1.00 18.36 97 VAL E C 1
ATOM 5657 O O . VAL E 1 100 ? 5.099 68.361 -12.891 1.00 20.22 97 VAL E O 1
ATOM 5661 N N . TYR E 1 101 ? 3.872 66.788 -11.795 1.00 18.16 98 TYR E N 1
ATOM 5662 C CA . TYR E 1 101 ? 2.560 67.343 -12.103 1.00 19.51 98 TYR E CA 1
ATOM 5663 C C . TYR E 1 101 ? 1.873 67.752 -10.803 1.00 20.00 98 TYR E C 1
ATOM 5664 O O . TYR E 1 101 ? 2.352 67.445 -9.709 1.00 20.73 98 TYR E O 1
ATOM 5673 N N . GLU E 1 102 ? 0.739 68.436 -10.923 1.00 21.12 99 GLU E N 1
ATOM 5674 C CA . GLU E 1 102 ? 0.002 68.876 -9.754 1.00 21.62 99 GLU E CA 1
ATOM 5675 C C . GLU E 1 102 ? -1.500 68.761 -9.991 1.00 20.39 99 GLU E C 1
ATOM 5676 O O . GLU E 1 102 ? -1.955 68.819 -11.130 1.00 20.78 99 GLU E O 1
ATOM 5682 N N . GLY E 1 103 ? -2.249 68.548 -8.908 1.00 19.95 100 GLY E N 1
ATOM 5683 C CA . GLY E 1 103 ? -3.710 68.461 -8.961 1.00 20.67 100 GLY E CA 1
ATOM 5684 C C . GLY E 1 103 ? -4.316 67.737 -7.786 1.00 22.09 100 GLY E C 1
ATOM 5685 O O . GLY E 1 103 ? -3.653 66.922 -7.115 1.00 21.90 100 GLY E O 1
ATOM 5686 N N . GLY E 1 104 ? -5.597 68.005 -7.552 1.00 22.75 101 GLY E N 1
ATOM 5687 C CA . GLY E 1 104 ? -6.305 67.485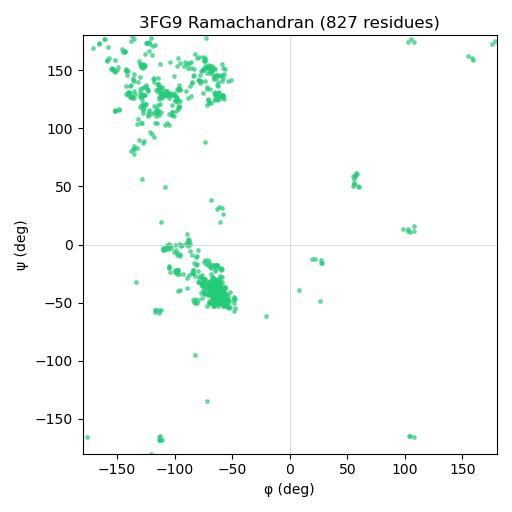 -6.389 1.00 23.59 101 GLY E CA 1
ATOM 5688 C C . GLY E 1 104 ? -6.782 66.063 -6.586 1.00 23.18 101 GLY E C 1
ATOM 5689 O O . GLY E 1 104 ? -7.122 65.382 -5.621 1.00 24.82 101 GLY E O 1
ATOM 5690 N N . ASP E 1 105 ? -6.827 65.615 -7.843 1.00 23.24 102 ASP E N 1
ATOM 5691 C CA . ASP E 1 105 ? -7.241 64.250 -8.133 1.00 23.09 102 ASP E CA 1
ATOM 5692 C C . ASP E 1 105 ? -6.103 63.572 -8.877 1.00 22.11 102 ASP E C 1
ATOM 5693 O O . ASP E 1 105 ? -5.972 63.717 -10.093 1.00 22.64 102 ASP E O 1
ATOM 5698 N N . VAL E 1 106 ? -5.287 62.833 -8.139 1.00 21.23 103 VAL E N 1
ATOM 5699 C CA . VAL E 1 106 ? -4.053 62.284 -8.696 1.00 19.68 103 VAL E CA 1
ATOM 5700 C C . VAL E 1 106 ? -4.360 61.220 -9.716 1.00 19.49 103 VAL E C 1
ATOM 5701 O O . VAL E 1 106 ? -3.689 61.168 -10.737 1.00 19.07 103 VAL E O 1
ATOM 5705 N N . ASP E 1 107 ? -5.359 60.376 -9.456 1.00 19.36 104 ASP E N 1
ATOM 5706 C CA . ASP E 1 107 ? -5.738 59.402 -10.491 1.00 19.75 104 ASP E CA 1
ATOM 5707 C C . ASP E 1 107 ? -6.012 60.095 -11.827 1.00 19.29 104 ASP E C 1
ATOM 5708 O O . ASP E 1 107 ? -5.511 59.669 -12.892 1.00 18.77 104 ASP E O 1
ATOM 5713 N N . ASP E 1 108 ? -6.835 61.140 -11.796 1.00 19.15 105 ASP E N 1
ATOM 5714 C CA . ASP E 1 108 ? -7.181 61.894 -12.988 1.00 19.95 105 ASP E CA 1
ATOM 5715 C C . ASP E 1 108 ? -5.958 62.601 -13.625 1.00 19.54 105 ASP E C 1
ATOM 5716 O O . ASP E 1 108 ? -5.820 62.636 -14.854 1.00 19.18 105 ASP E O 1
ATOM 5721 N N . VAL E 1 109 ? -5.062 63.158 -12.808 1.00 18.13 106 VAL E N 1
ATOM 5722 C CA . VAL E 1 109 ? -3.839 63.767 -13.358 1.00 18.64 106 VAL E CA 1
ATOM 5723 C C . VAL E 1 109 ? -3.012 62.724 -14.115 1.00 17.34 106 VAL E C 1
ATOM 5724 O O . VAL E 1 109 ? -2.562 62.987 -15.222 1.00 17.03 106 VAL E O 1
ATOM 5728 N N . ILE E 1 110 ? -2.833 61.552 -13.516 1.00 16.66 107 ILE E N 1
ATOM 5729 C CA . ILE E 1 110 ? -2.014 60.524 -14.174 1.00 16.07 107 ILE E CA 1
ATOM 5730 C C . ILE E 1 110 ? -2.702 60.063 -15.468 1.00 17.01 107 ILE E C 1
ATOM 5731 O O . ILE E 1 110 ? -2.059 59.964 -16.513 1.00 16.76 107 ILE E O 1
ATOM 5736 N N . LEU E 1 111 ? -4.008 59.834 -15.394 1.00 17.59 108 LEU E N 1
ATOM 5737 C CA . LEU E 1 111 ? -4.732 59.243 -16.520 1.00 18.34 108 LEU E CA 1
ATOM 5738 C C . LEU E 1 111 ? -4.972 60.265 -17.637 1.00 18.76 108 LEU E C 1
ATOM 5739 O O . LEU E 1 111 ? -4.942 59.898 -18.817 1.00 19.90 108 LEU E O 1
ATOM 5744 N N . GLU E 1 112 ? -5.193 61.540 -17.286 1.00 19.59 109 GLU E N 1
ATOM 5745 C CA . GLU E 1 112 ? -5.599 62.543 -18.292 1.00 20.43 109 GLU E CA 1
ATOM 5746 C C . GLU E 1 112 ? -4.503 63.486 -18.698 1.00 20.43 109 GLU E C 1
ATOM 5747 O O . GLU E 1 112 ? -4.619 64.162 -19.730 1.00 22.92 109 GLU E O 1
ATOM 5753 N N . GLN E 1 113 ? -3.456 63.584 -17.888 1.00 19.51 110 GLN E N 1
ATOM 5754 C CA . GLN E 1 113 ? -2.336 64.450 -18.238 1.00 19.67 110 GLN E CA 1
ATOM 5755 C C . GLN E 1 113 ? -1.025 63.679 -18.463 1.00 19.63 110 GLN E C 1
ATOM 5756 O O . GLN E 1 113 ? -0.426 63.752 -19.545 1.00 20.80 110 GLN E O 1
ATOM 5762 N N . VAL E 1 114 ? -0.601 62.907 -17.468 1.00 18.31 111 VAL E N 1
ATOM 5763 C CA . VAL E 1 114 ? 0.733 62.287 -17.551 1.00 17.98 111 VAL E CA 1
ATOM 5764 C C . VAL E 1 114 ? 0.808 61.231 -18.632 1.00 18.13 111 VAL E C 1
ATOM 5765 O O . VAL E 1 114 ? 1.736 61.269 -19.463 1.00 17.90 111 VAL E O 1
ATOM 5769 N N . ILE E 1 115 ? -0.164 60.322 -18.646 1.00 17.87 112 ILE E N 1
ATOM 5770 C CA . ILE E 1 115 ? -0.148 59.256 -19.658 1.00 17.78 112 ILE E CA 1
ATOM 5771 C C . ILE E 1 115 ? -0.295 59.824 -21.063 1.00 19.25 112 ILE E C 1
ATOM 5772 O O . ILE E 1 115 ? 0.529 59.520 -21.911 1.00 19.24 112 ILE E O 1
ATOM 5777 N N . PRO E 1 116 ? -1.294 60.690 -21.310 1.00 19.83 113 PRO E N 1
ATOM 5778 C CA . PRO E 1 116 ? -1.394 61.255 -22.670 1.00 21.16 113 PRO E CA 1
ATOM 5779 C C . PRO E 1 116 ? -0.190 62.069 -23.132 1.00 21.85 113 PRO E C 1
ATOM 5780 O O . PRO E 1 116 ? 0.091 62.063 -24.324 1.00 23.05 113 PRO E O 1
ATOM 5784 N N . GLU E 1 117 ? 0.536 62.715 -22.216 1.00 21.33 114 GLU E N 1
ATOM 5785 C CA . GLU E 1 117 ? 1.695 63.531 -22.577 1.00 22.31 114 GLU E CA 1
ATOM 5786 C C . GLU E 1 117 ? 3.011 62.742 -22.746 1.00 21.05 114 GLU E C 1
ATOM 5787 O O . GLU E 1 117 ? 3.743 62.922 -23.733 1.00 21.85 114 GLU E O 1
ATOM 5793 N N . PHE E 1 118 ? 3.316 61.874 -21.786 1.00 19.64 115 PHE E N 1
ATOM 5794 C CA . PHE E 1 118 ? 4.555 61.089 -21.836 1.00 16.60 115 PHE E CA 1
ATOM 5795 C C . PHE E 1 118 ? 4.419 59.818 -22.686 1.00 16.07 115 PHE E C 1
ATOM 5796 O O . PHE E 1 118 ? 5.419 59.316 -23.208 1.00 16.25 115 PHE E O 1
ATOM 5804 N N . LYS E 1 119 ? 3.183 59.378 -22.858 1.00 15.76 116 LYS E N 1
ATOM 5805 C CA . LYS E 1 119 ? 2.843 58.221 -23.710 1.00 15.10 116 LYS E CA 1
ATOM 5806 C C . LYS E 1 119 ? 3.598 56.921 -23.320 1.00 14.16 116 LYS E C 1
ATOM 5807 O O . LYS E 1 119 ? 4.201 56.253 -24.161 1.00 14.03 116 LYS E O 1
ATOM 5813 N N . PRO E 1 120 ? 3.545 56.539 -22.031 1.00 12.40 117 PRO E N 1
ATOM 5814 C CA . PRO E 1 120 ? 4.117 55.242 -21.691 1.00 12.55 117 PRO E CA 1
ATOM 5815 C C . PRO E 1 120 ? 3.243 54.087 -22.169 1.00 12.56 117 PRO E C 1
ATOM 5816 O O . PRO E 1 120 ? 2.019 54.261 -22.346 1.00 13.30 117 PRO E O 1
ATOM 5820 N N . ASP E 1 121 ? 3.842 52.905 -22.276 1.00 11.82 118 ASP E N 1
ATOM 5821 C CA . ASP E 1 121 ? 3.025 51.707 -22.431 1.00 11.33 118 ASP E CA 1
ATOM 5822 C C . ASP E 1 121 ? 3.052 50.811 -21.197 1.00 10.89 118 ASP E C 1
ATOM 5823 O O . ASP E 1 121 ? 2.316 49.843 -21.121 1.00 12.07 118 ASP E O 1
ATOM 5828 N N . LEU E 1 122 ? 3.853 51.192 -20.197 1.00 11.15 119 LEU E N 1
ATOM 5829 C CA . LEU E 1 122 ? 3.845 50.478 -18.905 1.00 10.35 119 LEU E CA 1
ATOM 5830 C C . LEU E 1 122 ? 3.962 51.495 -17.779 1.00 10.61 119 LEU E C 1
ATOM 5831 O O . LEU E 1 122 ? 4.820 52.397 -17.837 1.00 11.59 119 LEU E O 1
ATOM 5836 N N . LEU E 1 123 ? 3.074 51.369 -16.790 1.00 10.10 120 LEU E N 1
ATOM 5837 C CA . LEU E 1 123 ? 3.161 52.186 -15.573 1.00 11.22 120 LEU E CA 1
ATOM 5838 C C . LEU E 1 123 ? 3.618 51.269 -14.462 1.00 10.59 120 LEU E C 1
ATOM 5839 O O . LEU E 1 123 ? 3.077 50.157 -14.273 1.00 11.77 120 LEU E O 1
ATOM 5844 N N . VAL E 1 124 ? 4.664 51.698 -13.765 1.00 10.89 121 VAL E N 1
ATOM 5845 C CA . VAL E 1 124 ? 5.238 50.914 -12.658 1.00 10.76 121 VAL E CA 1
ATOM 5846 C C . VAL E 1 124 ? 5.006 51.729 -11.373 1.00 12.40 121 VAL E C 1
ATOM 5847 O O . VAL E 1 124 ? 5.273 52.917 -11.337 1.00 13.03 121 VAL E O 1
ATOM 5851 N N . THR E 1 125 ? 4.529 51.078 -10.313 1.00 12.40 122 THR E N 1
ATOM 5852 C CA . THR E 1 125 ? 4.497 51.777 -9.016 1.00 13.42 122 THR E CA 1
ATOM 5853 C C . THR E 1 125 ? 4.592 50.781 -7.874 1.00 12.93 122 THR E C 1
ATOM 5854 O O . THR E 1 125 ? 4.151 49.647 -7.994 1.00 14.05 122 THR E O 1
ATOM 5858 N N . GLY E 1 126 ? 5.192 51.209 -6.767 1.00 13.68 123 GLY E N 1
ATOM 5859 C CA . GLY E 1 126 ? 5.254 50.347 -5.594 1.00 14.05 123 GLY E CA 1
ATOM 5860 C C . GLY E 1 126 ? 3.879 50.218 -4.975 1.00 15.23 123 GLY E C 1
ATOM 5861 O O . GLY E 1 126 ? 3.037 51.126 -5.079 1.00 16.49 123 GLY E O 1
ATOM 5862 N N . ALA E 1 127 ? 3.660 49.088 -4.311 1.00 15.38 124 ALA E N 1
ATOM 5863 C CA . ALA E 1 127 ? 2.369 48.804 -3.678 1.00 16.43 124 ALA E CA 1
ATOM 5864 C C . ALA E 1 127 ? 2.002 49.782 -2.564 1.00 17.32 124 ALA E C 1
ATOM 5865 O O . ALA E 1 127 ? 0.826 49.866 -2.203 1.00 18.14 124 ALA E O 1
ATOM 5867 N N . ASP E 1 128 ? 2.975 50.523 -2.045 1.00 18.00 125 ASP E N 1
ATOM 5868 C CA . ASP E 1 128 ? 2.701 51.453 -0.935 1.00 18.01 125 ASP E CA 1
ATOM 5869 C C . ASP E 1 128 ? 2.516 52.896 -1.396 1.00 17.99 125 ASP E C 1
ATOM 5870 O O . ASP E 1 128 ? 2.193 53.777 -0.587 1.00 18.86 125 ASP E O 1
ATOM 5875 N N . THR E 1 129 ? 2.712 53.167 -2.680 1.00 17.19 126 THR E N 1
ATOM 5876 C CA . THR E 1 129 ? 2.581 54.533 -3.211 1.00 17.90 126 THR E CA 1
ATOM 5877 C C . THR E 1 129 ? 1.174 55.045 -2.996 1.00 18.74 126 THR E C 1
ATOM 5878 O O . THR E 1 129 ? 0.204 54.387 -3.359 1.00 18.71 126 THR E O 1
ATOM 5882 N N . GLU E 1 130 ? 1.057 56.212 -2.356 1.00 19.44 127 GLU E N 1
ATOM 5883 C CA . GLU E 1 130 ? -0.254 56.801 -2.081 1.00 21.43 127 GLU E CA 1
ATOM 5884 C C . GLU E 1 130 ? -0.178 58.313 -2.002 1.00 21.54 127 GLU E C 1
ATOM 5885 O O . GLU E 1 130 ? 0.886 58.889 -1.767 1.00 22.66 127 GLU E O 1
ATOM 5891 N N . PHE E 1 131 ? -1.321 58.951 -2.198 1.00 20.94 128 PHE E N 1
ATOM 5892 C CA . PHE E 1 131 ? -1.381 60.403 -2.181 1.00 21.54 128 PHE E CA 1
ATOM 5893 C C . PHE E 1 131 ? -2.532 60.837 -1.274 1.00 22.35 128 PHE E C 1
ATOM 5894 O O . PHE E 1 131 ? -3.652 60.990 -1.744 1.00 22.61 128 PHE E O 1
ATOM 5902 N N . PRO E 1 132 ? -2.254 61.029 0.040 1.00 22.43 129 PRO E N 1
ATOM 5903 C CA . PRO E 1 132 ? -3.340 61.363 0.966 1.00 23.41 129 PRO E CA 1
ATOM 5904 C C . PRO E 1 132 ? -4.064 62.656 0.605 1.00 23.40 129 PRO E C 1
ATOM 5905 O O . PRO E 1 132 ? -5.207 62.837 1.020 1.00 25.81 129 PRO E O 1
ATOM 5909 N N . HIS E 1 133 ? -3.430 63.542 -0.163 1.00 23.44 130 HIS E N 1
ATOM 5910 C CA . HIS E 1 133 ? -4.093 64.797 -0.558 1.00 23.37 130 HIS E CA 1
ATOM 5911 C C . HIS E 1 133 ? -5.178 64.560 -1.597 1.00 23.89 130 HIS E C 1
ATOM 5912 O O . HIS E 1 133 ? -6.037 65.412 -1.809 1.00 24.99 130 HIS E O 1
ATOM 5919 N N . SER E 1 134 ? -5.144 63.390 -2.233 1.00 24.75 131 SER E N 1
ATOM 5920 C CA . SER E 1 134 ? -6.011 63.139 -3.372 1.00 26.14 131 SER E CA 1
ATOM 5921 C C . SER E 1 134 ? -7.434 62.795 -2.992 1.00 27.08 131 SER E C 1
ATOM 5922 O O . SER E 1 134 ? -7.697 62.366 -1.874 1.00 27.35 131 SER E O 1
ATOM 5925 N N . LYS E 1 135 ? -8.322 62.943 -3.974 1.00 28.32 132 LYS E N 1
ATOM 5926 C CA . LYS E 1 135 ? -9.744 62.611 -3.843 1.00 29.93 132 LYS E CA 1
ATOM 5927 C C . LYS E 1 135 ? -9.991 61.228 -3.224 1.00 30.17 132 LYS E C 1
ATOM 5928 O O . LYS E 1 135 ? -10.833 61.090 -2.327 1.00 30.70 132 LYS E O 1
ATOM 5934 N N . ILE E 1 136 ? -9.265 60.209 -3.693 1.00 30.33 133 ILE E N 1
ATOM 5935 C CA . ILE E 1 136 ? -9.406 58.835 -3.191 1.00 30.25 133 ILE E CA 1
ATOM 5936 C C . ILE E 1 136 ? -8.172 58.407 -2.386 1.00 30.63 133 ILE E C 1
ATOM 5937 O O . ILE E 1 136 ? -7.040 58.629 -2.825 1.00 31.17 133 ILE E O 1
ATOM 5942 N N . ALA E 1 137 ? -8.400 57.810 -1.213 1.00 30.89 134 ALA E N 1
ATOM 5943 C CA . ALA E 1 137 ? -7.314 57.365 -0.330 1.00 31.03 134 ALA E CA 1
ATOM 5944 C C . ALA E 1 137 ? -6.972 55.879 -0.493 1.00 30.58 134 ALA E C 1
ATOM 5945 O O . ALA E 1 137 ? -7.784 55.082 -0.994 1.00 31.60 134 ALA E O 1
ATOM 5947 N N . GLY E 1 138 ? -5.771 55.515 -0.046 1.00 29.81 135 GLY E N 1
ATOM 5948 C CA . GLY E 1 138 ? -5.271 54.153 -0.189 1.00 28.25 135 GLY E CA 1
ATOM 5949 C C . GLY E 1 138 ? -4.263 54.082 -1.314 1.00 26.06 135 GLY E C 1
ATOM 5950 O O . GLY E 1 138 ? -4.059 55.051 -2.053 1.00 26.84 135 GLY E O 1
ATOM 5951 N N . ALA E 1 139 ? -3.663 52.910 -1.457 1.00 24.49 136 ALA E N 1
ATOM 5952 C CA . ALA E 1 139 ? -2.608 52.674 -2.460 1.00 22.72 136 ALA E CA 1
ATOM 5953 C C . ALA E 1 139 ? -3.154 52.890 -3.874 1.00 22.12 136 ALA E C 1
ATOM 5954 O O . ALA E 1 139 ? -4.187 52.298 -4.249 1.00 22.75 136 ALA E O 1
ATOM 5956 N N . ILE E 1 140 ? -2.460 53.722 -4.655 1.00 19.96 137 ILE E N 1
ATOM 5957 C CA . ILE E 1 140 ? -2.951 54.098 -5.984 1.00 19.35 137 ILE E CA 1
ATOM 5958 C C . ILE E 1 140 ? -2.760 52.990 -7.054 1.00 17.78 137 ILE E C 1
ATOM 5959 O O . ILE E 1 140 ? -3.515 52.897 -8.045 1.00 17.44 137 ILE E O 1
ATOM 5964 N N . GLY E 1 141 ? -1.770 52.139 -6.856 1.00 17.69 138 GLY E N 1
ATOM 5965 C CA . GLY E 1 141 ? -1.395 51.166 -7.889 1.00 16.82 138 GLY E CA 1
ATOM 5966 C C . GLY E 1 141 ? -2.521 50.254 -8.363 1.00 16.82 138 GLY E C 1
ATOM 5967 O O . GLY E 1 141 ? -2.753 50.133 -9.560 1.00 15.68 138 GLY E O 1
ATOM 5968 N N . PRO E 1 142 ? -3.248 49.629 -7.420 1.00 17.51 139 PRO E N 1
ATOM 5969 C CA . PRO E 1 142 ? -4.314 48.747 -7.864 1.00 17.72 139 PRO E CA 1
ATOM 5970 C C . PRO E 1 142 ? -5.427 49.508 -8.567 1.00 17.21 139 PRO E C 1
ATOM 5971 O O . PRO E 1 142 ? -6.018 48.971 -9.500 1.00 18.32 139 PRO E O 1
ATOM 5975 N N . ARG E 1 143 ? -5.702 50.749 -8.152 1.00 16.44 140 ARG E N 1
ATOM 5976 C CA . ARG E 1 143 ? -6.699 51.556 -8.862 1.00 17.40 140 ARG E CA 1
ATOM 5977 C C . ARG E 1 143 ? -6.265 51.835 -10.296 1.00 16.58 140 ARG E C 1
ATOM 5978 O O . ARG E 1 143 ? -7.074 51.732 -11.234 1.00 17.21 140 ARG E O 1
ATOM 5986 N N . LEU E 1 144 ? -5.000 52.215 -10.476 1.00 15.77 141 LEU E N 1
ATOM 5987 C CA . LEU E 1 144 ? -4.465 52.413 -11.807 1.00 15.19 141 LEU E CA 1
ATOM 5988 C C . LEU E 1 144 ? -4.461 51.125 -12.625 1.00 15.04 141 LEU E C 1
ATOM 5989 O O . LEU E 1 144 ? -4.746 51.165 -13.830 1.00 13.15 141 LEU E O 1
ATOM 5994 N N . ALA E 1 145 ? -4.205 49.979 -11.974 1.00 14.77 142 ALA E N 1
ATOM 5995 C CA . ALA E 1 145 ? -4.247 48.711 -12.711 1.00 14.79 142 ALA E CA 1
ATOM 5996 C C . ALA E 1 145 ? -5.638 48.473 -13.285 1.00 14.84 142 ALA E C 1
ATOM 5997 O O . ALA E 1 145 ? -5.773 47.917 -14.374 1.00 14.48 142 ALA E O 1
ATOM 5999 N N . ARG E 1 146 ? -6.668 48.912 -12.554 1.00 15.19 143 ARG E N 1
ATOM 6000 C CA A ARG E 1 146 ? -8.054 48.769 -13.013 0.50 15.99 143 ARG E CA 1
ATOM 6001 C CA B ARG E 1 146 ? -8.056 48.773 -13.000 0.50 16.24 143 ARG E CA 1
ATOM 6002 C C . ARG E 1 146 ? -8.436 49.788 -14.094 1.00 15.88 143 ARG E C 1
ATOM 6003 O O . ARG E 1 146 ? -9.105 49.441 -15.059 1.00 16.63 143 ARG E O 1
ATOM 6018 N N . LYS E 1 147 ? -8.004 51.038 -13.939 1.00 15.24 144 LYS E N 1
ATOM 6019 C CA . LYS E 1 147 ? -8.521 52.146 -14.756 1.00 16.02 144 LYS E CA 1
ATOM 6020 C C . LYS E 1 147 ? -7.689 52.547 -15.948 1.00 14.82 144 LYS E C 1
ATOM 6021 O O . LYS E 1 147 ? -8.199 53.186 -16.883 1.00 16.71 144 LYS E O 1
ATOM 6027 N N . ALA E 1 148 ? -6.401 52.240 -15.912 1.00 14.94 145 ALA E N 1
ATOM 6028 C CA . ALA E 1 148 ? -5.514 52.741 -16.948 1.00 14.58 145 ALA E CA 1
ATOM 6029 C C . ALA E 1 148 ? -5.738 52.019 -18.272 1.00 14.58 145 ALA E C 1
ATOM 6030 O O . ALA E 1 148 ? -6.177 50.854 -18.287 1.00 15.82 145 ALA E O 1
ATOM 6032 N N . PRO E 1 149 ? -5.458 52.705 -19.392 1.00 14.84 146 PRO E N 1
ATOM 6033 C CA . PRO E 1 149 ? -5.598 52.033 -20.703 1.00 15.22 146 PRO E CA 1
ATOM 6034 C C . PRO E 1 149 ? -4.351 51.298 -21.145 1.00 14.87 146 PRO E C 1
ATOM 6035 O O . PRO E 1 149 ? -4.292 50.749 -22.263 1.00 16.71 146 PRO E O 1
ATOM 6039 N N . ILE E 1 150 ? -3.349 51.271 -20.269 1.00 13.97 147 ILE E N 1
ATOM 6040 C CA . ILE E 1 150 ? -2.077 50.609 -20.550 1.00 13.86 147 ILE E CA 1
ATOM 6041 C C . ILE E 1 150 ? -1.800 49.545 -19.487 1.00 12.84 147 ILE E C 1
ATOM 6042 O O . ILE E 1 150 ? -2.531 49.423 -18.501 1.00 13.48 147 ILE E O 1
ATOM 6047 N N . SER E 1 151 ? -0.727 48.782 -19.689 1.00 11.58 148 SER E N 1
ATOM 6048 C CA A SER E 1 151 ? -0.236 47.821 -18.694 0.50 9.74 148 SER E CA 1
ATOM 6049 C CA B SER E 1 151 ? -0.308 47.818 -18.674 0.50 12.10 148 SER E CA 1
ATOM 6050 C C . SER E 1 151 ? 0.206 48.515 -17.407 1.00 10.71 148 SER E C 1
ATOM 6051 O O . SER E 1 151 ? 0.810 49.602 -17.453 1.00 11.11 148 SER E O 1
ATOM 6056 N N . VAL E 1 152 ? -0.063 47.880 -16.270 1.00 10.52 149 VAL E N 1
ATOM 6057 C CA . VAL E 1 152 ? 0.325 48.467 -14.971 1.00 10.23 149 VAL E CA 1
ATOM 6058 C C . VAL E 1 152 ? 0.888 47.344 -14.088 1.00 10.85 149 VAL E C 1
ATOM 6059 O O . VAL E 1 152 ? 0.250 46.286 -13.921 1.00 12.38 149 VAL E O 1
ATOM 6063 N N . ILE E 1 153 ? 2.086 47.552 -13.557 1.00 10.61 150 ILE E N 1
ATOM 6064 C CA . ILE E 1 153 ? 2.662 46.623 -12.579 1.00 11.34 150 ILE E CA 1
ATOM 6065 C C . ILE E 1 153 ? 2.709 47.291 -11.220 1.00 11.89 150 ILE E C 1
ATOM 6066 O O . ILE E 1 153 ? 3.253 48.393 -11.067 1.00 11.92 150 ILE E O 1
ATOM 6071 N N . VAL E 1 154 ? 2.153 46.581 -10.246 1.00 11.11 151 VAL E N 1
ATOM 6072 C CA . VAL E 1 154 ? 2.199 46.989 -8.855 1.00 12.53 151 VAL E CA 1
ATOM 6073 C C . VAL E 1 154 ? 3.259 46.132 -8.195 1.00 12.91 151 VAL E C 1
ATOM 6074 O O . VAL E 1 154 ? 3.128 44.915 -8.120 1.00 13.59 151 VAL E O 1
ATOM 6078 N N . VAL E 1 155 ? 4.349 46.766 -7.764 1.00 14.11 152 VAL E N 1
ATOM 6079 C CA . VAL E 1 155 ? 5.540 46.055 -7.307 1.00 14.38 152 VAL E CA 1
ATOM 6080 C C . VAL E 1 155 ? 5.579 45.949 -5.781 1.00 14.96 152 VAL E C 1
ATOM 6081 O O . VAL E 1 155 ? 5.310 46.914 -5.058 1.00 15.58 152 VAL E O 1
ATOM 6085 N N . ARG E 1 156 ? 5.890 44.742 -5.326 1.00 15.95 153 ARG E N 1
ATOM 6086 C CA . ARG E 1 156 ? 6.142 44.462 -3.898 1.00 18.66 153 ARG E CA 1
ATOM 6087 C C . ARG E 1 156 ? 7.480 43.749 -3.788 1.00 21.15 153 ARG E C 1
ATOM 6088 O O . ARG E 1 156 ? 7.986 43.187 -4.751 1.00 23.29 153 ARG E O 1
ATOM 6097 N N . GLU F 1 5 ? 21.217 53.953 1.000 1.00 36.91 2 GLU F N 1
ATOM 6098 C CA . GLU F 1 5 ? 20.647 54.649 -0.183 1.00 35.83 2 GLU F CA 1
ATOM 6099 C C . GLU F 1 5 ? 21.347 54.273 -1.501 1.00 34.92 2 GLU F C 1
ATOM 6100 O O . GLU F 1 5 ? 20.910 53.339 -2.162 1.00 34.57 2 GLU F O 1
ATOM 6106 N N . ASN F 1 6 ? 22.428 54.968 -1.866 1.00 34.12 3 ASN F N 1
ATOM 6107 C CA . ASN F 1 6 ? 22.923 54.911 -3.246 1.00 33.29 3 ASN F CA 1
ATOM 6108 C C . ASN F 1 6 ? 23.073 53.501 -3.831 1.00 32.76 3 ASN F C 1
ATOM 6109 O O . ASN F 1 6 ? 22.459 53.196 -4.862 1.00 33.13 3 ASN F O 1
ATOM 6114 N N . GLN F 1 7 ? 23.864 52.656 -3.177 1.00 31.85 4 GLN F N 1
ATOM 6115 C CA . GLN F 1 7 ? 24.179 51.301 -3.666 1.00 31.71 4 GLN F CA 1
ATOM 6116 C C . GLN F 1 7 ? 22.961 50.354 -3.755 1.00 30.81 4 GLN F C 1
ATOM 6117 O O . GLN F 1 7 ? 22.806 49.608 -4.732 1.00 30.01 4 GLN F O 1
ATOM 6123 N N . LYS F 1 8 ? 22.129 50.361 -2.717 1.00 29.55 5 LYS F N 1
ATOM 6124 C CA . LYS F 1 8 ? 20.935 49.520 -2.674 1.00 28.73 5 LYS F CA 1
ATOM 6125 C C . LYS F 1 8 ? 20.003 49.838 -3.856 1.00 27.04 5 LYS F C 1
ATOM 6126 O O . LYS F 1 8 ? 19.380 48.943 -4.443 1.00 26.77 5 LYS F O 1
ATOM 6140 N N . GLN F 1 10 ? 20.843 50.831 -6.745 1.00 21.86 7 GLN F N 1
ATOM 6141 C CA . GLN F 1 10 ? 21.499 50.398 -7.985 1.00 20.94 7 GLN F CA 1
ATOM 6142 C C . GLN F 1 10 ? 21.389 48.897 -8.279 1.00 19.77 7 GLN F C 1
ATOM 6143 O O . GLN F 1 10 ? 21.662 48.479 -9.404 1.00 19.85 7 GLN F O 1
ATOM 6149 N N . GLU F 1 11 ? 21.018 48.069 -7.305 1.00 19.27 8 GLU F N 1
ATOM 6150 C CA . GLU F 1 11 ? 21.022 46.633 -7.533 1.00 18.88 8 GLU F CA 1
ATOM 6151 C C . GLU F 1 11 ? 19.975 46.255 -8.618 1.00 17.65 8 GLU F C 1
ATOM 6152 O O . GLU F 1 11 ? 18.812 46.643 -8.505 1.00 17.92 8 GLU F O 1
ATOM 6158 N N . PRO F 1 12 ? 20.382 45.489 -9.641 1.00 16.55 9 PRO F N 1
ATOM 6159 C CA . PRO F 1 12 ? 19.365 45.082 -10.627 1.00 16.00 9 PRO F CA 1
ATOM 6160 C C . PRO F 1 12 ? 18.230 44.285 -9.964 1.00 16.09 9 PRO F C 1
ATOM 6161 O O . PRO F 1 12 ? 18.429 43.657 -8.907 1.00 16.87 9 PRO F O 1
ATOM 6165 N N . LEU F 1 13 ? 17.059 44.290 -10.585 1.00 15.33 10 LEU F N 1
ATOM 6166 C CA . LEU F 1 13 ? 15.948 43.472 -10.117 1.00 15.73 10 LEU F CA 1
ATOM 6167 C C . LEU F 1 13 ? 15.402 42.689 -11.295 1.00 16.09 10 LEU F C 1
ATOM 6168 O O . LEU F 1 13 ? 14.978 43.279 -12.293 1.00 17.78 10 LEU F O 1
ATOM 6173 N N . VAL F 1 14 ? 15.441 41.366 -11.170 1.00 15.75 11 VAL F N 1
ATOM 6174 C CA . VAL F 1 14 ? 14.912 40.449 -12.166 1.00 17.08 11 VAL F CA 1
ATOM 6175 C C . VAL F 1 14 ? 13.971 39.516 -11.434 1.00 16.71 11 VAL F C 1
ATOM 6176 O O . VAL F 1 14 ? 14.344 38.936 -10.426 1.00 18.69 11 VAL F O 1
ATOM 6180 N N . TYR F 1 15 ? 12.747 39.367 -11.935 1.00 16.22 12 TYR F N 1
ATOM 6181 C CA . TYR F 1 15 ? 11.827 38.395 -11.324 1.00 15.72 12 TYR F CA 1
ATOM 6182 C C . TYR F 1 15 ? 12.264 36.987 -11.646 1.00 16.91 12 TYR F C 1
ATOM 6183 O O . TYR F 1 15 ? 12.669 36.680 -12.776 1.00 18.94 12 TYR F O 1
ATOM 6192 N N . ARG F 1 16 ? 12.231 36.142 -10.624 1.00 17.48 13 ARG F N 1
ATOM 6193 C CA . ARG F 1 16 ? 12.824 34.799 -10.706 1.00 19.14 13 ARG F CA 1
ATOM 6194 C C . ARG F 1 16 ? 11.863 33.644 -11.017 1.00 17.96 13 ARG F C 1
ATOM 6195 O O . ARG F 1 16 ? 12.290 32.579 -11.457 1.00 19.20 13 ARG F O 1
ATOM 6203 N N . ARG F 1 17 ? 10.572 33.832 -10.757 1.00 17.72 14 ARG F N 1
ATOM 6204 C CA . ARG F 1 17 ? 9.598 32.762 -10.973 1.00 17.44 14 ARG F CA 1
ATOM 6205 C C . ARG F 1 17 ? 8.277 33.405 -11.357 1.00 16.63 14 ARG F C 1
ATOM 6206 O O . ARG F 1 17 ? 7.709 34.164 -10.585 1.00 17.12 14 ARG F O 1
ATOM 6214 N N . ILE F 1 18 ? 7.834 33.123 -12.577 1.00 16.11 15 ILE F N 1
ATOM 6215 C CA . ILE F 1 18 ? 6.750 33.901 -13.184 1.00 15.92 15 ILE F CA 1
ATOM 6216 C C . ILE F 1 18 ? 5.490 33.049 -13.240 1.00 15.67 15 ILE F C 1
ATOM 6217 O O . ILE F 1 18 ? 5.542 31.936 -13.732 1.00 15.49 15 ILE F O 1
ATOM 6222 N N . LEU F 1 19 ? 4.376 33.585 -12.767 1.00 15.02 16 LEU F N 1
ATOM 6223 C CA . LEU F 1 19 ? 3.086 32.901 -12.847 1.00 15.56 16 LEU F CA 1
ATOM 6224 C C . LEU F 1 19 ? 2.163 33.692 -13.777 1.00 14.74 16 LEU F C 1
ATOM 6225 O O . LEU F 1 19 ? 1.791 34.815 -13.444 1.00 15.72 16 LEU F O 1
ATOM 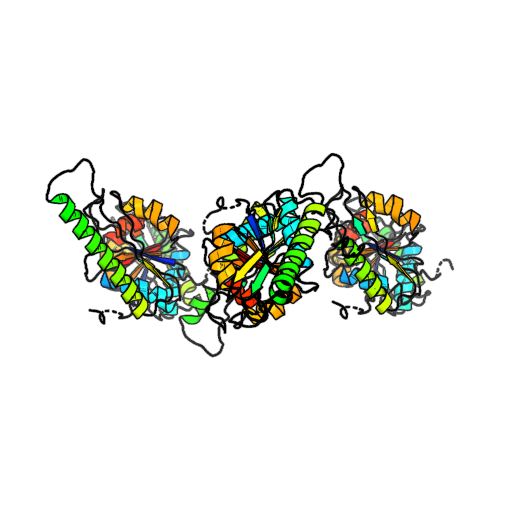6230 N N . LEU F 1 20 ? 1.789 33.086 -14.896 1.00 14.49 17 LEU F N 1
ATOM 6231 C CA . LEU F 1 20 ? 0.807 33.650 -15.822 1.00 14.75 17 LEU F CA 1
ATOM 6232 C C . LEU F 1 20 ? -0.545 33.008 -15.585 1.00 15.21 17 LEU F C 1
ATOM 6233 O O . LEU F 1 20 ? -0.661 31.780 -15.625 1.00 16.21 17 LEU F O 1
ATOM 6238 N N . THR F 1 21 ? -1.569 33.818 -15.297 1.00 15.06 18 THR F N 1
ATOM 6239 C CA . THR F 1 21 ? -2.929 33.338 -15.053 1.00 16.77 18 THR F CA 1
ATOM 6240 C C . THR F 1 21 ? -3.739 33.592 -16.331 1.00 17.17 18 THR F C 1
ATOM 6241 O O . THR F 1 21 ? -3.727 34.709 -16.882 1.00 16.70 18 THR F O 1
ATOM 6245 N N . VAL F 1 22 ? -4.412 32.550 -16.813 1.00 16.80 19 VAL F N 1
ATOM 6246 C CA . VAL F 1 22 ? -5.176 32.628 -18.051 1.00 17.34 19 VAL F CA 1
ATOM 6247 C C . VAL F 1 22 ? -6.610 32.138 -17.830 1.00 17.72 19 VAL F C 1
ATOM 6248 O O . VAL F 1 22 ? -6.864 31.365 -16.901 1.00 18.04 19 VAL F O 1
ATOM 6252 N N . ASP F 1 23 ? -7.534 32.661 -18.642 1.00 18.78 20 ASP F N 1
ATOM 6253 C CA . ASP F 1 23 ? -8.887 32.101 -18.808 1.00 19.33 20 ASP F CA 1
ATOM 6254 C C . ASP F 1 23 ? -9.022 31.504 -20.224 1.00 20.17 20 ASP F C 1
ATOM 6255 O O . ASP F 1 23 ? -8.036 31.347 -20.952 1.00 21.92 20 ASP F O 1
ATOM 6260 N N . GLU F 1 24 ? -10.255 31.183 -20.616 1.00 21.18 21 GLU F N 1
ATOM 6261 C CA . GLU F 1 24 ? -10.482 30.574 -21.920 1.00 22.22 21 GLU F CA 1
ATOM 6262 C C . GLU F 1 24 ? -10.694 31.548 -23.072 1.00 22.07 21 GLU F C 1
ATOM 6263 O O . GLU F 1 24 ? -10.869 31.124 -24.207 1.00 23.59 21 GLU F O 1
ATOM 6269 N N . ASP F 1 25 ? -10.674 32.851 -22.800 1.00 20.51 22 ASP F N 1
ATOM 6270 C CA . ASP F 1 25 ? -11.032 33.858 -23.798 1.00 20.83 22 ASP F CA 1
ATOM 6271 C C . ASP F 1 25 ? -9.825 34.350 -24.572 1.00 21.10 22 ASP F C 1
ATOM 6272 O O . ASP F 1 25 ? -8.701 34.325 -24.042 1.00 22.62 22 ASP F O 1
ATOM 6277 N N . ASP F 1 26 ? -10.051 34.821 -25.794 1.00 21.69 23 ASP F N 1
ATOM 6278 C CA . ASP F 1 26 ? -8.994 35.434 -26.611 1.00 21.50 23 ASP F CA 1
ATOM 6279 C C . ASP F 1 26 ? -9.265 36.911 -26.758 1.00 19.56 23 ASP F C 1
ATOM 6280 O O . ASP F 1 26 ? -10.392 37.316 -27.011 1.00 19.89 23 ASP F O 1
ATOM 6285 N N . ASN F 1 27 ? -8.220 37.727 -26.603 1.00 18.61 24 ASN F N 1
ATOM 6286 C CA . ASN F 1 27 ? -8.307 39.181 -26.740 1.00 16.96 24 ASN F CA 1
ATOM 6287 C C . ASN F 1 27 ? -6.891 39.693 -26.725 1.00 17.02 24 ASN F C 1
ATOM 6288 O O . ASN F 1 27 ? -5.921 38.917 -26.465 1.00 16.91 24 ASN F O 1
ATOM 6293 N N . THR F 1 28 ? -6.750 40.971 -27.070 1.00 16.35 25 THR F N 1
ATOM 6294 C CA A THR F 1 28 ? -5.456 41.636 -27.154 0.50 16.54 25 THR F CA 1
ATOM 6295 C CA B THR F 1 28 ? -5.405 41.532 -27.180 0.50 16.93 25 THR F CA 1
ATOM 6296 C C . THR F 1 28 ? -4.682 41.520 -25.838 1.00 15.52 25 THR F C 1
ATOM 6297 O O . THR F 1 28 ? -3.464 41.279 -25.820 1.00 16.11 25 THR F O 1
ATOM 6304 N N . SER F 1 29 ? -5.395 41.726 -24.727 1.00 15.37 26 SER F N 1
ATOM 6305 C CA A SER F 1 29 ? -4.734 41.687 -23.413 0.50 15.38 26 SER F CA 1
ATOM 6306 C CA B SER F 1 29 ? -4.722 41.690 -23.417 0.50 14.48 26 SER F CA 1
ATOM 6307 C C . SER F 1 29 ? -4.170 40.313 -23.084 1.00 14.94 26 SER F C 1
ATOM 6308 O O . SER F 1 29 ? -3.068 40.206 -22.519 1.00 14.63 26 SER F O 1
ATOM 6313 N N . SER F 1 30 ? -4.918 39.260 -23.426 1.00 15.25 27 SER F N 1
ATOM 6314 C CA A SER F 1 30 ? -4.446 37.911 -23.154 0.50 15.72 27 SER F CA 1
ATOM 6315 C CA B SER F 1 30 ? -4.473 37.874 -23.222 0.50 15.44 27 SER F CA 1
ATOM 6316 C C . SER F 1 30 ? -3.213 37.588 -24.012 1.00 15.61 27 SER F C 1
ATOM 6317 O O . SER F 1 30 ? -2.254 36.993 -23.512 1.00 14.92 27 SER F O 1
ATOM 6322 N N . GLU F 1 31 ? -3.207 38.020 -25.268 1.00 15.28 28 GLU F N 1
ATOM 6323 C CA . GLU F 1 31 ? -2.058 37.802 -26.157 1.00 15.43 28 GLU F CA 1
ATOM 6324 C C . GLU F 1 31 ? -0.837 38.529 -25.591 1.00 15.40 28 GLU F C 1
ATOM 6325 O O . GLU F 1 31 ? 0.237 37.972 -25.472 1.00 14.20 28 GLU F O 1
ATOM 6331 N N . ARG F 1 32 ? -1.032 39.787 -25.203 1.00 13.27 29 ARG F N 1
ATOM 6332 C CA . ARG F 1 32 ? 0.093 40.573 -24.682 1.00 13.47 29 ARG F CA 1
ATOM 6333 C C . ARG F 1 32 ? 0.596 40.050 -23.351 1.00 12.85 29 ARG F C 1
ATOM 6334 O O . ARG F 1 32 ? 1.801 40.075 -23.106 1.00 12.77 29 ARG F O 1
ATOM 6342 N N . ALA F 1 33 ? -0.315 39.552 -22.512 1.00 12.41 30 ALA F N 1
ATOM 6343 C CA . ALA F 1 33 ? 0.107 39.029 -21.209 1.00 12.37 30 ALA F CA 1
ATOM 6344 C C . ALA F 1 33 ? 0.985 37.818 -21.429 1.00 12.29 30 ALA F C 1
ATOM 6345 O O . ALA F 1 33 ? 2.036 37.656 -20.804 1.00 12.93 30 ALA F O 1
ATOM 6347 N N . PHE F 1 34 ? 0.539 36.955 -22.332 1.00 12.41 31 PHE F N 1
ATOM 6348 C CA . PHE F 1 34 ? 1.336 35.771 -22.687 1.00 12.93 31 PHE F CA 1
ATOM 6349 C C . PHE F 1 34 ? 2.714 36.147 -23.265 1.00 13.21 31 PHE F C 1
ATOM 6350 O O . PHE F 1 34 ? 3.742 35.584 -22.868 1.00 13.36 31 PHE F O 1
ATOM 6358 N N . ARG F 1 35 ? 2.745 37.106 -24.188 1.00 13.22 32 ARG F N 1
ATOM 6359 C CA . ARG F 1 35 ? 4.005 37.555 -24.773 1.00 13.82 32 ARG F CA 1
ATOM 6360 C C . ARG F 1 35 ? 4.943 38.197 -23.751 1.00 13.27 32 ARG F C 1
ATOM 6361 O O . ARG F 1 35 ? 6.156 37.991 -23.820 1.00 13.89 32 ARG F O 1
ATOM 6369 N N . TYR F 1 36 ? 4.391 38.995 -22.839 1.00 13.68 33 TYR F N 1
ATOM 6370 C CA . TYR F 1 36 ? 5.244 39.597 -21.826 1.00 13.90 33 TYR F CA 1
ATOM 6371 C C . TYR F 1 36 ? 5.840 38.500 -20.918 1.00 12.77 33 TYR F C 1
ATOM 6372 O O . TYR F 1 36 ? 7.040 38.508 -20.631 1.00 13.88 33 TYR F O 1
ATOM 6381 N N . ALA F 1 37 ? 4.994 37.588 -20.424 1.00 12.40 34 ALA F N 1
ATOM 6382 C CA . ALA F 1 37 ? 5.469 36.585 -19.508 1.00 13.17 34 ALA F CA 1
ATOM 6383 C C . ALA F 1 37 ? 6.500 35.683 -20.162 1.00 13.55 34 ALA F C 1
ATOM 6384 O O . ALA F 1 37 ? 7.501 35.320 -19.515 1.00 14.21 34 ALA F O 1
ATOM 6386 N N . THR F 1 38 ? 6.253 35.274 -21.411 1.00 14.30 35 THR F N 1
ATOM 6387 C CA . THR F 1 38 ? 7.187 34.386 -22.074 1.00 13.31 35 THR F CA 1
ATOM 6388 C C . THR F 1 38 ? 8.447 35.104 -22.544 1.00 13.70 35 THR F C 1
ATOM 6389 O O . THR F 1 38 ? 9.531 34.519 -22.563 1.00 14.35 35 THR F O 1
ATOM 6393 N N . THR F 1 39 ? 8.335 36.391 -22.917 1.00 12.67 36 THR F N 1
ATOM 6394 C CA . THR F 1 39 ? 9.552 37.145 -23.256 1.00 13.40 36 THR F CA 1
ATOM 6395 C C . THR F 1 39 ? 10.445 37.284 -22.020 1.00 13.71 36 THR F C 1
ATOM 6396 O O . THR F 1 39 ? 11.651 37.084 -22.091 1.00 14.25 36 THR F O 1
ATOM 6400 N N . LEU F 1 40 ? 9.829 37.578 -20.877 1.00 13.99 37 LEU F N 1
ATOM 6401 C CA . LEU F 1 40 ? 10.586 37.731 -19.619 1.00 15.04 37 LEU F CA 1
ATOM 6402 C C . LEU F 1 40 ? 11.266 36.413 -19.285 1.00 15.25 37 LEU F C 1
ATOM 6403 O O . LEU F 1 40 ? 12.472 36.373 -18.976 1.00 16.09 37 LEU F O 1
ATOM 6408 N N . ALA F 1 41 ? 10.484 35.332 -19.312 1.00 15.25 38 ALA F N 1
ATOM 6409 C CA . ALA F 1 41 ? 10.999 34.035 -18.896 1.00 15.66 38 ALA F CA 1
ATOM 6410 C C . ALA F 1 41 ? 12.096 33.534 -19.849 1.00 16.03 38 ALA F C 1
ATOM 6411 O O . ALA F 1 41 ? 13.078 32.916 -19.410 1.00 17.64 38 ALA F O 1
ATOM 6413 N N . HIS F 1 42 ? 11.939 33.800 -21.140 1.00 16.31 39 HIS F N 1
ATOM 6414 C CA . HIS F 1 42 ? 12.978 33.487 -22.119 1.00 16.35 39 HIS F CA 1
ATOM 6415 C C . HIS F 1 42 ? 14.244 34.328 -21.896 1.00 16.32 39 HIS F C 1
ATOM 6416 O O . HIS F 1 42 ? 15.361 33.797 -21.826 1.00 16.64 39 HIS F O 1
ATOM 6423 N N . ASP F 1 43 ? 14.058 35.654 -21.828 1.00 15.91 40 ASP F N 1
ATOM 6424 C CA . ASP F 1 43 ? 15.185 36.609 -21.825 1.00 15.92 40 ASP F CA 1
ATOM 6425 C C . ASP F 1 43 ? 16.030 36.493 -20.576 1.00 16.14 40 ASP F C 1
ATOM 6426 O O . ASP F 1 43 ? 17.236 36.693 -20.637 1.00 17.11 40 ASP F O 1
ATOM 6431 N N . TYR F 1 44 ? 15.408 36.129 -19.459 1.00 16.31 41 TYR F N 1
ATOM 6432 C CA . TYR F 1 44 ? 16.140 36.004 -18.203 1.00 16.45 41 TYR F CA 1
ATOM 6433 C C . TYR F 1 44 ? 16.349 34.559 -17.784 1.00 17.63 41 TYR F C 1
ATOM 6434 O O . TYR F 1 44 ? 16.991 34.302 -16.773 1.00 18.16 41 TYR F O 1
ATOM 6443 N N . ASP F 1 45 ? 15.851 33.622 -18.590 1.00 17.96 42 ASP F N 1
ATOM 6444 C CA . ASP F 1 45 ? 16.030 32.180 -18.310 1.00 18.99 42 ASP F CA 1
ATOM 6445 C C . ASP F 1 45 ? 15.505 31.789 -16.920 1.00 19.26 42 ASP F C 1
ATOM 6446 O O . ASP F 1 45 ? 16.231 31.235 -16.065 1.00 20.10 42 ASP F O 1
ATOM 6451 N N . VAL F 1 46 ? 14.227 32.080 -16.692 1.00 18.10 43 VAL F N 1
ATOM 6452 C CA . VAL F 1 46 ? 13.586 31.814 -15.402 1.00 18.49 43 VAL F CA 1
ATOM 6453 C C . VAL F 1 46 ? 12.322 30.974 -15.619 1.00 18.67 43 VAL F C 1
ATOM 6454 O O . VAL F 1 46 ? 11.743 30.995 -16.706 1.00 17.44 43 VAL F O 1
ATOM 6458 N N . PRO F 1 47 ? 11.916 30.206 -14.593 1.00 19.00 44 PRO F N 1
ATOM 6459 C CA . PRO F 1 47 ? 10.761 29.333 -14.790 1.00 18.62 44 PRO F CA 1
ATOM 6460 C C . PRO F 1 47 ? 9.426 30.077 -14.881 1.00 17.39 44 PRO F C 1
ATOM 6461 O O . PRO F 1 47 ? 9.233 31.126 -14.224 1.00 17.68 44 PRO F O 1
ATOM 6465 N N . LEU F 1 48 ? 8.535 29.501 -15.684 1.00 17.27 45 LEU F N 1
ATOM 6466 C CA . LEU F 1 48 ? 7.187 30.012 -15.943 1.00 17.36 45 LEU F CA 1
ATOM 6467 C C . LEU F 1 48 ? 6.144 28.957 -15.589 1.00 17.74 45 LEU F C 1
ATOM 6468 O O . LEU F 1 48 ? 6.267 27.806 -15.988 1.00 20.40 45 LEU F O 1
ATOM 6473 N N . GLY F 1 49 ? 5.118 29.365 -14.860 1.00 17.21 46 GLY F N 1
ATOM 6474 C CA . GLY F 1 49 ? 3.959 28.529 -14.568 1.00 17.45 46 GLY F CA 1
ATOM 6475 C C . GLY F 1 49 ? 2.763 29.171 -15.249 1.00 18.27 46 GLY F C 1
ATOM 6476 O O . GLY F 1 49 ? 2.649 30.390 -15.257 1.00 18.04 46 GLY F O 1
ATOM 6477 N N . ILE F 1 50 ? 1.915 28.354 -15.861 1.00 18.44 47 ILE F N 1
ATOM 6478 C CA . ILE F 1 50 ? 0.715 28.846 -16.533 1.00 18.37 47 ILE F CA 1
ATOM 6479 C C . ILE F 1 50 ? -0.489 28.233 -15.841 1.00 19.10 47 ILE F C 1
ATOM 6480 O O . ILE F 1 50 ? -0.664 27.003 -15.817 1.00 20.22 47 ILE F O 1
ATOM 6485 N N . CYS F 1 51 ? -1.275 29.080 -15.201 1.00 19.46 48 CYS F N 1
ATOM 6486 C CA A CYS F 1 51 ? -2.328 28.656 -14.290 0.50 19.16 48 CYS F CA 1
ATOM 6487 C CA B CYS F 1 51 ? -2.336 28.551 -14.368 0.50 20.12 48 CYS F CA 1
ATOM 6488 C C . CYS F 1 51 ? -3.711 28.961 -14.830 1.00 20.06 48 CYS F C 1
ATOM 6489 O O . CYS F 1 51 ? -3.916 30.030 -15.406 1.00 19.59 48 CYS F O 1
ATOM 6494 N N . SER F 1 52 ? -4.652 28.052 -14.613 1.00 19.87 49 SER F N 1
ATOM 6495 C CA A SER F 1 52 ? -6.061 28.406 -14.635 0.50 20.14 49 SER F CA 1
ATOM 6496 C CA B SER F 1 52 ? -6.050 28.449 -14.575 0.50 21.68 49 SER F CA 1
ATOM 6497 C C . SER F 1 52 ? -6.802 27.665 -13.515 1.00 21.90 49 SER F C 1
ATOM 6498 O O . SER F 1 52 ? -6.243 26.745 -12.885 1.00 21.86 49 SER F O 1
ATOM 6503 N N . VAL F 1 53 ? -8.037 28.080 -13.259 1.00 22.87 50 VAL F N 1
ATOM 6504 C CA . VAL F 1 53 ? -8.811 27.532 -12.154 1.00 25.25 50 VAL F CA 1
ATOM 6505 C C . VAL F 1 53 ? -10.143 27.003 -12.662 1.00 26.72 50 VAL F C 1
ATOM 6506 O O . VAL F 1 53 ? -10.803 27.598 -13.524 1.00 27.08 50 VAL F O 1
ATOM 6510 N N . LEU F 1 54 ? -10.500 25.836 -12.136 1.00 28.19 51 LEU F N 1
ATOM 6511 C CA . LEU F 1 54 ? -11.801 25.215 -12.375 1.00 30.93 51 LEU F CA 1
ATOM 6512 C C . LEU F 1 54 ? -12.715 25.458 -11.194 1.00 31.91 51 LEU F C 1
ATOM 6513 O O . LEU F 1 54 ? -12.266 25.480 -10.044 1.00 32.11 51 LEU F O 1
ATOM 6518 N N . GLU F 1 55 ? -14.003 25.637 -11.491 1.00 33.89 52 GLU F N 1
ATOM 6519 C CA . GLU F 1 55 ? -15.046 25.737 -10.474 1.00 35.43 52 GLU F CA 1
ATOM 6520 C C . GLU F 1 55 ? -15.199 24.429 -9.709 1.00 35.83 52 GLU F C 1
ATOM 6521 O O . GLU F 1 55 ? -15.054 23.340 -10.277 1.00 36.00 52 GLU F O 1
ATOM 6527 N N . SER F 1 56 ? -15.505 24.551 -8.423 1.00 36.70 53 SER F N 1
ATOM 6528 C CA . SER F 1 56 ? -15.722 23.405 -7.547 1.00 37.68 53 SER F CA 1
ATOM 6529 C C . SER F 1 56 ? -17.062 22.727 -7.842 1.00 37.98 53 SER F C 1
ATOM 6530 O O . SER F 1 56 ? -17.111 21.539 -8.164 1.00 38.93 53 SER F O 1
ATOM 6533 N N . SER F 1 68 ? -21.078 14.874 -14.419 1.00 36.06 65 SER F N 1
ATOM 6534 C CA . SER F 1 68 ? -20.807 14.567 -15.830 1.00 35.42 65 SER F CA 1
ATOM 6535 C C . SER F 1 68 ? -20.207 15.743 -16.602 1.00 35.26 65 SER F C 1
ATOM 6536 O O . SER F 1 68 ? -19.087 15.645 -17.136 1.00 36.38 65 SER F O 1
ATOM 6539 N N . LYS F 1 69 ? -20.971 16.835 -16.685 1.00 34.78 66 LYS F N 1
ATOM 6540 C CA . LYS F 1 69 ? -20.564 18.048 -17.401 1.00 34.07 66 LYS F CA 1
ATOM 6541 C C . LYS F 1 69 ? -19.443 18.791 -16.667 1.00 33.69 66 LYS F C 1
ATOM 6542 O O . LYS F 1 69 ? -18.765 19.637 -17.252 1.00 34.50 66 LYS F O 1
ATOM 6548 N N . ILE F 1 70 ? -19.270 18.460 -15.388 1.00 33.54 67 ILE F N 1
ATOM 6549 C CA . ILE F 1 70 ? -18.152 18.921 -14.566 1.00 33.83 67 ILE F CA 1
ATOM 6550 C C . ILE F 1 70 ? -16.805 18.572 -15.228 1.00 33.65 67 ILE F C 1
ATOM 6551 O O . ILE F 1 70 ? -15.906 19.433 -15.339 1.00 34.78 67 ILE F O 1
ATOM 6556 N N . GLN F 1 71 ? -16.680 17.324 -15.691 1.00 33.69 68 GLN F N 1
ATOM 6557 C CA . GLN F 1 71 ? -15.412 16.828 -16.227 1.00 33.42 68 GLN F CA 1
ATOM 6558 C C . GLN F 1 71 ? -15.100 17.345 -17.636 1.00 33.38 68 GLN F C 1
ATOM 6559 O O . GLN F 1 71 ? -13.931 17.591 -17.953 1.00 33.28 68 GLN F O 1
ATOM 6565 N N . ALA F 1 72 ? -16.125 17.530 -18.472 1.00 33.23 69 ALA F N 1
ATOM 6566 C CA . ALA F 1 72 ? -15.922 18.141 -19.806 1.00 33.40 69 ALA F CA 1
ATOM 6567 C C . ALA F 1 72 ? -15.317 19.557 -19.690 1.00 33.43 69 ALA F C 1
ATOM 6568 O O . ALA F 1 72 ? -14.452 19.958 -20.487 1.00 33.83 69 ALA F O 1
ATOM 6570 N N . LYS F 1 73 ? -15.791 20.318 -18.706 1.00 33.31 70 LYS F N 1
ATOM 6571 C CA . LYS F 1 73 ? -15.238 21.653 -18.500 1.00 33.27 70 LYS F CA 1
ATOM 6572 C C . LYS F 1 73 ? -13.844 21.603 -17.837 1.00 33.19 70 LYS F C 1
ATOM 6573 O O . LYS F 1 73 ? -12.988 22.455 -18.141 1.00 33.36 70 LYS F O 1
ATOM 6579 N N . ARG F 1 74 ? -13.600 20.603 -16.978 1.00 33.00 71 ARG F N 1
ATOM 6580 C CA . ARG F 1 74 ? -12.247 20.361 -16.444 1.00 32.60 71 ARG F CA 1
ATOM 6581 C C . ARG F 1 74 ? -11.294 20.067 -17.594 1.00 32.55 71 ARG F C 1
ATOM 6582 O O . ARG F 1 74 ? -10.140 20.524 -17.591 1.00 32.18 71 ARG F O 1
ATOM 6590 N N . LYS F 1 75 ? -11.788 19.293 -18.560 1.00 31.85 72 LYS F N 1
ATOM 6591 C CA . LYS F 1 75 ? -11.066 18.966 -19.793 1.00 32.16 72 LYS F CA 1
ATOM 6592 C C . LYS F 1 75 ? -10.689 20.220 -20.576 1.00 31.97 72 LYS F C 1
ATOM 6593 O O . LYS F 1 75 ? -9.532 20.352 -21.002 1.00 32.01 72 LYS F O 1
ATOM 6599 N N . HIS F 1 76 ? -11.655 21.125 -20.767 1.00 31.28 73 HIS F N 1
ATOM 6600 C CA . HIS F 1 76 ? -11.449 22.334 -21.581 1.00 30.93 73 HIS F CA 1
ATOM 6601 C C . HIS F 1 76 ? -10.383 23.251 -20.989 1.00 29.68 73 HIS F C 1
ATOM 6602 O O . HIS F 1 76 ? -9.563 23.776 -21.720 1.00 29.22 73 HIS F O 1
ATOM 6609 N N . VAL F 1 77 ? -10.400 23.413 -19.667 1.00 29.29 74 VAL F N 1
ATOM 6610 C CA . VAL F 1 77 ? -9.407 24.235 -18.969 1.00 28.63 74 VAL F CA 1
ATOM 6611 C C . VAL F 1 77 ? -8.003 23.581 -18.977 1.00 28.78 74 VAL F C 1
ATOM 6612 O O . VAL F 1 77 ? -6.983 24.262 -19.195 1.00 28.88 74 VAL F O 1
ATOM 6616 N N . GLU F 1 78 ? -7.947 22.271 -18.728 1.00 27.90 75 GLU F N 1
ATOM 6617 C CA . GLU F 1 78 ? -6.687 21.530 -18.833 1.00 27.17 75 GLU F CA 1
ATOM 6618 C C . GLU F 1 78 ? -6.087 21.701 -20.227 1.00 25.65 75 GLU F C 1
ATOM 6619 O O . GLU F 1 78 ? -4.873 21.831 -20.371 1.00 26.81 75 GLU F O 1
ATOM 6625 N N . ASP F 1 79 ? -6.937 21.733 -21.246 1.00 25.74 76 ASP F N 1
ATOM 6626 C CA . ASP F 1 79 ? -6.482 21.836 -22.626 1.00 26.01 76 ASP F CA 1
ATOM 6627 C C . ASP F 1 79 ? -6.018 23.244 -22.934 1.00 25.90 76 ASP F C 1
ATOM 6628 O O . ASP F 1 79 ? -5.050 23.437 -23.649 1.00 26.07 76 ASP F O 1
ATOM 6633 N N . VAL F 1 80 ? -6.738 24.217 -22.399 1.00 25.37 77 VAL F N 1
ATOM 6634 C CA . VAL F 1 80 ? -6.377 25.607 -22.645 1.00 25.10 77 VAL F CA 1
ATOM 6635 C C . VAL F 1 80 ? -4.974 25.833 -22.089 1.00 24.40 77 VAL F C 1
ATOM 6636 O O . VAL F 1 80 ? -4.114 26.410 -22.775 1.00 25.31 77 VAL F O 1
ATOM 6640 N N . VAL F 1 81 ? -4.761 25.374 -20.855 1.00 24.13 78 VAL F N 1
ATOM 6641 C CA . VAL F 1 81 ? -3.459 25.492 -20.192 1.00 23.07 78 VAL F CA 1
ATOM 6642 C C . VAL F 1 81 ? -2.369 24.722 -20.955 1.00 22.89 78 VAL F C 1
ATOM 6643 O O . VAL F 1 81 ? -1.269 25.248 -21.169 1.00 23.24 78 VAL F O 1
ATOM 6647 N N . ALA F 1 82 ? -2.678 23.498 -21.385 1.00 23.83 79 ALA F N 1
ATOM 6648 C CA . ALA F 1 82 ? -1.706 22.727 -22.160 1.00 22.78 79 ALA F CA 1
ATOM 6649 C C . ALA F 1 82 ? -1.282 23.406 -23.453 1.00 22.39 79 ALA F C 1
ATOM 6650 O O . ALA F 1 82 ? -0.101 23.369 -23.827 1.00 23.46 79 ALA F O 1
ATOM 6652 N N . GLU F 1 83 ? -2.219 24.071 -24.117 1.00 23.57 80 GLU F N 1
ATOM 6653 C CA . GLU F 1 83 ? -1.901 24.804 -25.345 1.00 23.03 80 GLU F CA 1
ATOM 6654 C C . GLU F 1 83 ? -0.981 26.017 -25.078 1.00 22.70 80 GLU F C 1
ATOM 6655 O O . GLU F 1 83 ? -0.019 26.253 -25.816 1.00 22.10 80 GLU F O 1
ATOM 6661 N N . TYR F 1 84 ? -1.303 26.791 -24.046 1.00 21.62 81 TYR F N 1
ATOM 6662 C CA . TYR F 1 84 ? -0.403 27.868 -23.639 1.00 21.44 81 TYR F CA 1
ATOM 6663 C C . TYR F 1 84 ? 1.025 27.368 -23.322 1.00 20.73 81 TYR F C 1
ATOM 6664 O O . TYR F 1 84 ? 2.022 27.989 -23.726 1.00 20.63 81 TYR F O 1
ATOM 6673 N N . VAL F 1 85 ? 1.121 26.253 -22.593 1.00 21.03 82 VAL F N 1
ATOM 6674 C CA . VAL F 1 85 ? 2.430 25.701 -22.231 1.00 21.25 82 VAL F CA 1
ATOM 6675 C C . VAL F 1 85 ? 3.202 25.328 -23.506 1.00 20.64 82 VAL F C 1
ATOM 6676 O O . VAL F 1 85 ? 4.399 25.611 -23.614 1.00 20.66 82 VAL F O 1
ATOM 6680 N N . GLN F 1 86 ? 2.522 24.697 -24.467 1.00 21.68 83 GLN F N 1
ATOM 6681 C CA . GLN F 1 86 ? 3.133 24.398 -25.768 1.00 22.99 83 GLN F CA 1
ATOM 6682 C C . GLN F 1 86 ? 3.651 25.647 -26.496 1.00 23.10 83 GLN F C 1
ATOM 6683 O O . GLN F 1 86 ? 4.779 25.662 -26.993 1.00 21.77 83 GLN F O 1
ATOM 6689 N N . LEU F 1 87 ? 2.857 26.716 -26.517 1.00 22.60 84 LEU F N 1
ATOM 6690 C CA . LEU F 1 87 ? 3.312 27.941 -27.152 1.00 22.69 84 LEU F CA 1
ATOM 6691 C C . LEU F 1 87 ? 4.527 28.546 -26.430 1.00 21.42 84 LEU F C 1
ATOM 6692 O O . LEU F 1 87 ? 5.414 29.101 -27.088 1.00 21.34 84 LEU F O 1
ATOM 6697 N N . ALA F 1 88 ? 4.557 28.455 -25.095 1.00 20.93 85 ALA F N 1
ATOM 6698 C CA . ALA F 1 88 ? 5.677 29.015 -24.328 1.00 21.46 85 ALA F CA 1
ATOM 6699 C C . ALA F 1 88 ? 6.967 28.251 -24.624 1.00 22.78 85 ALA F C 1
ATOM 6700 O O . ALA F 1 88 ? 8.032 28.862 -24.796 1.00 22.03 85 ALA F O 1
ATOM 6702 N N . GLU F 1 89 ? 6.862 26.912 -24.694 1.00 23.83 86 GLU F N 1
ATOM 6703 C CA . GLU F 1 89 ? 7.997 26.066 -25.088 1.00 24.46 86 GLU F CA 1
ATOM 6704 C C . GLU F 1 89 ? 8.518 26.429 -26.511 1.00 24.10 86 GLU F C 1
ATOM 6705 O O . GLU F 1 89 ? 9.736 26.535 -26.731 1.00 24.59 86 GLU F O 1
ATOM 6711 N N . GLN F 1 90 ? 7.617 26.697 -27.456 1.00 25.02 87 GLN F N 1
ATOM 6712 C CA A GLN F 1 90 ? 7.976 27.157 -28.819 0.50 25.11 87 GLN F CA 1
ATOM 6713 C CA B GLN F 1 90 ? 8.061 27.115 -28.790 0.50 24.95 87 GLN F CA 1
ATOM 6714 C C . GLN F 1 90 ? 8.714 28.508 -28.836 1.00 25.41 87 GLN F C 1
ATOM 6715 O O . GLN F 1 90 ? 9.596 28.743 -29.655 1.00 25.77 87 GLN F O 1
ATOM 6726 N N . ARG F 1 91 ? 8.302 29.406 -27.942 1.00 23.93 88 ARG F N 1
ATOM 6727 C CA . ARG F 1 91 ? 8.925 30.725 -27.806 1.00 23.56 88 ARG F CA 1
ATOM 6728 C C . ARG F 1 91 ? 10.352 30.598 -27.253 1.00 23.49 88 ARG F C 1
ATOM 6729 O O . ARG F 1 91 ? 11.182 31.521 -27.389 1.00 23.68 88 ARG F O 1
ATOM 6737 N N . GLY F 1 92 ? 10.652 29.444 -26.661 1.00 23.79 89 GLY F N 1
ATOM 6738 C CA . GLY F 1 92 ? 12.002 29.148 -26.200 1.00 23.56 89 GLY F CA 1
ATOM 6739 C C . GLY F 1 92 ? 12.151 29.177 -24.702 1.00 21.87 89 GLY F C 1
ATOM 6740 O O . GLY F 1 92 ? 13.260 29.188 -24.187 1.00 23.26 89 GLY F O 1
ATOM 6741 N N . VAL F 1 93 ? 11.034 29.227 -23.977 1.00 21.41 90 VAL F N 1
ATOM 6742 C CA . VAL F 1 93 ? 11.101 29.207 -22.521 1.00 20.87 90 VAL F CA 1
ATOM 6743 C C . VAL F 1 93 ? 11.525 27.805 -22.107 1.00 21.84 90 VAL F C 1
ATOM 6744 O O . VAL F 1 93 ? 10.865 26.828 -22.489 1.00 23.43 90 VAL F O 1
ATOM 6748 N N . ASN F 1 94 ? 12.602 27.731 -21.323 1.00 22.66 91 ASN F N 1
ATOM 6749 C CA . ASN F 1 94 ? 13.225 26.441 -20.955 1.00 23.94 91 ASN F CA 1
ATOM 6750 C C . ASN F 1 94 ? 12.451 25.626 -19.946 1.00 24.00 91 ASN F C 1
ATOM 6751 O O . ASN F 1 94 ? 12.416 24.396 -20.047 1.00 25.58 91 ASN F O 1
ATOM 6756 N N . GLN F 1 95 ? 11.834 26.302 -18.980 1.00 23.67 92 GLN F N 1
ATOM 6757 C CA A GLN F 1 95 ? 11.050 25.626 -17.962 0.50 23.55 92 GLN F CA 1
ATOM 6758 C CA B GLN F 1 95 ? 11.068 25.649 -17.924 0.50 23.63 92 GLN F CA 1
ATOM 6759 C C . GLN F 1 95 ? 9.664 26.239 -17.857 1.00 23.56 92 GLN F C 1
ATOM 6760 O O . GLN F 1 95 ? 9.488 27.348 -17.327 1.00 22.85 92 GLN F O 1
ATOM 6771 N N . VAL F 1 96 ? 8.680 25.486 -18.343 1.00 23.06 93 VAL F N 1
ATOM 6772 C CA . VAL F 1 96 ? 7.289 25.936 -18.336 1.00 24.04 93 VAL F CA 1
ATOM 6773 C C . VAL F 1 96 ? 6.460 24.815 -17.743 1.00 24.87 93 VAL F C 1
ATOM 6774 O O . VAL F 1 96 ? 6.614 23.658 -18.153 1.00 25.70 93 VAL F O 1
ATOM 6778 N N . GLU F 1 97 ? 5.564 25.143 -16.822 1.00 24.77 94 GLU F N 1
ATOM 6779 C CA . GLU F 1 97 ? 4.733 24.107 -16.211 1.00 25.60 94 GLU F CA 1
ATOM 6780 C C . GLU F 1 97 ? 3.254 24.449 -16.072 1.00 25.25 94 GLU F C 1
ATOM 6781 O O . GLU F 1 97 ? 2.894 25.599 -15.749 1.00 23.21 94 GLU F O 1
ATOM 6787 N N . PRO F 1 98 ? 2.387 23.448 -16.321 1.00 24.60 95 PRO F N 1
ATOM 6788 C CA . PRO F 1 98 ? 0.958 23.669 -16.227 1.00 24.21 95 PRO F CA 1
ATOM 6789 C C . PRO F 1 98 ? 0.497 23.631 -14.779 1.00 24.44 95 PRO F C 1
ATOM 6790 O O . PRO F 1 98 ? 0.969 22.794 -13.983 1.00 25.08 95 PRO F O 1
ATOM 6794 N N . LEU F 1 99 ? -0.439 24.516 -14.446 1.00 23.07 96 LEU F N 1
ATOM 6795 C CA . LEU F 1 99 ? -0.910 24.670 -13.077 1.00 23.83 96 LEU F CA 1
ATOM 6796 C C . LEU F 1 99 ? -2.427 24.770 -13.036 1.00 24.35 96 LEU F C 1
ATOM 6797 O O . LEU F 1 99 ? -2.985 25.866 -13.056 1.00 24.80 96 LEU F O 1
ATOM 6802 N N . VAL F 1 100 ? -3.098 23.616 -13.029 1.00 24.46 97 VAL F N 1
ATOM 6803 C CA . VAL F 1 100 ? -4.549 23.568 -13.024 1.00 25.15 97 VAL F CA 1
ATOM 6804 C C . VAL F 1 100 ? -5.037 23.253 -11.620 1.00 25.78 97 VAL F C 1
ATOM 6805 O O . VAL F 1 100 ? -4.711 22.203 -11.039 1.00 25.62 97 VAL F O 1
ATOM 6809 N N . TYR F 1 101 ? -5.813 24.172 -11.066 1.00 26.29 98 TYR F N 1
ATOM 6810 C CA . TYR F 1 101 ? -6.293 24.058 -9.715 1.00 27.60 98 TYR F CA 1
ATOM 6811 C C . TYR F 1 101 ? -7.804 24.174 -9.698 1.00 28.38 98 TYR F C 1
ATOM 6812 O O . TYR F 1 101 ? -8.423 24.621 -10.674 1.00 27.71 98 TYR F O 1
ATOM 6821 N N . GLU F 1 102 ? -8.387 23.756 -8.581 1.00 30.28 99 GLU F N 1
ATOM 6822 C CA . GLU F 1 102 ? -9.835 23.690 -8.443 1.00 31.24 99 GLU F CA 1
ATOM 6823 C C . GLU F 1 102 ? -10.219 24.247 -7.090 1.00 31.60 99 GLU F C 1
ATOM 6824 O O . GLU F 1 102 ? -9.506 24.047 -6.107 1.00 32.42 99 GLU F O 1
ATOM 6830 N N . GLY F 1 103 ? -11.347 24.958 -7.051 1.00 32.33 100 GLY F N 1
ATOM 6831 C CA . GLY F 1 103 ? -11.855 25.552 -5.818 1.00 32.71 100 GLY F CA 1
ATOM 6832 C C . GLY F 1 103 ? -13.095 26.384 -6.085 1.00 33.18 100 GLY F C 1
ATOM 6833 O O . GLY F 1 103 ? -13.447 26.618 -7.238 1.00 33.39 100 GLY F O 1
ATOM 6834 N N . GLY F 1 104 ? -13.745 26.845 -5.020 1.00 33.94 101 GLY F N 1
ATOM 6835 C CA . GLY F 1 104 ? -14.988 27.609 -5.138 1.00 34.01 101 GLY F CA 1
ATOM 6836 C C . GLY F 1 104 ? -14.734 29.039 -5.570 1.00 34.12 101 GLY F C 1
ATOM 6837 O O . GLY F 1 104 ? -15.423 29.565 -6.463 1.00 35.47 101 GLY F O 1
ATOM 6838 N N . ASP F 1 105 ? -13.752 29.683 -4.938 1.00 33.51 102 ASP F N 1
ATOM 6839 C CA . ASP F 1 105 ? -13.391 31.029 -5.342 1.00 32.06 102 ASP F CA 1
ATOM 6840 C C . ASP F 1 105 ? -11.991 31.066 -5.912 1.00 30.66 102 ASP F C 1
ATOM 6841 O O . ASP F 1 105 ? -11.009 30.766 -5.223 1.00 29.79 102 ASP F O 1
ATOM 6846 N N . VAL F 1 106 ? -11.929 31.486 -7.169 1.00 28.95 103 VAL F N 1
ATOM 6847 C CA A VAL F 1 106 ? -10.680 31.553 -7.911 0.50 28.04 103 VAL F CA 1
ATOM 6848 C CA B VAL F 1 106 ? -10.673 31.553 -7.905 0.50 28.11 103 VAL F CA 1
ATOM 6849 C C . VAL F 1 106 ? -9.647 32.425 -7.194 1.00 27.39 103 VAL F C 1
ATOM 6850 O O . VAL F 1 106 ? -8.473 32.078 -7.157 1.00 26.54 103 VAL F O 1
ATOM 6857 N N . ASP F 1 107 ? -10.081 33.550 -6.620 1.00 26.33 104 ASP F N 1
ATOM 6858 C CA . ASP F 1 107 ? -9.139 34.455 -5.931 1.00 25.62 104 ASP F CA 1
ATOM 6859 C C . ASP F 1 107 ? -8.443 33.718 -4.805 1.00 25.64 104 ASP F C 1
ATOM 6860 O O . ASP F 1 107 ? -7.224 33.782 -4.687 1.00 24.81 104 ASP F O 1
ATOM 6865 N N . ASP F 1 108 ? -9.230 32.997 -4.001 1.00 25.48 105 ASP F N 1
ATOM 6866 C CA . ASP F 1 108 ? -8.696 32.229 -2.888 1.00 25.50 105 ASP F CA 1
ATOM 6867 C C . ASP F 1 108 ? -7.799 31.108 -3.370 1.00 24.41 105 ASP F C 1
ATOM 6868 O O . ASP F 1 108 ? -6.784 30.843 -2.744 1.00 24.03 105 ASP F O 1
ATOM 6873 N N . VAL F 1 109 ? -8.168 30.453 -4.468 1.00 23.35 106 VAL F N 1
ATOM 6874 C CA . VAL F 1 109 ? -7.362 29.391 -5.039 1.00 23.62 106 VAL F CA 1
ATOM 6875 C C . VAL F 1 109 ? -5.968 29.932 -5.420 1.00 23.06 106 VAL F C 1
ATOM 6876 O O . VAL F 1 109 ? -4.960 29.338 -5.066 1.00 23.02 106 VAL F O 1
ATOM 6880 N N . ILE F 1 110 ? -5.918 31.067 -6.124 1.00 23.26 107 ILE F N 1
ATOM 6881 C CA . ILE F 1 110 ? -4.641 31.640 -6.519 1.00 22.28 107 ILE F CA 1
ATOM 6882 C C . ILE F 1 110 ? -3.824 32.080 -5.303 1.00 22.40 107 ILE F C 1
ATOM 6883 O O . ILE F 1 110 ? -2.637 31.725 -5.185 1.00 22.38 107 ILE F O 1
ATOM 6888 N N . LEU F 1 111 ? -4.442 32.821 -4.396 1.00 23.37 108 LEU F N 1
ATOM 6889 C CA . LEU F 1 111 ? -3.722 33.360 -3.224 1.00 24.72 108 LEU F CA 1
ATOM 6890 C C . LEU F 1 111 ? -3.317 32.306 -2.182 1.00 25.49 108 LEU F C 1
ATOM 6891 O O . LEU F 1 111 ? -2.243 32.402 -1.556 1.00 26.50 108 LEU F O 1
ATOM 6896 N N . GLU F 1 112 ? -4.152 31.286 -2.029 1.00 26.05 109 GLU F N 1
ATOM 6897 C CA . GLU F 1 112 ? -4.000 30.356 -0.922 1.00 26.56 109 GLU F CA 1
ATOM 6898 C C . GLU F 1 112 ? -3.400 29.017 -1.321 1.00 25.79 109 GLU F C 1
ATOM 6899 O O . GLU F 1 112 ? -2.842 28.284 -0.466 1.00 27.41 109 GLU F O 1
ATOM 6905 N N . GLN F 1 113 ? -3.537 28.664 -2.595 1.00 24.82 110 GLN F N 1
ATOM 6906 C CA . GLN F 1 113 ? -2.955 27.423 -3.145 1.00 25.15 110 GLN F CA 1
ATOM 6907 C C . GLN F 1 113 ? -1.839 27.628 -4.171 1.00 24.88 110 GLN F C 1
ATOM 6908 O O . GLN F 1 113 ? -0.721 27.112 -3.996 1.00 25.60 110 GLN F O 1
ATOM 6914 N N . VAL F 1 114 ? -2.118 28.375 -5.254 1.00 23.59 111 VAL F N 1
ATOM 6915 C CA . VAL F 1 114 ? -1.170 28.417 -6.363 1.00 23.49 111 VAL F CA 1
ATOM 6916 C C . VAL F 1 114 ? 0.102 29.175 -6.008 1.00 22.58 111 VAL F C 1
ATOM 6917 O O . VAL F 1 114 ? 1.222 28.647 -6.215 1.00 23.43 111 VAL F O 1
ATOM 6921 N N . ILE F 1 115 ? -0.061 30.384 -5.461 1.00 22.52 112 ILE F N 1
ATOM 6922 C CA . ILE F 1 115 ? 1.082 31.195 -5.004 1.00 23.11 112 ILE F CA 1
ATOM 6923 C C . ILE F 1 115 ? 1.946 30.463 -3.942 1.00 23.99 112 ILE F C 1
ATOM 6924 O O . ILE F 1 115 ? 3.151 30.290 -4.136 1.00 23.35 112 ILE F O 1
ATOM 6929 N N . PRO F 1 116 ? 1.326 29.963 -2.857 1.00 24.50 113 PRO F N 1
ATOM 6930 C CA . PRO F 1 116 ? 2.123 29.201 -1.878 1.00 25.21 113 PRO F CA 1
ATOM 6931 C C . PRO F 1 116 ? 2.848 27.966 -2.406 1.00 25.44 113 PRO F C 1
ATOM 6932 O O . PRO F 1 116 ? 3.918 27.638 -1.880 1.00 26.74 113 PRO F O 1
ATOM 6936 N N . GLU F 1 117 ? 2.281 27.282 -3.396 1.00 24.42 114 GLU F N 1
ATOM 6937 C CA . GLU F 1 117 ? 2.864 26.070 -3.975 1.00 24.89 114 GLU F CA 1
ATOM 6938 C C . GLU F 1 117 ? 3.924 26.318 -5.046 1.00 24.47 114 GLU F C 1
ATOM 6939 O O . GLU F 1 117 ? 5.017 25.763 -4.995 1.00 24.92 114 GLU F O 1
ATOM 6945 N N . PHE F 1 118 ? 3.609 27.178 -6.011 1.00 23.14 115 PHE F N 1
ATOM 6946 C CA . PHE F 1 118 ? 4.508 27.416 -7.130 1.00 22.59 115 PHE F CA 1
ATOM 6947 C C . PHE F 1 118 ? 5.558 28.456 -6.752 1.00 21.52 115 PHE F C 1
ATOM 6948 O O . PHE F 1 118 ? 6.653 28.492 -7.342 1.00 21.71 115 PHE F O 1
ATOM 6956 N N . LYS F 1 119 ? 5.226 29.295 -5.772 1.00 20.83 116 LYS F N 1
ATOM 6957 C CA . LYS F 1 119 ? 6.146 30.297 -5.227 1.00 21.40 116 LYS F CA 1
ATOM 6958 C C . LYS F 1 119 ? 6.649 31.317 -6.277 1.00 19.72 116 LYS F C 1
ATOM 6959 O O . LYS F 1 119 ? 7.848 31.571 -6.393 1.00 20.24 116 LYS F O 1
ATOM 6965 N N . PRO F 1 120 ? 5.729 31.916 -7.055 1.00 18.85 117 PRO F N 1
ATOM 6966 C CA . PRO F 1 120 ? 6.184 32.961 -7.967 1.00 17.46 117 PRO F CA 1
ATOM 6967 C C . PRO F 1 120 ? 6.508 34.238 -7.217 1.00 16.80 117 PRO F C 1
ATOM 6968 O O . PRO F 1 120 ? 5.998 34.468 -6.123 1.00 18.30 117 PRO F O 1
ATOM 6972 N N . ASP F 1 121 ? 7.325 35.093 -7.836 1.00 16.31 118 ASP F N 1
ATOM 6973 C CA . ASP F 1 121 ? 7.509 36.440 -7.319 1.00 16.13 118 ASP F CA 1
ATOM 6974 C C . ASP F 1 121 ? 6.864 37.496 -8.230 1.00 15.74 118 ASP F C 1
ATOM 6975 O O . ASP F 1 121 ? 6.807 38.656 -7.872 1.00 16.96 118 ASP F O 1
ATOM 6980 N N . LEU F 1 122 ? 6.311 37.049 -9.349 1.00 15.17 119 LEU F N 1
ATOM 6981 C CA . LEU F 1 122 ? 5.533 37.952 -10.213 1.00 13.77 119 LEU F CA 1
ATOM 6982 C C . LEU F 1 122 ? 4.319 37.200 -10.713 1.00 14.32 119 LEU F C 1
ATOM 6983 O O . LEU F 1 122 ? 4.473 36.110 -11.267 1.00 14.90 119 LEU F O 1
ATOM 6988 N N . LEU F 1 123 ? 3.140 37.815 -10.598 1.00 14.32 120 LEU F N 1
ATOM 6989 C CA . LEU F 1 123 ? 1.938 37.281 -11.257 1.00 14.24 120 LEU F CA 1
ATOM 6990 C C . LEU F 1 123 ? 1.617 38.160 -12.460 1.00 14.27 120 LEU F C 1
ATOM 6991 O O . LEU F 1 123 ? 1.565 39.351 -12.319 1.00 13.59 120 LEU F O 1
ATOM 6996 N N . VAL F 1 124 ? 1.421 37.536 -13.616 1.00 13.07 121 VAL F N 1
ATOM 6997 C CA . VAL F 1 124 ? 1.068 38.234 -14.861 1.00 13.07 121 VAL F CA 1
ATOM 6998 C C . VAL F 1 124 ? -0.327 37.807 -15.278 1.00 12.74 121 VAL F C 1
ATOM 6999 O O . VAL F 1 124 ? -0.623 36.600 -15.316 1.00 14.10 121 VAL F O 1
ATOM 7003 N N . THR F 1 125 ? -1.200 38.758 -15.598 1.00 13.11 122 THR F N 1
ATOM 7004 C CA . THR F 1 125 ? -2.476 38.377 -16.226 1.00 13.82 122 THR F CA 1
ATOM 7005 C C . THR F 1 125 ? -2.959 39.496 -17.139 1.00 13.57 122 THR F C 1
ATOM 7006 O O . THR F 1 125 ? -2.688 40.657 -16.896 1.00 14.87 122 THR F O 1
ATOM 7010 N N . GLY F 1 126 ? -3.686 39.132 -18.185 1.00 13.36 123 GLY F N 1
ATOM 7011 C CA . GLY F 1 126 ? -4.289 40.144 -19.035 1.00 13.62 123 GLY F CA 1
ATOM 7012 C C . GLY F 1 126 ? -5.385 40.884 -18.263 1.00 14.07 123 GLY F C 1
ATOM 7013 O O . GLY F 1 126 ? -6.030 40.330 -17.358 1.00 14.16 123 GLY F O 1
ATOM 7014 N N . ALA F 1 127 ? -5.630 42.118 -18.665 1.00 13.30 124 ALA F N 1
ATOM 7015 C CA . ALA F 1 127 ? -6.655 42.952 -18.014 1.00 14.57 124 ALA F CA 1
ATOM 7016 C C . ALA F 1 127 ? -8.058 42.411 -18.171 1.00 15.06 124 ALA F C 1
ATOM 7017 O O . ALA F 1 127 ? -8.956 42.820 -17.446 1.00 17.12 124 ALA F O 1
ATOM 7019 N N . ASP F 1 128 ? -8.244 41.507 -19.133 1.00 15.33 125 ASP F N 1
ATOM 7020 C CA . ASP F 1 128 ? -9.593 40.970 -19.411 1.00 17.03 125 ASP F CA 1
ATOM 7021 C C . ASP F 1 128 ? -9.846 39.637 -18.744 1.00 16.81 125 ASP F C 1
ATOM 7022 O O . ASP F 1 128 ? -10.977 39.160 -18.768 1.00 18.92 125 ASP F O 1
ATOM 7027 N N . THR F 1 129 ? -8.811 39.025 -18.165 1.00 15.93 126 THR F N 1
ATOM 7028 C CA . THR F 1 129 ? -8.952 37.702 -17.530 1.00 16.23 126 THR F CA 1
ATOM 7029 C C . THR F 1 129 ? -10.004 37.736 -16.434 1.00 16.41 126 THR F C 1
ATOM 7030 O O . THR F 1 129 ? -9.978 38.588 -15.542 1.00 16.37 126 THR F O 1
ATOM 7034 N N . GLU F 1 130 ? -10.959 36.821 -16.531 1.00 16.99 127 GLU F N 1
ATOM 7035 C CA . GLU F 1 130 ? -12.032 36.732 -15.546 1.00 18.45 127 GLU F CA 1
ATOM 7036 C C . GLU F 1 130 ? -12.611 35.339 -15.550 1.00 18.80 127 GLU F C 1
ATOM 7037 O O . GLU F 1 130 ? -12.443 34.583 -16.506 1.00 19.29 127 GLU F O 1
ATOM 7043 N N . PHE F 1 131 ? -13.285 35.026 -14.452 1.00 19.13 128 PHE F N 1
ATOM 7044 C CA . PHE F 1 131 ? -13.878 33.712 -14.266 1.00 20.66 128 PHE F CA 1
ATOM 7045 C C . PHE F 1 131 ? -15.303 33.959 -13.847 1.00 20.74 128 PHE F C 1
ATOM 7046 O O . PHE F 1 131 ? -15.546 34.689 -12.905 1.00 20.41 128 PHE F O 1
ATOM 7054 N N . PRO F 1 132 ? -16.270 33.347 -14.554 1.00 22.69 129 PRO F N 1
ATOM 7055 C CA . PRO F 1 132 ? -17.682 33.718 -14.350 1.00 24.15 129 PRO F CA 1
ATOM 7056 C C . PRO F 1 132 ? -18.209 33.390 -12.953 1.00 25.64 129 PRO F C 1
ATOM 7057 O O . PRO F 1 132 ? -19.152 34.016 -12.484 1.00 26.43 129 PRO F O 1
ATOM 7061 N N . HIS F 1 133 ? -17.547 32.434 -12.314 1.00 26.73 130 HIS F N 1
ATOM 7062 C CA . HIS F 1 133 ? -17.920 31.879 -11.031 1.00 27.91 130 HIS F CA 1
ATOM 7063 C C . HIS F 1 133 ? -17.233 32.550 -9.829 1.00 27.05 130 HIS F C 1
ATOM 7064 O O . HIS F 1 133 ? -17.476 32.162 -8.673 1.00 27.28 130 HIS F O 1
ATOM 7071 N N . SER F 1 134 ? -16.367 33.543 -10.075 1.00 25.33 131 SER F N 1
ATOM 7072 C CA . SER F 1 134 ? -15.695 34.243 -8.969 1.00 25.01 131 SER F CA 1
ATOM 7073 C C . SER F 1 134 ? -16.663 34.957 -8.033 1.00 24.43 131 SER F C 1
ATOM 7074 O O . SER F 1 134 ? -17.680 35.495 -8.471 1.00 25.19 131 SER F O 1
ATOM 7077 N N . LYS F 1 135 ? -16.331 34.982 -6.742 1.00 24.43 132 LYS F N 1
ATOM 7078 C CA . LYS F 1 135 ? -17.175 35.642 -5.735 1.00 25.02 132 LYS F CA 1
ATOM 7079 C C . LYS F 1 135 ? -17.386 37.121 -6.050 1.00 24.39 132 LYS F C 1
ATOM 7080 O O . LYS F 1 135 ? -18.504 37.639 -5.974 1.00 25.10 132 LYS F O 1
ATOM 7086 N N . ILE F 1 136 ? -16.297 37.789 -6.407 1.00 22.98 133 ILE F N 1
ATOM 7087 C CA . ILE F 1 136 ? -16.366 39.148 -6.875 1.00 21.41 133 ILE F CA 1
ATOM 7088 C C . ILE F 1 136 ? -16.308 39.023 -8.395 1.00 20.82 133 ILE F C 1
ATOM 7089 O O . ILE F 1 136 ? -15.406 38.365 -8.930 1.00 19.32 133 ILE F O 1
ATOM 7094 N N . ALA F 1 137 ? -17.284 39.625 -9.079 1.00 19.50 134 ALA F N 1
ATOM 7095 C CA . ALA F 1 137 ? -17.355 39.564 -10.532 1.00 19.39 134 ALA F CA 1
ATOM 7096 C C . ALA F 1 137 ? -16.325 40.491 -11.204 1.00 19.26 134 ALA F C 1
ATOM 7097 O O . ALA F 1 137 ? -15.969 41.559 -10.676 1.00 19.72 134 ALA F O 1
ATOM 7099 N N . GLY F 1 138 ? -15.895 40.088 -12.394 1.00 18.56 135 GLY F N 1
ATOM 7100 C CA . GLY F 1 138 ? -15.101 40.974 -13.249 1.00 18.42 135 GLY F CA 1
ATOM 7101 C C . GLY F 1 138 ? -13.625 40.636 -13.267 1.00 17.95 135 GLY F C 1
ATOM 7102 O O . GLY F 1 138 ? -13.190 39.551 -12.825 1.00 17.89 135 GLY F O 1
ATOM 7103 N N . ALA F 1 139 ? -12.837 41.579 -13.760 1.00 17.90 136 ALA F N 1
ATOM 7104 C CA . ALA F 1 139 ? -11.428 41.313 -14.062 1.00 17.65 136 ALA F CA 1
ATOM 7105 C C . ALA F 1 139 ? -10.615 40.973 -12.819 1.00 17.19 136 ALA F C 1
ATOM 7106 O O . ALA F 1 139 ? -10.565 41.756 -11.877 1.00 18.85 136 ALA F O 1
ATOM 7108 N N . ILE F 1 140 ? -9.949 39.827 -12.850 1.00 16.93 137 ILE F N 1
ATOM 7109 C CA . ILE F 1 140 ? -9.241 39.344 -11.658 1.00 16.59 137 ILE F CA 1
ATOM 7110 C C . ILE F 1 140 ? -7.908 40.086 -11.402 1.00 16.49 137 ILE F C 1
ATOM 7111 O O . ILE F 1 140 ? -7.500 40.232 -10.249 1.00 15.83 137 ILE F O 1
ATOM 7116 N N . GLY F 1 141 ? -7.269 40.578 -12.460 1.00 16.48 138 GLY F N 1
ATOM 7117 C CA . GLY F 1 141 ? -5.930 41.189 -12.338 1.00 16.06 138 GLY F CA 1
ATOM 7118 C C . GLY F 1 141 ? -5.840 42.281 -11.308 1.00 15.99 138 GLY F C 1
ATOM 7119 O O . GLY F 1 141 ? -4.996 42.194 -10.415 1.00 16.39 138 GLY F O 1
ATOM 7120 N N . PRO F 1 142 ? -6.722 43.298 -11.390 1.00 15.84 139 PRO F N 1
ATOM 7121 C CA . PRO F 1 142 ? -6.652 44.387 -10.425 1.00 16.28 139 PRO F CA 1
ATOM 7122 C C . PRO F 1 142 ? -6.976 43.935 -9.002 1.00 16.29 139 PRO F C 1
ATOM 7123 O O . PRO F 1 142 ? -6.426 44.487 -8.050 1.00 17.91 139 PRO F O 1
ATOM 7127 N N . ARG F 1 143 ? -7.837 42.924 -8.850 1.00 17.86 140 ARG F N 1
ATOM 7128 C CA . ARG F 1 143 ? -8.104 42.389 -7.497 1.00 17.33 140 ARG F CA 1
ATOM 7129 C C . ARG F 1 143 ? -6.844 41.728 -6.921 1.00 17.36 140 ARG F C 1
ATOM 7130 O O . ARG F 1 143 ? -6.490 41.933 -5.755 1.00 18.40 140 ARG F O 1
ATOM 7138 N N . LEU F 1 144 ? -6.164 40.933 -7.737 1.00 16.79 141 LEU F N 1
ATOM 7139 C CA . LEU F 1 144 ? -4.914 40.332 -7.319 1.00 17.08 141 LEU F CA 1
ATOM 7140 C C . LEU F 1 144 ? -3.838 41.395 -7.086 1.00 16.38 141 LEU F C 1
ATOM 7141 O O . LEU F 1 144 ? -3.049 41.268 -6.143 1.00 16.36 141 LEU F O 1
ATOM 7146 N N . ALA F 1 145 ? -3.803 42.458 -7.909 1.00 16.19 142 ALA F N 1
ATOM 7147 C CA . ALA F 1 145 ? -2.846 43.548 -7.652 1.00 17.26 142 ALA F CA 1
ATOM 7148 C C . ALA F 1 145 ? -3.014 44.130 -6.253 1.00 17.82 142 ALA F C 1
ATOM 7149 O O . ALA F 1 145 ? -2.033 44.467 -5.593 1.00 17.73 142 ALA F O 1
ATOM 7151 N N . ARG F 1 146 ? -4.266 44.222 -5.796 1.00 18.75 143 ARG F N 1
ATOM 7152 C CA . ARG F 1 146 ? -4.564 44.732 -4.457 1.00 20.52 143 ARG F CA 1
ATOM 7153 C C . ARG F 1 146 ? -4.236 43.743 -3.335 1.00 19.89 143 ARG F C 1
ATOM 7154 O O . ARG F 1 146 ? -3.687 44.138 -2.294 1.00 21.16 143 ARG F O 1
ATOM 7162 N N . LYS F 1 147 ? -4.537 42.464 -3.553 1.00 20.06 144 LYS F N 1
ATOM 7163 C CA . LYS F 1 147 ? -4.553 41.477 -2.479 1.00 20.82 144 LYS F CA 1
ATOM 7164 C C . LYS F 1 147 ? -3.308 40.594 -2.377 1.00 20.20 144 LYS F C 1
ATOM 7165 O O . LYS F 1 147 ? -3.057 40.006 -1.325 1.00 20.93 144 LYS F O 1
ATOM 7171 N N . ALA F 1 148 ? -2.546 40.453 -3.472 1.00 19.87 145 ALA F N 1
ATOM 7172 C CA . ALA F 1 148 ? -1.438 39.502 -3.480 1.00 19.75 145 ALA F CA 1
ATOM 7173 C C . ALA F 1 148 ? -0.243 40.006 -2.684 1.00 19.73 145 ALA F C 1
ATOM 7174 O O . ALA F 1 148 ? -0.003 41.203 -2.601 1.00 20.92 145 ALA F O 1
ATOM 7176 N N . PRO F 1 149 ? 0.532 39.075 -2.110 1.00 20.48 146 PRO F N 1
ATOM 7177 C CA . PRO F 1 149 ? 1.710 39.494 -1.370 1.00 20.25 146 PRO F CA 1
ATOM 7178 C C . PRO F 1 149 ? 2.946 39.670 -2.262 1.00 20.00 146 PRO F C 1
ATOM 7179 O O . PRO F 1 149 ? 4.042 39.985 -1.749 1.00 21.06 146 PRO F O 1
ATOM 7183 N N . ILE F 1 150 ? 2.775 39.422 -3.566 1.00 17.73 147 ILE F N 1
ATOM 7184 C CA . ILE F 1 150 ? 3.859 39.562 -4.551 1.00 16.79 147 ILE F CA 1
ATOM 7185 C C . ILE F 1 150 ? 3.514 40.615 -5.607 1.00 15.82 147 ILE F C 1
ATOM 7186 O O . ILE F 1 150 ? 2.396 41.113 -5.623 1.00 17.41 147 ILE F O 1
ATOM 7191 N N . SER F 1 151 ? 4.482 40.974 -6.438 1.00 15.16 148 SER F N 1
ATOM 7192 C CA . SER F 1 151 ? 4.237 41.918 -7.541 1.00 13.62 148 SER F CA 1
ATOM 7193 C C . SER F 1 151 ? 3.220 41.326 -8.542 1.00 13.87 148 SER F C 1
ATOM 7194 O O . SER F 1 151 ? 3.205 40.113 -8.774 1.00 13.58 148 SER F O 1
ATOM 7197 N N . VAL F 1 152 ? 2.385 42.188 -9.129 1.00 13.71 149 VAL F N 1
ATOM 7198 C CA . VAL F 1 152 ? 1.369 41.780 -10.071 1.00 13.22 149 VAL F CA 1
ATOM 7199 C C . VAL F 1 152 ? 1.376 42.767 -11.227 1.00 12.60 149 VAL F C 1
ATOM 7200 O O . VAL F 1 152 ? 1.287 43.972 -11.037 1.00 13.45 149 VAL F O 1
ATOM 7204 N N . ILE F 1 153 ? 1.472 42.241 -12.437 1.00 11.57 150 ILE F N 1
ATOM 7205 C CA . ILE F 1 153 ? 1.308 43.088 -13.638 1.00 12.09 150 ILE F CA 1
ATOM 7206 C C . ILE F 1 153 ? 0.027 42.700 -14.335 1.00 11.28 150 ILE F C 1
ATOM 7207 O O . ILE F 1 153 ? -0.204 41.504 -14.652 1.00 12.72 150 ILE F O 1
ATOM 7212 N N . VAL F 1 154 ? -0.793 43.731 -14.553 1.00 11.74 151 VAL F N 1
ATOM 7213 C CA . VAL F 1 154 ? -2.047 43.633 -15.320 1.00 11.81 151 VAL F CA 1
ATOM 7214 C C . VAL F 1 154 ? -1.728 44.191 -16.701 1.00 12.01 151 VAL F C 1
ATOM 7215 O O . VAL F 1 154 ? -1.461 45.379 -16.876 1.00 11.18 151 VAL F O 1
ATOM 7219 N N . VAL F 1 155 ? -1.716 43.291 -17.684 1.00 12.06 152 VAL F N 1
ATOM 7220 C CA . VAL F 1 155 ? -1.238 43.627 -19.037 1.00 11.99 152 VAL F CA 1
ATOM 7221 C C . VAL F 1 155 ? -2.375 44.016 -19.960 1.00 13.07 152 VAL F C 1
ATOM 7222 O O . VAL F 1 155 ? -3.404 43.356 -20.020 1.00 13.96 152 VAL F O 1
ATOM 7226 N N . ARG F 1 156 ? -2.175 45.106 -20.682 1.00 13.80 153 ARG F N 1
ATOM 7227 C CA . ARG F 1 156 ? -3.100 45.511 -21.752 1.00 16.00 153 ARG F CA 1
ATOM 7228 C C . ARG F 1 156 ? -2.400 45.555 -23.065 1.00 17.99 153 ARG F C 1
ATOM 7229 O O . ARG F 1 156 ? -1.184 45.717 -23.095 1.00 18.61 153 ARG F O 1
#

Solvent-accessible surface area: 39061 Å² total

Foldseek 3Di:
DPVVVVCVDDDQWAEEEEEAALDDDPQQVVLLVVRLVSCQVVVHAYEYEYAAEDDDPPDDDDVVVVVRVVRLVSRVVSQVVSQVVSVVSPRPHYYYHYHYDQARLCCCQPPVCVVRVTQEYTYEQAGFDPSHPDGHGCQVVCCVPHPHHYDHGD/DPDVVVVDDDAWAEEEEEADLDDDPLQVQLLVVRLVSLQVVVHAYEYEYEAADDVVVVVVSVVSRVVSQVVSQVVSVVSPRPHYYYHYYYYHAPLCCCQVPVCVVRVTQEYTYEQFGFDCRHPDGGGCQVVCCVPHPHHYDHGD/DVVDDDQWAEEEEEAALDDDPQQVQLLVVRLCSCQVVVHAYEYEYEAEDDDPVDDDDVVVVVRVVRLVSRVVSQVVSQVVSVVSVRPHYYYHYHYDQARLCCCQPPVCVVRVTQEYTYEQQGFDVSHPDGHGCQVVCCPPHPHHYDHGD/DVVVVDDDAWAEEEEEADQDDDPLQVVLLVVRLVSLQVVVHAYEYEYEAEDDPDDDPVVVVVRVVVQVSRVVSQVVSQVVSVVSPRPHYYYHYYYDQAVLCCCQVPVCVVRVTQEYTYEQFGFDPRHPDGGGCQVVCCVPHPHHYDHGD/DVVDDDQWAEEEEEAALDDDPQQVQLLVVQLVSCQVVVHAYEYEYEAEDDDPVDDDDVVVVVRVVRLVSRVVVQVVSQVVSVVSPRPHYYYHYHYDQAVLCCCQPPVCVVRVTQEYTYEQQGFDVSHPDGHGCQVVCCVPHPHHYDHGD/DPPVVDDDAWAEEEEEADLDDDPLQVVLLVVRLVSLQVVVHAYEYEYEQEPVVSVVVVVSRQVSQVVSQVVSVVSPRPHYYYYYYYDQARLCCCQPPVCVVRVTQEYTYEQFGFDPRHPDGGGCQVVCCVPHPHHYDHGD

CATH classification: 3.40.50.620

Nearest PDB structures (foldseek):
  3fg9-assembly2_D  TM=1.007E+00  e=1.065E-31  Lactiplantibacillus plantarum
  3fg9-assembly1_B  TM=9.926E-01  e=2.165E-29  Lactiplantibacillus plantarum
  3fg9-assembly3_F  TM=9.965E-01  e=1.301E-28  Lactiplantibacillus plantarum
  3fg9-assembly3_E  TM=9.614E-01  e=1.297E-29  Lactiplantibacillus plantarum
  4wny-assembly1_A-2  TM=8.048E-01  e=1.001E-06  Burkholderia pseudomallei 1710b